Protein AF-A0A7J4QHW8-F1 (afdb_monomer_lite)

Radius of gyration: 40.67 Å; chains: 1; bounding box: 115×112×117 Å

Sequence (1194 aa):
MRRNKNREARRTSTVKAFGVIASVIFLLALSAAAVAVECGTIPSDGCTINGDLTLAAGIYHLPHGITFNAGTSSPGHVLDCNGATLVGVESGIGIKIRPSEWFTTFGLMVKNCNIMNYTTGILFSTPNGMKPVRDAIITDNFLSGNTRGIYLSGKVANNLITNNYFSNNTQGIYHQSIDQINNTIAGNVFSGSGIYYVYANDNYYCTGGVGNTYLDGATGPTCNGLYPYNNLIVNLDAKFAPGNYSLPSGIVVQEGHGVFKKKLDCNGATLIGNGTKNGITITSPERAERYGFTIRNCNLLNYSAGIRLSIVGSRTVRLATVVNNTFSNTTKGVELSGRDQSLNTVFSNTFYGGGIFYGYTNNNTYCVNGTGNTYLNGATGPTCEGLYPYDGLIVNTNAVFAPGSYAVPSGIRMVVGSGSSPRTLDCHGAHLFGSGKGNGIQLFPEWHTLPDILVRNCAVSGFASGITFLTNKPSSLTYSINDTLLSELTLFNNTYGIIIHGDRAGGNAITHSSLYDNNYSIYLKTAHDFNAEKNYWGTIHPDVIRGTIYDFANLSTLGRVDFDPFIVNATDTFVSGNGLFFAKTEGRDIEVRALIHRAGLIGDEAAVTFYHLRGGTELIDTHAVAIPPFIGEANATAIFALKDGDVVKVIVEPTDGEPDTGNNDAEKEFSDFPYFYVESSLGPRVAREEIEEYLKARLLTAYPTESILAADIIITVGRDDAANQLSLRYEGWGYEGTSLVAGGRRATAPYAGLVGSFKRFGKRNIYLYGNRVEGIIAAAKEMVLREHDFISIDNAYLIGDENIEAIAVYDYMHTPANDEHYLDNSHEFRQIVNNSLHGMHDDTSFTVATTNSESVTLRLRQLKPLHSEMFLDFTNGDDAKPVVFSGGIFSYILSWYEDDGLAKQLADSGREVWLMEMTGGPGTECDDCPNYSYDDLVDYYWPASIAGILRYSGSDQIDYVGHSNGGRAALSSLNEYSSSGKAGAGLCLDDFGEHTVPCSLPEHPVDRFVGVAVPTTLNDETPLTKSLRVDICSENIPEVRPAICESMESALLNGDYAIATLNSSGMSHVRLFNFGNRLVSHDQSFLISLVTLMNAFSEPKISLSLMDFYSRLGEDTSSTLDLSNVEVNKLYLFNAKPNDVILGVEDQGRILNGTDRIYLSSKQGFNYSGQMSYHHARIVSADDVERDIREVLQ

Structure (mmCIF, N/CA/C/O backbone):
data_AF-A0A7J4QHW8-F1
#
_entry.id   AF-A0A7J4QHW8-F1
#
loop_
_atom_site.group_PDB
_atom_site.id
_atom_site.type_symbol
_atom_site.label_atom_id
_atom_site.label_alt_id
_atom_site.label_comp_id
_atom_site.label_asym_id
_atom_site.label_entity_id
_atom_site.label_seq_id
_atom_site.pdbx_PDB_ins_code
_atom_site.Cartn_x
_atom_site.Cartn_y
_atom_site.Cartn_z
_atom_site.occupancy
_atom_site.B_iso_or_equiv
_atom_site.auth_seq_id
_atom_site.auth_comp_id
_atom_site.auth_asym_id
_atom_site.auth_atom_id
_atom_site.pdbx_PDB_model_num
ATOM 1 N N . MET A 1 1 ? 45.503 -30.754 -2.253 1.00 31.62 1 MET A N 1
ATOM 2 C CA . MET A 1 1 ? 46.758 -31.469 -2.609 1.00 31.62 1 MET A CA 1
ATOM 3 C C . MET A 1 1 ? 46.401 -32.901 -3.043 1.00 31.62 1 MET A C 1
ATOM 5 O O . MET A 1 1 ? 45.509 -33.452 -2.430 1.00 31.62 1 MET A O 1
ATOM 9 N N . ARG A 1 2 ? 47.041 -33.462 -4.090 1.00 27.77 2 ARG A N 1
ATOM 10 C CA . ARG A 1 2 ? 47.038 -34.885 -4.563 1.00 27.77 2 ARG A CA 1
ATOM 11 C C . ARG A 1 2 ? 45.801 -35.818 -4.361 1.00 27.77 2 ARG A C 1
ATOM 13 O O . ARG A 1 2 ? 45.589 -36.300 -3.262 1.00 27.77 2 ARG A O 1
ATOM 20 N N . ARG A 1 3 ? 45.290 -36.326 -5.506 1.00 27.20 3 ARG A N 1
ATOM 21 C CA . ARG A 1 3 ? 44.723 -37.686 -5.801 1.00 27.20 3 ARG A CA 1
ATOM 22 C C . ARG A 1 3 ? 43.418 -38.115 -5.085 1.00 27.20 3 ARG A C 1
ATOM 24 O O . ARG A 1 3 ? 43.309 -37.969 -3.885 1.00 27.20 3 ARG A O 1
ATOM 31 N N . ASN A 1 4 ? 42.365 -38.612 -5.755 1.00 32.28 4 ASN A N 1
ATOM 32 C CA . ASN A 1 4 ? 42.172 -39.757 -6.691 1.00 32.28 4 ASN A CA 1
ATOM 33 C C . ASN A 1 4 ? 42.344 -41.181 -6.111 1.00 32.28 4 ASN A C 1
ATOM 35 O O . ASN A 1 4 ? 43.480 -41.647 -5.996 1.00 32.28 4 ASN A O 1
ATOM 39 N N . LYS A 1 5 ? 41.210 -41.893 -5.932 1.00 31.53 5 LYS A N 1
ATOM 40 C CA . LYS A 1 5 ? 40.861 -43.284 -6.364 1.00 31.53 5 LYS A CA 1
ATOM 41 C C . LYS A 1 5 ? 39.472 -43.643 -5.776 1.00 31.53 5 LYS A C 1
ATOM 43 O O . LYS A 1 5 ? 39.242 -43.341 -4.617 1.00 31.53 5 LYS A O 1
ATOM 48 N N . ASN A 1 6 ? 38.457 -44.079 -6.533 1.00 28.67 6 ASN A N 1
ATOM 49 C CA . ASN A 1 6 ? 38.254 -45.304 -7.346 1.00 28.67 6 ASN A CA 1
ATOM 50 C C . ASN A 1 6 ? 37.991 -46.592 -6.537 1.00 28.67 6 ASN A C 1
ATOM 52 O O . ASN A 1 6 ? 38.930 -47.069 -5.901 1.00 28.67 6 ASN A O 1
ATOM 56 N N . ARG A 1 7 ? 36.805 -47.209 -6.749 1.00 28.33 7 ARG A N 1
ATOM 57 C CA . ARG A 1 7 ? 36.513 -48.637 -7.102 1.00 28.33 7 ARG A CA 1
ATOM 58 C C . ARG A 1 7 ? 35.152 -49.112 -6.536 1.00 28.33 7 ARG A C 1
ATOM 60 O O . ARG A 1 7 ? 34.889 -48.904 -5.366 1.00 28.33 7 ARG A O 1
ATOM 67 N N . GLU A 1 8 ? 34.193 -49.503 -7.393 1.00 29.78 8 GLU A N 1
ATOM 68 C CA . GLU A 1 8 ? 33.841 -50.888 -7.836 1.00 29.78 8 GLU A CA 1
ATOM 69 C C . GLU A 1 8 ? 32.966 -51.680 -6.834 1.00 29.78 8 GLU A C 1
ATOM 71 O O . GLU A 1 8 ? 33.039 -51.436 -5.641 1.00 29.78 8 GLU A O 1
ATOM 76 N N . ALA A 1 9 ? 32.186 -52.711 -7.198 1.00 31.14 9 ALA A N 1
ATOM 77 C CA . ALA A 1 9 ? 31.503 -53.121 -8.445 1.00 31.14 9 ALA A CA 1
ATOM 78 C C . ALA A 1 9 ? 30.738 -54.443 -8.178 1.00 31.14 9 ALA A C 1
ATOM 80 O O . ALA A 1 9 ? 31.072 -55.144 -7.222 1.00 31.14 9 ALA A O 1
ATOM 81 N N . ARG A 1 10 ? 29.793 -54.832 -9.059 1.00 27.92 10 ARG A N 1
ATOM 82 C CA . ARG A 1 10 ? 29.377 -56.222 -9.422 1.00 27.92 10 ARG A CA 1
ATOM 83 C C . ARG A 1 10 ? 28.198 -56.157 -10.425 1.00 27.92 10 ARG A C 1
ATOM 85 O O . ARG A 1 10 ? 27.523 -55.141 -10.457 1.00 27.92 10 ARG A O 1
ATOM 92 N N . ARG A 1 11 ? 27.912 -57.152 -11.281 1.00 25.92 11 ARG A N 1
ATOM 93 C CA . ARG A 1 11 ? 28.350 -58.566 -11.357 1.00 25.92 11 ARG A CA 1
ATOM 94 C C . ARG A 1 11 ? 28.472 -59.026 -12.838 1.00 25.92 11 ARG A C 1
ATOM 96 O O . ARG A 1 11 ? 27.560 -58.786 -13.610 1.00 25.92 11 ARG A O 1
ATOM 103 N N . THR A 1 12 ? 29.597 -59.677 -13.172 1.00 31.36 12 THR A N 1
ATOM 104 C CA . THR A 1 12 ? 29.772 -60.960 -13.925 1.00 31.36 12 THR A CA 1
ATOM 105 C C . THR A 1 12 ? 28.809 -61.365 -15.063 1.00 31.36 12 THR A C 1
ATOM 107 O O . THR A 1 12 ? 27.605 -61.369 -14.845 1.00 31.36 12 THR A O 1
ATOM 110 N N . SER A 1 13 ? 29.257 -61.913 -16.209 1.00 29.12 13 SER A N 1
ATOM 111 C CA . SER A 1 13 ? 30.624 -62.273 -16.700 1.00 29.12 13 SER A CA 1
ATOM 112 C C . SER A 1 13 ? 30.668 -62.263 -18.262 1.00 29.12 13 SER A C 1
ATOM 114 O O . SER A 1 13 ? 30.173 -61.278 -18.788 1.00 29.12 13 SER A O 1
ATOM 116 N N . THR A 1 14 ? 31.194 -63.153 -19.136 1.00 29.72 14 THR A N 1
ATOM 117 C CA . THR A 1 14 ? 31.870 -64.495 -19.189 1.00 29.72 14 THR A CA 1
ATOM 118 C C . THR A 1 14 ? 32.304 -64.680 -20.683 1.00 29.72 14 THR A C 1
ATOM 120 O O . THR A 1 14 ? 31.548 -64.216 -21.524 1.00 29.72 14 THR A O 1
ATOM 123 N N . VAL A 1 15 ? 33.375 -65.330 -21.194 1.00 30.98 15 VAL A N 1
ATOM 124 C CA . VAL A 1 15 ? 34.626 -65.990 -20.735 1.00 30.98 15 VAL A CA 1
ATOM 125 C C . VAL A 1 15 ? 35.445 -66.433 -21.994 1.00 30.98 15 VAL A C 1
ATOM 127 O O . VAL A 1 15 ? 34.877 -67.123 -22.830 1.00 30.98 15 VAL A O 1
ATOM 130 N N . LYS A 1 16 ? 36.768 -66.142 -22.067 1.00 30.31 16 LYS A N 1
ATOM 131 C CA . LYS A 1 16 ? 37.833 -66.763 -22.937 1.00 30.31 16 LYS A CA 1
ATOM 132 C C . LYS A 1 16 ? 37.710 -66.620 -24.493 1.00 30.31 16 LYS A C 1
ATOM 134 O O . LYS A 1 16 ? 36.617 -66.456 -25.003 1.00 30.31 16 LYS A O 1
ATOM 139 N N . ALA A 1 17 ? 38.782 -66.649 -25.313 1.00 29.47 17 ALA A N 1
ATOM 140 C CA . ALA A 1 17 ? 40.213 -66.953 -25.083 1.00 29.47 17 ALA A CA 1
ATOM 141 C C . ALA A 1 17 ? 41.217 -66.117 -25.945 1.00 29.47 17 ALA A C 1
ATOM 143 O O . ALA A 1 17 ? 40.829 -65.369 -26.833 1.00 29.47 17 ALA A O 1
ATOM 144 N N . PHE A 1 18 ? 42.514 -66.296 -25.647 1.00 30.86 18 PHE A N 1
ATOM 145 C CA . PHE A 1 18 ? 43.753 -65.800 -26.295 1.00 30.86 18 PHE A CA 1
ATOM 146 C C . PHE A 1 18 ? 43.919 -66.232 -27.783 1.00 30.86 18 PHE A C 1
ATOM 148 O O . PHE A 1 18 ? 43.284 -67.204 -28.176 1.00 30.86 18 PHE A O 1
ATOM 155 N N . GLY A 1 19 ? 44.808 -65.669 -28.630 1.00 29.52 19 GLY A N 1
ATOM 156 C CA . GLY A 1 19 ? 45.717 -64.501 -28.520 1.00 29.52 19 GLY A CA 1
ATOM 157 C C . GLY A 1 19 ? 47.058 -64.643 -29.309 1.00 29.52 19 GLY A C 1
ATOM 158 O O . GLY A 1 19 ? 47.362 -65.729 -29.781 1.00 29.52 19 GLY A O 1
ATOM 159 N N . VAL A 1 20 ? 47.888 -63.575 -29.331 1.00 32.59 20 VAL A N 1
ATOM 160 C CA . VAL A 1 20 ? 49.388 -63.572 -29.459 1.00 32.59 20 VAL A CA 1
ATOM 161 C C . VAL A 1 20 ? 50.098 -63.589 -30.862 1.00 32.59 20 VAL A C 1
ATOM 163 O O . VAL A 1 20 ? 50.383 -64.647 -31.403 1.00 32.59 20 VAL A O 1
ATOM 166 N N . ILE A 1 21 ? 50.583 -62.394 -31.292 1.00 34.94 21 ILE A N 1
ATOM 167 C CA . ILE A 1 21 ? 51.897 -62.054 -31.956 1.00 34.94 21 ILE A CA 1
ATOM 168 C C . ILE A 1 21 ? 52.175 -62.241 -33.494 1.00 34.94 21 ILE A C 1
ATOM 170 O O . ILE A 1 21 ? 51.781 -63.218 -34.110 1.00 34.94 21 ILE A O 1
ATOM 174 N N . ALA A 1 22 ? 52.993 -61.297 -34.031 1.00 29.05 22 ALA A N 1
ATOM 175 C CA . ALA A 1 22 ? 53.896 -61.306 -35.224 1.00 29.05 22 ALA A CA 1
ATOM 176 C C . ALA A 1 22 ? 53.437 -60.876 -36.656 1.00 29.05 22 ALA A C 1
ATOM 178 O O . ALA A 1 22 ? 53.136 -61.696 -37.511 1.00 29.05 22 ALA A O 1
ATOM 179 N N . SER A 1 23 ? 53.568 -59.567 -36.928 1.00 29.42 23 SER A N 1
ATOM 180 C CA . SER A 1 23 ? 54.483 -58.911 -37.907 1.00 29.42 23 SER A CA 1
ATOM 181 C C . SER A 1 23 ? 54.655 -59.315 -39.407 1.00 29.42 23 SER A C 1
ATOM 183 O O . SER A 1 23 ? 55.049 -60.428 -39.731 1.00 29.42 23 SER A O 1
ATOM 185 N N . VAL A 1 24 ? 54.689 -58.252 -40.245 1.00 34.03 24 VAL A N 1
ATOM 186 C CA . VAL A 1 24 ? 55.306 -58.043 -41.600 1.00 34.03 24 VAL A CA 1
ATOM 187 C C . VAL A 1 24 ? 54.550 -58.507 -42.876 1.00 34.03 24 VAL A C 1
ATOM 189 O O . VAL A 1 24 ? 53.934 -59.560 -42.908 1.00 34.03 24 VAL A O 1
ATOM 192 N N . ILE A 1 25 ? 54.700 -57.701 -43.951 1.00 34.38 25 ILE A N 1
ATOM 193 C CA . ILE A 1 25 ? 54.259 -57.861 -45.365 1.00 34.38 25 ILE A CA 1
ATOM 194 C C . ILE A 1 25 ? 52.723 -57.803 -45.552 1.00 34.38 25 ILE A C 1
ATOM 196 O O . ILE A 1 25 ? 52.028 -58.768 -45.280 1.00 34.38 25 ILE A O 1
ATOM 200 N N . PHE A 1 26 ? 52.072 -56.690 -45.925 1.00 33.91 26 PHE A N 1
ATOM 201 C CA . PHE A 1 26 ? 52.315 -55.672 -46.974 1.00 33.91 26 PHE A CA 1
ATOM 202 C C . PHE A 1 26 ? 52.026 -56.153 -48.412 1.00 33.91 26 PHE A C 1
ATOM 204 O O . PHE A 1 26 ? 52.949 -56.474 -49.156 1.00 33.91 26 PHE A O 1
ATOM 211 N N . LEU A 1 27 ? 50.752 -56.097 -48.835 1.00 34.09 27 LEU A N 1
ATOM 212 C CA . LEU A 1 27 ? 50.406 -55.790 -50.230 1.00 34.09 27 LEU A CA 1
ATOM 213 C C . LEU A 1 27 ? 49.000 -55.163 -50.378 1.00 34.09 27 LEU A C 1
ATOM 215 O O . LEU A 1 27 ? 47.992 -55.782 -50.061 1.00 34.09 27 LEU A O 1
ATOM 219 N N . LEU A 1 28 ? 48.977 -53.930 -50.892 1.00 41.50 28 LEU A N 1
ATOM 220 C CA . LEU A 1 28 ? 47.923 -53.294 -51.701 1.00 41.50 28 LEU A CA 1
ATOM 221 C C . LEU A 1 28 ? 46.437 -53.591 -51.387 1.00 41.50 28 LEU A C 1
ATOM 223 O O . LEU A 1 28 ? 45.771 -54.342 -52.094 1.00 41.50 28 LEU A O 1
ATOM 227 N N . ALA A 1 29 ? 45.871 -52.794 -50.478 1.00 36.19 29 ALA A N 1
ATOM 228 C CA . ALA A 1 29 ? 44.505 -52.288 -50.620 1.00 36.19 29 ALA A CA 1
ATOM 229 C C . ALA A 1 29 ? 44.555 -50.751 -50.594 1.00 36.19 29 ALA A C 1
ATOM 231 O O . ALA A 1 29 ? 44.598 -50.134 -49.531 1.00 36.19 29 ALA A O 1
ATOM 232 N N . LEU A 1 30 ? 44.614 -50.126 -51.775 1.00 37.56 30 LEU A N 1
ATOM 233 C CA . LEU A 1 30 ? 44.589 -48.667 -51.925 1.00 37.56 30 LEU A CA 1
ATOM 234 C C . LEU A 1 30 ? 43.166 -48.144 -51.682 1.00 37.56 30 LEU A C 1
ATOM 236 O O . LEU A 1 30 ? 42.410 -47.896 -52.619 1.00 37.56 30 LEU A O 1
ATOM 240 N N . SER A 1 31 ? 42.806 -47.938 -50.414 1.00 38.06 31 SER A N 1
ATOM 241 C CA . SER A 1 31 ? 41.743 -46.992 -50.079 1.00 38.06 31 SER A CA 1
ATOM 242 C C . SER A 1 31 ? 42.241 -45.597 -50.453 1.00 38.06 31 SER A C 1
ATOM 244 O O . SER A 1 31 ? 43.051 -45.014 -49.729 1.00 38.06 31 SER A O 1
ATOM 246 N N . ALA A 1 32 ? 41.811 -45.087 -51.606 1.00 35.94 32 ALA A N 1
ATOM 247 C CA . ALA A 1 32 ? 42.147 -43.739 -52.034 1.00 35.94 32 ALA A CA 1
ATOM 248 C C . ALA A 1 32 ? 41.610 -42.740 -51.000 1.00 35.94 32 ALA A C 1
ATOM 250 O O . ALA A 1 32 ? 40.405 -42.503 -50.916 1.00 35.94 32 ALA A O 1
ATOM 251 N N . ALA A 1 33 ? 42.508 -42.161 -50.202 1.00 38.69 33 ALA A N 1
ATOM 252 C CA . ALA A 1 33 ? 42.191 -40.963 -49.449 1.00 38.69 33 ALA A CA 1
ATOM 253 C C . ALA A 1 33 ? 41.895 -39.873 -50.482 1.00 38.69 33 ALA A C 1
ATOM 255 O O . ALA A 1 33 ? 42.798 -39.448 -51.203 1.00 38.69 33 ALA A O 1
ATOM 256 N N . ALA A 1 34 ? 40.625 -39.484 -50.599 1.00 40.69 34 ALA A N 1
ATOM 257 C CA . ALA A 1 34 ? 40.215 -38.398 -51.471 1.00 40.69 34 ALA A CA 1
ATOM 258 C C . ALA A 1 34 ? 40.850 -37.105 -50.947 1.00 40.69 34 ALA A C 1
ATOM 260 O O . ALA A 1 34 ? 40.358 -36.496 -49.996 1.00 40.69 34 ALA A O 1
ATOM 261 N N . VAL A 1 35 ? 41.989 -36.731 -51.532 1.00 50.75 35 VAL A N 1
ATOM 262 C CA . VAL A 1 35 ? 42.620 -35.436 -51.289 1.00 50.75 35 VAL A CA 1
ATOM 263 C C . VAL A 1 35 ? 41.619 -34.387 -51.752 1.00 50.75 35 VAL A C 1
ATOM 265 O O . VAL A 1 35 ? 41.200 -34.411 -52.909 1.00 50.75 35 VAL A O 1
ATOM 268 N N . ALA A 1 36 ? 41.197 -33.514 -50.839 1.00 59.75 36 ALA A N 1
ATOM 269 C CA . ALA A 1 36 ? 40.280 -32.441 -51.177 1.00 59.75 36 ALA A CA 1
ATOM 270 C C . ALA A 1 36 ? 40.911 -31.578 -52.279 1.00 59.75 36 ALA A C 1
ATOM 272 O O . ALA A 1 36 ? 42.053 -31.137 -52.149 1.00 59.75 36 ALA A O 1
ATOM 273 N N . VAL A 1 37 ? 40.186 -31.392 -53.381 1.00 79.12 37 VAL A N 1
ATOM 274 C CA . VAL A 1 37 ? 40.659 -30.598 -54.518 1.00 79.12 37 VAL A CA 1
ATOM 275 C C . VAL A 1 37 ? 40.660 -29.132 -54.098 1.00 79.12 37 VAL A C 1
ATOM 277 O O . VAL A 1 37 ? 39.632 -28.638 -53.643 1.00 79.12 37 VAL A O 1
ATOM 280 N N . GLU A 1 38 ? 41.785 -28.434 -54.235 1.00 86.50 38 GLU A N 1
ATOM 281 C CA . GLU A 1 38 ? 41.832 -26.993 -53.964 1.00 86.50 38 GLU A CA 1
ATOM 282 C C . GLU A 1 38 ? 40.999 -26.241 -55.018 1.00 86.50 38 GLU A C 1
ATOM 284 O O . GLU A 1 38 ? 41.082 -26.538 -56.213 1.00 86.50 38 GLU A O 1
ATOM 289 N N . CYS A 1 39 ? 40.179 -25.280 -54.597 1.00 88.50 39 CYS A N 1
ATOM 290 C CA . CYS A 1 39 ? 39.374 -24.483 -55.517 1.00 88.50 39 CYS A CA 1
ATOM 291 C C . CYS A 1 39 ? 40.256 -23.556 -56.367 1.00 88.50 39 CYS A C 1
ATOM 293 O O . CYS A 1 39 ? 41.054 -22.780 -55.845 1.00 88.50 39 CYS A O 1
ATOM 295 N N . GLY A 1 40 ? 40.058 -23.587 -57.686 1.00 86.88 40 GLY A N 1
ATOM 296 C CA . GLY A 1 40 ? 40.544 -22.541 -58.584 1.00 86.88 40 GLY A CA 1
ATOM 297 C C . GLY A 1 40 ? 39.576 -21.357 -58.661 1.00 86.88 40 GLY A C 1
ATOM 298 O O . GLY A 1 40 ? 38.484 -21.382 -58.095 1.00 86.88 40 GLY A O 1
ATOM 299 N N . THR A 1 41 ? 39.942 -20.340 -59.446 1.00 90.12 41 THR A N 1
ATOM 300 C CA . THR A 1 41 ? 39.049 -19.212 -59.787 1.00 90.12 41 THR A CA 1
ATOM 301 C C . THR A 1 41 ? 37.787 -19.664 -60.532 1.00 90.12 41 THR A C 1
ATOM 303 O O . THR A 1 41 ? 36.759 -18.996 -60.476 1.00 90.12 41 THR A O 1
ATOM 306 N N . ILE A 1 42 ? 37.848 -20.823 -61.194 1.00 92.00 42 ILE A N 1
ATOM 307 C CA . ILE A 1 42 ? 36.686 -21.625 -61.581 1.00 92.00 42 ILE A CA 1
ATOM 308 C C . ILE A 1 42 ? 36.543 -22.724 -60.509 1.00 92.00 42 ILE A C 1
ATOM 310 O O . ILE A 1 42 ? 37.433 -23.578 -60.418 1.00 92.00 42 ILE A O 1
ATOM 314 N N . PRO A 1 43 ? 35.479 -22.715 -59.685 1.00 92.38 43 PRO A N 1
ATOM 315 C CA . PRO A 1 43 ? 35.291 -23.712 -58.638 1.00 92.38 43 PRO A CA 1
ATOM 316 C C . PRO A 1 43 ? 34.900 -25.072 -59.233 1.00 92.38 43 PRO A C 1
ATOM 318 O O . PRO A 1 43 ? 34.325 -25.159 -60.319 1.00 92.38 43 PRO A O 1
ATOM 321 N N . SER A 1 44 ? 35.191 -26.144 -58.496 1.00 91.12 44 SER A N 1
ATOM 322 C CA . SER A 1 44 ? 34.763 -27.510 -58.820 1.00 91.12 44 SER A CA 1
ATOM 323 C C . SER A 1 44 ? 34.002 -28.118 -57.643 1.00 91.12 44 SER A C 1
ATOM 325 O O . SER A 1 44 ? 34.154 -27.683 -56.503 1.00 91.12 44 SER A O 1
ATOM 327 N N . ASP A 1 45 ? 33.124 -29.078 -57.919 1.00 90.88 45 ASP A N 1
ATOM 328 C CA . ASP A 1 45 ? 32.207 -29.598 -56.906 1.00 90.88 45 ASP A CA 1
ATOM 329 C C . ASP A 1 45 ? 32.948 -30.338 -55.779 1.00 90.88 45 ASP A C 1
ATOM 331 O O . ASP A 1 45 ? 33.796 -31.195 -56.033 1.00 90.88 45 ASP A O 1
ATOM 335 N N . GLY A 1 46 ? 32.651 -29.979 -54.528 1.00 89.19 46 GLY A N 1
ATOM 336 C CA . GLY A 1 46 ? 33.350 -30.476 -53.343 1.00 89.19 46 GLY A CA 1
ATOM 337 C C . GLY A 1 46 ? 34.745 -29.877 -53.105 1.00 89.19 46 GLY A C 1
ATOM 338 O O . GLY A 1 46 ? 35.465 -30.382 -52.238 1.00 89.19 46 GLY A O 1
ATOM 339 N N . CYS A 1 47 ? 35.158 -28.834 -53.840 1.00 92.00 47 CYS A N 1
ATOM 340 C CA . CYS A 1 47 ? 36.484 -28.236 -53.661 1.00 92.00 47 CYS A CA 1
ATOM 341 C C . CYS A 1 47 ? 36.642 -27.515 -52.305 1.00 92.00 47 CYS A C 1
ATOM 343 O O . CYS A 1 47 ? 35.675 -27.169 -51.619 1.00 92.00 47 CYS A O 1
ATOM 345 N N . THR A 1 48 ? 37.891 -27.326 -51.882 1.00 90.31 48 THR A N 1
ATOM 346 C CA . THR A 1 48 ? 38.267 -26.691 -50.613 1.00 90.31 48 THR A CA 1
ATOM 347 C C . THR A 1 48 ? 39.111 -25.440 -50.846 1.00 90.31 48 THR A C 1
ATOM 349 O O . THR A 1 48 ? 39.885 -25.382 -51.795 1.00 90.31 48 THR A O 1
ATOM 352 N N . ILE A 1 49 ? 38.950 -24.441 -49.981 1.00 88.38 49 ILE A N 1
ATOM 353 C CA . ILE A 1 49 ? 39.700 -23.184 -49.982 1.00 88.38 49 ILE A CA 1
ATOM 354 C C . ILE A 1 49 ? 40.505 -23.096 -48.684 1.00 88.38 49 ILE A C 1
ATOM 356 O O . ILE A 1 49 ? 39.924 -23.145 -47.595 1.00 88.38 49 ILE A O 1
ATOM 360 N N . ASN A 1 50 ? 41.822 -22.930 -48.804 1.00 84.69 50 ASN A N 1
ATOM 361 C CA . ASN A 1 50 ? 42.772 -22.747 -47.700 1.00 84.69 50 ASN A CA 1
ATOM 362 C C . ASN A 1 50 ? 43.505 -21.384 -47.741 1.00 84.69 50 ASN A C 1
ATOM 364 O O . ASN A 1 50 ? 44.544 -21.228 -47.101 1.00 84.69 50 ASN A O 1
ATOM 368 N N . GLY A 1 51 ? 42.999 -20.409 -48.502 1.00 84.00 51 GLY A N 1
ATOM 369 C CA . GLY A 1 51 ? 43.600 -19.081 -48.670 1.00 84.00 51 GLY A CA 1
ATOM 370 C C . GLY A 1 51 ? 42.618 -18.056 -49.244 1.00 84.00 51 GLY A C 1
ATOM 371 O O . GLY A 1 51 ? 41.419 -18.323 -49.319 1.00 84.00 51 GLY A O 1
ATOM 372 N N . ASP A 1 52 ? 43.119 -16.893 -49.658 1.00 89.12 52 ASP A N 1
ATOM 373 C CA . ASP A 1 52 ? 42.307 -15.882 -50.350 1.00 89.12 52 ASP A CA 1
ATOM 374 C C . ASP A 1 52 ? 41.956 -16.345 -51.771 1.00 89.12 52 ASP A C 1
ATOM 376 O O . ASP A 1 52 ? 42.822 -16.835 -52.501 1.00 89.12 52 ASP A O 1
ATOM 380 N N . LEU A 1 53 ? 40.700 -16.164 -52.186 1.00 92.88 53 LEU A N 1
ATOM 381 C CA . LEU A 1 53 ? 40.228 -16.557 -53.512 1.00 92.88 53 LEU A CA 1
ATOM 382 C C . LEU A 1 53 ? 39.179 -15.582 -54.057 1.00 92.88 53 LEU A C 1
ATOM 384 O O . LEU A 1 53 ? 38.137 -15.358 -53.441 1.00 92.88 53 LEU A O 1
ATOM 388 N N . THR A 1 54 ? 39.420 -15.077 -55.268 1.00 95.69 54 THR A N 1
ATOM 389 C CA . THR A 1 54 ? 38.400 -14.406 -56.084 1.00 95.69 54 THR A CA 1
ATOM 390 C C . THR A 1 54 ? 37.919 -15.361 -57.174 1.00 95.69 54 THR A C 1
ATOM 392 O O . THR A 1 54 ? 38.731 -15.858 -57.959 1.00 95.69 54 THR A O 1
ATOM 395 N N . LEU A 1 55 ? 36.613 -15.620 -57.251 1.00 94.94 55 LEU A N 1
ATOM 396 C CA . LEU A 1 55 ? 36.037 -16.432 -58.325 1.00 94.94 55 LEU A CA 1
ATOM 397 C C . LEU A 1 55 ? 35.881 -15.621 -59.622 1.00 94.94 55 LEU A C 1
ATOM 399 O O . LEU A 1 55 ? 35.769 -14.392 -59.624 1.00 94.94 55 LEU A O 1
ATOM 403 N N . ALA A 1 56 ? 35.852 -16.321 -60.752 1.00 91.81 56 ALA A N 1
ATOM 404 C CA . ALA A 1 56 ? 35.356 -15.759 -61.999 1.00 91.81 56 ALA A CA 1
ATOM 405 C C . ALA A 1 56 ? 33.823 -15.632 -61.934 1.00 91.81 56 ALA A C 1
ATOM 407 O O . ALA A 1 56 ? 33.143 -16.512 -61.410 1.00 91.81 56 ALA A O 1
ATOM 408 N N . ALA A 1 57 ? 33.270 -14.554 -62.493 1.00 92.06 57 ALA A N 1
ATOM 409 C CA . ALA A 1 57 ? 31.823 -14.409 -62.620 1.00 92.06 57 ALA A CA 1
ATOM 410 C C . ALA A 1 57 ? 31.264 -15.486 -63.571 1.00 92.06 57 ALA A C 1
ATOM 412 O O . ALA A 1 57 ? 31.765 -15.669 -64.684 1.00 92.06 57 ALA A O 1
ATOM 413 N N . GLY A 1 58 ? 30.222 -16.196 -63.141 1.00 92.06 58 GLY A N 1
ATOM 414 C CA . GLY A 1 58 ? 29.655 -17.330 -63.870 1.00 92.06 58 GLY A CA 1
ATOM 415 C C . GLY A 1 58 ? 28.568 -18.053 -63.076 1.00 92.06 58 GLY A C 1
ATOM 416 O O . GLY A 1 58 ? 28.215 -17.635 -61.975 1.00 92.06 58 GLY A O 1
ATOM 417 N N . ILE A 1 59 ? 28.038 -19.141 -63.637 1.00 95.81 59 ILE A N 1
ATOM 418 C CA . ILE A 1 59 ? 27.080 -20.035 -62.971 1.00 95.81 59 ILE A CA 1
ATOM 419 C C . ILE A 1 59 ? 27.737 -21.410 -62.837 1.00 95.81 59 ILE A C 1
ATOM 421 O O . ILE A 1 59 ? 28.192 -21.981 -63.829 1.00 95.81 59 ILE A O 1
ATOM 425 N N . TYR A 1 60 ? 27.781 -21.934 -61.614 1.00 95.69 60 TYR A N 1
ATOM 426 C CA . TYR A 1 60 ? 28.487 -23.159 -61.254 1.00 95.69 60 TYR A CA 1
ATOM 427 C C . TYR A 1 60 ? 27.537 -24.125 -60.544 1.00 95.69 60 TYR A C 1
ATOM 429 O O . TYR A 1 60 ? 27.045 -23.839 -59.454 1.00 95.69 60 TYR A O 1
ATOM 437 N N . HIS A 1 61 ? 27.287 -25.281 -61.160 1.00 93.81 61 HIS A N 1
ATOM 438 C CA . HIS A 1 61 ? 26.495 -26.356 -60.561 1.00 93.81 61 HIS A CA 1
ATOM 439 C C . HIS A 1 61 ? 27.390 -27.203 -59.650 1.00 93.81 61 HIS A C 1
ATOM 441 O O . HIS A 1 61 ? 28.236 -27.950 -60.139 1.00 93.81 61 HIS A O 1
ATOM 447 N N . LEU A 1 62 ? 27.218 -27.053 -58.337 1.00 94.12 62 LEU A N 1
ATOM 448 C CA . LEU A 1 62 ? 28.091 -27.615 -57.303 1.00 94.12 62 LEU A CA 1
ATOM 449 C C . LEU A 1 62 ? 27.231 -28.332 -56.242 1.00 94.12 62 LEU A C 1
ATOM 451 O O . LEU A 1 62 ? 27.042 -27.795 -55.156 1.00 94.12 62 LEU A O 1
ATOM 455 N N . PRO A 1 63 ? 26.641 -29.510 -56.522 1.00 88.94 63 PRO A N 1
ATOM 456 C CA . PRO A 1 63 ? 25.692 -30.166 -55.611 1.00 88.94 63 PRO A CA 1
ATOM 457 C C . PRO A 1 63 ? 26.252 -30.522 -54.215 1.00 88.94 63 PRO A C 1
ATOM 459 O O . PRO A 1 63 ? 25.476 -30.640 -53.267 1.00 88.94 63 PRO A O 1
ATOM 462 N N . HIS A 1 64 ? 27.571 -30.655 -54.056 1.00 89.31 64 HIS A N 1
ATOM 463 C CA . HIS A 1 64 ? 28.250 -30.809 -52.762 1.00 89.31 64 HIS A CA 1
ATOM 464 C C . HIS A 1 64 ? 28.850 -29.493 -52.228 1.00 89.31 64 HIS A C 1
ATOM 466 O O . HIS A 1 64 ? 29.294 -29.456 -51.077 1.00 89.31 64 HIS A O 1
ATOM 472 N N . GLY A 1 65 ? 28.839 -28.431 -53.040 1.00 93.12 65 GLY A N 1
ATOM 473 C CA . GLY A 1 65 ? 29.303 -27.083 -52.718 1.00 93.12 65 GLY A CA 1
ATOM 474 C C . GLY A 1 65 ? 30.812 -26.978 -52.514 1.00 93.12 65 GLY A C 1
ATOM 475 O O . GLY A 1 65 ? 31.587 -27.742 -53.090 1.00 93.12 65 GLY A O 1
ATOM 476 N N . ILE A 1 66 ? 31.233 -26.010 -51.697 1.00 93.06 66 ILE A N 1
ATOM 477 C CA . ILE A 1 66 ? 32.644 -25.734 -51.385 1.00 93.06 66 ILE A CA 1
ATOM 478 C C . ILE A 1 66 ? 32.893 -25.661 -49.872 1.00 93.06 66 ILE A C 1
ATOM 480 O O . ILE A 1 66 ? 32.037 -25.229 -49.097 1.00 93.06 66 ILE A O 1
ATOM 484 N N . THR A 1 67 ? 34.084 -26.067 -49.426 1.00 90.56 67 THR A N 1
ATOM 485 C CA . THR A 1 67 ? 34.516 -25.935 -48.021 1.00 90.56 67 THR A CA 1
ATOM 486 C C . THR A 1 67 ? 35.529 -24.806 -47.876 1.00 90.56 67 THR A C 1
ATOM 488 O O . THR A 1 67 ? 36.566 -24.824 -48.529 1.00 90.56 67 THR A O 1
ATOM 491 N N . PHE A 1 68 ? 35.271 -23.851 -46.984 1.00 89.06 68 PHE A N 1
ATOM 492 C CA . PHE A 1 68 ? 36.208 -22.781 -46.648 1.00 89.06 68 PHE A CA 1
ATOM 493 C C . PHE A 1 68 ? 36.836 -23.072 -45.282 1.00 89.06 68 PHE A C 1
ATOM 495 O O . PHE A 1 68 ? 36.147 -23.076 -44.255 1.00 89.06 68 PHE A O 1
ATOM 502 N N . ASN A 1 69 ? 38.136 -23.369 -45.271 1.00 81.81 69 ASN A N 1
ATOM 503 C CA . ASN A 1 69 ? 38.880 -23.647 -44.049 1.00 81.81 69 ASN A CA 1
ATOM 504 C C . ASN A 1 69 ? 39.405 -22.349 -43.425 1.00 81.81 69 ASN A C 1
ATOM 506 O O . ASN A 1 69 ? 39.921 -21.465 -44.106 1.00 81.81 69 ASN A O 1
ATOM 510 N N . ALA A 1 70 ? 39.317 -22.261 -42.100 1.00 68.19 70 ALA A N 1
ATOM 511 C CA . ALA A 1 70 ? 39.902 -21.169 -41.338 1.00 68.19 70 ALA A CA 1
ATOM 512 C C . ALA A 1 70 ? 41.439 -21.188 -41.361 1.00 68.19 70 ALA A C 1
ATOM 514 O O . ALA A 1 70 ? 42.058 -22.189 -40.989 1.00 68.19 70 ALA A O 1
ATOM 515 N N . GLY A 1 71 ? 42.036 -20.044 -41.702 1.00 63.22 71 GLY A N 1
ATOM 516 C CA . GLY A 1 71 ? 43.465 -19.795 -41.520 1.00 63.22 71 GLY A CA 1
ATOM 517 C C . GLY A 1 71 ? 43.878 -19.795 -40.043 1.00 63.22 71 GLY A C 1
ATOM 518 O O . GLY A 1 71 ? 43.056 -19.639 -39.138 1.00 63.22 71 GLY A O 1
ATOM 519 N N . THR A 1 72 ? 45.176 -19.966 -39.786 1.00 60.81 72 THR A N 1
ATOM 520 C CA . THR A 1 72 ? 45.757 -20.020 -38.428 1.00 60.81 72 THR A CA 1
ATOM 521 C C . THR A 1 72 ? 46.397 -18.700 -37.976 1.00 60.81 72 THR A C 1
ATOM 523 O O . THR A 1 72 ? 47.088 -18.665 -36.959 1.00 60.81 72 THR A O 1
ATOM 526 N N . SER A 1 73 ? 46.204 -17.622 -38.735 1.00 55.34 73 SER A N 1
ATOM 527 C CA . SER A 1 73 ? 46.804 -16.298 -38.534 1.00 55.34 73 SER A CA 1
ATOM 528 C C . SER A 1 73 ? 45.795 -15.187 -38.834 1.00 55.34 73 SER A C 1
ATOM 530 O O . SER A 1 73 ? 44.799 -15.427 -39.508 1.00 55.34 73 SER A O 1
ATOM 532 N N . SER A 1 74 ? 46.070 -13.974 -38.346 1.00 54.94 74 SER A N 1
ATOM 533 C CA . SER A 1 74 ? 45.310 -12.759 -38.667 1.00 54.94 74 SER A CA 1
ATOM 534 C C . SER A 1 74 ? 46.132 -11.852 -39.604 1.00 54.94 74 SER A C 1
ATOM 536 O O . SER A 1 74 ? 47.343 -11.748 -39.380 1.00 54.94 74 SER A O 1
ATOM 538 N N . PRO A 1 75 ? 45.531 -11.187 -40.614 1.00 58.78 75 PRO A N 1
ATOM 539 C CA . PRO A 1 75 ? 44.123 -11.282 -41.016 1.00 58.78 75 PRO A CA 1
ATOM 540 C C . PRO A 1 75 ? 43.760 -12.675 -41.556 1.00 58.78 75 PRO A C 1
ATOM 542 O O . PRO A 1 75 ? 44.631 -13.423 -42.000 1.00 58.78 75 PRO A O 1
ATOM 545 N N . GLY A 1 76 ? 42.475 -13.024 -41.460 1.00 71.00 76 GLY A N 1
ATOM 546 C CA . GLY A 1 76 ? 41.934 -14.265 -42.015 1.00 71.00 76 GLY A CA 1
ATOM 547 C C . GLY A 1 76 ? 41.623 -14.148 -43.510 1.00 71.00 76 GLY A C 1
ATOM 548 O O . GLY A 1 76 ? 41.791 -13.089 -44.111 1.00 71.00 76 GLY A O 1
ATOM 549 N N . HIS A 1 77 ? 41.190 -15.260 -44.106 1.00 84.75 77 HIS A N 1
ATOM 550 C CA . HIS A 1 77 ? 41.057 -15.381 -45.559 1.00 84.75 77 HIS A CA 1
ATOM 551 C C . HIS A 1 77 ? 39.773 -14.775 -46.133 1.00 84.75 77 HIS A C 1
ATOM 553 O O . HIS A 1 77 ? 38.708 -14.852 -45.518 1.00 84.75 77 HIS A O 1
ATOM 559 N N . VAL A 1 78 ? 39.860 -14.254 -47.357 1.00 90.25 78 VAL A N 1
ATOM 560 C CA . VAL A 1 78 ? 38.746 -13.651 -48.101 1.00 90.25 78 VAL A CA 1
ATOM 561 C C . VAL A 1 78 ? 38.331 -14.527 -49.285 1.00 90.25 78 VAL A C 1
ATOM 563 O O . VAL A 1 78 ? 39.108 -14.739 -50.214 1.00 90.25 78 VAL A O 1
ATOM 566 N N . LEU A 1 79 ? 37.072 -14.966 -49.291 1.00 93.31 79 LEU A N 1
ATOM 567 C CA . LEU A 1 79 ? 36.376 -15.468 -50.473 1.00 93.31 79 LEU A CA 1
ATOM 568 C C . LEU A 1 79 ? 35.527 -14.339 -51.071 1.00 93.31 79 LEU A C 1
ATOM 570 O O . LEU A 1 79 ? 34.542 -13.902 -50.471 1.00 93.31 79 LEU A O 1
ATOM 574 N N . ASP A 1 80 ? 35.898 -13.889 -52.267 1.00 95.81 80 ASP A N 1
ATOM 575 C CA . ASP A 1 80 ? 35.110 -12.962 -53.077 1.00 95.81 80 ASP A CA 1
ATOM 576 C C . ASP A 1 80 ? 34.555 -13.699 -54.300 1.00 95.81 80 ASP A C 1
ATOM 578 O O . ASP A 1 80 ? 35.285 -14.042 -55.230 1.00 95.81 80 ASP A O 1
ATOM 582 N N . CYS A 1 81 ? 33.254 -13.965 -54.316 1.00 95.94 81 CYS A N 1
ATOM 583 C CA . CYS A 1 81 ? 32.631 -14.646 -55.444 1.00 95.94 81 CYS A CA 1
ATOM 584 C C . CYS A 1 81 ? 32.489 -13.760 -56.691 1.00 95.94 81 CYS A C 1
ATOM 586 O O . CYS A 1 81 ? 32.172 -14.298 -57.747 1.00 95.94 81 CYS A O 1
ATOM 588 N N . ASN A 1 82 ? 32.701 -12.438 -56.610 1.00 94.69 82 ASN A N 1
ATOM 589 C CA . ASN A 1 82 ? 32.665 -11.528 -57.762 1.00 94.69 82 ASN A CA 1
ATOM 590 C C . ASN A 1 82 ? 31.377 -11.659 -58.618 1.00 94.69 82 ASN A C 1
ATOM 592 O O . ASN A 1 82 ? 31.414 -11.644 -59.848 1.00 94.69 82 ASN A O 1
ATOM 596 N N . GLY A 1 83 ? 30.226 -11.865 -57.964 1.00 92.69 83 GLY A N 1
ATOM 597 C CA . GLY A 1 83 ? 28.926 -12.080 -58.611 1.00 92.69 83 GLY A CA 1
ATOM 598 C C . GLY A 1 83 ? 28.670 -13.505 -59.124 1.00 92.69 83 GLY A C 1
ATOM 599 O O . GLY A 1 83 ? 27.649 -13.736 -59.772 1.00 92.69 83 GLY A O 1
ATOM 600 N N . ALA A 1 84 ? 29.555 -14.469 -58.857 1.00 95.88 84 ALA A N 1
ATOM 601 C CA . ALA A 1 84 ? 29.356 -15.869 -59.223 1.00 95.88 84 ALA A CA 1
ATOM 602 C C . ALA A 1 84 ? 28.144 -16.502 -58.520 1.00 95.88 84 ALA A C 1
ATOM 604 O O . ALA A 1 84 ? 27.878 -16.252 -57.341 1.00 95.88 84 ALA A O 1
ATOM 605 N N . THR A 1 85 ? 27.451 -17.376 -59.252 1.00 96.94 85 THR A N 1
ATOM 606 C CA . THR A 1 85 ? 26.270 -18.107 -58.788 1.00 96.94 85 THR A CA 1
ATOM 607 C C . THR A 1 85 ? 26.592 -19.572 -58.552 1.00 96.94 85 THR A C 1
ATOM 609 O O . THR A 1 85 ? 26.874 -20.312 -59.492 1.00 96.94 85 THR A O 1
ATOM 612 N N . LEU A 1 86 ? 26.516 -19.999 -57.294 1.00 97.00 86 LEU A N 1
ATOM 613 C CA . LEU A 1 86 ? 26.688 -21.384 -56.866 1.00 97.00 86 LEU A CA 1
ATOM 614 C C . LEU A 1 86 ? 25.301 -22.037 -56.780 1.00 97.00 86 LEU A C 1
ATOM 616 O O . LEU A 1 86 ? 24.447 -21.573 -56.021 1.00 97.00 86 LEU A O 1
ATOM 620 N N . VAL A 1 87 ? 25.076 -23.110 -57.540 1.00 95.25 87 VAL A N 1
ATOM 621 C CA . VAL A 1 87 ? 23.762 -23.756 -57.707 1.00 95.25 87 VAL A CA 1
ATOM 622 C C . VAL A 1 87 ? 23.807 -25.205 -57.222 1.00 95.25 87 VAL A C 1
ATOM 624 O O . VAL A 1 87 ? 24.522 -26.031 -57.793 1.00 95.25 87 VAL A O 1
ATOM 627 N N . GLY A 1 88 ? 23.025 -25.505 -56.187 1.00 91.38 88 GLY A N 1
ATOM 628 C CA . GLY A 1 88 ? 22.833 -26.849 -55.645 1.00 91.38 88 GLY A CA 1
ATOM 629 C C . GLY A 1 88 ? 21.708 -27.632 -56.332 1.00 91.38 88 GLY A C 1
ATOM 630 O O . GLY A 1 88 ? 21.210 -27.258 -57.396 1.00 91.38 88 GLY A O 1
ATOM 631 N N . VAL A 1 89 ? 21.306 -28.741 -55.705 1.00 86.31 89 VAL A N 1
ATOM 632 C CA . VAL A 1 89 ? 20.226 -29.642 -56.167 1.00 86.31 89 VAL A CA 1
ATOM 633 C C . VAL A 1 89 ? 19.253 -29.978 -55.026 1.00 86.31 89 VAL A C 1
ATOM 635 O O . VAL A 1 89 ? 18.943 -31.139 -54.765 1.00 86.31 89 VAL A O 1
ATOM 638 N N . GLU A 1 90 ? 18.867 -28.950 -54.263 1.00 76.94 90 GLU A N 1
ATOM 639 C CA . GLU A 1 90 ? 18.028 -28.955 -53.040 1.00 76.94 90 GLU A CA 1
ATOM 640 C C . GLU A 1 90 ? 18.596 -29.767 -51.851 1.00 76.94 90 GLU A C 1
ATOM 642 O O . GLU A 1 90 ? 18.147 -29.653 -50.707 1.00 76.94 90 GLU A O 1
ATOM 647 N N . SER A 1 91 ? 19.677 -30.503 -52.093 1.00 76.69 91 SER A N 1
ATOM 648 C CA . SER A 1 91 ? 20.524 -31.176 -51.113 1.00 76.69 91 SER A CA 1
ATOM 649 C C . SER A 1 91 ? 21.882 -30.469 -50.969 1.00 76.69 91 SER A C 1
ATOM 651 O O . SER A 1 91 ? 22.220 -29.571 -51.741 1.00 76.69 91 SER A O 1
ATOM 653 N N . GLY A 1 92 ? 22.655 -30.844 -49.947 1.00 85.94 92 GLY A N 1
ATOM 654 C CA . GLY A 1 92 ? 24.016 -30.340 -49.740 1.00 85.94 92 GLY A CA 1
ATOM 655 C C . GLY A 1 92 ? 24.110 -28.981 -49.034 1.00 85.94 92 GLY A C 1
ATOM 656 O O . GLY A 1 92 ? 23.143 -28.468 -48.462 1.00 85.94 92 GLY A O 1
ATOM 657 N N . ILE A 1 93 ? 25.326 -28.429 -49.027 1.00 94.38 93 ILE A N 1
ATOM 658 C CA . ILE A 1 93 ? 25.699 -27.166 -48.376 1.00 94.38 93 ILE A CA 1
ATOM 659 C C . ILE A 1 93 ? 26.465 -26.330 -49.402 1.00 94.38 93 ILE A C 1
ATOM 661 O O . ILE A 1 93 ? 27.452 -26.831 -49.922 1.00 94.38 93 ILE A O 1
ATOM 665 N N . GLY A 1 94 ? 26.069 -25.081 -49.655 1.00 95.19 94 GLY A N 1
ATOM 666 C CA . GLY A 1 94 ? 26.721 -24.234 -50.663 1.00 95.19 94 GLY A CA 1
ATOM 667 C C . GLY A 1 94 ? 28.152 -23.846 -50.286 1.00 95.19 94 GLY A C 1
ATOM 668 O O . GLY A 1 94 ? 29.093 -24.155 -51.011 1.00 95.19 94 GLY A O 1
ATOM 669 N N . ILE A 1 95 ? 28.323 -23.213 -49.123 1.00 94.88 95 ILE A N 1
ATOM 670 C CA . ILE A 1 95 ? 29.623 -22.850 -48.546 1.00 94.88 95 ILE A CA 1
ATOM 671 C C . ILE A 1 95 ? 29.690 -23.363 -47.106 1.00 94.88 95 ILE A C 1
ATOM 673 O O . ILE A 1 95 ? 28.915 -22.957 -46.239 1.00 94.88 95 ILE A O 1
ATOM 677 N N . LYS A 1 96 ? 30.639 -24.254 -46.817 1.00 91.75 96 LYS A N 1
ATOM 678 C CA . LYS A 1 96 ? 30.863 -24.796 -45.473 1.00 91.75 96 LYS A CA 1
ATOM 679 C C . LYS A 1 96 ? 32.072 -24.139 -44.816 1.00 91.75 96 LYS A C 1
ATOM 681 O O . LYS A 1 96 ? 33.204 -24.475 -45.143 1.00 91.75 96 LYS A O 1
ATOM 686 N N . ILE A 1 97 ? 31.833 -23.261 -43.846 1.00 88.00 97 ILE A N 1
ATOM 687 C CA . ILE A 1 97 ? 32.883 -22.654 -43.022 1.00 88.00 97 ILE A CA 1
ATOM 688 C C . ILE A 1 97 ? 33.310 -23.664 -41.952 1.00 88.00 97 ILE A C 1
ATOM 690 O O . ILE A 1 97 ? 32.490 -24.093 -41.128 1.00 88.00 97 ILE A O 1
ATOM 694 N N . ARG A 1 98 ? 34.591 -24.050 -41.960 1.00 77.06 98 ARG A N 1
ATOM 695 C CA . ARG A 1 98 ? 35.173 -25.025 -41.026 1.00 77.06 98 ARG A CA 1
ATOM 696 C C . ARG A 1 98 ? 36.269 -24.377 -40.158 1.00 77.06 98 ARG A C 1
ATOM 698 O O . ARG A 1 98 ? 37.241 -23.861 -40.709 1.00 77.06 98 ARG A O 1
ATOM 705 N N . PRO A 1 99 ? 36.157 -24.423 -38.815 1.00 71.81 99 PRO A N 1
ATOM 706 C CA . PRO A 1 99 ? 37.200 -23.938 -37.912 1.00 71.81 99 PRO A CA 1
ATOM 707 C C . PRO A 1 99 ? 38.432 -24.854 -37.932 1.00 71.81 99 PRO A C 1
ATOM 709 O O . PRO A 1 99 ? 38.345 -26.035 -38.282 1.00 71.81 99 PRO A O 1
ATOM 712 N N . SER A 1 100 ? 39.567 -24.331 -37.469 1.00 65.62 100 SER A N 1
ATOM 713 C CA . SER A 1 100 ? 40.753 -25.144 -37.190 1.00 65.62 100 SER A CA 1
ATOM 714 C C . SER A 1 100 ? 40.505 -26.110 -36.021 1.00 65.62 100 SER A C 1
ATOM 716 O O . SER A 1 100 ? 39.784 -25.799 -35.072 1.00 65.62 100 SER A O 1
ATOM 718 N N . GLU A 1 101 ? 41.135 -27.286 -36.056 1.00 60.56 101 GLU A N 1
ATOM 719 C CA . GLU A 1 101 ? 41.117 -28.250 -34.942 1.00 60.56 101 GLU A CA 1
ATOM 720 C C . GLU A 1 101 ? 41.911 -27.758 -33.719 1.00 60.56 101 GLU A C 1
ATOM 722 O O . GLU A 1 101 ? 41.612 -28.152 -32.592 1.00 60.56 101 GLU A O 1
ATOM 727 N N . TRP A 1 102 ? 42.891 -26.870 -33.925 1.00 54.53 102 TRP A N 1
ATOM 728 C CA . TRP A 1 102 ? 43.909 -26.531 -32.920 1.00 54.53 102 TRP A CA 1
ATOM 729 C C . TRP A 1 102 ? 43.883 -25.064 -32.472 1.00 54.53 102 TRP A C 1
ATOM 731 O O . TRP A 1 102 ? 44.285 -24.756 -31.349 1.00 54.53 102 TRP A O 1
ATOM 741 N N . PHE A 1 103 ? 43.365 -24.165 -33.312 1.00 56.28 103 PHE A N 1
ATOM 742 C CA . PHE A 1 103 ? 43.373 -22.716 -33.092 1.00 56.28 103 PHE A CA 1
ATOM 743 C C . PHE A 1 103 ? 41.953 -22.143 -33.038 1.00 56.28 103 PHE A C 1
ATOM 745 O O . PHE A 1 103 ? 41.008 -22.730 -33.563 1.00 56.28 103 PHE A O 1
ATOM 752 N N . THR A 1 104 ? 41.785 -20.987 -32.392 1.00 55.84 104 THR A N 1
ATOM 753 C CA . THR A 1 104 ? 40.560 -20.194 -32.549 1.00 55.84 104 THR A CA 1
ATOM 754 C C . THR A 1 104 ? 40.497 -19.623 -33.958 1.00 55.84 104 THR A C 1
ATOM 756 O O . THR A 1 104 ? 41.486 -19.105 -34.466 1.00 55.84 104 THR A O 1
ATOM 759 N N . THR A 1 105 ? 39.324 -19.733 -34.570 1.00 55.84 105 THR A N 1
ATOM 760 C CA . THR A 1 105 ? 38.993 -19.121 -35.859 1.00 55.84 105 THR A CA 1
ATOM 761 C C . THR A 1 105 ? 39.115 -17.600 -35.769 1.00 55.84 105 THR A C 1
ATOM 763 O O . THR A 1 105 ? 38.643 -17.037 -34.784 1.00 55.84 105 THR A O 1
ATOM 766 N N . PHE A 1 106 ? 39.695 -16.957 -36.785 1.00 56.38 106 PHE A N 1
ATOM 767 C CA . PHE A 1 106 ? 39.781 -15.499 -36.898 1.00 56.38 106 PHE A CA 1
ATOM 768 C C . PHE A 1 106 ? 39.531 -15.049 -38.346 1.00 56.38 106 PHE A C 1
ATOM 770 O O . PHE A 1 106 ? 40.078 -15.641 -39.277 1.00 56.38 106 PHE A O 1
ATOM 777 N N . GLY A 1 107 ? 38.775 -13.964 -38.534 1.00 64.38 107 GLY A N 1
ATOM 778 C CA . GLY A 1 107 ? 38.901 -13.067 -39.689 1.00 64.38 107 GLY A CA 1
ATOM 779 C C . GLY A 1 107 ? 38.501 -13.592 -41.072 1.00 64.38 107 GLY A C 1
ATOM 780 O O . GLY A 1 107 ? 38.921 -12.991 -42.055 1.00 64.38 107 GLY A O 1
ATOM 781 N N . LEU A 1 108 ? 37.745 -14.690 -41.188 1.00 82.75 108 LEU A N 1
ATOM 782 C CA . LEU A 1 108 ? 37.253 -15.160 -42.494 1.00 82.75 108 LEU A CA 1
ATOM 783 C C . LEU A 1 108 ? 36.222 -14.188 -43.082 1.00 82.75 108 LEU A C 1
ATOM 785 O O . LEU A 1 108 ? 35.305 -13.791 -42.372 1.00 82.75 108 LEU A O 1
ATOM 789 N N . MET A 1 109 ? 36.296 -13.878 -44.376 1.00 89.88 109 MET A N 1
ATOM 790 C CA . MET A 1 109 ? 35.300 -13.063 -45.082 1.00 89.88 109 MET A CA 1
ATOM 791 C C . MET A 1 109 ? 34.690 -13.815 -46.270 1.00 89.88 109 MET A C 1
ATOM 793 O O . MET A 1 109 ? 35.424 -14.394 -47.065 1.00 89.88 109 MET A O 1
ATOM 797 N N . VAL A 1 110 ? 33.364 -13.770 -46.426 1.00 94.12 110 VAL A N 1
ATOM 798 C CA . VAL A 1 110 ? 32.643 -14.285 -47.608 1.00 94.12 110 VAL A CA 1
ATOM 799 C C . VAL A 1 110 ? 31.767 -13.176 -48.184 1.00 94.12 110 VAL A C 1
ATOM 801 O O . VAL A 1 110 ? 30.904 -12.652 -47.470 1.00 94.12 110 VAL A O 1
ATOM 804 N N . LYS A 1 111 ? 31.982 -12.819 -49.457 1.00 96.50 111 LYS A N 1
ATOM 805 C CA . LYS A 1 111 ? 31.257 -11.723 -50.115 1.00 96.50 111 LYS A CA 1
ATOM 806 C C . LYS A 1 111 ? 30.978 -11.903 -51.603 1.00 96.50 111 LYS A C 1
ATOM 808 O O . LYS A 1 111 ? 31.650 -12.675 -52.287 1.00 96.50 111 LYS A O 1
ATOM 813 N N . ASN A 1 112 ? 30.012 -11.124 -52.098 1.00 96.88 112 ASN A N 1
ATOM 814 C CA . ASN A 1 112 ? 29.590 -11.049 -53.501 1.00 96.88 112 ASN A CA 1
ATOM 815 C C . ASN A 1 112 ? 29.095 -12.388 -54.093 1.00 96.88 112 ASN A C 1
ATOM 817 O O . ASN A 1 112 ? 29.162 -12.582 -55.310 1.00 96.88 112 ASN A O 1
ATOM 821 N N . CYS A 1 113 ? 28.650 -13.338 -53.261 1.00 97.19 113 CYS A N 1
ATOM 822 C CA . CYS A 1 113 ? 28.209 -14.669 -53.691 1.00 97.19 113 CYS A CA 1
ATOM 823 C C . CYS A 1 113 ? 26.695 -14.729 -53.914 1.00 97.19 113 CYS A C 1
ATOM 825 O O . CYS A 1 113 ? 25.923 -14.405 -53.012 1.00 97.19 113 CYS A O 1
ATOM 827 N N . ASN A 1 114 ? 26.269 -15.251 -55.065 1.00 97.31 114 ASN A N 1
ATOM 828 C CA . ASN A 1 114 ? 24.895 -15.704 -55.275 1.00 97.31 114 ASN A CA 1
ATOM 829 C C . ASN A 1 114 ? 24.834 -17.209 -54.940 1.00 97.31 114 ASN A C 1
ATOM 831 O O . ASN A 1 114 ? 25.551 -18.003 -55.546 1.00 97.31 114 ASN A O 1
ATOM 835 N N . ILE A 1 115 ? 24.024 -17.631 -53.966 1.00 97.38 115 ILE A N 1
ATOM 836 C CA . ILE A 1 115 ? 24.008 -19.015 -53.450 1.00 97.38 115 ILE A CA 1
ATOM 837 C C . ILE A 1 115 ? 22.576 -19.548 -53.452 1.00 97.38 115 ILE A C 1
ATOM 839 O O . ILE A 1 115 ? 21.716 -19.021 -52.736 1.00 97.38 115 ILE A O 1
ATOM 843 N N . MET A 1 116 ? 22.310 -20.596 -54.237 1.00 95.81 116 MET A N 1
ATOM 844 C CA . MET A 1 116 ? 20.942 -21.083 -54.425 1.00 95.81 116 MET A CA 1
ATOM 845 C C . MET A 1 116 ? 20.750 -22.596 -54.498 1.00 95.81 116 MET A C 1
ATOM 847 O O . MET A 1 116 ? 21.616 -23.335 -54.960 1.00 95.81 116 MET A O 1
ATOM 851 N N . ASN A 1 117 ? 19.554 -23.020 -54.086 1.00 94.38 117 ASN A N 1
ATOM 852 C CA . ASN A 1 117 ? 19.040 -24.390 -54.137 1.00 94.38 117 ASN A CA 1
ATOM 853 C C . ASN A 1 117 ? 19.870 -25.415 -53.334 1.00 94.38 117 ASN A C 1
ATOM 855 O O . ASN A 1 117 ? 20.129 -26.516 -53.814 1.00 94.38 117 ASN A O 1
ATOM 859 N N . TYR A 1 118 ? 20.268 -25.083 -52.101 1.00 95.69 118 TYR A N 1
ATOM 860 C CA . TYR A 1 118 ? 20.892 -26.012 -51.141 1.00 95.69 118 TYR A CA 1
ATOM 861 C C . TYR A 1 118 ? 20.010 -26.273 -49.913 1.00 95.69 118 TYR A C 1
ATOM 863 O O . TYR A 1 118 ? 19.162 -25.460 -49.542 1.00 95.69 118 TYR A O 1
ATOM 871 N N . THR A 1 119 ? 20.295 -27.342 -49.160 1.00 94.69 119 THR A N 1
ATOM 872 C CA . THR A 1 119 ? 19.723 -27.496 -47.808 1.00 94.69 119 THR A CA 1
ATOM 873 C C . THR A 1 119 ? 20.266 -26.434 -46.840 1.00 94.69 119 THR A C 1
ATOM 875 O O . THR A 1 119 ? 19.629 -26.089 -45.842 1.00 94.69 119 THR A O 1
ATOM 878 N N . THR A 1 120 ? 21.457 -25.889 -47.099 1.00 95.50 120 THR A N 1
ATOM 879 C CA . THR A 1 120 ? 22.011 -24.730 -46.384 1.00 95.50 120 THR A CA 1
ATOM 880 C C . THR A 1 120 ? 22.941 -23.938 -47.303 1.00 95.50 120 THR A C 1
ATOM 882 O O . THR A 1 120 ? 23.908 -24.500 -47.807 1.00 95.50 120 THR A O 1
ATOM 885 N N . GLY A 1 121 ? 22.687 -22.643 -47.501 1.00 96.25 121 GLY A N 1
ATOM 886 C CA . GLY A 1 121 ? 23.526 -21.775 -48.332 1.00 96.25 121 GLY A CA 1
ATOM 887 C C . GLY A 1 121 ? 24.927 -21.594 -47.743 1.00 96.25 121 GLY A C 1
ATOM 888 O O . GLY A 1 121 ? 25.908 -21.965 -48.380 1.00 96.25 121 GLY A O 1
ATOM 889 N N . ILE A 1 122 ? 25.027 -21.105 -46.502 1.00 95.81 122 ILE A N 1
ATOM 890 C CA . ILE A 1 122 ? 26.285 -21.000 -45.743 1.00 95.81 122 ILE A CA 1
ATOM 891 C C . ILE A 1 122 ? 26.139 -21.699 -44.385 1.00 95.81 122 ILE A C 1
ATOM 893 O O . ILE A 1 122 ? 25.250 -21.376 -43.595 1.00 95.81 122 ILE A O 1
ATOM 897 N N . LEU A 1 123 ? 27.026 -22.651 -44.084 1.00 92.56 123 LEU A N 1
ATOM 898 C CA . LEU A 1 123 ? 27.056 -23.373 -42.808 1.00 92.56 123 LEU A CA 1
ATOM 899 C C . LEU A 1 123 ? 28.271 -22.972 -41.966 1.00 92.56 123 LEU A C 1
ATOM 901 O O . LEU A 1 123 ? 29.406 -23.264 -42.339 1.00 92.56 123 LEU A O 1
ATOM 905 N N . PHE A 1 124 ? 28.025 -22.443 -40.768 1.00 88.88 124 PHE A N 1
ATOM 906 C CA . PHE A 1 124 ? 29.031 -22.334 -39.710 1.00 88.88 124 PHE A CA 1
ATOM 907 C C . PHE A 1 124 ? 29.092 -23.673 -38.963 1.00 88.88 124 PHE A C 1
ATOM 909 O O . PHE A 1 124 ? 28.206 -23.986 -38.168 1.00 88.88 124 PHE A O 1
ATOM 916 N N . SER A 1 125 ? 30.105 -24.495 -39.251 1.00 82.31 125 SER A N 1
ATOM 917 C CA . SER A 1 125 ? 30.158 -25.903 -38.835 1.00 82.31 125 SER A CA 1
ATOM 918 C C . SER A 1 125 ? 31.135 -26.142 -37.677 1.00 82.31 125 SER A C 1
ATOM 920 O O . SER A 1 125 ? 32.310 -26.405 -37.929 1.00 82.31 125 SER A O 1
ATOM 922 N N . THR A 1 126 ? 30.656 -26.186 -36.426 1.00 74.44 126 THR A N 1
ATOM 923 C CA . THR A 1 126 ? 31.465 -26.663 -35.279 1.00 74.44 126 THR A CA 1
ATOM 924 C C . THR A 1 126 ? 31.032 -28.054 -34.777 1.00 74.44 126 THR A C 1
ATOM 926 O O . THR A 1 126 ? 30.036 -28.191 -34.066 1.00 74.44 126 THR A O 1
ATOM 929 N N . PRO A 1 127 ? 31.759 -29.126 -35.148 1.00 69.88 127 PRO A N 1
ATOM 930 C CA . PRO A 1 127 ? 31.652 -30.437 -34.511 1.00 69.88 127 PRO A CA 1
ATOM 931 C C . PRO A 1 127 ? 31.962 -30.411 -33.006 1.00 69.88 127 PRO A C 1
ATOM 933 O O . PRO A 1 127 ? 32.748 -29.591 -32.526 1.00 69.88 127 PRO A O 1
ATOM 936 N N . ASN A 1 128 ? 31.390 -31.366 -32.267 1.00 64.38 128 ASN A N 1
ATOM 937 C CA . ASN A 1 128 ? 31.607 -31.520 -30.826 1.00 64.38 128 ASN A CA 1
ATOM 938 C C . ASN A 1 128 ? 33.105 -31.608 -30.483 1.00 64.38 128 ASN A C 1
ATOM 940 O O . ASN A 1 128 ? 33.810 -32.485 -30.977 1.00 64.38 128 ASN A O 1
ATOM 944 N N . GLY A 1 129 ? 33.570 -30.716 -29.604 1.00 61.53 129 GLY A N 1
ATOM 945 C CA . GLY A 1 129 ? 34.963 -30.648 -29.146 1.00 61.53 129 GLY A CA 1
ATOM 946 C C . GLY A 1 129 ? 35.860 -29.670 -29.915 1.00 61.53 129 GLY A C 1
ATOM 947 O O . GLY A 1 129 ? 36.926 -29.329 -29.406 1.00 61.53 129 GLY A O 1
ATOM 948 N N . MET A 1 130 ? 35.441 -29.168 -31.082 1.00 68.19 130 MET A N 1
ATOM 949 C CA . MET A 1 130 ? 36.203 -28.154 -31.824 1.00 68.19 130 MET A CA 1
ATOM 950 C C . MET A 1 130 ? 36.082 -26.752 -31.200 1.00 68.19 130 MET A C 1
ATOM 952 O O . MET A 1 130 ? 35.171 -26.462 -30.418 1.00 68.19 130 MET A O 1
ATOM 956 N N . LYS A 1 131 ? 37.021 -25.864 -31.550 1.00 72.88 131 LYS A N 1
ATOM 957 C CA . LYS A 1 131 ? 36.980 -24.440 -31.183 1.00 72.88 131 LYS A CA 1
ATOM 958 C C . LYS A 1 131 ? 35.811 -23.724 -31.890 1.00 72.88 131 LYS A C 1
ATOM 960 O O . LYS A 1 131 ? 35.400 -24.158 -32.966 1.00 72.88 131 LYS A O 1
ATOM 965 N N . PRO A 1 132 ? 35.269 -22.637 -31.306 1.00 75.69 132 PRO A N 1
ATOM 966 C CA . PRO A 1 132 ? 34.181 -21.887 -31.927 1.00 75.69 132 PRO A CA 1
ATOM 967 C C . PRO A 1 132 ? 34.604 -21.226 -33.248 1.00 75.69 132 PRO A C 1
ATOM 969 O O . PRO A 1 132 ? 35.760 -20.817 -33.408 1.00 75.69 132 PRO A O 1
ATOM 972 N N . VAL A 1 133 ? 33.649 -21.054 -34.168 1.00 80.19 133 VAL A N 1
ATOM 973 C CA . VAL A 1 133 ? 33.812 -20.100 -35.279 1.00 80.19 133 VAL A CA 1
ATOM 974 C C . VAL A 1 133 ? 33.591 -18.696 -34.727 1.00 80.19 133 VAL A C 1
ATOM 976 O O . VAL A 1 133 ? 32.558 -18.432 -34.101 1.00 80.19 133 VAL A O 1
ATOM 979 N N . ARG A 1 134 ? 34.589 -17.832 -34.918 1.00 81.62 134 ARG A N 1
ATOM 980 C CA . ARG A 1 134 ? 34.602 -16.455 -34.439 1.00 81.62 134 ARG A CA 1
ATOM 981 C C . ARG A 1 134 ? 35.183 -15.490 -35.452 1.00 81.62 134 ARG A C 1
ATOM 983 O O . ARG A 1 134 ? 35.951 -15.888 -36.328 1.00 81.62 134 ARG A O 1
ATOM 990 N N . ASP A 1 135 ? 34.799 -14.232 -35.258 1.00 82.06 135 ASP A N 1
ATOM 991 C CA . ASP A 1 135 ? 35.344 -13.049 -35.913 1.00 82.06 135 ASP A CA 1
ATOM 992 C C . ASP A 1 135 ? 35.294 -13.133 -37.458 1.00 82.06 135 ASP A C 1
ATOM 994 O O . ASP A 1 135 ? 36.137 -12.558 -38.144 1.00 82.06 135 ASP A O 1
ATOM 998 N N . ALA A 1 136 ? 34.322 -13.875 -38.011 1.00 86.56 136 ALA A N 1
ATOM 999 C CA . ALA A 1 136 ? 34.070 -13.984 -39.448 1.00 86.56 136 ALA A CA 1
ATOM 1000 C C . ALA A 1 136 ? 33.040 -12.946 -39.932 1.00 86.56 136 ALA A C 1
ATOM 1002 O O . ALA A 1 136 ? 32.147 -12.555 -39.181 1.00 86.56 136 ALA A O 1
ATOM 1003 N N . ILE A 1 137 ? 33.147 -12.533 -41.196 1.00 91.00 137 ILE A N 1
ATOM 1004 C CA . ILE A 1 137 ? 32.354 -11.482 -41.840 1.00 91.00 137 ILE A CA 1
ATOM 1005 C C . ILE A 1 137 ? 31.633 -12.060 -43.066 1.00 91.00 137 ILE A C 1
ATOM 1007 O O . ILE A 1 137 ? 32.268 -12.476 -44.034 1.00 91.00 137 ILE A O 1
ATOM 1011 N N . ILE A 1 138 ? 30.303 -12.058 -43.055 1.00 94.88 138 ILE A N 1
ATOM 1012 C CA . ILE A 1 138 ? 29.463 -12.456 -44.192 1.00 94.88 138 ILE A CA 1
ATOM 1013 C C . ILE A 1 138 ? 28.765 -11.198 -44.703 1.00 94.88 138 ILE A C 1
ATOM 1015 O O . ILE A 1 138 ? 27.911 -10.651 -44.001 1.00 94.88 138 ILE A O 1
ATOM 1019 N N . THR A 1 139 ? 29.148 -10.715 -45.886 1.00 96.31 139 THR A N 1
ATOM 1020 C CA . THR A 1 139 ? 28.683 -9.416 -46.398 1.00 96.31 139 THR A CA 1
ATOM 1021 C C . THR A 1 139 ? 28.352 -9.433 -47.883 1.00 96.31 139 THR A C 1
ATOM 1023 O O . THR A 1 139 ? 29.028 -10.097 -48.657 1.00 96.31 139 THR A O 1
ATOM 1026 N N . ASP A 1 140 ? 27.309 -8.705 -48.284 1.00 97.12 140 ASP A N 1
ATOM 1027 C CA . ASP A 1 140 ? 26.973 -8.451 -49.695 1.00 97.12 140 ASP A CA 1
ATOM 1028 C C . ASP A 1 140 ? 26.721 -9.738 -50.528 1.00 97.12 140 ASP A C 1
ATOM 1030 O O . ASP A 1 140 ? 27.085 -9.830 -51.701 1.00 97.12 140 ASP A O 1
ATOM 1034 N N . ASN A 1 141 ? 26.113 -10.768 -49.921 1.00 97.75 141 ASN A N 1
ATOM 1035 C CA . ASN A 1 141 ? 25.737 -12.026 -50.587 1.00 97.75 141 ASN A CA 1
ATOM 1036 C C . ASN A 1 141 ? 24.223 -12.120 -50.846 1.00 97.75 141 ASN A C 1
ATOM 1038 O O . ASN A 1 141 ? 23.419 -11.629 -50.053 1.00 97.75 141 ASN A O 1
ATOM 1042 N N . PHE A 1 142 ? 23.823 -12.833 -51.901 1.00 97.62 142 PHE A N 1
ATOM 1043 C CA . PHE A 1 142 ? 22.428 -13.123 -52.248 1.00 97.62 142 PHE A CA 1
ATOM 1044 C C . PHE A 1 142 ? 22.136 -14.619 -52.060 1.00 97.62 142 PHE A C 1
ATOM 1046 O O . PHE A 1 142 ? 22.650 -15.462 -52.794 1.00 97.62 142 PHE A O 1
ATOM 1053 N N . LEU A 1 143 ? 21.304 -14.973 -51.082 1.00 97.31 143 LEU A N 1
ATOM 1054 C CA . LEU A 1 143 ? 20.981 -16.359 -50.742 1.00 97.31 143 LEU A CA 1
ATOM 1055 C C . LEU A 1 143 ? 19.515 -16.639 -51.083 1.00 97.31 143 LEU A C 1
ATOM 1057 O O . LEU A 1 143 ? 18.623 -15.996 -50.525 1.00 97.31 143 LEU A O 1
ATOM 1061 N N . SER A 1 144 ? 19.239 -17.592 -51.980 1.00 95.38 144 SER A N 1
ATOM 1062 C CA . SER A 1 144 ? 17.861 -17.848 -52.434 1.00 95.38 144 SER A CA 1
ATOM 1063 C C . SER A 1 144 ? 17.496 -19.307 -52.703 1.00 95.38 144 SER A C 1
ATOM 1065 O O . SER A 1 144 ? 18.341 -20.108 -53.080 1.00 95.38 144 SER A O 1
ATOM 1067 N N . GLY A 1 145 ? 16.230 -19.678 -52.493 1.00 92.44 145 GLY A N 1
ATOM 1068 C CA . GLY A 1 145 ? 15.750 -21.044 -52.761 1.00 92.44 145 GLY A CA 1
ATOM 1069 C C . GLY A 1 145 ? 16.360 -22.134 -51.866 1.00 92.44 145 GLY A C 1
ATOM 1070 O O . GLY A 1 145 ? 16.252 -23.316 -52.176 1.00 92.44 145 GLY A O 1
ATOM 1071 N N . ASN A 1 146 ? 17.036 -21.770 -50.770 1.00 94.25 146 ASN A N 1
ATOM 1072 C CA . ASN A 1 146 ? 17.662 -22.728 -49.858 1.00 94.25 146 ASN A CA 1
ATOM 1073 C C . ASN A 1 146 ? 16.706 -23.106 -48.715 1.00 94.25 146 ASN A C 1
ATOM 1075 O O . ASN A 1 146 ? 15.932 -22.271 -48.248 1.00 94.25 146 ASN A O 1
ATOM 1079 N N . THR A 1 147 ? 16.817 -24.306 -48.135 1.00 94.12 147 THR A N 1
ATOM 1080 C CA . THR A 1 147 ? 16.077 -24.597 -46.885 1.00 94.12 147 THR A CA 1
ATOM 1081 C C . THR A 1 147 ? 16.533 -23.673 -45.748 1.00 94.12 147 THR A C 1
ATOM 1083 O O . THR A 1 147 ? 15.730 -23.245 -44.921 1.00 94.12 147 THR A O 1
ATOM 1086 N N . ARG A 1 148 ? 17.824 -23.320 -45.727 1.00 94.69 148 ARG A N 1
ATOM 1087 C CA . ARG A 1 148 ? 18.411 -22.304 -44.841 1.00 94.69 148 ARG A CA 1
ATOM 1088 C C . ARG A 1 148 ? 19.355 -21.416 -45.636 1.00 94.69 148 ARG A C 1
ATOM 1090 O O . ARG A 1 148 ? 20.223 -21.952 -46.316 1.00 94.69 148 ARG A O 1
ATOM 1097 N N . GLY A 1 149 ? 19.246 -20.095 -45.524 1.00 96.00 149 GLY A N 1
ATOM 1098 C CA . GLY A 1 149 ? 20.253 -19.176 -46.059 1.00 96.00 149 GLY A CA 1
ATOM 1099 C C . GLY A 1 149 ? 21.576 -19.348 -45.309 1.00 96.00 149 GLY A C 1
ATOM 1100 O O . GLY A 1 149 ? 22.518 -19.924 -45.847 1.00 96.00 149 GLY A O 1
ATOM 1101 N N . ILE A 1 150 ? 21.621 -18.939 -44.038 1.00 96.12 150 ILE A N 1
ATOM 1102 C CA . ILE A 1 150 ? 22.746 -19.211 -43.126 1.00 96.12 150 ILE A CA 1
ATOM 1103 C C . ILE A 1 150 ? 22.285 -20.113 -41.972 1.00 96.12 150 ILE A C 1
ATOM 1105 O O . ILE A 1 150 ? 21.230 -19.889 -41.379 1.00 96.12 150 ILE A O 1
ATOM 1109 N N . TYR A 1 151 ? 23.093 -21.112 -41.612 1.00 93.94 151 TYR A N 1
ATOM 1110 C CA . TYR A 1 151 ? 22.903 -21.925 -40.406 1.00 93.94 151 TYR A CA 1
ATOM 1111 C C . TYR A 1 151 ? 24.108 -21.780 -39.466 1.00 93.94 151 TYR A C 1
ATOM 1113 O O . TYR A 1 151 ? 25.240 -22.106 -39.832 1.00 93.94 151 TYR A O 1
ATOM 1121 N N . LEU A 1 152 ? 23.854 -21.329 -38.233 1.00 91.12 152 LEU A N 1
ATOM 1122 C CA . LEU A 1 152 ? 24.827 -21.356 -37.141 1.00 91.12 152 LEU A CA 1
ATOM 1123 C C . LEU A 1 152 ? 24.729 -22.701 -36.400 1.00 91.12 152 LEU A C 1
ATOM 1125 O O . LEU A 1 152 ? 23.716 -22.977 -35.755 1.00 91.12 152 LEU A O 1
ATOM 1129 N N . SER A 1 153 ? 25.765 -23.550 -36.470 1.00 87.25 153 SER A N 1
ATOM 1130 C CA . SER A 1 153 ? 25.756 -24.900 -35.878 1.00 87.25 153 SER A CA 1
ATOM 1131 C C . SER A 1 153 ? 26.862 -25.100 -34.833 1.00 87.25 153 SER A C 1
ATOM 1133 O O . SER A 1 153 ? 28.058 -25.067 -35.140 1.00 87.25 153 SER A O 1
ATOM 1135 N N . GLY A 1 154 ? 26.450 -25.377 -33.592 1.00 82.31 154 GLY A N 1
ATOM 1136 C CA . GLY A 1 154 ? 27.330 -25.538 -32.428 1.00 82.31 154 GLY A CA 1
ATOM 1137 C C . GLY A 1 154 ? 27.789 -24.193 -31.848 1.00 82.31 154 GLY A C 1
ATOM 1138 O O . GLY A 1 154 ? 26.983 -23.272 -31.763 1.00 82.31 154 GLY A O 1
ATOM 1139 N N . LYS A 1 155 ? 29.053 -24.067 -31.434 1.00 84.00 155 LYS A N 1
ATOM 1140 C CA . LYS A 1 155 ? 29.604 -22.864 -30.786 1.00 84.00 155 LYS A CA 1
ATOM 1141 C C . LYS A 1 155 ? 30.030 -21.812 -31.822 1.00 84.00 155 LYS A C 1
ATOM 1143 O O . LYS A 1 155 ? 31.036 -21.992 -32.506 1.00 84.00 155 LYS A O 1
ATOM 1148 N N . VAL A 1 156 ? 29.292 -20.709 -31.937 1.00 85.56 156 VAL A N 1
ATOM 1149 C CA . VAL A 1 156 ? 29.494 -19.688 -32.987 1.00 85.56 156 VAL A CA 1
ATOM 1150 C C . VAL A 1 156 ? 29.307 -18.299 -32.380 1.00 85.56 156 VAL A C 1
ATOM 1152 O O . VAL A 1 156 ? 28.207 -17.983 -31.941 1.00 85.56 156 VAL A O 1
ATOM 1155 N N . ALA A 1 157 ? 30.360 -17.482 -32.305 1.00 86.62 157 ALA A N 1
ATOM 1156 C CA . ALA A 1 157 ? 30.300 -16.212 -31.573 1.00 86.62 157 ALA A CA 1
ATOM 1157 C C . ALA A 1 157 ? 31.140 -15.088 -32.186 1.00 86.62 157 ALA A C 1
ATOM 1159 O O . ALA A 1 157 ? 32.111 -15.383 -32.864 1.00 86.62 157 ALA A O 1
ATOM 1160 N N . ASN A 1 158 ? 30.829 -13.821 -31.905 1.00 87.31 158 ASN A N 1
ATOM 1161 C CA . ASN A 1 158 ? 31.555 -12.644 -32.423 1.00 87.31 158 ASN A CA 1
ATOM 1162 C C . ASN A 1 158 ? 31.554 -12.478 -33.967 1.00 87.31 158 ASN A C 1
ATOM 1164 O O . ASN A 1 158 ? 32.411 -11.781 -34.506 1.00 87.31 158 ASN A O 1
ATOM 1168 N N . ASN A 1 159 ? 30.662 -13.133 -34.717 1.00 88.81 159 ASN A N 1
ATOM 1169 C CA . ASN A 1 159 ? 30.653 -13.028 -36.186 1.00 88.81 159 ASN A CA 1
ATOM 1170 C C . ASN A 1 159 ? 29.766 -11.862 -36.656 1.00 88.81 159 ASN A C 1
ATOM 1172 O O . ASN A 1 159 ? 28.742 -11.585 -36.036 1.00 88.81 159 ASN A O 1
ATOM 1176 N N . LEU A 1 160 ? 30.131 -11.212 -37.762 1.00 92.75 160 LEU A N 1
ATOM 1177 C CA . LEU A 1 160 ? 29.382 -10.125 -38.396 1.00 92.75 160 LEU A CA 1
ATOM 1178 C C . LEU A 1 160 ? 28.665 -10.635 -39.654 1.00 92.75 160 LEU A C 1
ATOM 1180 O O . LEU A 1 160 ? 29.288 -11.193 -40.552 1.00 92.75 160 LEU A O 1
ATOM 1184 N N . ILE A 1 161 ? 27.356 -10.419 -39.735 1.00 95.25 161 ILE A N 1
ATOM 1185 C CA . ILE A 1 161 ? 26.507 -10.763 -40.878 1.00 95.25 161 ILE A CA 1
ATOM 1186 C C . ILE A 1 161 ? 25.732 -9.496 -41.256 1.00 95.25 161 ILE A C 1
ATOM 1188 O O . ILE A 1 161 ? 24.826 -9.090 -40.526 1.00 95.25 161 ILE A O 1
ATOM 1192 N N . THR A 1 162 ? 26.108 -8.852 -42.363 1.00 95.00 162 THR A N 1
ATOM 1193 C CA . THR A 1 162 ? 25.570 -7.543 -42.785 1.00 95.00 162 THR A CA 1
ATOM 1194 C C . THR A 1 162 ? 25.340 -7.472 -44.288 1.00 95.00 162 THR A C 1
ATOM 1196 O O . THR A 1 162 ? 25.963 -8.214 -45.033 1.00 95.00 162 THR A O 1
ATOM 1199 N N . ASN A 1 163 ? 24.455 -6.594 -44.760 1.00 94.88 163 ASN A N 1
ATOM 1200 C CA . ASN A 1 163 ? 24.225 -6.316 -46.188 1.00 94.88 163 ASN A CA 1
ATOM 1201 C C . ASN A 1 163 ? 23.805 -7.524 -47.061 1.00 94.88 163 ASN A C 1
ATOM 1203 O O . ASN A 1 163 ? 23.765 -7.409 -48.285 1.00 94.88 163 ASN A O 1
ATOM 1207 N N . ASN A 1 164 ? 23.502 -8.692 -46.485 1.00 97.50 164 ASN A N 1
ATOM 1208 C CA . ASN A 1 164 ? 23.104 -9.866 -47.265 1.00 97.50 164 ASN A CA 1
ATOM 1209 C C . ASN A 1 164 ? 21.611 -9.797 -47.614 1.00 97.50 164 ASN A C 1
ATOM 1211 O O . ASN A 1 164 ? 20.797 -9.314 -46.823 1.00 97.50 164 ASN A O 1
ATOM 1215 N N . TYR A 1 165 ? 21.246 -10.335 -48.776 1.00 97.25 165 TYR A N 1
ATOM 1216 C CA . TYR A 1 165 ? 19.871 -10.416 -49.255 1.00 97.25 165 TYR A CA 1
ATOM 1217 C C . TYR A 1 165 ? 19.392 -11.872 -49.271 1.00 97.25 165 TYR A C 1
ATOM 1219 O O . TYR A 1 165 ? 20.027 -12.746 -49.861 1.00 97.25 165 TYR A O 1
ATOM 1227 N N . PHE A 1 166 ? 18.247 -12.135 -48.649 1.00 97.25 166 PHE A N 1
ATOM 1228 C CA . PHE A 1 166 ? 17.646 -13.460 -48.522 1.00 97.25 166 PHE A CA 1
ATOM 1229 C C . PHE A 1 166 ? 16.264 -13.472 -49.181 1.00 97.25 166 PHE A C 1
ATOM 1231 O O . PHE A 1 166 ? 15.414 -12.671 -48.808 1.00 97.25 166 PHE A O 1
ATOM 1238 N N . SER A 1 167 ? 15.996 -14.395 -50.108 1.00 95.00 167 SER A N 1
ATOM 1239 C CA . SER A 1 167 ? 14.667 -14.539 -50.738 1.00 95.00 167 SER A CA 1
ATOM 1240 C C . SER A 1 167 ? 14.290 -15.994 -50.998 1.00 95.00 167 SER A C 1
ATOM 1242 O O . SER A 1 167 ? 15.147 -16.814 -51.308 1.00 95.00 167 SER A O 1
ATOM 1244 N N . ASN A 1 168 ? 13.007 -16.345 -50.880 1.00 89.94 168 ASN A N 1
ATOM 1245 C CA . ASN A 1 168 ? 12.496 -17.697 -51.166 1.00 89.94 168 ASN A CA 1
ATOM 1246 C C . ASN A 1 168 ? 13.226 -18.844 -50.424 1.00 89.94 168 ASN A C 1
ATOM 1248 O O . ASN A 1 168 ? 13.210 -19.985 -50.878 1.00 89.94 168 ASN A O 1
ATOM 1252 N N . ASN A 1 169 ? 13.888 -18.559 -49.297 1.00 91.56 169 ASN A N 1
ATOM 1253 C CA . ASN A 1 169 ? 14.454 -19.588 -48.424 1.00 91.56 169 ASN A CA 1
ATOM 1254 C C . ASN A 1 169 ? 13.384 -20.040 -47.418 1.00 91.56 169 ASN A C 1
ATOM 1256 O O . ASN A 1 169 ? 12.560 -19.223 -47.022 1.00 91.56 169 ASN A O 1
ATOM 1260 N N . THR A 1 170 ? 13.413 -21.282 -46.922 1.00 91.50 170 THR A N 1
ATOM 1261 C CA . THR A 1 170 ? 12.494 -21.690 -45.830 1.00 91.50 170 THR A CA 1
ATOM 1262 C C . THR A 1 170 ? 12.851 -21.016 -44.498 1.00 91.50 170 THR A C 1
ATOM 1264 O O . THR A 1 170 ? 11.996 -20.808 -43.643 1.00 91.50 170 THR A O 1
ATOM 1267 N N . GLN A 1 171 ? 14.130 -20.681 -44.309 1.00 93.12 171 GLN A N 1
ATOM 1268 C CA . GLN A 1 171 ? 14.658 -19.913 -43.181 1.00 93.12 171 GLN A CA 1
ATOM 1269 C C . GLN A 1 171 ? 15.781 -19.015 -43.725 1.00 93.12 171 GLN A C 1
ATOM 1271 O O . GLN A 1 171 ? 16.692 -19.516 -44.383 1.00 93.12 171 GLN A O 1
ATOM 1276 N N . GLY A 1 172 ? 15.749 -17.704 -43.478 1.00 94.69 172 GLY A N 1
ATOM 1277 C CA . GLY A 1 172 ? 16.823 -16.796 -43.899 1.00 94.69 172 GLY A CA 1
ATOM 1278 C C . GLY A 1 172 ? 18.100 -17.060 -43.100 1.00 94.69 172 GLY A C 1
ATOM 1279 O O . GLY A 1 172 ? 19.119 -17.471 -43.656 1.00 94.69 172 GLY A O 1
ATOM 1280 N N . ILE A 1 173 ? 18.011 -16.929 -41.775 1.00 95.31 173 ILE A N 1
ATOM 1281 C CA . ILE A 1 173 ? 19.056 -17.359 -40.833 1.00 95.31 173 ILE A CA 1
ATOM 1282 C C . ILE A 1 173 ? 18.430 -18.271 -39.772 1.00 95.31 173 ILE A C 1
ATOM 1284 O O . ILE A 1 173 ? 17.340 -17.992 -39.274 1.00 95.31 173 ILE A O 1
ATOM 1288 N N . TYR A 1 174 ? 19.123 -19.357 -39.422 1.00 93.19 174 TYR A N 1
ATOM 1289 C CA . TYR A 1 174 ? 18.709 -20.321 -38.399 1.00 93.19 174 TYR A CA 1
ATOM 1290 C C . TYR A 1 174 ? 19.805 -20.511 -37.342 1.00 93.19 174 TYR A C 1
ATOM 1292 O O . TYR A 1 174 ? 20.955 -20.811 -37.681 1.00 93.19 174 TYR A O 1
ATOM 1300 N N . HIS A 1 175 ? 19.451 -20.378 -36.061 1.00 90.25 175 HIS A N 1
ATOM 1301 C CA . HIS A 1 175 ? 20.330 -20.688 -34.924 1.00 90.25 175 HIS A CA 1
ATOM 1302 C C . HIS A 1 175 ? 19.539 -21.322 -33.762 1.00 90.25 175 HIS A C 1
ATOM 1304 O O . HIS A 1 175 ? 18.328 -21.149 -33.653 1.00 90.25 175 HIS A O 1
ATOM 1310 N N . GLN A 1 176 ? 20.174 -22.180 -32.959 1.00 86.44 176 GLN A N 1
ATOM 1311 C CA . GLN A 1 176 ? 19.458 -23.089 -32.042 1.00 86.44 176 GLN A CA 1
ATOM 1312 C C . GLN A 1 176 ? 20.245 -23.534 -30.794 1.00 86.44 176 GLN A C 1
ATOM 1314 O O . GLN A 1 176 ? 19.910 -24.553 -30.197 1.00 86.44 176 GLN A O 1
ATOM 1319 N N . SER A 1 177 ? 21.301 -22.822 -30.393 1.00 83.56 177 SER A N 1
ATOM 1320 C CA . SER A 1 177 ? 22.084 -23.159 -29.195 1.00 83.56 177 SER A CA 1
ATOM 1321 C C . SER A 1 177 ? 22.405 -21.932 -28.342 1.00 83.56 177 SER A C 1
ATOM 1323 O O . SER A 1 177 ? 22.627 -20.837 -28.854 1.00 83.56 177 SER A O 1
ATOM 1325 N N . ILE A 1 178 ? 22.504 -22.148 -27.029 1.00 78.06 178 ILE A N 1
ATOM 1326 C CA . ILE A 1 178 ? 22.982 -21.159 -26.054 1.00 78.06 178 ILE A CA 1
ATOM 1327 C C . ILE A 1 178 ? 24.457 -20.768 -26.261 1.00 78.06 178 ILE A C 1
ATOM 1329 O O . ILE A 1 178 ? 24.879 -19.722 -25.790 1.00 78.06 178 ILE A O 1
ATOM 1333 N N . ASP A 1 179 ? 25.244 -21.566 -26.993 1.00 80.31 179 ASP A N 1
ATOM 1334 C CA . ASP A 1 179 ? 26.643 -21.256 -27.343 1.00 80.31 179 ASP A CA 1
ATOM 1335 C C . ASP A 1 179 ? 26.783 -20.288 -28.546 1.00 80.31 179 ASP A C 1
ATOM 1337 O O . ASP A 1 179 ? 27.867 -20.166 -29.132 1.00 80.31 179 ASP A O 1
ATOM 1341 N N . GLN A 1 180 ? 25.688 -19.657 -28.981 1.00 86.06 180 GLN A N 1
ATOM 1342 C CA . GLN A 1 180 ? 25.614 -18.877 -30.223 1.00 86.06 180 GLN A CA 1
ATOM 1343 C C . GLN A 1 180 ? 25.422 -17.387 -29.924 1.00 86.06 180 GLN A C 1
ATOM 1345 O O . GLN A 1 180 ? 24.362 -16.835 -30.188 1.00 86.06 180 GLN A O 1
ATOM 1350 N N . ILE A 1 181 ? 26.434 -16.768 -29.313 1.00 86.06 181 ILE A N 1
ATOM 1351 C CA . ILE A 1 181 ? 26.378 -15.453 -28.638 1.00 86.06 181 ILE A CA 1
ATOM 1352 C C . ILE A 1 181 ? 27.253 -14.388 -29.316 1.00 86.06 181 ILE A C 1
ATOM 1354 O O . ILE A 1 181 ? 28.203 -14.722 -30.014 1.00 86.06 181 ILE A O 1
ATOM 1358 N N . ASN A 1 182 ? 27.012 -13.105 -29.058 1.00 88.06 182 ASN A N 1
ATOM 1359 C CA . ASN A 1 182 ? 27.822 -11.966 -29.516 1.00 88.06 182 ASN A CA 1
ATOM 1360 C C . ASN A 1 182 ? 27.943 -11.808 -31.046 1.00 88.06 182 ASN A C 1
ATOM 1362 O O . ASN A 1 182 ? 28.831 -11.100 -31.514 1.00 88.06 182 ASN A O 1
ATOM 1366 N N . ASN A 1 183 ? 27.117 -12.476 -31.854 1.00 89.62 183 ASN A N 1
ATOM 1367 C CA . ASN A 1 183 ? 27.123 -12.300 -33.307 1.00 89.62 183 ASN A CA 1
ATOM 1368 C C . ASN A 1 183 ? 26.296 -11.062 -33.677 1.00 89.62 183 ASN A C 1
ATOM 1370 O O . ASN A 1 183 ? 25.161 -10.921 -33.222 1.00 89.62 183 ASN A O 1
ATOM 1374 N N . THR A 1 184 ? 26.840 -10.192 -34.521 1.00 93.88 184 THR A N 1
ATOM 1375 C CA . THR A 1 184 ? 26.142 -9.016 -35.046 1.00 93.88 184 THR A CA 1
ATOM 1376 C C . THR A 1 184 ? 25.458 -9.379 -36.356 1.00 93.88 184 THR A C 1
ATOM 1378 O O . THR A 1 184 ? 26.122 -9.724 -37.329 1.00 93.88 184 THR A O 1
ATOM 1381 N N . ILE A 1 185 ? 24.131 -9.305 -36.387 1.00 94.75 185 ILE A N 1
ATOM 1382 C CA . ILE A 1 185 ? 23.288 -9.655 -37.532 1.00 94.75 185 ILE A CA 1
ATOM 1383 C C . ILE A 1 185 ? 22.366 -8.462 -37.805 1.00 94.75 185 ILE A C 1
ATOM 1385 O O . ILE A 1 185 ? 21.252 -8.409 -37.290 1.00 94.75 185 ILE A O 1
ATOM 1389 N N . ALA A 1 186 ? 22.843 -7.478 -38.566 1.00 94.44 186 ALA A N 1
ATOM 1390 C CA . ALA A 1 186 ? 22.169 -6.196 -38.811 1.00 94.44 186 ALA A CA 1
ATOM 1391 C C . ALA A 1 186 ? 22.353 -5.758 -40.274 1.00 94.44 186 ALA A C 1
ATOM 1393 O O . ALA A 1 186 ? 23.263 -6.238 -40.934 1.00 94.44 186 ALA A O 1
ATOM 1394 N N . GLY A 1 187 ? 21.506 -4.873 -40.808 1.00 93.94 187 GLY A N 1
ATOM 1395 C CA . GLY A 1 187 ? 21.638 -4.372 -42.185 1.00 93.94 187 GLY A CA 1
ATOM 1396 C C . GLY A 1 187 ? 21.356 -5.396 -43.296 1.00 93.94 187 GLY A C 1
ATOM 1397 O O . GLY A 1 187 ? 21.649 -5.121 -44.455 1.00 93.94 187 GLY A O 1
ATOM 1398 N N . ASN A 1 188 ? 20.812 -6.576 -42.978 1.00 96.38 188 ASN A N 1
ATOM 1399 C CA . ASN A 1 188 ? 20.422 -7.582 -43.975 1.00 96.38 188 ASN A CA 1
ATOM 1400 C C . ASN A 1 188 ? 18.965 -7.379 -44.421 1.00 96.38 188 ASN A C 1
ATOM 1402 O O . ASN A 1 188 ? 18.147 -6.859 -43.659 1.00 96.38 188 ASN A O 1
ATOM 1406 N N . VAL A 1 189 ? 18.622 -7.852 -45.620 1.00 96.75 189 VAL A N 1
ATOM 1407 C CA . VAL A 1 189 ? 17.263 -7.795 -46.181 1.00 96.75 189 VAL A CA 1
ATOM 1408 C C . VAL A 1 189 ? 16.701 -9.206 -46.345 1.00 96.75 189 VAL A C 1
ATOM 1410 O O . VAL A 1 189 ? 17.337 -10.065 -46.951 1.00 96.75 189 VAL A O 1
ATOM 1413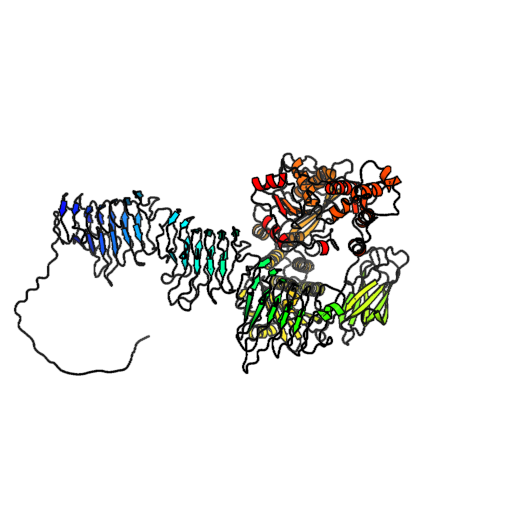 N N . PHE A 1 190 ? 15.493 -9.440 -45.838 1.00 96.81 190 PHE A N 1
ATOM 1414 C CA . PHE A 1 190 ? 14.799 -10.726 -45.893 1.00 96.81 190 PHE A CA 1
ATOM 1415 C C . PHE A 1 190 ? 13.459 -10.604 -46.619 1.00 96.81 190 PHE A C 1
ATOM 1417 O O . PHE A 1 190 ? 12.636 -9.782 -46.236 1.00 96.81 190 PHE A O 1
ATOM 1424 N N . SER A 1 191 ? 13.211 -11.461 -47.607 1.00 94.38 191 SER A N 1
ATOM 1425 C CA . SER A 1 191 ? 11.944 -11.615 -48.329 1.00 94.38 191 SER A CA 1
ATOM 1426 C C . SER A 1 191 ? 11.394 -13.030 -48.113 1.00 94.38 191 SER A C 1
ATOM 1428 O O . SER A 1 191 ? 12.118 -14.025 -48.234 1.00 94.38 191 SER A O 1
ATOM 1430 N N . GLY A 1 192 ? 10.119 -13.126 -47.728 1.00 87.19 192 GLY A N 1
ATOM 1431 C CA . GLY A 1 192 ? 9.380 -14.377 -47.514 1.00 87.19 192 GLY A CA 1
ATOM 1432 C C . GLY A 1 192 ? 9.715 -15.141 -46.223 1.00 87.19 192 GLY A C 1
ATOM 1433 O O . GLY A 1 192 ? 8.835 -15.764 -45.636 1.00 87.19 192 GLY A O 1
ATOM 1434 N N . SER A 1 193 ? 10.961 -15.111 -45.739 1.00 88.31 193 SER A N 1
ATOM 1435 C CA . SER A 1 193 ? 11.361 -15.719 -44.456 1.00 88.31 193 SER A CA 1
ATOM 1436 C C . SER A 1 193 ? 12.639 -15.101 -43.889 1.00 88.31 193 SER A C 1
ATOM 1438 O O . SER A 1 193 ? 13.618 -14.899 -44.606 1.00 88.31 193 SER A O 1
ATOM 1440 N N . GLY A 1 194 ? 12.627 -14.810 -42.584 1.00 93.88 194 GLY A N 1
ATOM 1441 C CA . GLY A 1 194 ? 13.680 -14.055 -41.899 1.00 93.88 194 GLY A CA 1
ATOM 1442 C C . GLY A 1 194 ? 14.551 -14.887 -40.954 1.00 93.88 194 GLY A C 1
ATOM 1443 O O . GLY A 1 194 ? 15.092 -15.924 -41.342 1.00 93.88 194 GLY A O 1
ATOM 1444 N N . ILE A 1 195 ? 14.723 -14.413 -39.718 1.00 93.88 195 ILE A N 1
ATOM 1445 C CA . ILE A 1 195 ? 15.640 -14.991 -38.724 1.00 93.88 195 ILE A CA 1
ATOM 1446 C C . ILE A 1 195 ? 14.843 -15.818 -37.710 1.00 93.88 195 ILE A C 1
ATOM 1448 O O . ILE A 1 195 ? 14.067 -15.256 -36.939 1.00 93.88 195 ILE A O 1
ATOM 1452 N N . TYR A 1 196 ? 15.072 -17.133 -37.667 1.00 91.81 196 TYR A N 1
ATOM 1453 C CA . TYR A 1 196 ? 14.448 -18.054 -36.709 1.00 91.81 196 TYR A CA 1
ATOM 1454 C C . TYR A 1 196 ? 15.446 -18.528 -35.648 1.00 91.81 196 TYR A C 1
ATOM 1456 O O . TYR A 1 196 ? 16.576 -18.905 -35.977 1.00 91.81 196 TYR A O 1
ATOM 1464 N N . TYR A 1 197 ? 14.998 -18.606 -34.391 1.00 90.88 197 TYR A N 1
ATOM 1465 C CA . TYR A 1 197 ? 15.791 -19.170 -33.299 1.00 90.88 197 TYR A CA 1
ATOM 1466 C C . TYR A 1 197 ? 14.983 -19.828 -32.183 1.00 90.88 197 TYR A C 1
ATOM 1468 O O . TYR A 1 197 ? 13.825 -19.500 -31.936 1.00 90.88 197 TYR A O 1
ATOM 1476 N N . VAL A 1 198 ? 15.648 -20.760 -31.494 1.00 87.94 198 VAL A N 1
ATOM 1477 C CA . VAL A 1 198 ? 15.107 -21.513 -30.345 1.00 87.94 198 VAL A CA 1
ATOM 1478 C C . VAL A 1 198 ? 15.428 -20.841 -29.004 1.00 87.94 198 VAL A C 1
ATOM 1480 O O . VAL A 1 198 ? 14.640 -20.946 -28.069 1.00 87.94 198 VAL A O 1
ATOM 1483 N N . TYR A 1 199 ? 16.556 -20.129 -28.910 1.00 86.19 199 TYR A N 1
ATOM 1484 C CA . TYR A 1 199 ? 17.025 -19.473 -27.686 1.00 86.19 199 TYR A CA 1
ATOM 1485 C C . TYR A 1 199 ? 17.198 -17.969 -27.904 1.00 86.19 199 TYR A C 1
ATOM 1487 O O . TYR A 1 199 ? 17.734 -17.553 -28.932 1.00 86.19 199 TYR A O 1
ATOM 1495 N N . ALA A 1 200 ? 16.810 -17.165 -26.913 1.00 82.88 200 ALA A N 1
ATOM 1496 C CA . ALA A 1 200 ? 17.300 -15.799 -26.784 1.00 82.88 200 ALA A CA 1
ATOM 1497 C C . ALA A 1 200 ? 18.766 -15.859 -26.324 1.00 82.88 200 ALA A C 1
ATOM 1499 O O . ALA A 1 200 ? 19.071 -16.370 -25.247 1.00 82.88 200 ALA A O 1
ATOM 1500 N N . ASN A 1 201 ? 19.668 -15.379 -27.174 1.00 78.62 201 ASN A N 1
ATOM 1501 C CA . ASN A 1 201 ? 21.117 -15.366 -26.982 1.00 78.62 201 ASN A CA 1
ATOM 1502 C C . ASN A 1 201 ? 21.668 -13.946 -27.208 1.00 78.62 201 ASN A C 1
ATOM 1504 O O . ASN A 1 201 ? 20.980 -13.117 -27.805 1.00 78.62 201 ASN A O 1
ATOM 1508 N N . ASP A 1 202 ? 22.893 -13.666 -26.745 1.00 83.19 202 ASP A N 1
ATOM 1509 C CA . ASP A 1 202 ? 23.510 -12.322 -26.728 1.00 83.19 202 ASP A CA 1
ATOM 1510 C C . ASP A 1 202 ? 23.933 -11.806 -28.125 1.00 83.19 202 ASP A C 1
ATOM 1512 O O . ASP A 1 202 ? 25.008 -11.240 -28.301 1.00 83.19 202 ASP A O 1
ATOM 1516 N N . ASN A 1 203 ? 23.137 -12.060 -29.162 1.00 87.44 203 ASN A N 1
ATOM 1517 C CA . ASN A 1 203 ? 23.379 -11.595 -30.525 1.00 87.44 203 ASN A CA 1
ATOM 1518 C C . ASN A 1 203 ? 22.807 -10.184 -30.735 1.00 87.44 203 ASN A C 1
ATOM 1520 O O . ASN A 1 203 ? 21.710 -9.861 -30.277 1.00 87.44 203 ASN A O 1
ATOM 1524 N N . TYR A 1 204 ? 23.536 -9.353 -31.478 1.00 91.25 204 TYR A N 1
ATOM 1525 C CA . TYR A 1 204 ? 23.193 -7.956 -31.731 1.00 91.25 204 TYR A CA 1
ATOM 1526 C C . TYR A 1 204 ? 22.475 -7.814 -33.074 1.00 91.25 204 TYR A C 1
ATOM 1528 O O . TYR A 1 204 ? 23.067 -8.045 -34.125 1.00 91.25 204 TYR A O 1
ATOM 1536 N N . TYR A 1 205 ? 21.211 -7.390 -33.061 1.00 92.69 205 TYR A N 1
ATOM 1537 C CA . TYR A 1 205 ? 20.389 -7.267 -34.278 1.00 92.69 205 TYR A CA 1
ATOM 1538 C C . TYR A 1 205 ? 20.241 -5.828 -34.799 1.00 92.69 205 TYR A C 1
ATOM 1540 O O . TYR A 1 205 ? 19.367 -5.523 -35.614 1.00 92.69 205 TYR A O 1
ATOM 1548 N N . CYS A 1 206 ? 21.091 -4.935 -34.296 1.00 90.69 206 CYS A N 1
ATOM 1549 C CA . CYS A 1 206 ? 21.132 -3.518 -34.619 1.00 90.69 206 CYS A CA 1
ATOM 1550 C C . CYS A 1 206 ? 22.563 -2.998 -34.446 1.00 90.69 206 CYS A C 1
ATOM 1552 O O . CYS A 1 206 ? 23.278 -3.441 -33.546 1.00 90.69 206 CYS A O 1
ATOM 1554 N N . THR A 1 207 ? 23.005 -2.060 -35.280 1.00 88.62 207 THR A N 1
ATOM 1555 C CA . THR A 1 207 ? 24.308 -1.388 -35.141 1.00 88.62 207 THR A CA 1
ATOM 1556 C C . THR A 1 207 ? 24.204 0.023 -35.708 1.00 88.62 207 THR A C 1
ATOM 1558 O O . THR A 1 207 ? 23.730 0.205 -36.824 1.00 88.62 207 THR A O 1
ATOM 1561 N N . GLY A 1 208 ? 24.583 1.042 -34.928 1.00 84.62 208 GLY A N 1
ATOM 1562 C CA . GLY A 1 208 ? 24.464 2.449 -35.345 1.00 84.62 208 GLY A CA 1
ATOM 1563 C C . GLY A 1 208 ? 23.030 2.900 -35.672 1.00 84.62 208 GLY A C 1
ATOM 1564 O O . GLY A 1 208 ? 22.851 3.790 -36.493 1.00 84.62 208 GLY A O 1
ATOM 1565 N N . GLY A 1 209 ? 22.011 2.253 -35.092 1.00 85.44 209 GLY A N 1
ATOM 1566 C CA . GLY A 1 209 ? 20.596 2.471 -35.427 1.00 85.44 209 GLY A CA 1
ATOM 1567 C C . GLY A 1 209 ? 20.097 1.714 -36.668 1.00 85.44 209 GLY A C 1
ATOM 1568 O O . GLY A 1 209 ? 18.899 1.721 -36.937 1.00 85.44 209 GLY A O 1
ATOM 1569 N N . VAL A 1 210 ? 20.974 1.019 -37.400 1.00 88.19 210 VAL A N 1
ATOM 1570 C CA . VAL A 1 210 ? 20.607 0.196 -38.562 1.00 88.19 210 VAL A CA 1
ATOM 1571 C C . VAL A 1 210 ? 20.291 -1.230 -38.107 1.00 88.19 210 VAL A C 1
ATOM 1573 O O . VAL A 1 210 ? 21.134 -1.898 -37.508 1.00 88.19 210 VAL A O 1
ATOM 1576 N N . GLY A 1 211 ? 19.072 -1.697 -38.388 1.00 92.50 211 GLY A N 1
ATOM 1577 C CA . GLY A 1 211 ? 18.607 -3.067 -38.131 1.00 92.50 211 GLY A CA 1
ATOM 1578 C C . GLY A 1 211 ? 18.486 -3.892 -39.414 1.00 92.50 211 GLY A C 1
ATOM 1579 O O . GLY A 1 211 ? 18.961 -3.479 -40.468 1.00 92.50 211 GLY A O 1
ATOM 1580 N N . ASN A 1 212 ? 17.849 -5.063 -39.345 1.00 94.44 212 ASN A N 1
ATOM 1581 C CA . ASN A 1 212 ? 17.481 -5.831 -40.543 1.00 94.44 212 ASN A CA 1
ATOM 1582 C C . ASN A 1 212 ? 16.136 -5.361 -41.120 1.00 94.44 212 ASN A C 1
ATOM 1584 O O . ASN A 1 212 ? 15.242 -4.955 -40.375 1.00 94.44 212 ASN A O 1
ATOM 1588 N N . THR A 1 213 ? 15.975 -5.481 -42.437 1.00 94.69 213 THR A N 1
ATOM 1589 C CA . THR A 1 213 ? 14.727 -5.213 -43.163 1.00 94.69 213 THR A CA 1
ATOM 1590 C C . THR A 1 213 ? 14.008 -6.525 -43.474 1.00 94.69 213 THR A C 1
ATOM 1592 O O . THR A 1 213 ? 14.631 -7.476 -43.943 1.00 94.69 213 THR A O 1
ATOM 1595 N N . TYR A 1 214 ? 12.692 -6.565 -43.264 1.00 94.00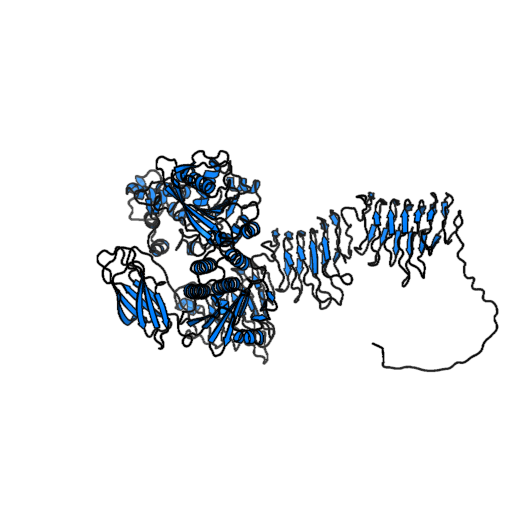 214 TYR A N 1
ATOM 1596 C CA . TYR A 1 214 ? 11.852 -7.730 -43.546 1.00 94.00 214 TYR A CA 1
ATOM 1597 C C . TYR A 1 214 ? 10.721 -7.352 -44.510 1.00 94.00 214 TYR A C 1
ATOM 1599 O O . TYR A 1 214 ? 10.062 -6.330 -44.328 1.00 94.00 214 TYR A O 1
ATOM 1607 N N . LEU A 1 215 ? 10.522 -8.177 -45.534 1.00 92.69 215 LEU A N 1
ATOM 1608 C CA . LEU A 1 215 ? 9.609 -8.003 -46.663 1.00 92.69 215 LEU A CA 1
ATOM 1609 C C . LEU A 1 215 ? 8.786 -9.285 -46.867 1.00 92.69 215 LEU A C 1
ATOM 1611 O O . LEU A 1 215 ? 9.185 -10.370 -46.438 1.00 92.69 215 LEU A O 1
ATOM 1615 N N . ASP A 1 216 ? 7.645 -9.170 -47.547 1.00 89.88 216 ASP A N 1
ATOM 1616 C CA . ASP A 1 216 ? 6.841 -10.309 -48.025 1.00 89.88 216 ASP A CA 1
ATOM 1617 C C . ASP A 1 216 ? 6.458 -11.330 -46.930 1.00 89.88 216 ASP A C 1
ATOM 1619 O O . ASP A 1 216 ? 6.423 -12.537 -47.160 1.00 89.88 216 ASP A O 1
ATOM 1623 N N . GLY A 1 217 ? 6.202 -10.850 -45.708 1.00 84.62 217 GLY A N 1
ATOM 1624 C CA . GLY A 1 217 ? 5.856 -11.689 -44.551 1.00 84.62 217 GLY A CA 1
ATOM 1625 C C . GLY A 1 217 ? 7.046 -12.289 -43.790 1.00 84.62 217 GLY A C 1
ATOM 1626 O O . GLY A 1 217 ? 6.835 -13.033 -42.832 1.00 84.62 217 GLY A O 1
ATOM 1627 N N . ALA A 1 218 ? 8.290 -11.957 -44.156 1.00 90.88 218 ALA A N 1
ATOM 1628 C CA . ALA A 1 218 ? 9.464 -12.309 -43.362 1.00 90.88 218 ALA A CA 1
ATOM 1629 C C . ALA A 1 218 ? 9.406 -11.692 -41.948 1.00 90.88 218 ALA A C 1
ATOM 1631 O O . ALA A 1 218 ? 8.825 -10.630 -41.728 1.00 90.88 218 ALA A O 1
ATOM 1632 N N . THR A 1 219 ? 10.031 -12.362 -40.978 1.00 91.88 219 THR A N 1
ATOM 1633 C CA . THR A 1 219 ? 9.975 -12.012 -39.549 1.00 91.88 219 THR A CA 1
ATOM 1634 C C . THR A 1 219 ? 11.327 -12.212 -38.864 1.00 91.88 219 THR A C 1
ATOM 1636 O O . THR A 1 219 ? 12.139 -13.042 -39.281 1.00 91.88 219 THR A O 1
ATOM 1639 N N . GLY A 1 220 ? 11.596 -11.429 -37.818 1.00 91.81 220 GLY A N 1
ATOM 1640 C CA . GLY A 1 220 ? 12.821 -11.530 -37.027 1.00 91.81 220 GLY A CA 1
ATOM 1641 C C . GLY A 1 220 ? 13.132 -10.262 -36.218 1.00 91.81 220 GLY A C 1
ATOM 1642 O O . GLY A 1 220 ? 12.365 -9.297 -36.261 1.00 91.81 220 GLY A O 1
ATOM 1643 N N . PRO A 1 221 ? 14.241 -10.256 -35.456 1.00 92.00 221 PRO A N 1
ATOM 1644 C CA . PRO A 1 221 ? 14.650 -9.140 -34.606 1.00 92.00 221 PRO A CA 1
ATOM 1645 C C . PRO A 1 221 ? 14.929 -7.833 -35.349 1.00 92.00 221 PRO A C 1
ATOM 1647 O O . PRO A 1 221 ? 15.410 -7.827 -36.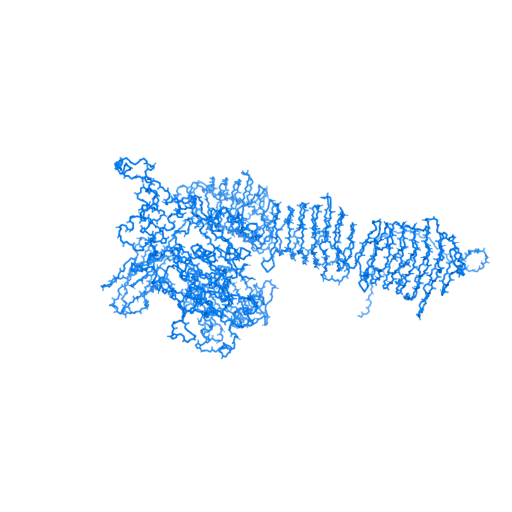486 1.00 92.00 221 PRO A O 1
ATOM 1650 N N . THR A 1 222 ? 14.711 -6.726 -34.645 1.00 88.56 222 THR A N 1
ATOM 1651 C CA . THR A 1 222 ? 14.926 -5.348 -35.111 1.00 88.56 222 THR A CA 1
ATOM 1652 C C . THR A 1 222 ? 15.703 -4.544 -34.060 1.00 88.56 222 THR A C 1
ATOM 1654 O O . THR A 1 222 ? 15.960 -5.038 -32.962 1.00 88.56 222 THR A O 1
ATOM 1657 N N . CYS A 1 223 ? 16.009 -3.273 -34.338 1.00 89.06 223 CYS A N 1
ATOM 1658 C CA . CYS A 1 223 ? 16.534 -2.346 -33.326 1.00 89.06 223 CYS A CA 1
ATOM 1659 C C . CYS A 1 223 ? 15.603 -2.138 -32.117 1.00 89.06 223 CYS A C 1
ATOM 1661 O O . CYS A 1 223 ? 16.081 -1.744 -31.057 1.00 89.06 223 CYS A O 1
ATOM 1663 N N . ASN A 1 224 ? 14.307 -2.442 -32.241 1.00 86.94 224 ASN A N 1
ATOM 1664 C CA . ASN A 1 224 ? 13.348 -2.292 -31.145 1.00 86.94 224 ASN A CA 1
ATOM 1665 C C . ASN A 1 224 ? 13.305 -3.518 -30.212 1.00 86.94 224 ASN A C 1
ATOM 1667 O O . ASN A 1 224 ? 12.773 -3.412 -29.109 1.00 86.94 224 ASN A O 1
ATOM 1671 N N . GLY A 1 225 ? 13.870 -4.659 -30.631 1.00 90.75 225 GLY A N 1
ATOM 1672 C CA . GLY A 1 225 ? 13.963 -5.883 -29.832 1.00 90.75 225 GLY A CA 1
ATOM 1673 C C . GLY A 1 225 ? 13.864 -7.180 -30.645 1.00 90.75 225 GLY A C 1
ATOM 1674 O O . GLY A 1 225 ? 13.798 -7.181 -31.879 1.00 90.75 225 GLY A O 1
ATOM 1675 N N . LEU A 1 226 ? 13.854 -8.304 -29.927 1.00 92.38 226 LEU A N 1
ATOM 1676 C CA . LEU A 1 226 ? 13.692 -9.655 -30.469 1.00 92.38 226 LEU A CA 1
ATOM 1677 C C . LEU A 1 226 ? 12.257 -9.912 -30.955 1.00 92.38 226 LEU A C 1
ATOM 1679 O O . LEU A 1 226 ? 11.296 -9.368 -30.415 1.00 92.38 226 LEU A O 1
ATOM 1683 N N . TYR A 1 227 ? 12.111 -10.809 -31.930 1.00 92.56 227 TYR A N 1
ATOM 1684 C CA . TYR A 1 227 ? 10.816 -11.333 -32.371 1.00 92.56 227 TYR A CA 1
ATOM 1685 C C . TYR A 1 227 ? 10.500 -12.630 -31.594 1.00 92.56 227 TYR A C 1
ATOM 1687 O O . TYR A 1 227 ? 11.287 -13.579 -31.674 1.00 92.56 227 TYR A O 1
ATOM 1695 N N . PRO A 1 228 ? 9.415 -12.717 -30.809 1.00 93.75 228 PRO A N 1
ATOM 1696 C CA . PRO A 1 228 ? 9.093 -13.937 -30.076 1.00 93.75 228 PRO A CA 1
ATOM 1697 C C . PRO A 1 228 ? 8.514 -15.029 -30.993 1.00 93.75 228 PRO A C 1
ATOM 1699 O O . PRO A 1 228 ? 7.705 -14.760 -31.878 1.00 93.75 228 PRO A O 1
ATOM 1702 N N . TYR A 1 229 ? 8.909 -16.282 -30.752 1.00 91.06 229 TYR A N 1
ATOM 1703 C CA . TYR A 1 229 ? 8.449 -17.468 -31.489 1.00 91.06 229 TYR A CA 1
ATOM 1704 C C . TYR A 1 229 ? 7.851 -18.519 -30.545 1.00 91.06 229 TYR A C 1
ATOM 1706 O O . TYR A 1 229 ? 8.139 -18.537 -29.350 1.00 91.06 229 TYR A O 1
ATOM 1714 N N . ASN A 1 230 ? 7.022 -19.421 -31.081 1.00 92.19 230 ASN A N 1
ATOM 1715 C CA . ASN A 1 230 ? 6.401 -20.490 -30.294 1.00 92.19 230 ASN A CA 1
ATOM 1716 C C . ASN A 1 230 ? 7.468 -21.409 -29.681 1.00 92.19 230 ASN A C 1
ATOM 1718 O O . ASN A 1 230 ? 8.253 -22.019 -30.407 1.00 92.19 230 ASN A O 1
ATOM 1722 N N . ASN A 1 231 ? 7.424 -21.582 -28.359 1.00 90.25 231 ASN A N 1
ATOM 1723 C CA . ASN A 1 231 ? 8.420 -22.297 -27.554 1.00 90.25 231 ASN A CA 1
ATOM 1724 C C . ASN A 1 231 ? 9.825 -21.649 -27.559 1.00 90.25 231 ASN A C 1
ATOM 1726 O O . ASN A 1 231 ? 10.806 -22.341 -27.292 1.00 90.25 231 ASN A O 1
ATOM 1730 N N . LEU A 1 232 ? 9.940 -20.340 -27.836 1.00 92.31 232 LEU A N 1
ATOM 1731 C CA . LEU A 1 232 ? 11.181 -19.587 -27.613 1.00 92.31 232 LEU A CA 1
ATOM 1732 C C . LEU A 1 232 ? 11.622 -19.731 -26.152 1.00 92.31 232 LEU A C 1
ATOM 1734 O O . LEU A 1 232 ? 10.826 -19.520 -25.235 1.00 92.31 232 LEU A O 1
ATOM 1738 N N . ILE A 1 233 ? 12.896 -20.058 -25.950 1.00 89.19 233 ILE A N 1
ATOM 1739 C CA . ILE A 1 233 ? 13.515 -20.189 -24.635 1.00 89.19 233 ILE A CA 1
ATOM 1740 C C . ILE A 1 233 ? 14.277 -18.901 -24.306 1.00 89.19 233 ILE A C 1
ATOM 1742 O O . ILE A 1 233 ? 15.257 -18.557 -24.964 1.00 89.19 233 ILE A O 1
ATOM 1746 N N . VAL A 1 234 ? 13.845 -18.197 -23.264 1.00 88.62 234 VAL A N 1
ATOM 1747 C CA . VAL A 1 234 ? 14.519 -17.021 -22.706 1.00 88.62 234 VAL A CA 1
ATOM 1748 C C . VAL A 1 234 ? 15.376 -17.465 -21.521 1.00 88.62 234 VAL A C 1
ATOM 1750 O O . VAL A 1 234 ? 14.852 -17.878 -20.487 1.00 88.62 234 VAL A O 1
ATOM 1753 N N . ASN A 1 235 ? 16.702 -17.398 -21.679 1.00 80.62 235 ASN A N 1
ATOM 1754 C CA . ASN A 1 235 ? 17.677 -17.832 -20.667 1.00 80.62 235 ASN A CA 1
ATOM 1755 C C . ASN A 1 235 ? 18.728 -16.764 -20.300 1.00 80.62 235 ASN A C 1
ATOM 1757 O O . ASN A 1 235 ? 19.754 -17.087 -19.689 1.00 80.62 235 ASN A O 1
ATOM 1761 N N . LEU A 1 236 ? 18.478 -15.507 -20.668 1.00 81.62 236 LEU A N 1
ATOM 1762 C CA . LEU A 1 236 ? 19.257 -14.297 -20.374 1.00 81.62 236 LEU A CA 1
ATOM 1763 C C . LEU A 1 236 ? 18.352 -13.058 -20.498 1.00 81.62 236 LEU A C 1
ATOM 1765 O O . LEU A 1 236 ? 17.164 -13.215 -20.787 1.00 81.62 236 LEU A O 1
ATOM 1769 N N . ASP A 1 237 ? 18.890 -11.863 -20.252 1.00 86.00 237 ASP A N 1
ATOM 1770 C CA . ASP A 1 237 ? 18.115 -10.618 -20.295 1.00 86.00 237 ASP A CA 1
ATOM 1771 C C . ASP A 1 237 ? 17.653 -10.304 -21.725 1.00 86.00 237 ASP A C 1
ATOM 1773 O O . ASP A 1 237 ? 18.460 -10.116 -22.634 1.00 86.00 237 ASP A O 1
ATOM 1777 N N . ALA A 1 238 ? 16.337 -10.266 -21.931 1.00 88.69 238 ALA A N 1
ATOM 1778 C CA . ALA A 1 238 ? 15.718 -10.188 -23.247 1.00 88.69 238 ALA A CA 1
ATOM 1779 C C . ALA A 1 238 ? 14.711 -9.039 -23.330 1.00 88.69 238 ALA A C 1
ATOM 1781 O O . ALA A 1 238 ? 13.852 -8.882 -22.462 1.00 88.69 238 ALA A O 1
ATOM 1782 N N . LYS A 1 239 ? 14.779 -8.283 -24.431 1.00 92.31 239 LYS A N 1
ATOM 1783 C CA . LYS A 1 239 ? 13.782 -7.281 -24.812 1.00 92.31 239 LYS A CA 1
ATOM 1784 C C . LYS A 1 239 ? 13.093 -7.700 -26.110 1.00 92.31 239 LYS A C 1
ATOM 1786 O O . LYS A 1 239 ? 13.780 -7.961 -27.100 1.00 92.31 239 LYS A O 1
ATOM 1791 N N . PHE A 1 240 ? 11.764 -7.769 -26.128 1.00 94.38 240 PHE A N 1
ATOM 1792 C CA . PHE A 1 240 ? 10.998 -7.991 -27.361 1.00 94.38 240 PHE A CA 1
ATOM 1793 C C . PHE A 1 240 ? 10.738 -6.675 -28.100 1.00 94.38 240 PHE A C 1
ATOM 1795 O O . PHE A 1 240 ? 10.746 -5.598 -27.506 1.00 94.38 240 PHE A O 1
ATOM 1802 N N . ALA A 1 241 ? 10.532 -6.761 -29.413 1.00 91.06 241 ALA A N 1
ATOM 1803 C CA . ALA A 1 241 ? 10.001 -5.650 -30.192 1.00 91.06 241 ALA A CA 1
ATOM 1804 C C . ALA A 1 241 ? 8.494 -5.470 -29.898 1.00 91.06 241 ALA A C 1
ATOM 1806 O O . ALA A 1 241 ? 7.811 -6.458 -29.622 1.00 91.06 241 ALA A O 1
ATOM 1807 N N . PRO A 1 242 ? 7.950 -4.241 -29.974 1.00 91.56 242 PRO A N 1
ATOM 1808 C CA . PRO A 1 242 ? 6.513 -4.016 -29.863 1.00 91.56 242 PRO A CA 1
ATOM 1809 C C . PRO A 1 242 ? 5.790 -4.591 -31.090 1.00 91.56 242 PRO A C 1
ATOM 1811 O O . PRO A 1 242 ? 6.256 -4.448 -32.222 1.00 91.56 242 PRO A O 1
ATOM 1814 N N . GLY A 1 243 ? 4.634 -5.220 -30.874 1.00 92.31 243 GLY A N 1
ATOM 1815 C CA . GLY A 1 243 ? 3.853 -5.859 -31.933 1.00 92.31 243 GLY A CA 1
ATOM 1816 C C . GLY A 1 243 ? 2.879 -6.911 -31.403 1.00 92.31 243 GLY A C 1
ATOM 1817 O O . GLY A 1 243 ? 2.824 -7.168 -30.202 1.00 92.31 243 GLY A O 1
ATOM 1818 N N . ASN A 1 244 ? 2.123 -7.532 -32.310 1.00 95.19 244 ASN A N 1
ATOM 1819 C CA . ASN A 1 244 ? 1.151 -8.582 -31.999 1.00 95.19 244 ASN A CA 1
ATOM 1820 C C . ASN A 1 244 ? 1.636 -9.930 -32.559 1.00 95.19 244 ASN A C 1
ATOM 1822 O O . ASN A 1 244 ? 1.879 -10.052 -33.760 1.00 95.19 244 ASN A O 1
ATOM 1826 N N . TYR A 1 245 ? 1.756 -10.944 -31.701 1.00 95.50 245 TYR A N 1
ATOM 1827 C CA . TYR A 1 245 ? 2.451 -12.200 -31.993 1.00 95.50 245 TYR A CA 1
ATOM 1828 C C . TYR A 1 245 ? 1.563 -13.415 -31.704 1.00 95.50 245 TYR A C 1
ATOM 1830 O O . TYR A 1 245 ? 1.196 -13.665 -30.557 1.00 95.50 245 TYR A O 1
ATOM 1838 N N . SER A 1 246 ? 1.235 -14.210 -32.730 1.00 95.25 246 SER A N 1
ATOM 1839 C CA . SER A 1 246 ? 0.442 -15.437 -32.553 1.00 95.25 246 SER A CA 1
ATOM 1840 C C . SER A 1 246 ? 1.308 -16.578 -32.010 1.00 95.25 246 SER A C 1
ATOM 1842 O O . SER A 1 246 ? 2.094 -17.206 -32.724 1.00 95.25 246 SER A O 1
ATOM 1844 N N . LEU A 1 247 ? 1.165 -16.838 -30.712 1.00 95.88 247 LEU A N 1
ATOM 1845 C CA . LEU A 1 247 ? 1.983 -17.762 -29.936 1.00 95.88 247 LEU A CA 1
ATOM 1846 C C . LEU A 1 247 ? 1.102 -18.773 -29.174 1.00 95.88 247 LEU A C 1
ATOM 1848 O O . LEU A 1 247 ? 1.122 -18.787 -27.942 1.00 95.88 247 LEU A O 1
ATOM 1852 N N . PRO A 1 248 ? 0.333 -19.645 -29.865 1.00 93.94 248 PRO A N 1
ATOM 1853 C CA . PRO A 1 248 ? -0.540 -20.648 -29.240 1.00 93.94 248 PRO A CA 1
ATOM 1854 C C . PRO A 1 248 ? 0.181 -21.713 -28.394 1.00 93.94 248 PRO A C 1
ATOM 1856 O O . PRO A 1 248 ? -0.487 -22.500 -27.732 1.00 93.94 248 PRO A O 1
ATOM 1859 N N . SER A 1 249 ? 1.518 -21.774 -28.401 1.00 93.06 249 SER A N 1
ATOM 1860 C CA . SER A 1 249 ? 2.315 -22.570 -27.449 1.00 93.06 249 SER A CA 1
ATOM 1861 C C . SER A 1 249 ? 3.133 -21.747 -26.452 1.00 93.06 249 SER A C 1
ATOM 1863 O O . SER A 1 249 ? 3.866 -22.341 -25.665 1.00 93.06 249 SER A O 1
ATOM 1865 N N . GLY A 1 250 ? 2.991 -20.420 -26.463 1.00 94.62 250 GLY A N 1
ATOM 1866 C CA . GLY A 1 250 ? 3.692 -19.518 -25.555 1.00 94.62 250 GLY A CA 1
ATOM 1867 C C . GLY A 1 250 ? 5.214 -19.547 -25.710 1.00 94.62 250 GLY A C 1
ATOM 1868 O O . GLY A 1 250 ? 5.751 -19.958 -26.744 1.00 94.62 250 GLY A O 1
ATOM 1869 N N . ILE A 1 251 ? 5.899 -19.110 -24.656 1.00 94.75 251 ILE A N 1
ATOM 1870 C CA . ILE A 1 251 ? 7.359 -19.106 -24.504 1.00 94.75 251 ILE A CA 1
ATOM 1871 C C . ILE A 1 251 ? 7.768 -19.712 -23.150 1.00 94.75 251 ILE A C 1
ATOM 1873 O O . ILE A 1 251 ? 6.958 -19.826 -22.223 1.00 94.75 251 ILE A O 1
ATOM 1877 N N . VAL A 1 252 ? 9.041 -20.086 -23.022 1.00 90.62 252 VAL A N 1
ATOM 1878 C CA . VAL A 1 252 ? 9.624 -20.645 -21.793 1.00 90.62 252 VAL A CA 1
ATOM 1879 C C . VAL A 1 252 ? 10.705 -19.708 -21.266 1.00 90.62 252 VAL A C 1
ATOM 1881 O O . VAL A 1 252 ? 11.584 -19.288 -22.011 1.00 90.62 252 VAL A O 1
ATOM 1884 N N . VAL A 1 253 ? 10.667 -19.410 -19.972 1.00 88.06 253 VAL A N 1
ATOM 1885 C CA . VAL A 1 253 ? 11.707 -18.666 -19.251 1.00 88.06 253 VAL A CA 1
ATOM 1886 C C . VAL A 1 253 ? 12.408 -19.652 -18.319 1.00 88.06 253 VAL A C 1
ATOM 1888 O O . VAL A 1 253 ? 11.746 -20.269 -17.486 1.00 88.06 253 VAL A O 1
ATOM 1891 N N . GLN A 1 254 ? 13.721 -19.840 -18.463 1.00 80.25 254 GLN A N 1
ATOM 1892 C CA . GLN A 1 254 ? 14.469 -20.839 -17.686 1.00 80.25 254 GLN A CA 1
ATOM 1893 C C . GLN A 1 254 ? 15.898 -20.392 -17.370 1.00 80.25 254 GLN A C 1
ATOM 1895 O O . GLN A 1 254 ? 16.471 -19.558 -18.071 1.00 80.25 254 GLN A O 1
ATOM 1900 N N . GLU A 1 255 ? 16.516 -20.973 -16.338 1.00 68.25 255 GLU A N 1
ATOM 1901 C CA . GLU A 1 255 ? 17.909 -20.656 -16.002 1.00 68.25 255 GLU A CA 1
ATOM 1902 C C . GLU A 1 255 ? 18.873 -20.968 -17.168 1.00 68.25 255 GLU A C 1
ATOM 1904 O O . GLU A 1 255 ? 18.749 -21.962 -17.884 1.00 68.25 255 GLU A O 1
ATOM 1909 N N . GLY A 1 256 ? 19.883 -20.112 -17.310 1.00 59.75 256 GLY A N 1
ATOM 1910 C CA . GLY A 1 256 ? 21.069 -20.333 -18.133 1.00 59.75 256 GLY A CA 1
ATOM 1911 C C . GLY A 1 256 ? 22.290 -20.130 -17.243 1.00 59.75 256 GLY A C 1
ATOM 1912 O O . GLY A 1 256 ? 22.328 -19.135 -16.517 1.00 59.75 256 GLY A O 1
ATOM 1913 N N . HIS A 1 257 ? 23.227 -21.079 -17.285 1.00 54.41 257 HIS A N 1
ATOM 1914 C CA . HIS A 1 257 ? 24.233 -21.341 -16.250 1.00 54.41 257 HIS A CA 1
ATOM 1915 C C . HIS A 1 257 ? 24.802 -20.108 -15.518 1.00 54.41 257 HIS A C 1
ATOM 1917 O O . HIS A 1 257 ? 25.593 -19.356 -16.083 1.00 54.41 257 HIS A O 1
ATOM 1923 N N . GLY A 1 258 ? 24.512 -20.001 -14.216 1.00 51.34 258 GLY A N 1
ATOM 1924 C CA . GLY A 1 258 ? 25.384 -19.292 -13.267 1.00 51.34 258 GLY A CA 1
ATOM 1925 C C . GLY A 1 258 ? 25.118 -17.801 -13.040 1.00 51.34 258 GLY A C 1
ATOM 1926 O O . GLY A 1 258 ? 26.003 -17.117 -12.531 1.00 51.34 258 GLY A O 1
ATOM 1927 N N . VAL A 1 259 ? 23.927 -17.291 -13.373 1.00 50.62 259 VAL A N 1
ATOM 1928 C CA . VAL A 1 259 ? 23.522 -15.902 -13.074 1.00 50.62 259 VAL A CA 1
ATOM 1929 C C . VAL A 1 259 ? 22.169 -15.886 -12.362 1.00 50.62 259 VAL A C 1
ATOM 1931 O O . VAL A 1 259 ? 21.185 -16.412 -12.884 1.00 50.62 259 VAL A O 1
ATOM 1934 N N . PHE A 1 260 ? 22.127 -15.264 -11.181 1.00 53.12 260 PHE A N 1
ATOM 1935 C CA . PHE A 1 260 ? 20.929 -15.107 -10.352 1.00 53.12 260 PHE A CA 1
ATOM 1936 C C . PHE A 1 260 ? 20.229 -13.773 -10.659 1.00 53.12 260 PHE A C 1
ATOM 1938 O O . PHE A 1 260 ? 20.878 -12.732 -10.609 1.00 53.12 260 PHE A O 1
ATOM 1945 N N . LYS A 1 261 ? 18.906 -13.815 -10.882 1.00 58.91 261 LYS A N 1
ATOM 1946 C CA . LYS A 1 261 ? 18.054 -12.734 -11.429 1.00 58.91 261 LYS A CA 1
ATOM 1947 C C . LYS A 1 261 ? 18.343 -12.411 -12.903 1.00 58.91 261 LYS A C 1
ATOM 1949 O O . LYS A 1 261 ? 19.477 -12.144 -13.282 1.00 58.91 261 LYS A O 1
ATOM 1954 N N . LYS A 1 262 ? 17.284 -12.443 -13.720 1.00 76.94 262 LYS A N 1
ATOM 1955 C CA . LYS A 1 262 ? 17.263 -12.147 -15.166 1.00 76.94 262 LYS A CA 1
ATOM 1956 C C . LYS A 1 262 ? 15.940 -11.486 -15.555 1.00 76.94 262 LYS A C 1
ATOM 1958 O O . LYS A 1 262 ? 14.946 -11.688 -14.855 1.00 76.94 262 LYS A O 1
ATOM 1963 N N . LYS A 1 263 ? 15.914 -10.719 -16.645 1.00 87.94 263 LYS A N 1
ATOM 1964 C CA . LYS A 1 263 ? 14.786 -9.855 -17.038 1.00 87.94 263 LYS A CA 1
ATOM 1965 C C . LYS A 1 263 ? 14.224 -10.205 -18.418 1.00 87.94 263 LYS A C 1
ATOM 1967 O O . LYS A 1 263 ? 14.963 -10.267 -19.393 1.00 87.94 263 LYS A O 1
ATOM 1972 N N . LEU A 1 264 ? 12.906 -10.352 -18.513 1.00 92.56 264 LEU A N 1
ATOM 1973 C CA . LEU A 1 264 ? 12.158 -10.318 -19.766 1.00 92.56 264 LEU A CA 1
ATOM 1974 C C . LEU A 1 264 ? 11.328 -9.031 -19.810 1.00 92.56 264 LEU A C 1
ATOM 1976 O O . LEU A 1 264 ? 10.446 -8.825 -18.978 1.00 92.56 264 LEU A O 1
ATOM 1980 N N . ASP A 1 265 ? 11.617 -8.182 -20.789 1.00 94.94 265 ASP A N 1
ATOM 1981 C CA . ASP A 1 265 ? 10.876 -6.960 -21.084 1.00 94.94 265 ASP A CA 1
ATOM 1982 C C . ASP A 1 265 ? 10.162 -7.116 -22.429 1.00 94.94 265 ASP A C 1
ATOM 1984 O O . ASP A 1 265 ? 10.786 -7.098 -23.492 1.00 94.94 265 ASP A O 1
ATOM 1988 N N . CYS A 1 266 ? 8.846 -7.290 -22.402 1.00 95.50 266 CYS A N 1
ATOM 1989 C CA . CYS A 1 266 ? 8.064 -7.414 -23.625 1.00 95.50 266 CYS A CA 1
ATOM 1990 C C . CYS A 1 266 ? 7.880 -6.078 -24.367 1.00 95.50 266 CYS A C 1
ATOM 1992 O O . CYS A 1 266 ? 7.449 -6.104 -25.514 1.00 95.50 266 CYS A O 1
ATOM 1994 N N . ASN A 1 267 ? 8.191 -4.922 -23.761 1.00 94.06 267 ASN A N 1
ATOM 1995 C CA . ASN A 1 267 ? 8.101 -3.599 -24.394 1.00 94.06 267 ASN A CA 1
ATOM 1996 C C . ASN A 1 267 ? 6.748 -3.338 -25.106 1.00 94.06 267 ASN A C 1
ATOM 1998 O O . ASN A 1 267 ? 6.711 -2.857 -26.239 1.00 94.06 267 ASN A O 1
ATOM 2002 N N . GLY A 1 268 ? 5.631 -3.709 -24.475 1.00 93.62 268 GLY A N 1
ATOM 2003 C CA . GLY A 1 268 ? 4.280 -3.568 -25.031 1.00 93.62 268 GLY A CA 1
ATOM 2004 C C . GLY A 1 268 ? 3.874 -4.649 -26.043 1.00 93.62 268 GLY A C 1
ATOM 2005 O O . GLY A 1 268 ? 2.808 -4.542 -26.646 1.00 93.62 268 GLY A O 1
ATOM 2006 N N . ALA A 1 269 ? 4.689 -5.688 -26.255 1.00 96.00 269 ALA A N 1
ATOM 2007 C CA . ALA A 1 269 ? 4.347 -6.808 -27.128 1.00 96.00 269 ALA A CA 1
ATOM 2008 C C . ALA A 1 269 ? 3.115 -7.580 -26.629 1.00 96.00 269 ALA A C 1
ATOM 2010 O O . ALA A 1 269 ? 3.063 -8.014 -25.474 1.00 96.00 269 ALA A O 1
ATOM 2011 N N . THR A 1 270 ? 2.171 -7.823 -27.538 1.00 97.75 270 THR A N 1
ATOM 2012 C CA . THR A 1 270 ? 1.004 -8.680 -27.318 1.00 97.75 270 THR A CA 1
ATOM 2013 C C . THR A 1 270 ? 1.303 -10.097 -27.771 1.00 97.75 270 THR A C 1
ATOM 2015 O O . THR A 1 270 ? 1.427 -10.366 -28.966 1.00 97.75 270 THR A O 1
ATOM 2018 N N . LEU A 1 271 ? 1.389 -11.024 -26.822 1.00 97.88 271 LEU A N 1
ATOM 2019 C CA . LEU A 1 271 ? 1.471 -12.455 -27.093 1.00 97.88 271 LEU A CA 1
ATOM 2020 C C . LEU A 1 271 ? 0.038 -13.008 -27.107 1.00 97.88 271 LEU A C 1
ATOM 2022 O O . LEU A 1 271 ? -0.728 -12.767 -26.173 1.00 97.88 271 LEU A O 1
ATOM 2026 N N . ILE A 1 272 ? -0.342 -13.701 -28.182 1.00 97.88 272 ILE A N 1
ATOM 2027 C CA . ILE A 1 272 ? -1.726 -14.111 -28.452 1.00 97.88 272 ILE A CA 1
ATOM 2028 C C . ILE A 1 272 ? -1.806 -15.635 -28.554 1.00 97.88 272 ILE A C 1
ATOM 2030 O O . ILE A 1 272 ? -1.285 -16.235 -29.499 1.00 97.88 272 ILE A O 1
ATOM 2034 N N . GLY A 1 273 ? -2.476 -16.261 -27.592 1.00 96.19 273 GLY A N 1
ATOM 2035 C CA . GLY A 1 273 ? -2.709 -17.699 -27.542 1.00 96.19 273 GLY A CA 1
ATOM 2036 C C . GLY A 1 273 ? -4.022 -18.156 -28.185 1.00 96.19 273 GLY A C 1
ATOM 2037 O O . GLY A 1 273 ? -4.664 -17.445 -28.958 1.00 96.19 273 GLY A O 1
ATOM 2038 N N . ASN A 1 274 ? -4.419 -19.386 -27.847 1.00 93.88 274 ASN A N 1
ATOM 2039 C CA . ASN A 1 274 ? -5.656 -20.044 -28.287 1.00 93.88 274 ASN A CA 1
ATOM 2040 C C . ASN A 1 274 ? -6.509 -20.589 -27.115 1.00 93.88 274 ASN A C 1
ATOM 2042 O O . ASN A 1 274 ? -7.335 -21.474 -27.314 1.00 93.88 274 ASN A O 1
ATOM 2046 N N . GLY A 1 275 ? -6.241 -20.143 -25.885 1.00 90.62 275 GLY A N 1
ATOM 2047 C CA . GLY A 1 275 ? -6.886 -20.593 -24.645 1.00 90.62 275 GLY A CA 1
ATOM 2048 C C . GLY A 1 275 ? -6.373 -21.918 -24.059 1.00 90.62 275 GLY A C 1
ATOM 2049 O O . GLY A 1 275 ? -6.683 -22.218 -22.912 1.00 90.62 275 GLY A O 1
ATOM 2050 N N . THR A 1 276 ? -5.576 -22.713 -24.787 1.00 90.38 276 THR A N 1
ATOM 2051 C CA . THR A 1 276 ? -5.253 -24.108 -24.384 1.00 90.38 276 THR A CA 1
ATOM 2052 C C . THR A 1 276 ? -3.921 -24.306 -23.653 1.00 90.38 276 THR A C 1
ATOM 2054 O O . THR A 1 276 ? -3.672 -25.385 -23.114 1.00 90.38 276 THR A O 1
ATOM 2057 N N . LYS A 1 277 ? -3.042 -23.299 -23.658 1.00 93.69 277 LYS A N 1
ATOM 2058 C CA . LYS A 1 277 ? -1.682 -23.352 -23.093 1.00 93.69 277 LYS A CA 1
ATOM 2059 C C . LYS A 1 277 ? -1.343 -22.061 -22.346 1.00 93.69 277 LYS A C 1
ATOM 2061 O O . LYS A 1 277 ? -2.078 -21.077 -22.437 1.00 93.69 277 LYS A O 1
ATOM 2066 N N . ASN A 1 278 ? -0.215 -22.068 -21.634 1.00 93.88 278 ASN A N 1
ATOM 2067 C CA . ASN A 1 278 ? 0.304 -20.883 -20.952 1.00 93.88 278 ASN A CA 1
ATOM 2068 C C . ASN A 1 278 ? 0.933 -19.891 -21.954 1.00 93.88 278 ASN A C 1
ATOM 2070 O O . ASN A 1 278 ? 1.479 -20.326 -22.970 1.00 93.88 278 ASN A O 1
ATOM 2074 N N . GLY A 1 279 ? 0.941 -18.594 -21.636 1.00 95.50 279 GLY A N 1
ATOM 2075 C CA . GLY A 1 279 ? 1.644 -17.569 -22.418 1.00 95.50 279 GLY A CA 1
ATOM 2076 C C . GLY A 1 279 ? 3.147 -17.556 -22.153 1.00 95.50 279 GLY A C 1
ATOM 2077 O O . GLY A 1 279 ? 3.948 -17.718 -23.071 1.00 95.50 279 GLY A O 1
ATOM 2078 N N . ILE A 1 280 ? 3.533 -17.440 -20.883 1.00 94.81 280 ILE A N 1
ATOM 2079 C CA . ILE A 1 280 ? 4.922 -17.508 -20.422 1.00 94.81 280 ILE A CA 1
ATOM 2080 C C . ILE A 1 280 ? 5.011 -18.554 -19.309 1.00 94.81 280 ILE A C 1
ATOM 2082 O O . ILE A 1 280 ? 4.320 -18.453 -18.297 1.00 94.81 280 ILE A O 1
ATOM 2086 N N . THR A 1 281 ? 5.864 -19.566 -19.472 1.00 90.81 281 THR A N 1
ATOM 2087 C CA . THR A 1 281 ? 6.100 -20.577 -18.425 1.00 90.81 281 THR A CA 1
ATOM 2088 C C . THR A 1 281 ? 7.486 -20.389 -17.822 1.00 90.81 281 THR A C 1
ATOM 2090 O O . THR A 1 281 ? 8.478 -20.568 -18.525 1.00 90.81 281 THR A O 1
ATOM 2093 N N . ILE A 1 282 ? 7.563 -20.066 -16.529 1.00 86.12 282 ILE A N 1
ATOM 2094 C CA . ILE A 1 282 ? 8.829 -20.041 -15.784 1.00 86.12 282 ILE A CA 1
ATOM 2095 C C . ILE A 1 282 ? 9.148 -21.465 -15.316 1.00 86.12 282 ILE A C 1
ATOM 2097 O O . ILE A 1 282 ? 8.302 -22.120 -14.700 1.00 86.12 282 ILE A O 1
ATOM 2101 N N . THR A 1 283 ? 10.357 -21.944 -15.605 1.00 78.25 283 THR A N 1
ATOM 2102 C CA . THR A 1 283 ? 10.863 -23.269 -15.215 1.00 78.25 283 THR A CA 1
ATOM 2103 C C . THR A 1 283 ? 12.285 -23.175 -14.651 1.00 78.25 283 THR A C 1
ATOM 2105 O O . THR A 1 283 ? 12.947 -22.140 -14.738 1.00 78.25 283 THR A O 1
ATOM 2108 N N . SER A 1 284 ? 12.772 -24.262 -14.046 1.00 65.75 284 SER A N 1
ATOM 2109 C CA . SER A 1 284 ? 14.115 -24.321 -13.463 1.00 65.75 284 SER A CA 1
ATOM 2110 C C . SER A 1 284 ? 14.774 -25.681 -13.697 1.00 65.75 284 SER A C 1
ATOM 2112 O O . SER A 1 284 ? 14.101 -26.706 -13.551 1.00 65.75 284 SER A O 1
ATOM 2114 N N . PRO A 1 285 ? 16.066 -25.724 -14.075 1.00 59.47 285 PRO A N 1
ATOM 2115 C CA . PRO A 1 285 ? 16.813 -26.968 -14.190 1.00 59.47 285 PRO A CA 1
ATOM 2116 C C . PRO A 1 285 ? 17.128 -27.563 -12.807 1.00 59.47 285 PRO A C 1
ATOM 2118 O O . PRO A 1 285 ? 17.159 -26.879 -11.788 1.00 59.47 285 PRO A O 1
ATOM 2121 N N . GLU A 1 286 ? 17.419 -28.864 -12.783 1.00 55.62 286 GLU A N 1
ATOM 2122 C CA . GLU A 1 286 ? 17.358 -29.767 -11.615 1.00 55.62 286 GLU A CA 1
ATOM 2123 C C . GLU A 1 286 ? 18.244 -29.433 -10.384 1.00 55.62 286 GLU A C 1
ATOM 2125 O O . GLU A 1 286 ? 18.303 -30.233 -9.447 1.00 55.62 286 GLU A O 1
ATOM 2130 N N . ARG A 1 287 ? 18.990 -28.318 -10.371 1.00 53.50 287 ARG A N 1
ATOM 2131 C CA . ARG A 1 287 ? 20.095 -28.071 -9.420 1.00 53.50 287 ARG A CA 1
ATOM 2132 C C . ARG A 1 287 ? 20.093 -26.726 -8.688 1.00 53.50 287 ARG A C 1
ATOM 2134 O O . ARG A 1 287 ? 20.849 -26.605 -7.730 1.00 53.50 287 ARG A O 1
ATOM 2141 N N . ALA A 1 288 ? 19.271 -25.750 -9.071 1.00 50.00 288 ALA A N 1
ATOM 2142 C CA . ALA A 1 288 ? 19.181 -24.476 -8.349 1.00 50.00 288 ALA A CA 1
ATOM 2143 C C . ALA A 1 288 ? 18.226 -24.562 -7.138 1.00 50.00 288 ALA A C 1
ATOM 2145 O O . ALA A 1 288 ? 17.267 -25.339 -7.144 1.00 50.00 288 ALA A O 1
ATOM 2146 N N . GLU A 1 289 ? 18.480 -23.764 -6.094 1.00 51.56 289 GLU A N 1
ATOM 2147 C CA . GLU A 1 289 ? 17.679 -23.743 -4.848 1.00 51.56 289 GLU A CA 1
ATOM 2148 C C . GLU A 1 289 ? 17.016 -22.389 -4.540 1.00 51.56 289 GLU A C 1
ATOM 2150 O O . GLU A 1 289 ? 16.128 -22.322 -3.692 1.00 51.56 289 GLU A O 1
ATOM 2155 N N . ARG A 1 290 ? 17.408 -21.312 -5.235 1.00 55.81 290 ARG A N 1
ATOM 2156 C CA . ARG A 1 290 ? 16.777 -19.978 -5.186 1.00 55.81 290 ARG A CA 1
ATOM 2157 C C . ARG A 1 290 ? 16.904 -19.348 -6.578 1.00 55.81 290 ARG A C 1
ATOM 2159 O O . ARG A 1 290 ? 18.028 -19.212 -7.057 1.00 55.81 290 ARG A O 1
ATOM 2166 N N . TYR A 1 291 ? 15.798 -19.025 -7.254 1.00 63.31 291 TYR A N 1
ATOM 2167 C CA . TYR A 1 291 ? 15.827 -18.578 -8.656 1.00 63.31 291 TYR A CA 1
ATOM 2168 C C . TYR A 1 291 ? 14.633 -17.684 -9.025 1.00 63.31 291 TYR A C 1
ATOM 2170 O O . TYR A 1 291 ? 13.496 -18.138 -9.136 1.00 63.31 291 TYR A O 1
ATOM 2178 N N . GLY A 1 292 ? 14.933 -16.408 -9.268 1.00 63.59 292 GLY A N 1
ATOM 2179 C CA . GLY A 1 292 ? 13.969 -15.384 -9.656 1.00 63.59 292 GLY A CA 1
ATOM 2180 C C . GLY A 1 292 ? 14.188 -14.858 -11.072 1.00 63.59 292 GLY A C 1
ATOM 2181 O O . GLY A 1 292 ? 15.328 -14.725 -11.518 1.00 63.59 292 GLY A O 1
ATOM 2182 N N . PHE A 1 293 ? 13.094 -14.514 -11.749 1.00 79.94 293 PHE A N 1
ATOM 2183 C CA . PHE A 1 293 ? 13.063 -13.792 -13.023 1.00 79.94 293 PHE A CA 1
ATOM 2184 C C . PHE A 1 293 ? 12.110 -12.603 -12.912 1.00 79.94 293 PHE A C 1
ATOM 2186 O O . PHE A 1 293 ? 11.047 -12.744 -12.313 1.00 79.94 293 PHE A O 1
ATOM 2193 N N . THR A 1 294 ? 12.457 -11.467 -13.512 1.00 90.06 294 THR A N 1
ATOM 2194 C CA . THR A 1 294 ? 11.548 -10.328 -13.685 1.00 90.06 294 THR A CA 1
ATOM 2195 C C . THR A 1 294 ? 10.869 -10.425 -15.048 1.00 90.06 294 THR A C 1
ATOM 2197 O O . THR A 1 294 ? 11.566 -10.507 -16.056 1.00 90.06 294 THR A O 1
ATOM 2200 N N . ILE A 1 295 ? 9.537 -10.389 -15.101 1.00 94.19 295 ILE A N 1
ATOM 2201 C CA . ILE A 1 295 ? 8.752 -10.301 -16.342 1.00 94.19 295 ILE A CA 1
ATOM 2202 C C . ILE A 1 295 ? 7.956 -8.998 -16.315 1.00 94.19 295 ILE A C 1
ATOM 2204 O O . ILE A 1 295 ? 7.216 -8.756 -15.354 1.00 94.19 295 ILE A O 1
ATOM 2208 N N . ARG A 1 296 ? 8.107 -8.173 -17.357 1.00 96.31 296 ARG A N 1
ATOM 2209 C CA . ARG A 1 296 ? 7.420 -6.883 -17.453 1.00 96.31 296 ARG A CA 1
ATOM 2210 C C . ARG A 1 296 ? 6.990 -6.467 -18.851 1.00 96.31 296 ARG A C 1
ATOM 2212 O O . ARG A 1 296 ? 7.564 -6.907 -19.849 1.00 96.31 296 ARG A O 1
ATOM 2219 N N . ASN A 1 297 ? 6.054 -5.521 -18.890 1.00 96.62 297 ASN A N 1
ATOM 2220 C CA . ASN A 1 297 ? 5.566 -4.829 -20.081 1.00 96.62 297 ASN A CA 1
ATOM 2221 C C . ASN A 1 297 ? 4.932 -5.773 -21.124 1.00 96.62 297 ASN A C 1
ATOM 2223 O O . ASN A 1 297 ? 4.970 -5.474 -22.320 1.00 96.62 297 ASN A O 1
ATOM 2227 N N . CYS A 1 298 ? 4.425 -6.941 -20.704 1.00 97.38 298 CYS A N 1
ATOM 2228 C CA . CYS A 1 298 ? 3.828 -7.954 -21.580 1.00 97.38 298 CYS A CA 1
ATOM 2229 C C . CYS A 1 298 ? 2.305 -7.832 -21.625 1.00 97.38 298 CYS A C 1
ATOM 2231 O O . CYS A 1 298 ? 1.659 -7.853 -20.580 1.00 97.38 298 CYS A O 1
ATOM 2233 N N . ASN A 1 299 ? 1.733 -7.825 -22.830 1.00 97.81 299 ASN A N 1
ATOM 2234 C CA . ASN A 1 299 ? 0.296 -7.984 -23.039 1.00 97.81 299 ASN A CA 1
ATOM 2235 C C . ASN A 1 299 ? 0.019 -9.461 -23.379 1.00 97.81 299 ASN A C 1
ATOM 2237 O O . ASN A 1 299 ? 0.618 -10.017 -24.299 1.00 97.81 299 ASN A O 1
ATOM 2241 N N . LEU A 1 300 ? -0.845 -10.133 -22.619 1.00 97.81 300 LEU A N 1
ATOM 2242 C CA . LEU A 1 300 ? -1.014 -11.590 -22.643 1.00 97.81 300 LEU A CA 1
ATOM 2243 C C . LEU A 1 300 ? -2.482 -11.952 -22.890 1.00 97.81 300 LEU A C 1
ATOM 2245 O O . LEU A 1 300 ? -3.309 -11.921 -21.979 1.00 97.81 300 LEU A O 1
ATOM 2249 N N . LEU A 1 301 ? -2.792 -12.295 -24.141 1.00 96.62 301 LEU A N 1
ATOM 2250 C CA . LEU A 1 301 ? -4.149 -12.490 -24.651 1.00 96.62 301 LEU A CA 1
ATOM 2251 C C . LEU A 1 301 ? -4.440 -13.974 -24.937 1.00 96.62 301 LEU A C 1
ATOM 2253 O O . LEU A 1 301 ? -3.632 -14.648 -25.572 1.00 96.62 301 LEU A O 1
ATOM 2257 N N . ASN A 1 302 ? -5.622 -14.470 -24.556 1.00 95.38 302 ASN A N 1
ATOM 2258 C CA . ASN A 1 302 ? -6.126 -15.812 -24.902 1.00 95.38 302 ASN A CA 1
ATOM 2259 C C . ASN A 1 302 ? -5.229 -16.984 -24.424 1.00 95.38 302 ASN A C 1
ATOM 2261 O O . ASN A 1 302 ? -4.829 -17.832 -25.225 1.00 95.38 302 ASN A O 1
ATOM 2265 N N . TYR A 1 303 ? -4.932 -17.087 -23.124 1.00 95.56 303 TYR A N 1
ATOM 2266 C CA . TYR A 1 303 ? -4.135 -18.188 -22.542 1.00 95.56 303 TYR A CA 1
ATOM 2267 C C . TYR A 1 303 ? -4.837 -18.883 -21.366 1.00 95.56 303 TYR A C 1
ATOM 2269 O O . TYR A 1 303 ? -5.614 -18.263 -20.645 1.00 95.56 303 TYR A O 1
ATOM 2277 N N . SER A 1 304 ? -4.521 -20.159 -21.116 1.00 93.12 304 SER A N 1
ATOM 2278 C CA . SER A 1 304 ? -5.012 -20.873 -19.922 1.00 93.12 304 SER A CA 1
ATOM 2279 C C . SER A 1 304 ? -4.390 -20.313 -18.637 1.00 93.12 304 SER A C 1
ATOM 2281 O O . SER A 1 304 ? -5.060 -20.191 -17.616 1.00 93.12 304 SER A O 1
ATOM 2283 N N . ALA A 1 305 ? -3.110 -19.940 -18.714 1.00 93.56 305 ALA A N 1
ATOM 2284 C CA . ALA A 1 305 ? -2.396 -19.138 -17.728 1.00 93.56 305 ALA A CA 1
ATOM 2285 C C . ALA A 1 305 ? -1.539 -18.104 -18.474 1.00 93.56 305 ALA A C 1
ATOM 2287 O O . ALA A 1 305 ? -0.698 -18.497 -19.281 1.00 93.56 305 ALA A O 1
ATOM 2288 N N . GLY A 1 306 ? -1.721 -16.803 -18.252 1.00 95.88 306 GLY A N 1
ATOM 2289 C CA . GLY A 1 306 ? -0.898 -15.777 -18.905 1.00 95.88 306 GLY A CA 1
ATOM 2290 C C . GLY A 1 306 ? 0.585 -15.950 -18.566 1.00 95.88 306 GLY A C 1
ATOM 2291 O O . GLY A 1 306 ? 1.409 -16.155 -19.458 1.00 95.88 306 GLY A O 1
ATOM 2292 N N . ILE A 1 307 ? 0.903 -15.978 -17.271 1.00 94.75 307 ILE A N 1
ATOM 2293 C CA . ILE A 1 307 ? 2.203 -16.387 -16.725 1.00 94.75 307 ILE A CA 1
ATOM 2294 C C . ILE A 1 307 ? 1.982 -17.556 -15.761 1.00 94.75 307 ILE A C 1
ATOM 2296 O O . ILE A 1 307 ? 1.103 -17.510 -14.903 1.00 94.75 307 ILE A O 1
ATOM 2300 N N . ARG A 1 308 ? 2.802 -18.605 -15.862 1.00 90.31 308 ARG A N 1
ATOM 2301 C CA . ARG A 1 308 ? 2.787 -19.744 -14.934 1.00 90.31 308 ARG A CA 1
ATOM 2302 C C . ARG A 1 308 ? 4.149 -19.948 -14.285 1.00 90.31 308 ARG A C 1
ATOM 2304 O O . ARG A 1 308 ? 5.139 -20.164 -14.985 1.00 90.31 308 ARG A O 1
ATOM 2311 N N . LEU A 1 309 ? 4.184 -19.976 -12.953 1.00 85.12 309 LEU A N 1
ATOM 2312 C CA . LEU A 1 309 ? 5.354 -20.399 -12.182 1.00 85.12 309 LEU A CA 1
ATOM 2313 C C . LEU A 1 309 ? 5.282 -21.922 -12.016 1.00 85.12 309 LEU A C 1
ATOM 2315 O O . LEU A 1 309 ? 4.597 -22.443 -11.136 1.00 85.12 309 LEU A O 1
ATOM 2319 N N . SER A 1 310 ? 5.934 -22.659 -12.919 1.00 69.88 310 SER A N 1
ATOM 2320 C CA . SER A 1 310 ? 5.795 -24.116 -12.979 1.00 69.88 310 SER A CA 1
ATOM 2321 C C . SER A 1 310 ? 6.675 -24.813 -11.948 1.00 69.88 310 SER A C 1
ATOM 2323 O O . SER A 1 310 ? 7.873 -24.553 -11.860 1.00 69.88 310 SER A O 1
ATOM 2325 N N . ILE A 1 311 ? 6.106 -25.789 -11.238 1.00 60.50 311 ILE A N 1
ATOM 2326 C CA . ILE A 1 311 ? 6.908 -26.834 -10.595 1.00 60.50 311 ILE A CA 1
ATOM 2327 C C . ILE A 1 311 ? 7.415 -27.773 -11.694 1.00 60.50 311 ILE A C 1
ATOM 2329 O O . ILE A 1 311 ? 6.641 -28.202 -12.552 1.00 60.50 311 ILE A O 1
ATOM 2333 N N . VAL A 1 312 ? 8.702 -28.115 -11.650 1.00 52.56 312 VAL A N 1
ATOM 2334 C CA . VAL A 1 312 ? 9.273 -29.243 -12.397 1.00 52.56 312 VAL A CA 1
ATOM 2335 C C . VAL A 1 312 ? 9.969 -30.149 -11.380 1.00 52.56 312 VAL A C 1
ATOM 2337 O O . VAL A 1 312 ? 10.981 -29.778 -10.788 1.00 52.56 312 VAL A O 1
ATOM 2340 N N . GLY A 1 313 ? 9.388 -31.322 -11.115 1.00 55.00 313 GLY A N 1
ATOM 2341 C CA . GLY A 1 313 ? 9.841 -32.215 -10.045 1.00 55.00 313 GLY A CA 1
ATOM 2342 C C . GLY A 1 313 ? 9.406 -31.737 -8.654 1.00 55.00 313 GLY A C 1
ATOM 2343 O O . GLY A 1 313 ? 8.218 -31.561 -8.410 1.00 55.00 313 GLY A O 1
ATOM 2344 N N . SER A 1 314 ? 10.362 -31.559 -7.738 1.00 47.91 314 SER A N 1
ATOM 2345 C CA . SER A 1 314 ? 10.133 -31.220 -6.320 1.00 47.91 314 SER A CA 1
ATOM 2346 C C . SER A 1 314 ? 10.814 -29.905 -5.900 1.00 47.91 314 SER A C 1
ATOM 2348 O O . SER A 1 314 ? 11.359 -29.805 -4.801 1.00 47.91 314 SER A O 1
ATOM 2350 N N . ARG A 1 315 ? 10.886 -28.923 -6.808 1.00 59.41 315 ARG A N 1
ATOM 2351 C CA . ARG A 1 315 ? 11.532 -27.614 -6.596 1.00 59.41 315 ARG A CA 1
ATOM 2352 C C . ARG A 1 315 ? 10.589 -26.493 -7.051 1.00 59.41 315 ARG A C 1
ATOM 2354 O O . ARG A 1 315 ? 9.866 -26.673 -8.030 1.00 59.41 315 ARG A O 1
ATOM 2361 N N . THR A 1 316 ? 10.606 -25.356 -6.355 1.00 65.69 316 THR A N 1
ATOM 2362 C CA . THR A 1 316 ? 9.665 -24.238 -6.560 1.00 65.69 316 THR A CA 1
ATOM 2363 C C . THR A 1 316 ? 10.351 -22.921 -6.923 1.00 65.69 316 THR A C 1
ATOM 2365 O O . THR A 1 316 ? 11.491 -22.667 -6.531 1.00 65.69 316 THR A O 1
ATOM 2368 N N . VAL A 1 317 ? 9.633 -22.080 -7.673 1.00 73.94 317 VAL A N 1
ATOM 2369 C CA . VAL A 1 317 ? 10.070 -20.739 -8.072 1.00 73.94 317 VAL A CA 1
ATOM 2370 C C . VAL A 1 317 ? 9.974 -19.808 -6.863 1.00 73.94 317 VAL A C 1
ATOM 2372 O O . VAL A 1 317 ? 8.961 -19.782 -6.161 1.00 73.94 317 VAL A O 1
ATOM 2375 N N . ARG A 1 318 ? 11.049 -19.058 -6.606 1.00 76.19 318 ARG A N 1
ATOM 2376 C CA . ARG A 1 318 ? 11.163 -18.122 -5.480 1.00 76.19 318 ARG A CA 1
ATOM 2377 C C . ARG A 1 318 ? 11.997 -16.920 -5.902 1.00 76.19 318 ARG A C 1
ATOM 2379 O O . ARG A 1 318 ? 13.056 -17.117 -6.496 1.00 76.19 318 ARG A O 1
ATOM 2386 N N . LEU A 1 319 ? 11.599 -15.712 -5.505 1.00 78.06 319 LEU A N 1
ATOM 2387 C CA . LEU A 1 319 ? 12.201 -14.423 -5.892 1.00 78.06 319 LEU A CA 1
ATOM 2388 C C . LEU A 1 319 ? 11.902 -13.975 -7.336 1.00 78.06 319 LEU A C 1
ATOM 2390 O O . LEU A 1 319 ? 12.603 -13.105 -7.854 1.00 78.06 319 LEU A O 1
ATOM 2394 N N . ALA A 1 320 ? 10.898 -14.549 -8.010 1.00 84.38 320 ALA A N 1
ATOM 2395 C CA . ALA A 1 320 ? 10.425 -14.015 -9.289 1.00 84.38 320 ALA A CA 1
ATOM 2396 C C . ALA A 1 320 ? 9.601 -12.732 -9.088 1.00 84.38 320 ALA A C 1
ATOM 2398 O O . ALA A 1 320 ? 8.938 -12.577 -8.068 1.00 84.38 320 ALA A O 1
ATOM 2399 N N . THR A 1 321 ? 9.632 -11.834 -10.071 1.00 91.06 321 THR A N 1
ATOM 2400 C CA . THR A 1 321 ? 8.918 -10.552 -10.074 1.00 91.06 321 THR A CA 1
ATOM 2401 C C . THR A 1 321 ? 8.050 -10.460 -11.326 1.00 91.06 321 THR A C 1
ATOM 2403 O O . THR A 1 321 ? 8.563 -10.573 -12.437 1.00 91.06 321 THR A O 1
ATOM 2406 N N . VAL A 1 322 ? 6.752 -10.230 -11.176 1.00 93.81 322 VAL A N 1
ATOM 2407 C CA . VAL A 1 322 ? 5.819 -10.005 -12.289 1.00 93.81 322 VAL A CA 1
ATOM 2408 C C . VAL A 1 322 ? 5.216 -8.616 -12.105 1.00 93.81 322 VAL A C 1
ATOM 2410 O O . VAL A 1 322 ? 4.535 -8.375 -11.111 1.00 93.81 322 VAL A O 1
ATOM 2413 N N . VAL A 1 323 ? 5.532 -7.694 -13.016 1.00 96.00 323 VAL A N 1
ATOM 2414 C CA . VAL A 1 323 ? 5.246 -6.258 -12.857 1.00 96.00 323 VAL A CA 1
ATOM 2415 C C . VAL A 1 323 ? 4.941 -5.575 -14.188 1.00 96.00 323 VAL A C 1
ATOM 2417 O O . VAL A 1 323 ? 5.605 -5.861 -15.177 1.00 96.00 323 VAL A O 1
ATOM 2420 N N . ASN A 1 324 ? 3.970 -4.664 -14.234 1.00 95.94 324 ASN A N 1
ATOM 2421 C CA . ASN A 1 324 ? 3.548 -3.927 -15.434 1.00 95.94 324 ASN A CA 1
ATOM 2422 C C . ASN A 1 324 ? 3.152 -4.842 -16.608 1.00 95.94 324 ASN A C 1
ATOM 2424 O O . ASN A 1 324 ? 3.578 -4.624 -17.740 1.00 95.94 324 ASN A O 1
ATOM 2428 N N . ASN A 1 325 ? 2.372 -5.898 -16.359 1.00 97.31 325 ASN A N 1
ATOM 2429 C CA . ASN A 1 325 ? 1.837 -6.775 -17.410 1.00 97.31 325 ASN A CA 1
ATOM 2430 C C . ASN A 1 325 ? 0.310 -6.678 -17.494 1.00 97.31 325 ASN A C 1
ATOM 2432 O O . ASN A 1 325 ? -0.368 -6.558 -16.473 1.00 97.31 325 ASN A O 1
ATOM 2436 N N . THR A 1 326 ? -0.229 -6.799 -18.705 1.00 97.75 326 THR A N 1
ATOM 2437 C CA . THR A 1 326 ? -1.671 -6.831 -18.968 1.00 97.75 326 THR A CA 1
ATOM 2438 C C . THR A 1 326 ? -2.107 -8.240 -19.347 1.00 97.75 326 THR A C 1
ATOM 2440 O O . THR A 1 326 ? -1.520 -8.868 -20.227 1.00 97.75 326 THR A O 1
ATOM 2443 N N . PHE A 1 327 ? -3.168 -8.736 -18.721 1.00 97.44 327 PHE A N 1
ATOM 2444 C CA . PHE A 1 327 ? -3.724 -10.067 -18.957 1.00 97.44 327 PHE A CA 1
ATOM 2445 C C . PHE A 1 327 ? -5.152 -9.936 -19.472 1.00 97.44 327 PHE A C 1
ATOM 2447 O O . PHE A 1 327 ? -5.969 -9.308 -18.808 1.00 97.44 327 PHE A O 1
ATOM 2454 N N . SER A 1 328 ? -5.480 -10.549 -20.610 1.00 94.94 328 SER A N 1
ATOM 2455 C CA . SER A 1 328 ? -6.792 -10.368 -21.249 1.00 94.94 328 SER A CA 1
ATOM 2456 C C . SER A 1 328 ? -7.361 -11.681 -21.769 1.00 94.94 328 SER A C 1
ATOM 2458 O O . SER A 1 328 ? -6.674 -12.433 -22.460 1.00 94.94 328 SER A O 1
ATOM 2460 N N . ASN A 1 329 ? -8.630 -11.963 -21.450 1.00 91.19 329 ASN A N 1
ATOM 2461 C CA . ASN A 1 329 ? -9.313 -13.206 -21.841 1.00 91.19 329 ASN A CA 1
ATOM 2462 C C . ASN A 1 329 ? -8.463 -14.461 -21.535 1.00 91.19 329 ASN A C 1
ATOM 2464 O O . ASN A 1 329 ? -8.279 -15.351 -22.368 1.00 91.19 329 ASN A O 1
ATOM 2468 N N . THR A 1 330 ? -7.866 -14.485 -20.342 1.00 90.31 330 THR A N 1
ATOM 2469 C CA . THR A 1 330 ? -7.140 -15.646 -19.818 1.00 90.31 330 THR A CA 1
ATOM 2470 C C . THR A 1 330 ? -8.006 -16.371 -18.793 1.00 90.31 330 THR A C 1
ATOM 2472 O O . THR A 1 330 ? -8.844 -15.747 -18.149 1.00 90.31 330 THR A O 1
ATOM 2475 N N . THR A 1 331 ? -7.825 -17.682 -18.613 1.00 89.62 331 THR A N 1
ATOM 2476 C CA . THR A 1 331 ? -8.501 -18.402 -17.509 1.00 89.62 331 THR A CA 1
ATOM 2477 C C . THR A 1 331 ? -7.838 -18.099 -16.163 1.00 89.62 331 THR A C 1
ATOM 2479 O O . THR A 1 331 ? -8.494 -18.087 -15.126 1.00 89.62 331 THR A O 1
ATOM 2482 N N . LYS A 1 332 ? -6.528 -17.840 -16.186 1.00 91.94 332 LYS A N 1
ATOM 2483 C CA . LYS A 1 332 ? -5.714 -17.341 -15.076 1.00 91.94 332 LYS A CA 1
ATOM 2484 C C . LYS A 1 332 ? -4.738 -16.323 -15.654 1.00 91.94 332 LYS A C 1
ATOM 2486 O O . LYS A 1 332 ? -4.076 -16.618 -16.649 1.00 91.94 332 LYS A O 1
ATOM 2491 N N . GLY A 1 333 ? -4.597 -15.163 -15.034 1.00 94.38 333 GLY A N 1
ATOM 2492 C CA . GLY A 1 333 ? -3.562 -14.201 -15.386 1.00 94.38 333 GLY A CA 1
ATOM 2493 C C . GLY A 1 333 ? -2.201 -14.725 -14.940 1.00 94.38 333 GLY A C 1
ATOM 2494 O O . GLY A 1 333 ? -1.371 -15.090 -15.773 1.00 94.38 333 GLY A O 1
ATOM 2495 N N . VAL A 1 334 ? -2.015 -14.879 -13.626 1.00 94.06 334 VAL A N 1
ATOM 2496 C CA . VAL A 1 334 ? -0.822 -15.507 -13.032 1.00 94.06 334 VAL A CA 1
ATOM 2497 C C . VAL A 1 334 ? -1.211 -16.784 -12.285 1.00 94.06 334 VAL A C 1
ATOM 2499 O O . VAL A 1 334 ? -2.106 -16.767 -11.445 1.00 94.06 334 VAL A O 1
ATOM 2502 N N . GLU A 1 335 ? -0.528 -17.899 -12.560 1.00 90.62 335 GLU A N 1
ATOM 2503 C CA . GLU A 1 335 ? -0.704 -19.172 -11.846 1.00 90.62 335 GLU A CA 1
ATOM 2504 C C . GLU A 1 335 ? 0.494 -19.495 -10.933 1.00 90.62 335 GLU A C 1
ATOM 2506 O O . GLU A 1 335 ? 1.615 -19.731 -11.397 1.00 90.62 335 GLU A O 1
ATOM 2511 N N . LEU A 1 336 ? 0.211 -19.574 -9.629 1.00 85.25 336 LEU A N 1
ATOM 2512 C CA . LEU A 1 336 ? 1.122 -19.868 -8.516 1.00 85.25 336 LEU A CA 1
ATOM 2513 C C . LEU A 1 336 ? 0.789 -21.241 -7.890 1.00 85.25 336 LEU A C 1
ATOM 2515 O O . LEU A 1 336 ? 0.599 -21.386 -6.682 1.00 85.25 336 LEU A O 1
ATOM 2519 N N . SER A 1 337 ? 0.641 -22.275 -8.723 1.00 66.62 337 SER A N 1
ATOM 2520 C CA . SER A 1 337 ? 0.163 -23.598 -8.295 1.00 66.62 337 SER A CA 1
ATOM 2521 C C . SER A 1 337 ? 1.253 -24.427 -7.582 1.00 66.62 337 SER A C 1
ATOM 2523 O O . SER A 1 337 ? 1.946 -25.215 -8.233 1.00 66.62 337 SER A O 1
ATOM 2525 N N . GLY A 1 338 ? 1.420 -24.284 -6.259 1.00 67.88 338 GLY A N 1
ATOM 2526 C CA . GLY A 1 338 ? 2.329 -25.144 -5.483 1.00 67.88 338 GLY A CA 1
ATOM 2527 C C . GLY A 1 338 ? 2.505 -24.796 -3.998 1.00 67.88 338 GLY A C 1
ATOM 2528 O O . GLY A 1 338 ? 2.471 -23.622 -3.643 1.00 67.88 338 GLY A O 1
ATOM 2529 N N . ARG A 1 339 ? 2.745 -25.814 -3.151 1.00 64.62 339 ARG A N 1
ATOM 2530 C CA . ARG A 1 339 ? 2.878 -25.698 -1.677 1.00 64.62 339 ARG A CA 1
ATOM 2531 C C . ARG A 1 339 ? 4.040 -24.795 -1.233 1.00 64.62 339 ARG A C 1
ATOM 2533 O O . ARG A 1 339 ? 3.928 -24.130 -0.216 1.00 64.62 339 ARG A O 1
ATOM 2540 N N . ASP A 1 340 ? 5.137 -24.743 -1.993 1.00 68.56 340 ASP A N 1
ATOM 2541 C CA . ASP A 1 340 ? 6.356 -24.009 -1.604 1.00 68.56 340 ASP A CA 1
ATOM 2542 C C . ASP A 1 340 ? 6.702 -22.840 -2.554 1.00 68.56 340 ASP A C 1
ATOM 2544 O O . ASP A 1 340 ? 7.858 -22.391 -2.593 1.00 68.56 340 ASP A O 1
ATOM 2548 N N . GLN A 1 341 ? 5.721 -22.379 -3.346 1.00 74.56 341 GLN A N 1
ATOM 2549 C CA . GLN A 1 341 ? 5.812 -21.247 -4.287 1.00 74.56 341 GLN A CA 1
ATOM 2550 C C . GLN A 1 341 ? 5.697 -19.913 -3.525 1.00 74.56 341 GLN A C 1
ATOM 2552 O O . GLN A 1 341 ? 4.682 -19.220 -3.614 1.00 74.56 341 GLN A O 1
ATOM 2557 N N . SER A 1 342 ? 6.722 -19.602 -2.730 1.00 76.00 342 SER A N 1
ATOM 2558 C CA . SER A 1 342 ? 6.814 -18.436 -1.841 1.00 76.00 342 SER A CA 1
ATOM 2559 C C . SER A 1 342 ? 7.953 -17.482 -2.229 1.00 76.00 342 SER A C 1
ATOM 2561 O O . SER A 1 342 ? 8.825 -17.815 -3.031 1.00 76.00 342 SER A O 1
ATOM 2563 N N . LEU A 1 343 ? 7.978 -16.298 -1.618 1.00 80.19 343 LEU A N 1
ATOM 2564 C CA . LEU A 1 343 ? 8.953 -15.223 -1.823 1.00 80.19 343 LEU A CA 1
ATOM 2565 C C . LEU A 1 343 ? 8.973 -14.660 -3.254 1.00 80.19 343 LEU A C 1
ATOM 2567 O O . LEU A 1 343 ? 10.006 -14.176 -3.704 1.00 80.19 343 LEU A O 1
ATOM 2571 N N . ASN A 1 344 ? 7.869 -14.746 -3.996 1.00 84.75 344 ASN A N 1
ATOM 2572 C CA . ASN A 1 344 ? 7.704 -14.094 -5.297 1.00 84.75 344 ASN A CA 1
ATOM 2573 C C . ASN A 1 344 ? 6.939 -12.772 -5.135 1.00 84.75 344 ASN A C 1
ATOM 2575 O O . ASN A 1 344 ? 6.136 -12.633 -4.216 1.00 84.75 344 ASN A O 1
ATOM 2579 N N . THR A 1 345 ? 7.162 -11.824 -6.041 1.00 90.56 345 THR A N 1
ATOM 2580 C CA . THR A 1 345 ? 6.534 -10.497 -6.051 1.00 90.56 345 THR A CA 1
ATOM 2581 C C . THR A 1 345 ? 5.647 -10.363 -7.289 1.00 90.56 345 THR A C 1
ATOM 2583 O O . THR A 1 345 ? 6.129 -10.557 -8.405 1.00 90.56 345 THR A O 1
ATOM 2586 N N . VAL A 1 346 ? 4.366 -10.032 -7.135 1.00 93.19 346 VAL A N 1
ATOM 2587 C CA . VAL A 1 346 ? 3.433 -9.829 -8.257 1.00 93.19 346 VAL A CA 1
ATOM 2588 C C . VAL A 1 346 ? 2.606 -8.579 -7.978 1.00 93.19 346 VAL A C 1
ATOM 2590 O O . VAL A 1 346 ? 1.672 -8.648 -7.193 1.00 93.19 346 VAL A O 1
ATOM 2593 N N . PHE A 1 347 ? 2.966 -7.446 -8.578 1.00 94.44 347 PHE A N 1
ATOM 2594 C CA . PHE A 1 347 ? 2.393 -6.122 -8.286 1.00 94.44 347 PHE A CA 1
ATOM 2595 C C . PHE A 1 347 ? 2.360 -5.250 -9.549 1.00 94.44 347 PHE A C 1
ATOM 2597 O O . PHE A 1 347 ? 3.079 -5.540 -10.502 1.00 94.44 347 PHE A O 1
ATOM 2604 N N . SER A 1 348 ? 1.554 -4.190 -9.578 1.00 94.50 348 SER A N 1
ATOM 2605 C CA . SER A 1 348 ? 1.384 -3.283 -10.723 1.00 94.50 348 SER A CA 1
ATOM 2606 C C . SER A 1 348 ? 1.032 -4.012 -12.035 1.00 94.50 348 SER A C 1
ATOM 2608 O O . SER A 1 348 ? 1.587 -3.735 -13.093 1.00 94.50 348 SER A O 1
ATOM 2610 N N . ASN A 1 349 ? 0.152 -5.019 -11.990 1.00 96.31 349 ASN A N 1
ATOM 2611 C CA . ASN A 1 349 ? -0.356 -5.708 -13.186 1.00 96.31 349 ASN A CA 1
ATOM 2612 C C . ASN A 1 349 ? -1.858 -5.459 -13.365 1.00 96.31 349 ASN A C 1
ATOM 2614 O O . ASN A 1 349 ? -2.573 -5.298 -12.378 1.00 96.31 349 ASN A O 1
ATOM 2618 N N . THR A 1 350 ? -2.342 -5.500 -14.608 1.00 95.69 350 THR A N 1
ATOM 2619 C CA . THR A 1 350 ? -3.756 -5.275 -14.951 1.00 95.69 350 THR A CA 1
ATOM 2620 C C . THR A 1 350 ? -4.393 -6.554 -15.488 1.00 95.69 350 THR A C 1
ATOM 2622 O O . THR A 1 350 ? -3.948 -7.102 -16.500 1.00 95.69 350 THR A O 1
ATOM 2625 N N . PHE A 1 351 ? -5.458 -7.025 -14.844 1.00 96.25 351 PHE A N 1
ATOM 2626 C CA . PHE A 1 351 ? -6.135 -8.278 -15.175 1.00 96.25 351 PHE A CA 1
ATOM 2627 C C . PHE A 1 351 ? -7.550 -8.038 -15.710 1.00 96.25 351 PHE A C 1
ATOM 2629 O O . PHE A 1 351 ? -8.401 -7.545 -14.984 1.00 96.25 351 PHE A O 1
ATOM 2636 N N . TYR A 1 352 ? -7.828 -8.454 -16.946 1.00 90.75 352 TYR A N 1
ATOM 2637 C CA . TYR A 1 352 ? -9.154 -8.457 -17.568 1.00 90.75 352 TYR A CA 1
ATOM 2638 C C . TYR A 1 352 ? -9.670 -9.905 -17.685 1.00 90.75 352 TYR A C 1
ATOM 2640 O O . TYR A 1 352 ? -9.278 -10.661 -18.586 1.00 90.75 352 TYR A O 1
ATOM 2648 N N . GLY A 1 353 ? -10.558 -10.298 -16.768 1.00 84.19 353 GLY A N 1
ATOM 2649 C CA . GLY A 1 353 ? -11.153 -11.640 -16.682 1.00 84.19 353 GLY A CA 1
ATOM 2650 C C . GLY A 1 353 ? -10.369 -12.625 -15.806 1.00 84.19 353 GLY A C 1
ATOM 2651 O O . GLY A 1 353 ? -10.810 -12.969 -14.718 1.00 84.19 353 GLY A O 1
ATOM 2652 N N . GLY A 1 354 ? -9.206 -13.106 -16.252 1.00 85.50 354 GLY A N 1
ATOM 2653 C CA . GLY A 1 354 ? -8.390 -14.052 -15.474 1.00 85.50 354 GLY A CA 1
ATOM 2654 C C . GLY A 1 354 ? -7.405 -13.341 -14.547 1.00 85.50 354 GLY A C 1
ATOM 2655 O O . GLY A 1 354 ? -6.476 -12.710 -15.042 1.00 85.50 354 GLY A O 1
ATOM 2656 N N . GLY A 1 355 ? -7.567 -13.471 -13.226 1.00 92.50 355 GLY A N 1
ATOM 2657 C CA . GLY A 1 355 ? -6.702 -12.838 -12.213 1.00 92.50 355 GLY A CA 1
ATOM 2658 C C . GLY A 1 355 ? -5.569 -13.726 -11.661 1.00 92.50 355 GLY A C 1
ATOM 2659 O O . GLY A 1 355 ? -5.024 -14.564 -12.385 1.00 92.50 355 GLY A O 1
ATOM 2660 N N . ILE A 1 356 ? -5.177 -13.552 -10.393 1.00 92.25 356 ILE A N 1
ATOM 2661 C CA . ILE A 1 356 ? -4.065 -14.300 -9.768 1.00 92.25 356 ILE A CA 1
ATOM 2662 C C . ILE A 1 356 ? -4.594 -15.535 -9.026 1.00 92.25 356 ILE A C 1
ATOM 2664 O O . ILE A 1 356 ? -5.343 -15.424 -8.063 1.00 92.25 356 ILE A O 1
ATOM 2668 N N . PHE A 1 357 ? -4.133 -16.724 -9.424 1.00 88.25 357 PHE A N 1
ATOM 2669 C CA . PHE A 1 357 ? -4.524 -18.003 -8.827 1.00 88.25 357 PHE A CA 1
ATOM 2670 C C . PHE A 1 357 ? -3.379 -18.641 -8.024 1.00 88.25 357 PHE A C 1
ATOM 2672 O O . PHE A 1 357 ? -2.365 -19.056 -8.592 1.00 88.25 357 PHE A O 1
ATOM 2679 N N . TYR A 1 358 ? -3.573 -18.804 -6.714 1.00 82.12 358 TYR A N 1
ATOM 2680 C CA . TYR A 1 358 ? -2.646 -19.448 -5.775 1.00 82.12 358 TYR A CA 1
ATOM 2681 C C . TYR A 1 358 ? -3.363 -20.584 -5.040 1.00 82.12 358 TYR A C 1
ATOM 2683 O O . TYR A 1 358 ? -4.298 -20.362 -4.279 1.00 82.12 358 TYR A O 1
ATOM 2691 N N . GLY A 1 359 ? -2.926 -21.828 -5.259 1.00 69.19 359 GLY A N 1
ATOM 2692 C CA . GLY A 1 359 ? -3.560 -23.022 -4.664 1.00 69.19 359 GLY A CA 1
ATOM 2693 C C . GLY A 1 359 ? -3.353 -23.187 -3.149 1.00 69.19 359 GLY A C 1
ATOM 2694 O O . GLY A 1 359 ? -3.869 -24.136 -2.569 1.00 69.19 359 GLY A O 1
ATOM 2695 N N . TYR A 1 360 ? -2.550 -22.306 -2.553 1.00 75.56 360 TYR A N 1
ATOM 2696 C CA . TYR A 1 360 ? -2.032 -22.336 -1.188 1.00 75.56 360 TYR A CA 1
ATOM 2697 C C . TYR A 1 360 ? -1.718 -20.896 -0.769 1.00 75.56 360 TYR A C 1
ATOM 2699 O O . TYR A 1 360 ? -1.217 -20.128 -1.600 1.00 75.56 360 TYR A O 1
ATOM 2707 N N . THR A 1 361 ? -1.958 -20.519 0.489 1.00 67.94 361 THR A N 1
ATOM 2708 C CA . THR A 1 361 ? -1.400 -19.268 1.018 1.00 67.94 361 THR A CA 1
ATOM 2709 C C . THR A 1 361 ? 0.105 -19.445 1.183 1.00 67.94 361 THR A C 1
ATOM 2711 O O . THR A 1 361 ? 0.580 -20.300 1.925 1.00 67.94 361 THR A O 1
ATOM 2714 N N . ASN A 1 362 ? 0.872 -18.645 0.455 1.00 73.62 362 ASN A N 1
ATOM 2715 C CA . ASN A 1 362 ? 2.328 -18.655 0.475 1.00 73.62 362 ASN A CA 1
ATOM 2716 C C . ASN A 1 362 ? 2.801 -17.219 0.697 1.00 73.62 362 ASN A C 1
ATOM 2718 O O . ASN A 1 362 ? 2.169 -16.301 0.177 1.00 73.62 362 ASN A O 1
ATOM 2722 N N . ASN A 1 363 ? 3.932 -17.028 1.387 1.00 78.94 363 ASN A N 1
ATOM 2723 C CA . ASN A 1 363 ? 4.549 -15.716 1.634 1.00 78.94 363 ASN A CA 1
ATOM 2724 C C . ASN A 1 363 ? 5.066 -15.065 0.330 1.00 78.94 363 ASN A C 1
ATOM 2726 O O . ASN A 1 363 ? 6.272 -15.003 0.104 1.00 78.94 363 ASN A O 1
ATOM 2730 N N . ASN A 1 364 ? 4.166 -14.642 -0.552 1.00 84.38 364 ASN A N 1
ATOM 2731 C CA . ASN A 1 364 ? 4.423 -13.837 -1.741 1.00 84.38 364 ASN A CA 1
ATOM 2732 C C . ASN A 1 364 ? 3.974 -12.395 -1.474 1.00 84.38 364 ASN A C 1
ATOM 2734 O O . ASN A 1 364 ? 3.053 -12.160 -0.696 1.00 84.38 364 ASN A O 1
ATOM 2738 N N . THR A 1 365 ? 4.612 -11.446 -2.143 1.00 87.94 365 THR A N 1
ATOM 2739 C CA . THR A 1 365 ? 4.355 -10.011 -2.013 1.00 87.94 365 THR A CA 1
ATOM 2740 C C . THR A 1 365 ? 3.479 -9.551 -3.176 1.00 87.94 365 THR A C 1
ATOM 2742 O O . THR A 1 365 ? 3.892 -9.672 -4.330 1.00 87.94 365 THR A O 1
ATOM 2745 N N . TYR A 1 366 ? 2.287 -9.024 -2.893 1.00 89.81 366 TYR A N 1
ATOM 2746 C CA . TYR A 1 366 ? 1.344 -8.561 -3.927 1.00 89.81 366 TYR A CA 1
ATOM 2747 C C . TYR A 1 366 ? 1.184 -7.034 -4.001 1.00 89.81 366 TYR A C 1
ATOM 2749 O O . TYR A 1 366 ? 0.540 -6.522 -4.914 1.00 89.81 366 TYR A O 1
ATOM 2757 N N . CYS A 1 367 ? 1.822 -6.330 -3.067 1.00 84.88 367 CYS A N 1
ATOM 2758 C CA . CYS A 1 367 ? 1.848 -4.883 -2.933 1.00 84.88 367 CYS A CA 1
ATOM 2759 C C . CYS A 1 367 ? 3.287 -4.440 -2.647 1.00 84.88 367 CYS A C 1
ATOM 2761 O O . CYS A 1 367 ? 3.988 -5.113 -1.887 1.00 84.88 367 CYS A O 1
ATOM 2763 N N . VAL A 1 368 ? 3.743 -3.348 -3.259 1.00 73.94 368 VAL A N 1
ATOM 2764 C CA . VAL A 1 368 ? 5.063 -2.744 -3.008 1.00 73.94 368 VAL A CA 1
ATOM 2765 C C . VAL A 1 368 ? 4.877 -1.232 -2.998 1.00 73.94 368 VAL A C 1
ATOM 2767 O O . VAL A 1 368 ? 4.409 -0.697 -3.996 1.00 73.94 368 VAL A O 1
ATOM 2770 N N . ASN A 1 369 ? 5.226 -0.560 -1.896 1.00 73.44 369 ASN A N 1
ATOM 2771 C CA . ASN A 1 369 ? 5.074 0.893 -1.718 1.00 73.44 369 ASN A CA 1
ATOM 2772 C C . ASN A 1 369 ? 3.659 1.376 -2.121 1.00 73.44 369 ASN A C 1
ATOM 2774 O O . ASN A 1 369 ? 3.508 2.094 -3.106 1.00 73.44 369 ASN A O 1
ATOM 2778 N N . GLY A 1 370 ? 2.614 0.848 -1.466 1.00 72.88 370 GLY A N 1
ATOM 2779 C CA . GLY A 1 370 ? 1.197 1.099 -1.804 1.00 72.88 370 GLY A CA 1
ATOM 2780 C C . GLY A 1 370 ? 0.717 0.527 -3.151 1.00 72.88 370 GLY A C 1
ATOM 2781 O O . GLY A 1 370 ? -0.471 0.332 -3.369 1.00 72.88 370 GLY A O 1
ATOM 2782 N N . THR A 1 371 ? 1.619 0.171 -4.070 1.00 77.44 371 THR A N 1
ATOM 2783 C CA . THR A 1 371 ? 1.250 -0.228 -5.432 1.00 77.44 371 THR A CA 1
ATOM 2784 C C . THR A 1 371 ? 0.838 -1.704 -5.496 1.00 77.44 371 THR A C 1
ATOM 2786 O O . THR A 1 371 ? 1.688 -2.603 -5.497 1.00 77.44 371 THR A O 1
ATOM 2789 N N . GLY A 1 372 ? -0.474 -1.954 -5.573 1.00 88.19 372 GLY A N 1
ATOM 2790 C CA . GLY A 1 372 ? -1.099 -3.280 -5.717 1.00 88.19 372 GLY A CA 1
ATOM 2791 C C . GLY A 1 372 ? -1.266 -3.755 -7.169 1.00 88.19 372 GLY A C 1
ATOM 2792 O O . GLY A 1 372 ? -0.545 -3.323 -8.064 1.00 88.19 372 GLY A O 1
ATOM 2793 N N . ASN A 1 373 ? -2.221 -4.657 -7.433 1.00 91.06 373 ASN A N 1
ATOM 2794 C CA . ASN A 1 373 ? -2.619 -5.068 -8.793 1.00 91.06 373 ASN A CA 1
ATOM 2795 C C . ASN A 1 373 ? -4.051 -4.611 -9.108 1.00 91.06 373 ASN A C 1
ATOM 2797 O O . ASN A 1 373 ? -4.907 -4.614 -8.227 1.00 91.06 373 ASN A O 1
ATOM 2801 N N . THR A 1 374 ? -4.332 -4.306 -10.375 1.00 91.75 374 THR A N 1
ATOM 2802 C CA . THR A 1 374 ? -5.653 -3.875 -10.856 1.00 91.75 374 THR A CA 1
ATOM 2803 C C . THR A 1 374 ? -6.440 -5.056 -11.426 1.00 91.75 374 THR A C 1
ATOM 2805 O O . THR A 1 374 ? -5.958 -5.750 -12.327 1.00 91.75 374 THR A O 1
ATOM 2808 N N . TYR A 1 375 ? -7.676 -5.258 -10.967 1.00 89.06 375 TYR A N 1
ATOM 2809 C CA . TYR A 1 375 ? -8.557 -6.339 -11.423 1.00 89.06 375 TYR A CA 1
ATOM 2810 C C . TYR A 1 375 ? -9.833 -5.781 -12.062 1.00 89.06 375 TYR A C 1
ATOM 2812 O O . TYR A 1 375 ? -10.509 -4.940 -11.483 1.00 89.06 375 TYR A O 1
ATOM 2820 N N . LEU A 1 376 ? -10.154 -6.248 -13.269 1.00 85.50 376 LEU A N 1
ATOM 2821 C CA . LEU A 1 376 ? -11.225 -5.745 -14.131 1.00 85.50 376 LEU A CA 1
ATOM 2822 C C . LEU A 1 376 ? -11.993 -6.910 -14.781 1.00 85.50 376 LEU A C 1
ATOM 2824 O O . LEU A 1 376 ? -11.477 -8.021 -14.940 1.00 85.50 376 LEU A O 1
ATOM 2828 N N . ASN A 1 377 ? -13.234 -6.652 -15.202 1.00 83.81 377 ASN A N 1
ATOM 2829 C CA . ASN A 1 377 ? -14.103 -7.613 -15.902 1.00 83.81 377 ASN A CA 1
ATOM 2830 C C . ASN A 1 377 ? -14.235 -8.977 -15.187 1.00 83.81 377 ASN A C 1
ATOM 2832 O O . ASN A 1 377 ? -14.168 -10.028 -15.826 1.00 83.81 377 ASN A O 1
ATOM 2836 N N . GLY A 1 378 ? -14.393 -8.962 -13.859 1.00 78.06 378 GLY A N 1
ATOM 2837 C CA . GLY A 1 378 ? -14.535 -10.172 -13.040 1.00 78.06 378 GLY A CA 1
ATOM 2838 C C . GLY A 1 378 ? -13.225 -10.889 -12.693 1.00 78.06 378 GLY A C 1
ATOM 2839 O O . GLY A 1 378 ? -13.276 -12.008 -12.188 1.00 78.06 378 GLY A O 1
ATOM 2840 N N . ALA A 1 379 ? -12.063 -10.275 -12.945 1.00 86.31 379 ALA A N 1
ATOM 2841 C CA . ALA A 1 379 ? -10.794 -10.777 -12.425 1.00 86.31 379 ALA A CA 1
ATOM 2842 C C . ALA A 1 379 ? -10.712 -10.655 -10.896 1.00 86.31 379 ALA A C 1
ATOM 2844 O O . ALA A 1 379 ? -11.307 -9.765 -10.294 1.00 86.31 379 ALA A O 1
ATOM 2845 N N . THR A 1 380 ? -9.951 -11.559 -10.278 1.00 87.44 380 THR A N 1
ATOM 2846 C CA . THR A 1 380 ? -9.833 -11.690 -8.820 1.00 87.44 380 THR A CA 1
ATOM 2847 C C . THR A 1 380 ? -8.406 -12.061 -8.411 1.00 87.44 380 THR A C 1
ATOM 2849 O O . THR A 1 380 ? -7.683 -12.738 -9.147 1.00 87.44 380 THR A O 1
ATOM 2852 N N . GLY A 1 381 ? -7.967 -11.608 -7.241 1.00 89.00 381 GLY A N 1
ATOM 2853 C CA . GLY A 1 381 ? -6.620 -11.856 -6.731 1.00 89.00 381 GLY A CA 1
ATOM 2854 C C . GLY A 1 381 ? -6.230 -10.848 -5.647 1.00 89.00 381 GLY A C 1
ATOM 2855 O O . GLY A 1 381 ? -7.021 -9.959 -5.343 1.00 89.00 381 GLY A O 1
ATOM 2856 N N . PRO A 1 382 ? -5.036 -10.976 -5.047 1.00 88.38 382 PRO A N 1
ATOM 2857 C CA . PRO A 1 382 ? -4.647 -10.184 -3.888 1.00 88.38 382 PRO A CA 1
ATOM 2858 C C . PRO A 1 382 ? -4.455 -8.701 -4.215 1.00 88.38 382 PRO A C 1
ATOM 2860 O O . PRO A 1 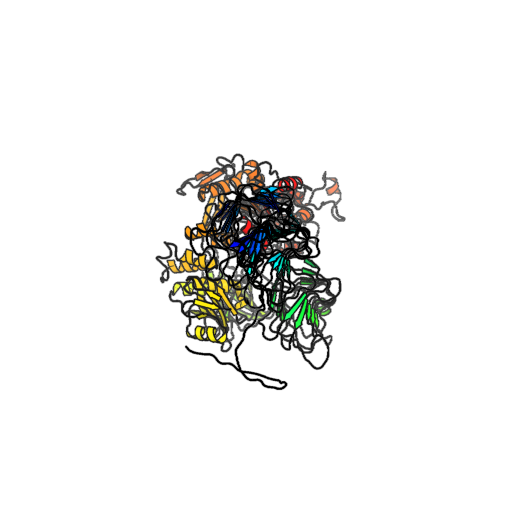382 ? -3.920 -8.358 -5.279 1.00 88.38 382 PRO A O 1
ATOM 2863 N N . THR A 1 383 ? -4.858 -7.856 -3.272 1.00 83.94 383 THR A N 1
ATOM 2864 C CA . THR A 1 383 ? -4.710 -6.395 -3.269 1.00 83.94 383 THR A CA 1
ATOM 2865 C C . THR A 1 383 ? -3.580 -5.989 -2.306 1.00 83.94 383 THR A C 1
ATOM 2867 O O . THR A 1 383 ? -2.763 -6.829 -1.914 1.00 83.94 383 THR A O 1
ATOM 2870 N N . CYS A 1 384 ? -3.496 -4.705 -1.943 1.00 79.62 384 CYS A N 1
ATOM 2871 C CA . CYS A 1 384 ? -2.685 -4.259 -0.804 1.00 79.62 384 CYS A CA 1
ATOM 2872 C C . CYS A 1 384 ? -3.368 -4.524 0.545 1.00 79.62 384 CYS A C 1
ATOM 2874 O O . CYS A 1 384 ? -2.673 -4.818 1.510 1.00 79.62 384 CYS A O 1
ATOM 2876 N N . GLU A 1 385 ? -4.705 -4.504 0.590 1.00 76.50 385 GLU A N 1
ATOM 2877 C CA . GLU A 1 385 ? -5.503 -4.800 1.790 1.00 76.50 385 GLU A CA 1
ATOM 2878 C C . GLU A 1 385 ? -5.384 -6.282 2.202 1.00 76.50 385 GLU A C 1
ATOM 2880 O O . GLU A 1 385 ? -5.374 -6.597 3.387 1.00 76.50 385 GLU A O 1
ATOM 2885 N N . GLY A 1 386 ? -5.253 -7.213 1.243 1.00 82.81 386 GLY A N 1
ATOM 2886 C CA . GLY A 1 386 ? -5.007 -8.621 1.565 1.00 82.81 386 GLY A CA 1
ATOM 2887 C C . GLY A 1 386 ? -5.163 -9.617 0.413 1.00 82.81 386 GLY A C 1
ATOM 2888 O O . GLY A 1 386 ? -5.202 -9.277 -0.771 1.00 82.81 386 GLY A O 1
ATOM 2889 N N . LEU A 1 387 ? -5.229 -10.904 0.763 1.00 86.81 387 LEU A N 1
ATOM 2890 C CA . LEU A 1 387 ? -5.496 -12.001 -0.169 1.00 86.81 387 LEU A CA 1
ATOM 2891 C C . LEU A 1 387 ? -6.990 -12.065 -0.524 1.00 86.81 387 LEU A C 1
ATOM 2893 O O . LEU A 1 387 ? -7.843 -11.929 0.342 1.00 86.81 387 LEU A O 1
ATOM 2897 N N . TYR A 1 388 ? -7.317 -12.380 -1.775 1.00 87.56 388 TYR A N 1
ATOM 2898 C CA . TYR A 1 388 ? -8.696 -12.643 -2.201 1.00 87.56 388 TYR A CA 1
ATOM 2899 C C . TYR A 1 388 ? -9.114 -14.078 -1.808 1.00 87.56 388 TYR A C 1
ATOM 2901 O O . TYR A 1 388 ? -8.549 -15.042 -2.348 1.00 87.56 388 TYR A O 1
ATOM 2909 N N . PRO A 1 389 ? -10.066 -14.294 -0.885 1.00 87.75 389 PRO A N 1
ATOM 2910 C CA . PRO A 1 389 ? -10.573 -15.632 -0.607 1.00 87.75 389 PRO A CA 1
ATOM 2911 C C . PRO A 1 389 ? -11.403 -16.156 -1.788 1.00 87.75 389 PRO A C 1
ATOM 2913 O O . PRO A 1 389 ? -12.261 -15.468 -2.332 1.00 87.75 389 PRO A O 1
ATOM 2916 N N . TYR A 1 390 ? -11.152 -17.401 -2.192 1.00 87.19 390 TYR A N 1
ATOM 2917 C CA . TYR A 1 390 ? -11.892 -18.076 -3.261 1.00 87.19 390 TYR A CA 1
ATOM 2918 C C . TYR A 1 390 ? -12.266 -19.503 -2.846 1.00 87.19 390 TYR A C 1
ATOM 2920 O O . TYR A 1 390 ? -11.710 -20.058 -1.893 1.00 87.19 390 TYR A O 1
ATOM 2928 N N . ASP A 1 391 ? -13.210 -20.107 -3.570 1.00 87.44 391 ASP A N 1
ATOM 2929 C CA . ASP A 1 391 ? -13.774 -21.401 -3.192 1.00 87.44 391 ASP A CA 1
ATOM 2930 C C . ASP A 1 391 ? -12.731 -22.533 -3.138 1.00 87.44 391 ASP A C 1
ATOM 2932 O O . ASP A 1 391 ? -12.045 -22.823 -4.121 1.00 87.44 391 ASP A O 1
ATOM 2936 N N . GLY A 1 392 ? -12.616 -23.192 -1.983 1.00 84.69 392 GLY A N 1
ATOM 2937 C CA . GLY A 1 392 ? -11.638 -24.256 -1.757 1.00 84.69 392 GLY A CA 1
ATOM 2938 C C . GLY A 1 392 ? -10.198 -23.791 -1.500 1.00 84.69 392 GLY A C 1
ATOM 2939 O O . GLY A 1 392 ? -9.298 -24.635 -1.538 1.00 84.69 392 GLY A O 1
ATOM 2940 N N . LEU A 1 393 ? -9.957 -22.498 -1.230 1.00 87.62 393 LEU A N 1
ATOM 2941 C CA . LEU A 1 393 ? -8.644 -21.979 -0.824 1.00 87.62 393 LEU A CA 1
ATOM 2942 C C . LEU A 1 393 ? -8.076 -22.755 0.382 1.00 87.62 393 LEU A C 1
ATOM 2944 O O . LEU A 1 393 ? -8.783 -23.059 1.347 1.00 87.62 393 LEU A O 1
ATOM 2948 N N . ILE A 1 394 ? -6.772 -23.044 0.337 1.00 85.44 394 ILE A N 1
ATOM 2949 C CA . ILE A 1 394 ? -6.022 -23.672 1.429 1.00 85.44 394 ILE A CA 1
ATOM 2950 C C . ILE A 1 394 ? -5.127 -22.627 2.102 1.00 85.44 394 ILE A C 1
ATOM 2952 O O . ILE A 1 394 ? -4.243 -22.064 1.458 1.00 85.44 394 ILE A O 1
ATOM 2956 N N . VAL A 1 395 ? -5.334 -22.414 3.402 1.00 85.50 395 VAL A N 1
ATOM 2957 C CA . VAL A 1 395 ? -4.519 -21.550 4.267 1.00 85.50 395 VAL A CA 1
ATOM 2958 C C . VAL A 1 395 ? -3.507 -22.417 5.019 1.00 85.50 395 VAL A C 1
ATOM 2960 O O . VAL A 1 395 ? -3.885 -23.273 5.814 1.00 85.50 395 VAL A O 1
ATOM 2963 N N . ASN A 1 396 ? -2.217 -22.226 4.746 1.00 78.31 396 ASN A N 1
ATOM 2964 C CA . ASN A 1 396 ? -1.096 -23.011 5.299 1.00 78.31 396 ASN A CA 1
ATOM 2965 C C . ASN A 1 396 ? 0.056 -22.137 5.845 1.00 78.31 396 ASN A C 1
ATOM 2967 O O . ASN A 1 396 ? 1.070 -22.643 6.341 1.00 78.31 396 ASN A O 1
ATOM 2971 N N . THR A 1 397 ? -0.118 -20.821 5.773 1.00 77.69 397 THR A N 1
ATOM 2972 C CA . THR A 1 397 ? 0.706 -19.763 6.373 1.00 77.69 397 THR A CA 1
ATOM 2973 C C . THR A 1 397 ? -0.221 -18.833 7.147 1.00 77.69 397 THR A C 1
ATOM 2975 O O . THR A 1 397 ? -1.438 -18.986 7.071 1.00 77.69 397 THR A O 1
ATOM 2978 N N . ASN A 1 398 ? 0.330 -17.841 7.842 1.00 84.19 398 ASN A N 1
ATOM 2979 C CA . ASN A 1 398 ? -0.484 -16.716 8.292 1.00 84.19 398 ASN A CA 1
ATOM 2980 C C . ASN A 1 398 ? -1.033 -15.988 7.049 1.00 84.19 398 ASN A C 1
ATOM 2982 O O . ASN A 1 398 ? -0.375 -15.980 5.996 1.00 84.19 398 ASN A O 1
ATOM 2986 N N . ALA A 1 399 ? -2.241 -15.444 7.154 1.00 84.31 399 ALA A N 1
ATOM 2987 C CA . ALA A 1 399 ? -2.956 -14.813 6.054 1.00 84.31 399 ALA A CA 1
ATOM 2988 C C . ALA A 1 399 ? -3.799 -13.639 6.562 1.00 84.31 399 ALA A C 1
ATOM 2990 O O . ALA A 1 399 ? -4.427 -13.747 7.611 1.00 84.31 399 ALA A O 1
ATOM 2991 N N . VAL A 1 400 ? -3.824 -12.564 5.775 1.00 88.38 400 VAL A N 1
ATOM 2992 C CA . VAL A 1 400 ? -4.801 -11.473 5.865 1.00 88.38 400 VAL A CA 1
ATOM 2993 C C . VAL A 1 400 ? -5.635 -11.539 4.586 1.00 88.38 400 VAL A C 1
ATOM 2995 O O . VAL A 1 400 ? -5.056 -11.677 3.501 1.00 88.38 400 VAL A O 1
ATOM 2998 N N . PHE A 1 401 ? -6.963 -11.518 4.680 1.00 88.56 401 PHE A N 1
ATOM 2999 C CA . PHE A 1 401 ? -7.843 -11.374 3.515 1.00 88.56 401 PHE A CA 1
ATOM 3000 C C . PHE A 1 401 ? -8.137 -9.901 3.226 1.00 88.56 401 PHE A C 1
ATOM 3002 O O . PHE A 1 401 ? -8.057 -9.065 4.115 1.00 88.56 401 PHE A O 1
ATOM 3009 N N . ALA A 1 402 ? -8.458 -9.585 1.973 1.00 80.94 402 ALA A N 1
ATOM 3010 C CA . ALA A 1 402 ? -9.015 -8.281 1.631 1.00 80.94 402 ALA A CA 1
ATOM 3011 C C . ALA A 1 402 ? -10.479 -8.181 2.126 1.00 80.94 402 ALA A C 1
ATOM 3013 O O . ALA A 1 402 ? -11.170 -9.206 2.149 1.00 80.94 402 ALA A O 1
ATOM 3014 N N . PRO A 1 403 ? -10.968 -6.981 2.495 1.00 78.31 403 PRO A N 1
ATOM 3015 C CA . PRO A 1 403 ? -12.361 -6.764 2.879 1.00 78.31 403 PRO A CA 1
ATOM 3016 C C . PRO A 1 403 ? -13.318 -6.999 1.700 1.00 78.31 403 PRO A C 1
ATOM 3018 O O . PRO A 1 403 ? -12.994 -6.732 0.541 1.00 78.31 403 PRO A O 1
ATOM 3021 N N . GLY A 1 404 ? -14.541 -7.449 1.995 1.00 80.56 404 GLY A N 1
ATOM 3022 C CA . GLY A 1 404 ? -15.601 -7.646 0.998 1.00 80.56 404 GLY A CA 1
ATOM 3023 C C . GLY A 1 404 ? -16.362 -8.963 1.150 1.00 80.56 404 GLY A C 1
ATOM 3024 O O . GLY A 1 404 ? -16.138 -9.718 2.092 1.00 80.56 404 GLY A O 1
ATOM 3025 N N . SER A 1 405 ? -17.272 -9.239 0.214 1.00 84.12 405 SER A N 1
ATOM 3026 C CA . SER A 1 405 ? -18.244 -10.340 0.310 1.00 84.12 405 SER A CA 1
ATOM 3027 C C . SER A 1 405 ? -17.989 -11.415 -0.755 1.00 84.12 405 SER A C 1
ATOM 3029 O O . SER A 1 405 ? -18.046 -11.145 -1.956 1.00 84.12 405 SER A O 1
ATOM 3031 N N . TYR A 1 406 ? -17.728 -12.653 -0.327 1.00 86.94 406 TYR A N 1
ATOM 3032 C CA . TYR A 1 406 ? -17.122 -13.714 -1.136 1.00 86.94 406 TYR A CA 1
ATOM 3033 C C . TYR A 1 406 ? -17.911 -15.031 -1.107 1.00 86.94 406 TYR A C 1
ATOM 3035 O O . TYR A 1 406 ? -18.045 -15.684 -0.070 1.00 86.94 406 TYR A O 1
ATOM 3043 N N . ALA A 1 407 ? -18.361 -15.481 -2.281 1.00 88.81 407 ALA A N 1
ATOM 3044 C CA . ALA A 1 407 ? -19.030 -16.770 -2.448 1.00 88.81 407 ALA A CA 1
ATOM 3045 C C . ALA A 1 407 ? -18.020 -17.935 -2.398 1.00 88.81 407 ALA A C 1
ATOM 3047 O O . ALA A 1 407 ? -17.302 -18.185 -3.370 1.00 88.81 407 ALA A O 1
ATOM 3048 N N . VAL A 1 408 ? -17.993 -18.683 -1.291 1.00 90.69 408 VAL A N 1
ATOM 3049 C CA . VAL A 1 408 ? -17.100 -19.842 -1.083 1.00 90.69 408 VAL A CA 1
ATOM 3050 C C . VAL A 1 408 ? -17.895 -21.103 -0.686 1.00 90.69 408 VAL A C 1
ATOM 3052 O O . VAL A 1 408 ? -17.772 -21.594 0.433 1.00 90.69 408 VAL A O 1
ATOM 3055 N N . PRO A 1 409 ? -18.758 -21.651 -1.570 1.00 86.06 409 PRO A N 1
ATOM 3056 C CA . PRO A 1 409 ? -19.722 -22.714 -1.238 1.00 86.06 409 PRO A CA 1
ATOM 3057 C C . PRO A 1 409 ? -19.130 -24.068 -0.792 1.00 86.06 409 PRO A C 1
ATOM 3059 O O . PRO A 1 409 ? -19.850 -24.867 -0.190 1.00 86.06 409 PRO A O 1
ATOM 3062 N N . SER A 1 410 ? -17.855 -24.340 -1.072 1.00 86.25 410 SER A N 1
ATOM 3063 C CA . SER A 1 410 ? -17.062 -25.478 -0.574 1.00 86.25 410 SER A CA 1
ATOM 3064 C C . SER A 1 410 ? -16.283 -25.151 0.711 1.00 86.25 410 SER A C 1
ATOM 3066 O O . SER A 1 410 ? -15.778 -26.068 1.373 1.00 86.25 410 SER A O 1
ATOM 3068 N N . GLY A 1 411 ? -16.189 -23.864 1.052 1.00 88.94 411 GLY A N 1
ATOM 3069 C CA . GLY A 1 411 ? -15.450 -23.310 2.180 1.00 88.94 411 GLY A CA 1
ATOM 3070 C C . GLY A 1 411 ? -13.957 -23.106 1.929 1.00 88.94 411 GLY A C 1
ATOM 3071 O O . GLY A 1 411 ? -13.407 -23.457 0.883 1.00 88.94 411 GLY A O 1
ATOM 3072 N N . ILE A 1 412 ? -13.293 -22.569 2.947 1.00 91.06 412 ILE A N 1
ATOM 3073 C CA . ILE A 1 412 ? -11.842 -22.380 3.041 1.00 91.06 412 ILE A CA 1
ATOM 3074 C C . ILE A 1 412 ? -11.288 -23.403 4.035 1.00 91.06 412 ILE A C 1
ATOM 3076 O O . ILE A 1 412 ? -11.925 -23.699 5.049 1.00 91.06 412 ILE A O 1
ATOM 3080 N N . ARG A 1 413 ? -10.098 -23.961 3.775 1.00 87.31 413 ARG A N 1
ATOM 3081 C CA . ARG A 1 413 ? -9.453 -24.926 4.679 1.00 87.31 413 ARG A CA 1
ATOM 3082 C C . ARG A 1 413 ? -8.145 -24.403 5.248 1.00 87.31 413 ARG A C 1
ATOM 3084 O O . ARG A 1 413 ? -7.166 -24.258 4.524 1.00 87.31 413 ARG A O 1
ATOM 3091 N N . MET A 1 414 ? -8.111 -24.234 6.562 1.00 84.88 414 MET A N 1
ATOM 3092 C CA . MET A 1 414 ? -6.903 -23.951 7.324 1.00 84.88 414 MET A CA 1
ATOM 3093 C C . MET A 1 414 ? -6.217 -25.274 7.683 1.00 84.88 414 MET A C 1
ATOM 3095 O O . MET A 1 414 ? -6.838 -26.171 8.256 1.00 84.88 414 MET A O 1
ATOM 3099 N N . VAL A 1 415 ? -4.956 -25.427 7.281 1.00 76.38 415 VAL A N 1
ATOM 3100 C CA . VAL A 1 415 ? -4.181 -26.671 7.378 1.00 76.38 415 VAL A CA 1
ATOM 3101 C C . VAL A 1 415 ? -2.906 -26.405 8.164 1.00 76.38 415 VAL A C 1
ATOM 3103 O O . VAL A 1 415 ? -2.068 -25.601 7.751 1.00 76.38 415 VAL A O 1
ATOM 3106 N N . VAL A 1 416 ? -2.745 -27.108 9.285 1.00 63.97 416 VAL A N 1
ATOM 3107 C CA . VAL A 1 416 ? -1.627 -26.894 10.213 1.00 63.97 416 VAL A CA 1
ATOM 3108 C C . VAL A 1 416 ? -0.842 -28.192 10.414 1.00 63.97 416 VAL A C 1
ATOM 3110 O O . VAL A 1 416 ? -1.414 -29.272 10.589 1.00 63.97 416 VAL A O 1
ATOM 3113 N N . GLY A 1 417 ? 0.486 -28.079 10.328 1.00 57.84 417 GLY A N 1
ATOM 3114 C CA . GLY A 1 417 ? 1.429 -29.196 10.394 1.00 57.84 417 GLY A CA 1
ATOM 3115 C C . GLY A 1 417 ? 2.095 -29.334 11.764 1.00 57.84 417 GLY A C 1
ATOM 3116 O O . GLY A 1 417 ? 2.076 -28.421 12.585 1.00 57.84 417 GLY A O 1
ATOM 3117 N N . SER A 1 418 ? 2.732 -30.479 12.009 1.00 47.38 418 SER A N 1
ATOM 3118 C CA . SER A 1 418 ? 3.449 -30.736 13.262 1.00 47.38 418 SER A CA 1
ATOM 3119 C C . SER A 1 418 ? 4.646 -29.792 13.438 1.00 47.38 418 SER A C 1
ATOM 3121 O O . SER A 1 418 ? 5.584 -29.848 12.640 1.00 47.38 418 SER A O 1
ATOM 3123 N N . GLY A 1 419 ? 4.648 -28.994 14.508 1.00 51.00 419 GLY A N 1
ATOM 3124 C CA . GLY A 1 419 ? 5.786 -28.149 14.890 1.00 51.00 419 GLY A CA 1
ATOM 3125 C C . GLY A 1 419 ? 5.893 -26.810 14.152 1.00 51.00 419 GLY A C 1
ATOM 3126 O O . GLY A 1 419 ? 6.988 -26.258 14.075 1.00 51.00 419 GLY A O 1
ATOM 3127 N N . SER A 1 420 ? 4.797 -26.285 13.592 1.00 52.62 420 SER A N 1
ATOM 3128 C CA . SER A 1 420 ? 4.739 -24.885 13.152 1.00 52.62 420 SER A CA 1
ATOM 3129 C C . SER A 1 420 ? 4.395 -23.938 14.305 1.00 52.62 420 SER A C 1
ATOM 3131 O O . SER A 1 420 ? 3.689 -24.327 15.230 1.00 52.62 420 SER A O 1
ATOM 3133 N N . SER A 1 421 ? 4.832 -22.683 14.194 1.00 58.88 421 SER A N 1
ATOM 3134 C CA . SER A 1 421 ? 4.347 -21.548 14.994 1.00 58.88 421 SER A CA 1
ATOM 3135 C C . SER A 1 421 ? 2.815 -21.388 14.922 1.00 58.88 421 SER A C 1
ATOM 3137 O O . SER A 1 421 ? 2.210 -21.924 13.978 1.00 58.88 421 SER A O 1
ATOM 3139 N N . PRO A 1 422 ? 2.208 -20.605 15.839 1.00 65.56 422 PRO A N 1
ATOM 3140 C CA . PRO A 1 422 ? 0.802 -20.210 15.775 1.00 65.56 422 PRO A CA 1
ATOM 3141 C C . PRO A 1 422 ? 0.367 -19.701 14.399 1.00 65.56 422 PRO A C 1
ATOM 3143 O O . PRO A 1 422 ? 1.170 -19.160 13.625 1.00 65.56 422 PRO A O 1
ATOM 3146 N N . ARG A 1 423 ? -0.913 -19.903 14.075 1.00 76.56 423 ARG A N 1
ATOM 3147 C CA . ARG A 1 423 ? -1.479 -19.591 12.758 1.00 76.56 423 ARG A CA 1
ATOM 3148 C C . ARG A 1 423 ? -2.627 -18.600 12.858 1.00 76.56 423 ARG A C 1
ATOM 3150 O O . ARG A 1 423 ? -3.712 -18.958 13.300 1.00 76.56 423 ARG A O 1
ATOM 3157 N N . THR A 1 424 ? -2.386 -17.396 12.348 1.00 83.75 424 THR A N 1
ATOM 3158 C CA . THR A 1 424 ? -3.393 -16.337 12.214 1.00 83.75 424 THR A CA 1
ATOM 3159 C C . THR A 1 424 ? -4.036 -16.365 10.832 1.00 83.75 424 THR A C 1
ATOM 3161 O O . THR A 1 424 ? -3.335 -16.261 9.819 1.00 83.75 424 THR A O 1
ATOM 3164 N N . LEU A 1 425 ? -5.362 -16.458 10.797 1.00 88.31 425 LEU A N 1
ATOM 3165 C CA . LEU A 1 425 ? -6.189 -15.990 9.693 1.00 88.31 425 LEU A CA 1
ATOM 3166 C C . LEU A 1 425 ? -6.910 -14.721 10.155 1.00 88.31 425 LEU A C 1
ATOM 3168 O O . LEU A 1 425 ? -7.833 -14.787 10.961 1.00 88.31 425 LEU A O 1
ATOM 3172 N N . ASP A 1 426 ? -6.482 -13.579 9.636 1.00 90.12 426 ASP A N 1
ATOM 3173 C CA . ASP A 1 426 ? -7.228 -12.333 9.747 1.00 90.12 426 ASP A CA 1
ATOM 3174 C C . ASP A 1 426 ? -8.081 -12.175 8.488 1.00 90.12 426 ASP A C 1
ATOM 3176 O O . ASP A 1 426 ? -7.570 -12.261 7.369 1.00 90.12 426 ASP A O 1
ATOM 3180 N N . CYS A 1 427 ? -9.385 -11.997 8.642 1.00 82.81 427 CYS A N 1
ATOM 3181 C CA . CYS A 1 427 ? -10.269 -11.755 7.512 1.00 82.81 427 CYS A CA 1
ATOM 3182 C C . CYS A 1 427 ? -10.426 -10.269 7.179 1.00 82.81 427 CYS A C 1
ATOM 3184 O O . CYS A 1 427 ? -10.971 -9.984 6.120 1.00 82.81 427 CYS A O 1
ATOM 3186 N N . HIS A 1 428 ? -9.988 -9.342 8.042 1.00 83.50 428 HIS A N 1
ATOM 3187 C CA . HIS A 1 428 ? -10.092 -7.894 7.812 1.00 83.50 428 HIS A CA 1
ATOM 3188 C C . HIS A 1 428 ? -11.502 -7.441 7.355 1.00 83.50 428 HIS A C 1
ATOM 3190 O O . HIS A 1 428 ? -11.666 -6.704 6.387 1.00 83.50 428 HIS A O 1
ATOM 3196 N N . GLY A 1 429 ? -12.551 -7.971 7.996 1.00 78.44 429 GLY A N 1
ATOM 3197 C CA . GLY A 1 429 ? -13.956 -7.700 7.672 1.00 78.44 429 GLY A CA 1
ATOM 3198 C C . GLY A 1 429 ? -14.556 -8.573 6.559 1.00 78.44 429 GLY A C 1
ATOM 3199 O O . GLY A 1 429 ? -15.739 -8.430 6.250 1.00 78.44 429 GLY A O 1
ATOM 3200 N N . ALA A 1 430 ? -13.792 -9.487 5.947 1.00 82.94 430 ALA A N 1
ATOM 3201 C CA . ALA A 1 430 ? -14.277 -10.325 4.850 1.00 82.94 430 ALA A CA 1
ATOM 3202 C C . ALA A 1 430 ? -15.476 -11.205 5.248 1.00 82.94 430 ALA A C 1
ATOM 3204 O O . ALA A 1 430 ? -15.424 -11.990 6.201 1.00 82.94 430 ALA A O 1
ATOM 3205 N N . HIS A 1 431 ? -16.538 -11.126 4.445 1.00 92.38 431 HIS A N 1
ATOM 3206 C CA . HIS A 1 431 ? -17.747 -11.931 4.550 1.00 92.38 431 HIS A CA 1
ATOM 3207 C C . HIS A 1 431 ? -17.691 -13.145 3.623 1.00 92.38 431 HIS A C 1
ATOM 3209 O O . HIS A 1 431 ? -17.830 -13.042 2.409 1.00 92.38 431 HIS A O 1
ATOM 3215 N N . LEU A 1 432 ? -17.512 -14.326 4.202 1.00 92.31 432 LEU A N 1
ATOM 3216 C CA . LEU A 1 432 ? -17.522 -15.604 3.498 1.00 92.31 432 LEU A CA 1
ATOM 3217 C C . LEU A 1 432 ? -18.952 -16.162 3.472 1.00 92.31 432 LEU A C 1
ATOM 3219 O O . LEU A 1 432 ? -19.515 -16.447 4.530 1.00 92.31 432 LEU A O 1
ATOM 3223 N N . PHE A 1 433 ? -19.546 -16.373 2.292 1.00 90.69 433 PHE A N 1
ATOM 3224 C CA . PHE A 1 433 ? -20.913 -16.901 2.193 1.00 90.69 433 PHE A CA 1
ATOM 3225 C C . PHE A 1 433 ? -21.059 -18.190 1.375 1.00 90.69 433 PHE A C 1
ATOM 3227 O O . PHE A 1 433 ? -20.368 -18.426 0.380 1.00 90.69 433 PHE A O 1
ATOM 3234 N N . GLY A 1 434 ? -21.961 -19.051 1.850 1.00 88.56 434 GLY A N 1
ATOM 3235 C CA . GLY A 1 434 ? -22.155 -20.420 1.377 1.00 88.56 434 GLY A CA 1
ATOM 3236 C C . GLY A 1 434 ? -23.414 -20.653 0.534 1.00 88.56 434 GLY A C 1
ATOM 3237 O O . GLY A 1 434 ? -24.035 -19.735 0.006 1.00 88.56 434 GLY A O 1
ATOM 3238 N N . SER A 1 435 ? -23.789 -21.930 0.395 1.00 85.75 435 SER A N 1
ATOM 3239 C CA . SER A 1 435 ? -24.936 -22.400 -0.414 1.00 85.75 435 SER A CA 1
ATOM 3240 C C . SER A 1 435 ? -26.022 -23.132 0.401 1.00 85.75 435 SER A C 1
ATOM 3242 O O . SER A 1 435 ? -26.725 -24.010 -0.105 1.00 85.75 435 SER A O 1
ATOM 3244 N N . GLY A 1 436 ? -26.116 -22.825 1.697 1.00 81.12 436 GLY A N 1
ATOM 3245 C CA . GLY A 1 436 ? -26.905 -23.553 2.701 1.00 81.12 436 GLY A CA 1
ATOM 3246 C C . GLY A 1 436 ? -26.326 -24.930 3.058 1.00 81.12 436 GLY A C 1
ATOM 3247 O O . GLY A 1 436 ? -27.030 -25.784 3.595 1.00 81.12 436 GLY A O 1
ATOM 3248 N N . LYS A 1 437 ? -25.071 -25.200 2.675 1.00 84.12 437 LYS A N 1
ATOM 3249 C CA . LYS A 1 437 ? -24.412 -26.516 2.735 1.00 84.12 437 LYS A CA 1
ATOM 3250 C C . LYS A 1 437 ? -22.916 -26.352 2.977 1.00 84.12 437 LYS A C 1
ATOM 3252 O O . LYS A 1 437 ? -22.356 -25.303 2.686 1.00 84.12 437 LYS A O 1
ATOM 3257 N N . GLY A 1 438 ? -22.274 -27.418 3.453 1.00 86.12 438 GLY A N 1
ATOM 3258 C CA . GLY A 1 438 ? -20.834 -27.428 3.713 1.00 86.12 438 GLY A CA 1
ATOM 3259 C C . GLY A 1 438 ? -20.438 -26.624 4.954 1.00 86.12 438 GLY A C 1
ATOM 3260 O O . GLY A 1 438 ? -21.291 -26.229 5.750 1.00 86.12 438 GLY A O 1
ATOM 3261 N N . ASN A 1 439 ? -19.131 -26.417 5.100 1.00 88.69 439 ASN A N 1
ATOM 3262 C CA . ASN A 1 439 ? -18.513 -25.722 6.227 1.00 88.69 439 ASN A CA 1
ATOM 3263 C C . ASN A 1 439 ? -17.783 -24.482 5.700 1.00 88.69 439 ASN A C 1
ATOM 3265 O O . ASN A 1 439 ? -16.986 -24.661 4.777 1.00 88.69 439 ASN A O 1
ATOM 3269 N N . GLY A 1 440 ? -17.992 -23.300 6.282 1.00 90.25 440 GLY A N 1
ATOM 3270 C CA . GLY A 1 440 ? -17.382 -22.046 5.819 1.00 90.25 440 GLY A CA 1
ATOM 3271 C C . GLY A 1 440 ? -15.870 -22.014 6.026 1.00 90.25 440 GLY A C 1
ATOM 3272 O O . GLY A 1 440 ? -15.111 -22.029 5.058 1.00 90.25 440 GLY A O 1
ATOM 3273 N N . ILE A 1 441 ? -15.423 -22.057 7.282 1.00 91.88 441 ILE A N 1
ATOM 3274 C CA . ILE A 1 441 ? -14.008 -22.203 7.651 1.00 91.88 441 ILE A CA 1
ATOM 3275 C C . ILE A 1 441 ? -13.787 -23.604 8.238 1.00 91.88 441 ILE A C 1
ATOM 3277 O O . ILE A 1 441 ? -14.415 -23.999 9.219 1.00 91.88 441 ILE A O 1
ATOM 3281 N N . GLN A 1 442 ? -12.893 -24.380 7.623 1.00 87.38 442 GLN A N 1
ATOM 3282 C CA . GLN A 1 442 ? -12.528 -25.737 8.039 1.00 87.38 442 GLN A CA 1
ATOM 3283 C C . GLN A 1 442 ? -11.160 -25.725 8.722 1.00 87.38 442 GLN A C 1
ATOM 3285 O O . GLN A 1 442 ? -10.142 -25.586 8.041 1.00 87.38 442 GLN A O 1
ATOM 3290 N N . LEU A 1 443 ? -11.122 -25.939 10.037 1.00 83.44 443 LEU A N 1
ATOM 3291 C CA . LEU A 1 443 ? -9.874 -26.138 10.777 1.00 83.44 443 LEU A CA 1
ATOM 3292 C C . LEU A 1 443 ? -9.472 -27.618 10.688 1.00 83.44 443 LEU A C 1
ATOM 3294 O O . LEU A 1 443 ? -10.237 -28.496 11.103 1.00 83.44 443 LEU A O 1
ATOM 3298 N N . PHE A 1 444 ? -8.304 -27.903 10.098 1.00 72.88 444 PHE A N 1
ATOM 3299 C CA . PHE A 1 444 ? -7.875 -29.264 9.761 1.00 72.88 444 PHE A CA 1
ATOM 3300 C C . PHE A 1 444 ? -6.462 -29.599 10.292 1.00 72.88 444 PHE A C 1
ATOM 3302 O O . PHE A 1 444 ? -5.468 -29.098 9.753 1.00 72.88 444 PHE A O 1
ATOM 3309 N N . PRO A 1 445 ? -6.334 -30.484 11.302 1.00 63.00 445 PRO A N 1
ATOM 3310 C CA . PRO A 1 445 ? -5.036 -30.960 11.779 1.00 63.00 445 PRO A CA 1
ATOM 3311 C C . PRO A 1 445 ? -4.435 -32.008 10.830 1.00 63.00 445 PRO A C 1
ATOM 3313 O O . PRO A 1 445 ? -5.058 -33.040 10.578 1.00 63.00 445 PRO A O 1
ATOM 3316 N N . GLU A 1 446 ? -3.199 -31.809 10.345 1.00 57.59 446 GLU A N 1
ATOM 3317 C CA . GLU A 1 446 ? -2.468 -32.908 9.680 1.00 57.59 446 GLU A CA 1
ATOM 3318 C C . GLU A 1 446 ? -1.957 -33.950 10.708 1.00 57.59 446 GLU A C 1
ATOM 3320 O O . GLU A 1 446 ? -1.895 -35.134 10.378 1.00 57.59 446 GLU A O 1
ATOM 3325 N N . TRP A 1 447 ? -1.623 -33.550 11.951 1.00 54.78 447 TRP A N 1
ATOM 3326 C CA . TRP A 1 447 ? -0.975 -34.411 12.967 1.00 54.78 447 TRP A CA 1
ATOM 3327 C C . TRP A 1 447 ? -1.424 -34.121 14.422 1.00 54.78 447 TRP A C 1
ATOM 3329 O O . TRP A 1 447 ? -2.245 -33.245 14.667 1.00 54.78 447 TRP A O 1
ATOM 3339 N N . HIS A 1 448 ? -0.924 -34.904 15.391 1.00 50.72 448 HIS A N 1
ATOM 3340 C CA . HIS A 1 448 ? -1.557 -35.159 16.705 1.00 50.72 448 HIS A CA 1
ATOM 3341 C C . HIS A 1 448 ? -1.686 -34.008 17.724 1.00 50.72 448 HIS A C 1
ATOM 3343 O O . HIS A 1 448 ? -2.356 -34.199 18.738 1.00 50.72 448 HIS A O 1
ATOM 3349 N N . THR A 1 449 ? -1.095 -32.842 17.480 1.00 51.22 449 THR A N 1
ATOM 3350 C CA . THR A 1 449 ? -1.265 -31.634 18.306 1.00 51.22 449 THR A CA 1
ATOM 3351 C C . THR A 1 449 ? -1.252 -30.417 17.393 1.00 51.22 449 THR A C 1
ATOM 3353 O O . THR A 1 449 ? -0.293 -30.245 16.635 1.00 51.22 449 THR A O 1
ATOM 3356 N N . LEU A 1 450 ? -2.288 -29.585 17.469 1.00 51.91 450 LEU A N 1
ATOM 3357 C CA . LEU A 1 450 ? -2.272 -28.258 16.858 1.00 51.91 450 LEU A CA 1
ATOM 3358 C C . LEU A 1 450 ? -1.482 -27.279 17.745 1.00 51.91 450 LEU A C 1
ATOM 3360 O O . LEU A 1 450 ? -1.553 -27.412 18.966 1.00 51.91 450 LEU A O 1
ATOM 3364 N N . PRO A 1 451 ? -0.735 -26.329 17.155 1.00 54.72 451 PRO A N 1
ATOM 3365 C CA . PRO A 1 451 ? -0.393 -25.071 17.807 1.00 54.72 451 PRO A CA 1
ATOM 3366 C C . PRO A 1 451 ? -1.599 -24.119 17.772 1.00 54.72 451 PRO A C 1
ATOM 3368 O O . PRO A 1 451 ? -2.542 -24.340 17.008 1.00 54.72 451 PRO A O 1
ATOM 3371 N N . ASP A 1 452 ? -1.510 -23.039 18.538 1.00 65.50 452 ASP A N 1
ATOM 3372 C CA . ASP A 1 452 ? -2.536 -22.006 18.677 1.00 65.50 452 ASP A CA 1
ATOM 3373 C C . ASP A 1 452 ? -3.023 -21.491 17.307 1.00 65.50 452 ASP A C 1
ATOM 3375 O O . ASP A 1 452 ? -2.237 -21.140 16.412 1.00 65.50 452 ASP A O 1
ATOM 3379 N N . ILE A 1 453 ? -4.344 -21.461 17.132 1.00 74.62 453 ILE A N 1
ATOM 3380 C CA . ILE A 1 453 ? -5.010 -20.932 15.939 1.00 74.62 453 ILE A CA 1
ATOM 3381 C C . ILE A 1 453 ? -5.745 -19.659 16.344 1.00 74.62 453 ILE A C 1
ATOM 3383 O O . ILE A 1 453 ? -6.568 -19.687 17.254 1.00 74.62 453 ILE A O 1
ATOM 3387 N N . LEU A 1 454 ? -5.483 -18.570 15.624 1.00 82.56 454 LEU A N 1
ATOM 3388 C CA . LEU A 1 454 ? -6.265 -17.341 15.689 1.00 82.56 454 LEU A CA 1
ATOM 3389 C C . LEU A 1 454 ? -7.050 -17.201 14.385 1.00 82.56 454 LEU A C 1
ATOM 3391 O O . LEU A 1 454 ? -6.458 -17.194 13.304 1.00 82.56 454 LEU A O 1
ATOM 3395 N N . VAL A 1 455 ? -8.372 -17.074 14.479 1.00 87.06 455 VAL A N 1
ATOM 3396 C CA . VAL A 1 455 ? -9.216 -16.620 13.366 1.00 87.06 455 VAL A CA 1
ATOM 3397 C C . VAL A 1 455 ? -9.954 -15.374 13.828 1.00 87.06 455 VAL A C 1
ATOM 3399 O O . VAL A 1 455 ? -10.685 -15.454 14.815 1.00 87.06 455 VAL A O 1
ATOM 3402 N N . ARG A 1 456 ? -9.773 -14.245 13.133 1.00 87.50 456 ARG A N 1
ATOM 3403 C CA . ARG A 1 456 ? -10.429 -12.987 13.508 1.00 87.50 456 ARG A CA 1
ATOM 3404 C C . ARG A 1 456 ? -10.970 -12.160 12.349 1.00 87.50 456 ARG A C 1
ATOM 3406 O O . ARG A 1 456 ? -10.598 -12.390 11.199 1.00 87.50 456 ARG A O 1
ATOM 3413 N N . ASN A 1 457 ? -11.862 -11.219 12.661 1.00 84.81 457 ASN A N 1
ATOM 3414 C CA . ASN A 1 457 ? -12.500 -10.285 11.721 1.00 84.81 457 ASN A CA 1
ATOM 3415 C C . ASN A 1 457 ? -13.243 -10.956 10.547 1.00 84.81 457 ASN A C 1
ATOM 3417 O O . ASN A 1 457 ? -13.386 -10.359 9.479 1.00 84.81 457 ASN A O 1
ATOM 3421 N N . CYS A 1 458 ? -13.684 -12.215 10.695 1.00 85.75 458 CYS A N 1
ATOM 3422 C CA . CYS A 1 458 ? -14.396 -12.952 9.642 1.00 85.75 458 CYS A CA 1
ATOM 3423 C C . CYS A 1 458 ? -15.909 -12.894 9.856 1.00 85.75 458 CYS A C 1
ATOM 3425 O O . CYS A 1 458 ? -16.422 -13.428 10.845 1.00 85.75 458 CYS A O 1
ATOM 3427 N N . ALA A 1 459 ? -16.644 -12.373 8.875 1.00 89.06 459 ALA A N 1
ATOM 3428 C CA . ALA A 1 459 ? -18.072 -12.633 8.771 1.00 89.06 459 ALA A CA 1
ATOM 3429 C C . ALA A 1 459 ? -18.303 -13.957 8.013 1.00 89.06 459 ALA A C 1
ATOM 3431 O O . ALA A 1 459 ? -17.647 -14.215 7.005 1.00 89.06 459 ALA A O 1
ATOM 3432 N N . VAL A 1 460 ? -19.224 -14.819 8.459 1.00 91.06 460 VAL A N 1
ATOM 3433 C CA . VAL A 1 460 ? -19.520 -16.102 7.788 1.00 91.06 460 VAL A CA 1
ATOM 3434 C C . VAL A 1 460 ? -21.013 -16.439 7.840 1.00 91.06 460 VAL A C 1
ATOM 3436 O O . VAL A 1 460 ? -21.589 -16.559 8.925 1.00 91.06 460 VAL A O 1
ATOM 3439 N N . SER A 1 461 ? -21.644 -16.653 6.678 1.00 90.94 461 SER A N 1
ATOM 3440 C CA . SER A 1 461 ? -23.073 -17.005 6.609 1.00 90.94 461 SER A CA 1
ATOM 3441 C C . SER A 1 461 ? -23.460 -18.002 5.520 1.00 90.94 461 SER A C 1
ATOM 3443 O O . SER A 1 461 ? -22.720 -18.261 4.572 1.00 90.94 461 SER A O 1
ATOM 3445 N N . GLY A 1 462 ? -24.654 -18.587 5.638 1.00 86.06 462 GLY A N 1
ATOM 3446 C CA . GLY A 1 462 ? -25.204 -19.466 4.609 1.00 86.06 462 GLY A CA 1
ATOM 3447 C C . GLY A 1 462 ? -24.498 -20.820 4.493 1.00 86.06 462 GLY A C 1
ATOM 3448 O O . GLY A 1 462 ? -24.522 -21.426 3.421 1.00 86.06 462 GLY A O 1
ATOM 3449 N N . PHE A 1 463 ? -23.880 -21.327 5.559 1.00 90.88 463 PHE A N 1
ATOM 3450 C CA . PHE A 1 463 ? -23.325 -22.683 5.613 1.00 90.88 463 PHE A CA 1
ATOM 3451 C C . PHE A 1 463 ? -24.186 -23.627 6.460 1.00 90.88 463 PHE A C 1
ATOM 3453 O O . PHE A 1 463 ? -25.038 -23.211 7.250 1.00 90.88 463 PHE A O 1
ATOM 3460 N N . ALA A 1 464 ? -23.940 -24.935 6.327 1.00 89.00 464 ALA A N 1
ATOM 3461 C CA . ALA A 1 464 ? -24.419 -25.868 7.345 1.00 89.00 464 ALA A CA 1
ATOM 3462 C C . ALA A 1 464 ? -23.673 -25.610 8.665 1.00 89.00 464 ALA A C 1
ATOM 3464 O O . ALA A 1 464 ? -24.297 -25.611 9.719 1.00 89.00 464 ALA A O 1
ATOM 3465 N N . SER A 1 465 ? -22.379 -25.291 8.590 1.00 88.44 465 SER A N 1
ATOM 3466 C CA . SER A 1 465 ? -21.575 -24.861 9.734 1.00 88.44 465 SER A CA 1
ATOM 3467 C C . SER A 1 465 ? -20.677 -23.679 9.358 1.00 88.44 465 SER A C 1
ATOM 3469 O O . SER A 1 465 ? -19.889 -23.806 8.421 1.00 88.44 465 SER A O 1
ATOM 3471 N N . GLY A 1 466 ? -20.764 -22.546 10.058 1.00 88.31 466 GLY A N 1
ATOM 3472 C CA . GLY A 1 466 ? -19.942 -21.359 9.781 1.00 88.31 466 GLY A CA 1
ATOM 3473 C C . GLY A 1 466 ? -18.451 -21.654 9.965 1.00 88.31 466 GLY A C 1
ATOM 3474 O O . GLY A 1 466 ? -17.684 -21.608 9.003 1.00 88.31 466 GLY A O 1
ATOM 3475 N N . ILE A 1 467 ? -18.055 -22.074 11.171 1.00 90.31 467 ILE A N 1
ATOM 3476 C CA . ILE A 1 467 ? -16.715 -22.617 11.457 1.00 90.31 467 ILE A CA 1
ATOM 3477 C C . ILE A 1 467 ? -16.830 -24.065 11.951 1.00 90.31 467 ILE A C 1
ATOM 3479 O O . ILE A 1 467 ? -17.656 -24.383 12.811 1.00 90.31 467 ILE A O 1
ATOM 3483 N N . THR A 1 468 ? -15.983 -24.949 11.414 1.00 85.62 468 THR A N 1
ATOM 3484 C CA . THR A 1 468 ? -15.984 -26.387 11.721 1.00 85.62 468 THR A CA 1
ATOM 3485 C C . THR A 1 468 ? -14.598 -26.903 12.076 1.00 85.62 468 THR A C 1
ATOM 3487 O O . THR A 1 468 ? -13.657 -26.844 11.282 1.00 85.62 468 THR A O 1
ATOM 3490 N N . PHE A 1 469 ? -14.526 -27.543 13.238 1.00 79.00 469 PHE A N 1
ATOM 3491 C CA . PHE A 1 469 ? -13.363 -28.257 13.744 1.00 79.00 469 PHE A CA 1
ATOM 3492 C C . PHE A 1 469 ? -13.416 -29.713 13.232 1.00 79.00 469 PHE A C 1
ATOM 3494 O O . PHE A 1 469 ? -14.221 -30.513 13.712 1.00 79.00 469 PHE A O 1
ATOM 3501 N N . LEU A 1 470 ? -12.626 -30.069 12.205 1.00 66.00 470 LEU A N 1
ATOM 3502 C CA . LEU A 1 470 ? -12.763 -31.352 11.487 1.00 66.00 470 LEU A CA 1
ATOM 3503 C C . LEU A 1 470 ? -11.809 -32.456 11.981 1.00 66.00 470 LEU A C 1
ATOM 3505 O O . LEU A 1 470 ? -10.669 -32.563 11.534 1.00 66.00 470 LEU A O 1
ATOM 3509 N N . THR A 1 471 ? -12.323 -33.378 12.798 1.00 55.06 471 THR A N 1
ATOM 3510 C CA . THR A 1 471 ? -11.627 -34.608 13.229 1.00 55.06 471 THR A CA 1
ATOM 3511 C C . THR A 1 471 ? -12.030 -35.815 12.366 1.00 55.06 471 THR A C 1
ATOM 3513 O O . THR A 1 471 ? -13.037 -36.492 12.582 1.00 55.06 471 THR A O 1
ATOM 3516 N N . ASN A 1 472 ? -11.265 -36.077 11.302 1.00 46.78 472 ASN A N 1
ATOM 3517 C CA . ASN A 1 472 ? -11.759 -36.884 10.182 1.00 46.78 472 ASN A CA 1
ATOM 3518 C C . ASN A 1 472 ? -11.588 -38.420 10.341 1.00 46.78 472 ASN A C 1
ATOM 3520 O O . ASN A 1 472 ? -10.775 -39.049 9.663 1.00 46.78 472 ASN A O 1
ATOM 3524 N N . LYS A 1 473 ? -12.513 -39.032 11.103 1.00 40.34 473 LYS A N 1
ATOM 3525 C CA . LYS A 1 473 ? -12.966 -40.445 10.977 1.00 40.34 473 LYS A CA 1
ATOM 3526 C C . LYS A 1 473 ? -12.031 -41.557 11.554 1.00 40.34 473 LYS A C 1
ATOM 3528 O O . LYS A 1 473 ? -11.002 -41.238 12.138 1.00 40.34 473 LYS A O 1
ATOM 3533 N N . PRO A 1 474 ? -12.453 -42.849 11.648 1.00 41.28 474 PRO A N 1
ATOM 3534 C CA . PRO A 1 474 ? -12.668 -43.395 12.992 1.00 41.28 474 PRO A CA 1
ATOM 3535 C C . PRO A 1 474 ? -11.947 -44.728 13.278 1.00 41.28 474 PRO A C 1
ATOM 3537 O O . PRO A 1 474 ? -12.499 -45.803 13.041 1.00 41.28 474 PRO A O 1
ATOM 3540 N N . SER A 1 475 ? -10.759 -44.671 13.886 1.00 40.59 475 SER A N 1
ATOM 3541 C CA . SER A 1 475 ? -10.218 -45.787 14.686 1.00 40.59 475 SER A CA 1
ATOM 3542 C C . SER A 1 475 ? -9.032 -45.358 15.558 1.00 40.59 475 SER A C 1
ATOM 3544 O O . SER A 1 475 ? -7.969 -45.032 15.033 1.00 40.59 475 SER A O 1
ATOM 3546 N N . SER A 1 476 ? -9.188 -45.442 16.884 1.00 41.00 476 SER A N 1
ATOM 3547 C CA . SER A 1 476 ? -8.105 -45.463 17.894 1.00 41.00 476 SER A CA 1
ATOM 3548 C C . SER A 1 476 ? -7.076 -44.314 17.925 1.00 41.00 476 SER A C 1
ATOM 3550 O O . SER A 1 476 ? -6.092 -44.430 18.649 1.00 41.00 476 SER A O 1
ATOM 3552 N N . LEU A 1 477 ? -7.282 -43.209 17.204 1.00 41.00 477 LEU A N 1
ATOM 3553 C CA . LEU A 1 477 ? -6.408 -42.032 17.247 1.00 41.00 477 LEU A CA 1
ATOM 3554 C C . LEU A 1 477 ? -7.183 -40.809 17.738 1.00 41.00 477 LEU A C 1
ATOM 3556 O O . LEU A 1 477 ? -8.126 -40.358 17.091 1.00 41.00 477 LEU A O 1
ATOM 3560 N N . THR A 1 478 ? -6.778 -40.285 18.893 1.00 45.25 478 THR A N 1
ATOM 3561 C CA . THR A 1 478 ? -7.328 -39.054 19.467 1.00 45.25 478 THR A CA 1
ATOM 3562 C C . THR A 1 478 ? -6.662 -37.846 18.812 1.00 45.25 478 THR A C 1
ATOM 3564 O O . THR A 1 478 ? -5.433 -37.769 18.745 1.00 45.25 478 THR A O 1
ATOM 3567 N N . TYR A 1 479 ? -7.475 -36.897 18.358 1.00 48.72 479 TYR A N 1
ATOM 3568 C CA . TYR A 1 479 ? -7.047 -35.557 17.966 1.00 48.72 479 TYR A CA 1
ATOM 3569 C C . TYR A 1 479 ? -7.515 -34.584 19.054 1.00 48.72 479 TYR A C 1
ATOM 3571 O O . TYR A 1 479 ? -8.639 -34.718 19.536 1.00 48.72 479 TYR A O 1
ATOM 3579 N N . SER A 1 480 ? -6.655 -33.646 19.450 1.00 52.16 480 SER A N 1
ATOM 3580 C CA . SER A 1 480 ? -6.991 -32.558 20.378 1.00 52.16 480 SER A CA 1
ATOM 3581 C C . SER A 1 480 ? -6.965 -31.248 19.603 1.00 52.16 480 SER A C 1
ATOM 3583 O O . SER A 1 480 ? -6.043 -31.037 18.811 1.00 52.16 480 SER A O 1
ATOM 3585 N N . ILE A 1 481 ? -7.958 -30.389 19.822 1.00 56.41 481 ILE A N 1
ATOM 3586 C CA . ILE A 1 481 ? -7.966 -29.023 19.291 1.00 56.41 481 ILE A CA 1
ATOM 3587 C C . ILE A 1 481 ? -8.218 -28.104 20.473 1.00 56.41 481 ILE A C 1
ATOM 3589 O O . ILE A 1 481 ? -9.355 -27.957 20.916 1.00 56.41 481 ILE A O 1
ATOM 3593 N N . ASN A 1 482 ? -7.133 -27.579 21.019 1.00 58.19 482 ASN A N 1
ATOM 3594 C CA . ASN A 1 482 ? -7.137 -26.720 22.188 1.00 58.19 482 ASN A CA 1
ATOM 3595 C C . ASN A 1 482 ? -6.736 -25.302 21.766 1.00 58.19 482 ASN A C 1
ATOM 3597 O O . ASN A 1 482 ? -6.282 -25.111 20.634 1.00 58.19 482 ASN A O 1
ATOM 3601 N N . ASP A 1 483 ? -6.866 -24.354 22.694 1.00 65.31 483 ASP A N 1
ATOM 3602 C CA . ASP A 1 483 ? -6.158 -23.066 22.657 1.00 65.31 483 ASP A CA 1
ATOM 3603 C C . ASP A 1 483 ? -6.364 -22.276 21.337 1.00 65.31 483 ASP A C 1
ATOM 3605 O O . ASP A 1 483 ? -5.504 -21.533 20.865 1.00 65.31 483 ASP A O 1
ATOM 3609 N N . THR A 1 484 ? -7.534 -22.461 20.709 1.00 69.44 484 THR A N 1
ATOM 3610 C CA . THR A 1 484 ? -7.980 -21.718 19.523 1.00 69.44 484 THR A CA 1
ATOM 3611 C C . THR A 1 484 ? -8.754 -20.479 19.958 1.00 69.44 484 THR A C 1
ATOM 3613 O O . THR A 1 484 ? -9.781 -20.598 20.634 1.00 69.44 484 THR A O 1
ATOM 3616 N N . LEU A 1 485 ? -8.292 -19.304 19.529 1.00 75.94 485 LEU A N 1
ATOM 3617 C CA . LEU A 1 485 ? -8.969 -18.026 19.730 1.00 75.94 485 LEU A CA 1
ATOM 3618 C C . LEU A 1 485 ? -9.751 -17.639 18.470 1.00 75.94 485 LEU A C 1
ATOM 3620 O O . LEU A 1 485 ? -9.222 -17.615 17.356 1.00 75.94 485 LEU A O 1
ATOM 3624 N N . LEU A 1 486 ? -11.027 -17.335 18.670 1.00 82.62 486 LEU A N 1
ATOM 3625 C CA . LEU A 1 486 ? -11.956 -16.852 17.662 1.00 82.62 486 LEU A CA 1
ATOM 3626 C C . LEU A 1 486 ? -12.439 -15.462 18.104 1.00 82.62 486 LEU A C 1
ATOM 3628 O O . LEU A 1 486 ? -13.185 -15.366 19.075 1.00 82.62 486 LEU A O 1
ATOM 3632 N N . SER A 1 487 ? -11.999 -14.387 17.451 1.00 77.88 487 SER A N 1
ATOM 3633 C CA . SER A 1 487 ? -12.321 -13.016 17.887 1.00 77.88 487 SER A CA 1
ATOM 3634 C C . SER A 1 487 ? -12.856 -12.135 16.759 1.00 77.88 487 SER A C 1
ATOM 3636 O O . SER A 1 487 ? -12.658 -12.435 15.586 1.00 77.88 487 SER A O 1
ATOM 3638 N N . GLU A 1 488 ? -13.598 -11.074 17.083 1.00 78.94 488 GLU A N 1
ATOM 3639 C CA . GLU A 1 488 ? -14.163 -10.138 16.090 1.00 78.94 488 GLU A CA 1
ATOM 3640 C C . GLU A 1 488 ? -14.974 -10.821 14.950 1.00 78.94 488 GLU A C 1
ATOM 3642 O O . GLU A 1 488 ? -15.044 -10.333 13.821 1.00 78.94 488 GLU A O 1
ATOM 3647 N N . LEU A 1 489 ? -15.565 -11.999 15.191 1.00 80.25 489 LEU A N 1
ATOM 3648 C CA . LEU A 1 489 ? -16.287 -12.758 14.161 1.00 80.25 489 LEU A CA 1
ATOM 3649 C C . LEU A 1 489 ? -17.731 -12.275 14.002 1.00 80.25 489 LEU A C 1
ATOM 3651 O O . LEU A 1 489 ? -18.337 -11.797 14.951 1.00 80.25 489 LEU A O 1
ATOM 3655 N N . THR A 1 490 ? -18.335 -12.478 12.829 1.00 84.88 490 THR A N 1
ATOM 3656 C CA . THR A 1 490 ? -19.776 -12.241 12.607 1.00 84.88 490 THR A CA 1
ATOM 3657 C C . THR A 1 490 ? -20.419 -13.453 11.937 1.00 84.88 490 THR A C 1
ATOM 3659 O O . THR A 1 490 ? -20.391 -13.608 10.717 1.00 84.88 490 THR A O 1
ATOM 3662 N N . LEU A 1 491 ? -20.980 -14.359 12.736 1.00 86.69 491 LEU A N 1
ATOM 3663 C CA . LEU A 1 491 ? -21.502 -15.648 12.281 1.00 86.69 491 LEU A CA 1
ATOM 3664 C C . LEU A 1 491 ? -23.029 -15.642 12.345 1.00 86.69 491 LEU A C 1
ATOM 3666 O O . LEU A 1 491 ? -23.599 -15.586 13.434 1.00 86.69 491 LEU A O 1
ATOM 3670 N N . PHE A 1 492 ? -23.682 -15.713 11.184 1.00 85.19 492 PHE A N 1
ATOM 3671 C CA . PHE A 1 492 ? -25.133 -15.541 11.061 1.00 85.19 492 PHE A CA 1
ATOM 3672 C C . PHE A 1 492 ? -25.738 -16.354 9.916 1.00 85.19 492 PHE A C 1
ATOM 3674 O O . PHE A 1 492 ? -25.029 -16.738 8.992 1.00 85.19 492 PHE A O 1
ATOM 3681 N N . ASN A 1 493 ? -27.044 -16.637 9.938 1.00 85.94 493 ASN A N 1
ATOM 3682 C CA . ASN A 1 493 ? -27.737 -17.421 8.901 1.00 85.94 493 ASN A CA 1
ATOM 3683 C C . ASN A 1 493 ? -27.061 -18.778 8.569 1.00 85.94 493 ASN A C 1
ATOM 3685 O O . ASN A 1 493 ? -27.054 -19.221 7.416 1.00 85.94 493 ASN A O 1
ATOM 3689 N N . ASN A 1 494 ? -26.479 -19.454 9.568 1.00 87.38 494 ASN A N 1
ATOM 3690 C CA . ASN A 1 494 ? -25.958 -20.822 9.452 1.00 87.38 494 ASN A CA 1
ATOM 3691 C C . ASN A 1 494 ? -26.853 -21.824 10.205 1.00 87.38 494 ASN A C 1
ATOM 3693 O O . ASN A 1 494 ? -27.556 -21.471 11.153 1.00 87.38 494 ASN A O 1
ATOM 3697 N N . THR A 1 495 ? -26.794 -23.115 9.850 1.00 86.69 495 THR A N 1
ATOM 3698 C CA . THR A 1 495 ? -27.443 -24.152 10.691 1.00 86.69 495 THR A CA 1
ATOM 3699 C C . THR A 1 495 ? -26.702 -24.330 12.023 1.00 86.69 495 THR A C 1
ATOM 3701 O O . THR A 1 495 ? -27.333 -24.505 13.061 1.00 86.69 495 THR A O 1
ATOM 3704 N N . TYR A 1 496 ? -25.375 -24.216 12.002 1.00 88.25 496 TYR A N 1
ATOM 3705 C CA . TYR A 1 496 ? -24.518 -24.091 13.176 1.00 88.25 496 TYR A CA 1
ATOM 3706 C C . TYR A 1 496 ? -23.574 -22.902 12.945 1.00 88.25 496 TYR A C 1
ATOM 3708 O O . TYR A 1 496 ? -22.887 -22.879 11.927 1.00 88.25 496 TYR A O 1
ATOM 3716 N N . GLY A 1 497 ? -23.514 -21.919 13.843 1.00 85.25 497 GLY A N 1
ATOM 3717 C CA . GLY A 1 497 ? -22.529 -20.833 13.759 1.00 85.25 497 GLY A CA 1
ATOM 3718 C C . GLY A 1 497 ? -21.117 -21.406 13.887 1.00 85.25 497 GLY A C 1
ATOM 3719 O O . GLY A 1 497 ? -20.322 -21.361 12.946 1.00 85.25 497 GLY A O 1
ATOM 3720 N N . ILE A 1 498 ? -20.851 -22.064 15.017 1.00 87.88 498 ILE A N 1
ATOM 3721 C CA . ILE A 1 498 ? -19.622 -22.829 15.269 1.00 87.88 498 ILE A CA 1
ATOM 3722 C C . ILE A 1 498 ? -19.978 -24.253 15.695 1.00 87.88 498 ILE A C 1
ATOM 3724 O O . ILE A 1 498 ? -20.857 -24.455 16.535 1.00 87.88 498 ILE A O 1
ATOM 3728 N N . ILE A 1 499 ? -19.281 -25.250 15.137 1.00 84.19 499 ILE A N 1
ATOM 3729 C CA . ILE A 1 499 ? -19.436 -26.655 15.531 1.00 84.19 499 ILE A CA 1
ATOM 3730 C C . ILE A 1 499 ? -18.099 -27.315 15.895 1.00 84.19 499 ILE A C 1
ATOM 3732 O O . ILE A 1 499 ? -17.128 -27.286 15.129 1.00 84.19 499 ILE A O 1
ATOM 3736 N N . ILE A 1 500 ? -18.071 -27.962 17.065 1.00 76.56 500 ILE A N 1
ATOM 3737 C CA . ILE A 1 500 ? -16.875 -28.620 17.610 1.00 76.56 500 ILE A CA 1
ATOM 3738 C C . ILE A 1 500 ? -17.080 -30.140 17.679 1.00 76.56 500 ILE A C 1
ATOM 3740 O O . ILE A 1 500 ? -18.128 -30.636 18.109 1.00 76.56 500 ILE A O 1
ATOM 3744 N N . HIS A 1 501 ? -16.084 -30.897 17.209 1.00 68.44 501 HIS A N 1
ATOM 3745 C CA . HIS A 1 501 ? -16.108 -32.360 17.113 1.00 68.44 501 HIS A CA 1
ATOM 3746 C C . HIS A 1 501 ? -14.831 -32.977 17.699 1.00 68.44 501 HIS A C 1
ATOM 3748 O O . HIS A 1 501 ? -13.809 -33.045 17.017 1.00 68.44 501 HIS A O 1
ATOM 3754 N N . GLY A 1 502 ? -14.887 -33.488 18.931 1.00 56.81 502 GLY A N 1
ATOM 3755 C CA . GLY A 1 502 ? -13.792 -34.278 19.500 1.00 56.81 502 GLY A CA 1
ATOM 3756 C C . GLY A 1 502 ? -13.842 -34.423 21.019 1.00 56.81 502 GLY A C 1
ATOM 3757 O O . GLY A 1 502 ? -14.347 -33.555 21.727 1.00 56.81 502 GLY A O 1
ATOM 3758 N N . ASP A 1 503 ? -13.257 -35.510 21.521 1.00 51.88 503 ASP A N 1
ATOM 3759 C CA . ASP A 1 503 ? -13.264 -35.884 22.945 1.00 51.88 503 ASP A CA 1
ATOM 3760 C C . ASP A 1 503 ? -12.357 -34.989 23.826 1.00 51.88 503 ASP A C 1
ATOM 3762 O O . ASP A 1 503 ? -12.299 -35.162 25.047 1.00 51.88 503 ASP A O 1
ATOM 3766 N N . ARG A 1 504 ? -11.596 -34.070 23.210 1.00 53.97 504 ARG A N 1
ATOM 3767 C CA . ARG A 1 504 ? -10.660 -33.133 23.855 1.00 53.97 504 ARG A CA 1
ATOM 3768 C C . ARG A 1 504 ? -10.607 -31.812 23.083 1.00 53.97 504 ARG A C 1
ATOM 3770 O O . ARG A 1 504 ? -10.055 -31.770 21.982 1.00 53.97 504 ARG A O 1
ATOM 3777 N N . ALA A 1 505 ? -11.193 -30.765 23.660 1.00 55.06 505 ALA A N 1
ATOM 3778 C CA . ALA A 1 505 ? -11.229 -29.429 23.066 1.00 55.06 505 ALA A CA 1
ATOM 3779 C C . ALA A 1 505 ? -11.358 -28.308 24.123 1.00 55.06 505 ALA A C 1
ATOM 3781 O O . ALA A 1 505 ? -12.228 -27.446 24.015 1.00 55.06 505 ALA A O 1
ATOM 3782 N N . GLY A 1 506 ? -10.533 -28.356 25.174 1.00 56.19 506 GLY A N 1
ATOM 3783 C CA . GLY A 1 506 ? -10.478 -27.308 26.205 1.00 56.19 506 GLY A CA 1
ATOM 3784 C C . GLY A 1 506 ? -9.553 -26.147 25.815 1.00 56.19 506 GLY A C 1
ATOM 3785 O O . GLY A 1 506 ? -8.712 -26.309 24.936 1.00 56.19 506 GLY A O 1
ATOM 3786 N N . GLY A 1 507 ? -9.704 -24.992 26.468 1.00 58.75 507 GLY A N 1
ATOM 3787 C CA . GLY A 1 507 ? -8.875 -23.795 26.229 1.00 58.75 507 GLY A CA 1
ATOM 3788 C C . GLY A 1 507 ? -9.287 -22.942 25.021 1.00 58.75 507 GLY A C 1
ATOM 3789 O O . GLY A 1 507 ? -8.708 -21.890 24.786 1.00 58.75 507 GLY A O 1
ATOM 3790 N N . ASN A 1 508 ? -10.304 -23.364 24.266 1.00 69.69 508 ASN A N 1
ATOM 3791 C CA . ASN A 1 508 ? -10.835 -22.595 23.141 1.00 69.69 508 ASN A CA 1
ATOM 3792 C C . ASN A 1 508 ? -11.756 -21.459 23.626 1.00 69.69 508 ASN A C 1
ATOM 3794 O O . ASN A 1 508 ? -12.528 -21.647 24.573 1.00 69.69 508 ASN A O 1
ATOM 3798 N N . ALA A 1 509 ? -11.711 -20.314 22.943 1.00 69.50 509 ALA A N 1
ATOM 3799 C CA . ALA A 1 509 ? -12.507 -19.134 23.271 1.00 69.50 509 ALA A CA 1
ATOM 3800 C C . ALA A 1 509 ? -13.118 -18.485 22.022 1.00 69.50 509 ALA A C 1
ATOM 3802 O O . ALA A 1 509 ? -12.466 -18.402 20.979 1.00 69.50 509 ALA A O 1
ATOM 3803 N N . ILE A 1 510 ? -14.349 -17.983 22.154 1.00 74.50 510 ILE A N 1
ATOM 3804 C CA . ILE A 1 510 ? -14.922 -16.969 21.262 1.00 74.50 510 ILE A CA 1
ATOM 3805 C C . ILE A 1 510 ? -15.121 -15.693 22.077 1.00 74.50 510 ILE A C 1
ATOM 3807 O O . ILE A 1 510 ? -15.792 -15.752 23.106 1.00 74.50 510 ILE A O 1
ATOM 3811 N N . THR A 1 511 ? -14.597 -14.554 21.627 1.00 66.81 511 THR A N 1
ATOM 3812 C CA . THR A 1 511 ? -14.820 -13.248 22.279 1.00 66.81 511 THR A CA 1
ATOM 3813 C C . THR A 1 511 ? -15.034 -12.135 21.255 1.00 66.81 511 THR A C 1
ATOM 3815 O O . THR A 1 511 ? -14.698 -12.292 20.080 1.00 66.81 511 THR A O 1
ATOM 3818 N N . HIS A 1 512 ? -15.622 -11.011 21.674 1.00 64.44 512 HIS A N 1
ATOM 3819 C CA . HIS A 1 512 ? -15.832 -9.809 20.846 1.00 64.44 512 HIS A CA 1
ATOM 3820 C C . HIS A 1 512 ? -16.538 -10.086 19.502 1.00 64.44 512 HIS A C 1
ATOM 3822 O O . HIS A 1 512 ? -16.346 -9.371 18.524 1.00 64.44 512 HIS A O 1
ATOM 3828 N N . SER A 1 513 ? -17.333 -11.157 19.437 1.00 71.38 513 SER A N 1
ATOM 3829 C CA . SER A 1 513 ? -17.919 -11.699 18.211 1.00 71.38 513 SER A CA 1
ATOM 3830 C C . SER A 1 513 ? -19.447 -11.627 18.230 1.00 71.38 513 SER A C 1
ATOM 3832 O O . SER A 1 513 ? -20.092 -11.787 19.265 1.00 71.38 513 SER A O 1
ATOM 3834 N N . SER A 1 514 ? -20.039 -11.436 17.055 1.00 73.88 514 SER A N 1
ATOM 3835 C CA . SER A 1 514 ? -21.480 -11.451 16.815 1.00 73.88 514 SER A CA 1
ATOM 3836 C C . SER A 1 514 ? -21.953 -12.838 16.363 1.00 73.88 514 SER A C 1
ATOM 3838 O O . SER A 1 514 ? -21.542 -13.335 15.315 1.00 73.88 514 SER A O 1
ATOM 3840 N N . LEU A 1 515 ? -22.837 -13.462 17.142 1.00 78.25 515 LEU A N 1
ATOM 3841 C CA . LEU A 1 515 ? -23.327 -14.835 16.986 1.00 78.25 515 LEU A CA 1
ATOM 3842 C C . LEU A 1 515 ? -24.872 -14.878 16.990 1.00 78.25 515 LEU A C 1
ATOM 3844 O O . LEU A 1 515 ? -25.490 -15.369 17.939 1.00 78.25 515 LEU A O 1
ATOM 3848 N N . TYR A 1 516 ? -25.505 -14.364 15.935 1.00 72.88 516 TYR A N 1
ATOM 3849 C CA . TYR A 1 516 ? -26.964 -14.181 15.819 1.00 72.88 516 TYR A CA 1
ATOM 3850 C C . TYR A 1 516 ? -27.552 -14.917 14.603 1.00 72.88 516 TYR A C 1
ATOM 3852 O O . TYR A 1 516 ? -26.808 -15.384 13.753 1.00 72.88 516 TYR A O 1
ATOM 3860 N N . ASP A 1 517 ? -28.878 -15.066 14.511 1.00 76.44 517 ASP A N 1
ATOM 3861 C CA . ASP A 1 517 ? -29.593 -15.687 13.373 1.00 76.44 517 ASP A CA 1
ATOM 3862 C C . ASP A 1 517 ? -29.064 -17.061 12.896 1.00 76.44 517 ASP A C 1
ATOM 3864 O O . ASP A 1 517 ? -29.207 -17.434 11.730 1.00 76.44 517 ASP A O 1
ATOM 3868 N N . ASN A 1 518 ? -28.454 -17.852 13.783 1.00 82.56 518 ASN A N 1
ATOM 3869 C CA . ASN A 1 518 ? -28.123 -19.257 13.525 1.00 82.56 518 ASN A CA 1
ATOM 3870 C C . ASN A 1 518 ? -29.147 -20.160 14.226 1.00 82.56 518 ASN A C 1
ATOM 3872 O O . ASN A 1 518 ? -29.588 -19.838 15.329 1.00 82.56 518 ASN A O 1
ATOM 3876 N N . ASN A 1 519 ? -29.462 -21.337 13.668 1.00 83.38 519 ASN A N 1
ATOM 3877 C CA . ASN A 1 519 ? -30.322 -22.304 14.382 1.00 83.38 519 ASN A CA 1
ATOM 3878 C C . ASN A 1 519 ? -29.678 -22.759 15.707 1.00 83.38 519 ASN A C 1
ATOM 3880 O O . ASN A 1 519 ? -30.378 -23.024 16.680 1.00 83.38 519 ASN A O 1
ATOM 3884 N N . TYR A 1 520 ? -28.343 -22.828 15.729 1.00 83.00 520 TYR A N 1
ATOM 3885 C CA . TYR A 1 520 ? -27.517 -22.891 16.930 1.00 83.00 520 TYR A CA 1
ATOM 3886 C C . TYR A 1 520 ? -26.284 -22.017 16.704 1.00 83.00 520 TYR A C 1
ATOM 3888 O O . TYR A 1 520 ? -25.543 -22.249 15.748 1.00 83.00 520 TYR A O 1
ATOM 3896 N N . SER A 1 521 ? -26.033 -21.029 17.556 1.00 81.25 521 SER A N 1
ATOM 3897 C CA . SER A 1 521 ? -24.852 -20.167 17.446 1.00 81.25 521 SER A CA 1
ATOM 3898 C C . SER A 1 521 ? -23.569 -20.906 17.841 1.00 81.25 521 SER A C 1
ATOM 3900 O O . SER A 1 521 ? -22.566 -20.807 17.133 1.00 81.25 521 SER A O 1
ATOM 3902 N N . ILE A 1 522 ? -23.622 -21.747 18.881 1.00 82.19 522 ILE A N 1
ATOM 3903 C CA . ILE A 1 522 ? -22.535 -22.668 19.253 1.00 82.19 522 ILE A CA 1
ATOM 3904 C C . ILE A 1 522 ? -23.106 -24.076 19.445 1.00 82.19 522 ILE A C 1
ATOM 3906 O O . ILE A 1 522 ? -24.110 -24.259 20.133 1.00 82.19 522 ILE A O 1
ATOM 3910 N N . TYR A 1 523 ? -22.449 -25.082 18.861 1.00 80.12 523 TYR A N 1
ATOM 3911 C CA . TYR A 1 523 ? -22.837 -26.487 18.986 1.00 80.12 523 TYR A CA 1
ATOM 3912 C C . TYR A 1 523 ? -21.645 -27.377 19.380 1.00 80.12 523 TYR A C 1
ATOM 3914 O O . TYR A 1 523 ? -20.751 -27.672 18.576 1.00 80.12 523 TYR A O 1
ATOM 3922 N N . LEU A 1 524 ? -21.651 -27.851 20.627 1.00 73.81 524 LEU A N 1
ATOM 3923 C CA . LEU A 1 524 ? -20.579 -28.637 21.235 1.00 73.81 524 LEU A CA 1
ATOM 3924 C C . LEU A 1 524 ? -20.943 -30.129 21.275 1.00 73.81 524 LEU A C 1
ATOM 3926 O O . LEU A 1 524 ? -21.903 -30.538 21.923 1.00 73.81 524 LEU A O 1
ATOM 3930 N N . LYS A 1 525 ? -20.135 -30.983 20.630 1.00 67.94 525 LYS A N 1
ATOM 3931 C CA . LYS A 1 525 ? -20.195 -32.453 20.800 1.00 67.94 525 LYS A CA 1
ATOM 3932 C C . LYS A 1 525 ? -19.106 -32.950 21.751 1.00 67.94 525 LYS A C 1
ATOM 3934 O O . LYS A 1 525 ? -18.400 -33.905 21.437 1.00 67.94 525 LYS A O 1
ATOM 3939 N N . THR A 1 526 ? -18.922 -32.254 22.869 1.00 60.91 526 THR A N 1
ATOM 3940 C CA . THR A 1 526 ? -17.850 -32.516 23.835 1.00 60.91 526 THR A CA 1
ATOM 3941 C C . THR A 1 526 ? -18.276 -32.116 25.249 1.00 60.91 526 THR A C 1
ATOM 3943 O O . THR A 1 526 ? -19.224 -31.352 25.409 1.00 60.91 526 THR A O 1
ATOM 3946 N N . ALA A 1 527 ? -17.597 -32.653 26.262 1.00 55.94 527 ALA A N 1
ATOM 3947 C CA . ALA A 1 527 ? -17.925 -32.478 27.681 1.00 55.94 527 ALA A CA 1
ATOM 3948 C C . ALA A 1 527 ? -16.838 -31.675 28.426 1.00 55.94 527 ALA A C 1
ATOM 3950 O O . ALA A 1 527 ? -16.429 -32.051 29.522 1.00 55.94 527 ALA A O 1
ATOM 3951 N N . HIS A 1 528 ? -16.335 -30.616 27.784 1.00 58.31 528 HIS A N 1
ATOM 3952 C CA . HIS A 1 528 ? -15.335 -29.686 28.321 1.00 58.31 528 HIS A CA 1
ATOM 3953 C C . HIS A 1 528 ? -15.863 -28.255 28.230 1.00 58.31 528 HIS A C 1
ATOM 3955 O O . HIS A 1 528 ? -16.613 -27.941 27.304 1.00 58.31 528 HIS A O 1
ATOM 3961 N N . ASP A 1 529 ? -15.441 -27.414 29.171 1.00 54.88 529 ASP A N 1
ATOM 3962 C CA . ASP A 1 529 ? -15.861 -26.016 29.280 1.00 54.88 529 ASP A CA 1
ATOM 3963 C C . ASP A 1 529 ? -15.337 -25.158 28.112 1.00 54.88 529 ASP A C 1
ATOM 3965 O O . ASP A 1 529 ? -14.305 -25.463 27.503 1.00 54.88 529 ASP A O 1
ATOM 3969 N N . PHE A 1 530 ? -16.051 -24.072 27.807 1.00 61.62 530 PHE A N 1
ATOM 3970 C CA . PHE A 1 530 ? -15.799 -23.214 26.647 1.00 61.62 530 PHE A CA 1
ATOM 3971 C C . PHE A 1 530 ? -16.058 -21.735 26.988 1.00 61.62 530 PHE A C 1
ATOM 3973 O O . PHE A 1 530 ? -17.104 -21.422 27.559 1.00 61.62 530 PHE A O 1
ATOM 3980 N N . ASN A 1 531 ? -15.146 -20.819 26.627 1.00 64.25 531 ASN A N 1
ATOM 3981 C CA . ASN A 1 531 ? -15.342 -19.381 26.869 1.00 64.25 531 ASN A CA 1
ATOM 3982 C C . ASN A 1 531 ? -16.122 -18.724 25.710 1.00 64.25 531 ASN A C 1
ATOM 3984 O O . ASN A 1 531 ? -15.696 -18.806 24.560 1.00 64.25 531 ASN A O 1
ATOM 3988 N N . ALA A 1 532 ? -17.245 -18.070 26.023 1.00 65.75 532 ALA A N 1
ATOM 3989 C CA . ALA A 1 532 ? -18.068 -17.302 25.086 1.00 65.75 532 ALA A CA 1
ATOM 3990 C C . ALA A 1 532 ? -18.415 -15.887 25.619 1.00 65.75 532 ALA A C 1
ATOM 3992 O O . ALA A 1 532 ? -19.488 -15.348 25.325 1.00 65.75 532 ALA A O 1
ATOM 3993 N N . GLU A 1 533 ? -17.511 -15.287 26.393 1.00 61.53 533 GLU A N 1
ATOM 3994 C CA . GLU A 1 533 ? -17.642 -13.958 27.002 1.00 61.53 533 GLU A CA 1
ATOM 3995 C C . GLU A 1 533 ? -17.519 -12.808 25.988 1.00 61.53 533 GLU A C 1
ATOM 3997 O O . GLU A 1 533 ? -16.948 -12.964 24.910 1.00 61.53 533 GLU A O 1
ATOM 4002 N N . LYS A 1 534 ? -18.063 -11.634 26.341 1.00 62.62 534 LYS A N 1
ATOM 4003 C CA . LYS A 1 534 ? -18.000 -10.394 25.538 1.00 62.62 534 LYS A CA 1
ATOM 4004 C C . LYS A 1 534 ? -18.475 -10.560 24.081 1.00 62.62 534 LYS A C 1
ATOM 4006 O O . LYS A 1 534 ? -17.902 -9.979 23.167 1.00 62.62 534 LYS A O 1
ATOM 4011 N N . ASN A 1 535 ? -19.503 -11.381 23.851 1.00 58.38 535 ASN A N 1
ATOM 4012 C CA . ASN A 1 535 ? -20.087 -11.641 22.529 1.00 58.38 535 ASN A CA 1
ATOM 4013 C C . ASN A 1 535 ? -21.495 -11.049 22.404 1.00 58.38 535 ASN A C 1
ATOM 4015 O O . ASN A 1 535 ? -22.272 -11.080 23.358 1.00 58.38 535 ASN A O 1
ATOM 4019 N N . TYR A 1 536 ? -21.851 -10.596 21.202 1.00 64.69 536 TYR A N 1
ATOM 4020 C CA . TYR A 1 536 ? -23.198 -10.135 20.869 1.00 64.69 536 TYR A CA 1
ATOM 4021 C C . TYR A 1 536 ? -24.033 -11.274 20.269 1.00 64.69 536 TYR A C 1
ATOM 4023 O O . TYR A 1 536 ? -23.615 -11.932 19.321 1.00 64.69 536 TYR A O 1
ATOM 4031 N N . TRP A 1 537 ? -25.243 -11.500 20.781 1.00 66.19 537 TRP A N 1
ATOM 4032 C CA . TRP A 1 537 ? -26.067 -12.671 20.431 1.00 66.19 537 TRP A CA 1
ATOM 4033 C C . TRP A 1 537 ? -27.347 -12.321 19.653 1.00 66.19 537 TRP A C 1
ATOM 4035 O O . TRP A 1 537 ? -28.284 -13.115 19.607 1.00 66.19 537 TRP A O 1
ATOM 4045 N N . GLY A 1 538 ? -27.435 -11.111 19.087 1.00 54.16 538 GLY A N 1
ATOM 4046 C CA . GLY A 1 538 ? -28.648 -10.616 18.413 1.00 54.16 538 GLY A CA 1
ATOM 4047 C C . GLY A 1 538 ? -29.782 -10.213 19.364 1.00 54.16 538 GLY A C 1
ATOM 4048 O O . GLY A 1 538 ? -30.853 -9.807 18.924 1.00 54.16 538 GLY A O 1
ATOM 4049 N N . THR A 1 539 ? -29.583 -10.342 20.677 1.00 50.19 539 THR A N 1
ATOM 4050 C CA . THR A 1 539 ? -30.595 -10.058 21.698 1.00 50.19 539 THR A CA 1
ATOM 4051 C C . THR A 1 539 ? -29.955 -9.838 23.067 1.00 50.19 539 THR A C 1
ATOM 4053 O O . THR A 1 539 ? -28.881 -10.368 23.345 1.00 50.19 539 THR A O 1
ATOM 4056 N N . ILE A 1 540 ? -30.654 -9.102 23.933 1.00 53.75 540 ILE A N 1
ATOM 4057 C CA . ILE A 1 540 ? -30.323 -8.927 25.356 1.00 53.75 540 ILE A CA 1
ATOM 4058 C C . ILE A 1 540 ? -31.078 -9.910 26.271 1.00 53.75 540 ILE A C 1
ATOM 4060 O O . ILE A 1 540 ? -30.913 -9.873 27.484 1.00 53.75 540 ILE A O 1
ATOM 4064 N N . HIS A 1 541 ? -31.942 -10.780 25.728 1.00 51.69 541 HIS A N 1
ATOM 4065 C CA . HIS A 1 541 ? -32.764 -11.703 26.521 1.00 51.69 541 HIS A CA 1
ATOM 4066 C C . HIS A 1 541 ? -32.040 -13.039 26.789 1.00 51.69 541 HIS A C 1
ATOM 4068 O O . HIS A 1 541 ? -31.943 -13.861 25.871 1.00 51.69 541 HIS A O 1
ATOM 4074 N N . PRO A 1 542 ? -31.591 -13.339 28.029 1.00 56.19 542 PRO A N 1
ATOM 4075 C CA . PRO A 1 542 ? -30.688 -14.469 28.278 1.00 56.19 542 PRO A CA 1
ATOM 4076 C C . PRO A 1 542 ? -31.271 -15.844 27.935 1.00 56.19 542 PRO A C 1
ATOM 4078 O O . PRO A 1 542 ? -30.529 -16.745 27.557 1.00 56.19 542 PRO A O 1
ATOM 4081 N N . ASP A 1 543 ? -32.591 -16.022 28.025 1.00 57.38 543 ASP A N 1
ATOM 4082 C CA . ASP A 1 543 ? -33.246 -17.294 27.691 1.00 57.38 543 ASP A CA 1
ATOM 4083 C C . ASP A 1 543 ? -33.307 -17.566 26.181 1.00 57.38 543 ASP A C 1
ATOM 4085 O O . ASP A 1 543 ? -33.266 -18.724 25.765 1.00 57.38 543 ASP A O 1
ATOM 4089 N N . VAL A 1 544 ? -33.315 -16.515 25.354 1.00 63.38 544 VAL A N 1
ATOM 4090 C CA . VAL A 1 544 ? -33.178 -16.645 23.895 1.00 63.38 544 VAL A CA 1
ATOM 4091 C C . VAL A 1 544 ? -31.734 -17.016 23.547 1.00 63.38 544 VAL A C 1
ATOM 4093 O O . VAL A 1 544 ? -31.519 -17.945 22.771 1.00 63.38 544 VAL A O 1
ATOM 4096 N N . ILE A 1 545 ? -30.750 -16.377 24.196 1.00 66.75 545 ILE A N 1
ATOM 4097 C CA . ILE A 1 545 ? -29.321 -16.702 24.040 1.00 66.75 545 ILE A CA 1
ATOM 4098 C C . ILE A 1 545 ? -29.069 -18.175 24.391 1.00 66.75 545 ILE A C 1
ATOM 4100 O O . ILE A 1 545 ? -28.562 -18.927 23.557 1.00 66.75 545 ILE A O 1
ATOM 4104 N N . ARG A 1 546 ? -29.513 -18.617 25.579 1.00 67.56 546 ARG A N 1
ATOM 4105 C CA . ARG A 1 546 ? -29.437 -20.019 26.040 1.00 67.56 546 ARG A CA 1
ATOM 4106 C C . ARG A 1 546 ? -30.053 -20.999 25.039 1.00 67.56 546 ARG A C 1
ATOM 4108 O O . ARG A 1 546 ? -29.519 -22.087 24.867 1.00 67.56 546 ARG A O 1
ATOM 4115 N N . GLY A 1 547 ? -31.136 -20.615 24.361 1.00 66.31 547 GLY A N 1
ATOM 4116 C CA . GLY A 1 547 ? -31.794 -21.437 23.342 1.00 66.31 547 GLY A CA 1
ATOM 4117 C C . GLY A 1 547 ? -30.956 -21.714 22.086 1.00 66.31 547 GLY A C 1
ATOM 4118 O O . GLY A 1 547 ? -31.230 -22.693 21.395 1.00 66.31 547 GLY A O 1
ATOM 4119 N N . THR A 1 548 ? -29.930 -20.903 21.798 1.00 72.94 548 THR A N 1
ATOM 4120 C CA . THR A 1 548 ? -29.053 -21.069 20.619 1.00 72.94 548 THR A CA 1
ATOM 4121 C C . THR A 1 548 ? -27.726 -21.778 20.924 1.00 72.94 548 THR A C 1
ATOM 4123 O O . THR A 1 548 ? -26.958 -22.054 20.001 1.00 72.94 548 THR A O 1
ATOM 4126 N N . ILE A 1 549 ? -27.446 -22.107 22.189 1.00 73.69 549 ILE A N 1
ATOM 4127 C CA . ILE A 1 549 ? -26.220 -22.796 22.619 1.00 73.69 549 ILE A CA 1
ATOM 4128 C C . ILE A 1 549 ? -26.560 -24.255 22.941 1.00 73.69 549 ILE A C 1
ATOM 4130 O O . ILE A 1 549 ? -27.418 -24.528 23.776 1.00 73.69 549 ILE A O 1
ATOM 4134 N N . TYR A 1 550 ? -25.884 -25.203 22.289 1.00 69.50 550 TYR A N 1
ATOM 4135 C CA . TYR A 1 550 ? -26.118 -26.639 22.479 1.00 69.50 550 TYR A CA 1
ATOM 4136 C C . TYR A 1 550 ? -24.875 -27.333 23.050 1.00 69.50 550 TYR A C 1
ATOM 4138 O O . TYR A 1 550 ? -23.827 -27.360 22.400 1.00 69.50 550 TYR A O 1
ATOM 4146 N N . ASP A 1 551 ? -25.003 -27.930 24.237 1.00 62.00 551 ASP A N 1
ATOM 4147 C CA . ASP A 1 551 ? -23.959 -28.714 24.905 1.00 62.00 551 ASP A CA 1
ATOM 4148 C C . ASP A 1 551 ? -24.211 -30.237 24.808 1.00 62.00 551 ASP A C 1
ATOM 4150 O O . ASP A 1 551 ? -25.213 -30.705 24.266 1.00 62.00 551 ASP A O 1
ATOM 4154 N N . PHE A 1 552 ? -23.297 -31.049 25.342 1.00 54.56 552 PHE A N 1
ATOM 4155 C CA . PHE A 1 552 ? -23.409 -32.510 25.286 1.00 54.56 552 PHE A CA 1
ATOM 4156 C C . PHE A 1 552 ? -24.501 -33.102 26.210 1.00 54.56 552 PHE A C 1
ATOM 4158 O O . PHE A 1 552 ? -24.894 -34.254 26.008 1.00 54.56 552 PHE A O 1
ATOM 4165 N N . ALA A 1 553 ? -25.004 -32.352 27.200 1.00 48.81 553 ALA A N 1
ATOM 4166 C CA . ALA A 1 553 ? -25.921 -32.837 28.236 1.00 48.81 553 ALA A CA 1
ATOM 4167 C C . ALA A 1 553 ? -27.312 -32.160 28.274 1.00 48.81 553 ALA A C 1
ATOM 4169 O O . ALA A 1 553 ? -28.166 -32.623 29.033 1.00 48.81 553 ALA A O 1
ATOM 4170 N N . ASN A 1 554 ? -27.568 -31.125 27.463 1.00 48.97 554 ASN A N 1
ATOM 4171 C CA . ASN A 1 554 ? -28.724 -30.216 27.562 1.00 48.97 554 ASN A CA 1
ATOM 4172 C C . ASN A 1 554 ? -28.787 -29.474 28.920 1.00 48.97 554 ASN A C 1
ATOM 4174 O O . ASN A 1 554 ? -29.843 -29.422 29.558 1.00 48.97 554 ASN A O 1
ATOM 4178 N N . LEU A 1 555 ? -27.660 -28.923 29.383 1.00 43.31 555 LEU A N 1
ATOM 4179 C CA . LEU A 1 555 ? -27.527 -28.227 30.668 1.00 43.31 555 LEU A CA 1
ATOM 4180 C C . LEU A 1 555 ? -26.994 -26.797 30.495 1.00 43.31 555 LEU A C 1
ATOM 4182 O O . LEU A 1 555 ? -25.823 -26.569 30.203 1.00 43.31 555 LEU A O 1
ATOM 4186 N N . SER A 1 556 ? -27.848 -25.808 30.769 1.00 41.12 556 SER A N 1
ATOM 4187 C CA . SER A 1 556 ? -27.576 -24.370 30.602 1.00 41.12 556 SER A CA 1
ATOM 4188 C C . SER A 1 556 ? -26.671 -23.759 31.693 1.00 41.12 556 SER A C 1
ATOM 4190 O O . SER A 1 556 ? -26.932 -22.649 32.158 1.00 41.12 556 SER A O 1
ATOM 4192 N N . THR A 1 557 ? -25.670 -24.499 32.178 1.00 40.12 557 THR A N 1
ATOM 4193 C CA . THR A 1 557 ? -24.910 -24.179 33.405 1.00 40.12 557 THR A CA 1
ATOM 4194 C C . THR A 1 557 ? -23.387 -24.305 33.260 1.00 40.12 557 THR A C 1
ATOM 4196 O O . THR A 1 557 ? -22.698 -24.370 34.274 1.00 40.12 557 THR A O 1
ATOM 4199 N N . LEU A 1 558 ? -22.858 -24.384 32.031 1.00 41.47 558 LEU A N 1
ATOM 4200 C CA . LEU A 1 558 ? -21.434 -24.648 31.736 1.00 41.47 558 LEU A CA 1
ATOM 4201 C C . LEU A 1 558 ? -20.810 -23.648 30.723 1.00 41.47 558 LEU A C 1
ATOM 4203 O O . LEU A 1 558 ? -19.871 -23.988 30.011 1.00 41.47 558 LEU A O 1
ATOM 4207 N N . GLY A 1 559 ? -21.329 -22.414 30.644 1.00 44.72 559 GLY A N 1
ATOM 4208 C CA . GLY A 1 559 ? -20.791 -21.317 29.813 1.00 44.72 559 GLY A CA 1
ATOM 4209 C C . GLY A 1 559 ? -21.128 -19.923 30.379 1.00 44.72 559 GLY A C 1
ATOM 4210 O O . GLY A 1 559 ? -22.080 -19.806 31.155 1.00 44.72 559 GLY A O 1
ATOM 4211 N N . ARG A 1 560 ? -20.350 -18.882 30.023 1.00 44.81 560 ARG A N 1
ATOM 4212 C CA . ARG A 1 560 ? -20.328 -17.523 30.640 1.00 44.81 560 ARG A CA 1
ATOM 4213 C C . ARG A 1 560 ? -20.307 -16.396 29.566 1.00 44.81 560 ARG A C 1
ATOM 4215 O O . ARG A 1 560 ? -19.782 -16.649 28.485 1.00 44.81 560 ARG A O 1
ATOM 4222 N N . VAL A 1 561 ? -20.939 -15.225 29.822 1.00 50.16 561 VAL A N 1
ATOM 4223 C CA . VAL A 1 561 ? -21.276 -14.108 28.866 1.00 50.16 561 VAL A CA 1
ATOM 4224 C C . VAL A 1 561 ? -21.427 -12.726 29.606 1.00 50.16 561 VAL A C 1
ATOM 4226 O O . VAL A 1 561 ? -21.834 -12.795 30.764 1.00 50.16 561 VAL A O 1
ATOM 4229 N N . ASP A 1 562 ? -21.120 -11.530 29.008 1.00 43.38 562 ASP A N 1
ATOM 4230 C CA . ASP A 1 562 ? -20.918 -10.193 29.711 1.00 43.38 562 ASP A CA 1
ATOM 4231 C C . ASP A 1 562 ? -20.945 -8.830 28.860 1.00 43.38 562 ASP A C 1
ATOM 4233 O O . ASP A 1 562 ? -21.048 -8.979 27.638 1.00 43.38 562 ASP A O 1
ATOM 4237 N N . PHE A 1 563 ? -20.839 -7.566 29.435 1.00 45.00 563 PHE A N 1
ATOM 4238 C CA . PHE A 1 563 ? -21.339 -6.220 28.866 1.00 45.00 563 PHE A CA 1
ATOM 4239 C C . PHE A 1 563 ? -20.561 -4.785 28.850 1.00 45.00 563 PHE A C 1
ATOM 4241 O O . PHE A 1 563 ? -19.733 -4.641 27.955 1.00 45.00 563 PHE A O 1
ATOM 4248 N N . ASP A 1 564 ? -20.863 -3.695 29.654 1.00 32.81 564 ASP A N 1
ATOM 4249 C CA . ASP A 1 564 ? -21.228 -2.226 29.284 1.00 32.81 564 ASP A CA 1
ATOM 4250 C C . ASP A 1 564 ? -20.308 -0.907 28.959 1.00 32.81 564 ASP A C 1
ATOM 4252 O O . ASP A 1 564 ? -19.997 -0.758 27.777 1.00 32.81 564 ASP A O 1
ATOM 4256 N N . PRO A 1 565 ? -20.035 0.177 29.806 1.00 38.00 565 PRO A N 1
ATOM 4257 C CA . PRO A 1 565 ? -20.345 1.675 29.564 1.00 38.00 565 PRO A CA 1
ATOM 4258 C C . PRO A 1 565 ? -19.252 2.877 29.594 1.00 38.00 565 PRO A C 1
ATOM 4260 O O . PRO A 1 565 ? -18.066 2.582 29.683 1.00 38.00 565 PRO A O 1
ATOM 4263 N N . PHE A 1 566 ? -19.599 4.229 29.500 1.00 30.84 566 PHE A N 1
ATOM 4264 C CA . PHE A 1 566 ? -18.695 5.454 29.197 1.00 30.84 566 PHE A CA 1
ATOM 4265 C C . PHE A 1 566 ? -19.104 6.999 29.534 1.00 30.84 566 PHE A C 1
ATOM 4267 O O . PHE A 1 566 ? -20.281 7.247 29.773 1.00 30.84 566 PHE A O 1
ATOM 4274 N N . ILE A 1 567 ? -18.165 8.024 29.398 1.00 31.42 567 ILE A N 1
ATOM 4275 C CA . ILE A 1 567 ? -18.137 9.585 29.203 1.00 31.42 567 ILE A CA 1
ATOM 4276 C C . ILE A 1 567 ? -18.265 10.764 30.309 1.00 31.42 567 ILE A C 1
ATOM 4278 O O . ILE A 1 567 ? -18.309 10.429 31.486 1.00 31.42 567 ILE A O 1
ATOM 4282 N N . VAL A 1 568 ? -18.259 12.106 29.890 1.00 30.34 568 VAL A N 1
ATOM 4283 C CA . VAL A 1 568 ? -18.901 13.529 30.338 1.00 30.34 568 VAL A CA 1
ATOM 4284 C C . VAL A 1 568 ? -17.651 14.513 30.856 1.00 30.34 568 VAL A C 1
ATOM 4286 O O . VAL A 1 568 ? -16.663 14.023 31.394 1.00 30.34 568 VAL A O 1
ATOM 4289 N N . ASN A 1 569 ? -17.659 15.869 30.548 1.00 29.47 569 ASN A N 1
ATOM 4290 C CA . ASN A 1 569 ? -16.785 17.107 30.715 1.00 29.47 569 ASN A CA 1
ATOM 4291 C C . ASN A 1 569 ? -17.379 18.280 31.645 1.00 29.47 569 ASN A C 1
ATOM 4293 O O . ASN A 1 569 ? -18.351 17.984 32.325 1.00 29.47 569 ASN A O 1
ATOM 4297 N N . ALA A 1 570 ? -16.868 19.561 31.721 1.00 38.91 570 ALA A N 1
ATOM 4298 C CA . ALA A 1 570 ? -16.942 20.479 32.934 1.00 38.91 570 ALA A CA 1
ATOM 4299 C C . ALA A 1 570 ? -16.848 22.088 32.895 1.00 38.91 570 ALA A C 1
ATOM 4301 O O . ALA A 1 570 ? -16.446 22.672 31.890 1.00 38.91 570 ALA A O 1
ATOM 4302 N N . THR A 1 571 ? -17.126 22.820 34.028 1.00 48.16 571 THR A N 1
ATOM 4303 C CA . THR A 1 571 ? -16.700 24.214 34.530 1.00 48.16 571 THR A CA 1
ATOM 4304 C C . THR A 1 571 ? -16.674 24.372 36.101 1.00 48.16 571 THR A C 1
ATOM 4306 O O . THR A 1 571 ? -17.455 25.112 36.700 1.00 48.16 571 THR A O 1
ATOM 4309 N N . ASP A 1 572 ? -15.930 23.521 36.814 1.00 52.91 572 ASP A N 1
ATOM 4310 C CA . ASP A 1 572 ? -16.612 22.619 37.774 1.00 52.91 572 ASP A CA 1
ATOM 4311 C C . ASP A 1 572 ? -15.598 21.790 38.590 1.00 52.91 572 ASP A C 1
ATOM 4313 O O . ASP A 1 572 ? -14.422 21.757 38.205 1.00 52.91 572 ASP A O 1
ATOM 4317 N N . THR A 1 573 ? -16.020 21.149 39.690 1.00 62.09 573 THR A N 1
ATOM 4318 C CA . THR A 1 573 ? -15.218 20.216 40.513 1.00 62.09 573 THR A CA 1
ATOM 4319 C C . THR A 1 573 ? -15.418 18.741 40.117 1.00 62.09 573 THR A C 1
ATOM 4321 O O . THR A 1 573 ? -15.570 17.853 40.961 1.00 62.09 573 THR A O 1
ATOM 4324 N N . PHE A 1 574 ? -15.417 18.479 38.816 1.00 63.03 574 PHE A N 1
ATOM 4325 C CA . PHE A 1 574 ? -15.693 17.169 38.246 1.00 63.03 574 PHE A CA 1
ATOM 4326 C C . PHE A 1 574 ? -14.619 16.110 38.541 1.00 63.03 574 PHE A C 1
ATOM 4328 O O . PHE A 1 574 ? -13.420 16.375 38.701 1.00 63.03 574 PHE A O 1
ATOM 4335 N N . VAL A 1 575 ? -15.064 14.857 38.504 1.00 57.47 575 VAL A N 1
ATOM 4336 C CA . VAL A 1 575 ? -14.222 13.660 38.447 1.00 57.47 575 VAL A CA 1
ATOM 4337 C C . VAL A 1 575 ? -14.717 12.794 37.290 1.00 57.47 575 VAL A C 1
ATOM 4339 O O . VAL A 1 575 ? -15.909 12.731 37.019 1.00 57.47 575 VAL A O 1
ATOM 4342 N N . SER A 1 576 ? -13.813 12.126 36.572 1.00 53.16 576 SER A N 1
ATOM 4343 C CA . SER A 1 576 ? -14.181 11.260 35.440 1.00 53.16 576 SER A CA 1
ATOM 4344 C C . SER A 1 576 ? -13.741 9.817 35.674 1.00 53.16 576 SER A C 1
ATOM 4346 O O . SER A 1 576 ? -12.759 9.566 36.372 1.00 53.16 576 SER A O 1
ATOM 4348 N N . GLY A 1 577 ? -14.407 8.848 35.034 1.00 53.22 577 GLY A N 1
ATOM 4349 C CA . GLY A 1 577 ? -13.989 7.436 35.076 1.00 53.22 577 GLY A CA 1
ATOM 4350 C C . GLY A 1 577 ? -12.567 7.205 34.533 1.00 53.22 577 GLY A C 1
ATOM 4351 O O . GLY A 1 577 ? -11.889 6.254 34.925 1.00 53.22 577 GLY A O 1
ATOM 4352 N N . ASN A 1 578 ? -12.060 8.115 33.694 1.00 49.38 578 ASN A N 1
ATOM 4353 C CA . ASN A 1 578 ? -10.666 8.116 33.240 1.00 49.38 578 ASN A CA 1
ATOM 4354 C C . ASN A 1 578 ? -9.707 8.706 34.290 1.00 49.38 578 ASN A C 1
ATOM 4356 O O . ASN A 1 578 ? -8.594 8.206 34.424 1.00 49.38 578 ASN A O 1
ATOM 4360 N N . GLY A 1 579 ? -10.160 9.677 35.091 1.00 53.31 579 GLY A N 1
ATOM 4361 C CA . GLY A 1 579 ? -9.453 10.212 36.262 1.00 53.31 579 GLY A CA 1
ATOM 4362 C C . GLY A 1 579 ? -9.426 9.282 37.485 1.00 53.31 579 GLY A C 1
ATOM 4363 O O . GLY A 1 579 ? -8.776 9.608 38.479 1.00 53.31 579 GLY A O 1
ATOM 4364 N N . LEU A 1 580 ? -10.093 8.122 37.435 1.00 66.12 580 LEU A N 1
ATOM 4365 C CA . LEU A 1 580 ? -9.979 7.067 38.446 1.00 66.12 580 LEU A CA 1
ATOM 4366 C C . LEU A 1 580 ? -8.862 6.074 38.072 1.00 66.12 580 LEU A C 1
ATOM 4368 O O . LEU A 1 580 ? -8.929 5.390 37.046 1.00 66.12 580 LEU A O 1
ATOM 4372 N N . PHE A 1 581 ? -7.844 5.969 38.925 1.00 71.00 581 PHE A N 1
ATOM 4373 C CA . PHE A 1 581 ? -6.674 5.102 38.747 1.00 71.00 581 PHE A CA 1
ATOM 4374 C C . PHE A 1 581 ? -6.619 4.019 39.827 1.00 71.00 581 PHE A C 1
ATOM 4376 O O . PHE A 1 581 ? -6.895 4.293 40.996 1.00 71.00 581 PHE A O 1
ATOM 4383 N N . PHE A 1 582 ? -6.193 2.813 39.448 1.00 77.94 582 PHE A N 1
ATOM 4384 C CA . PHE A 1 582 ? -5.993 1.687 40.359 1.00 77.94 582 PHE A CA 1
ATOM 4385 C C . PHE A 1 582 ? -4.506 1.341 40.477 1.00 77.94 582 PHE A C 1
ATOM 4387 O O . PHE A 1 582 ? -3.841 1.101 39.470 1.00 77.94 582 PHE A O 1
ATOM 4394 N N . ALA A 1 583 ? -3.993 1.265 41.704 1.00 71.62 583 ALA A N 1
ATOM 4395 C CA . ALA A 1 583 ? -2.629 0.840 42.010 1.00 71.62 583 ALA A CA 1
ATOM 4396 C C . ALA A 1 583 ? -2.627 -0.203 43.139 1.00 71.62 583 ALA A C 1
ATOM 4398 O O . ALA A 1 583 ? -3.494 -0.204 44.010 1.00 71.62 583 ALA A O 1
ATOM 4399 N N . LYS A 1 584 ? -1.659 -1.126 43.140 1.00 65.06 584 LYS A N 1
ATOM 4400 C CA . LYS A 1 584 ? -1.558 -2.179 44.167 1.00 65.06 584 LYS A CA 1
ATOM 4401 C C . LYS A 1 584 ? -0.648 -1.732 45.309 1.00 65.06 584 LYS A C 1
ATOM 4403 O O . LYS A 1 584 ? 0.508 -1.385 45.063 1.00 65.06 584 LYS A O 1
ATOM 4408 N N . THR A 1 585 ? -1.148 -1.780 46.543 1.00 67.88 585 THR A N 1
ATOM 4409 C CA . THR A 1 585 ? -0.327 -1.570 47.750 1.00 67.88 585 THR A CA 1
ATOM 4410 C C . THR A 1 585 ? 0.542 -2.806 48.050 1.00 67.88 585 THR A C 1
ATOM 4412 O O . THR A 1 585 ? 0.467 -3.814 47.348 1.00 67.88 585 THR A O 1
ATOM 4415 N N . GLU A 1 586 ? 1.351 -2.786 49.120 1.00 58.00 586 GLU A N 1
ATOM 4416 C CA . GLU A 1 586 ? 2.064 -3.993 49.594 1.00 58.00 586 GLU A CA 1
ATOM 4417 C C . GLU A 1 586 ? 1.126 -5.093 50.157 1.00 58.00 586 GLU A C 1
ATOM 4419 O O . GLU A 1 586 ? 1.584 -6.190 50.489 1.00 58.00 586 GLU A O 1
ATOM 4424 N N . GLY A 1 587 ? -0.178 -4.812 50.288 1.00 59.94 587 GLY A N 1
ATOM 4425 C CA . GLY A 1 587 ? -1.209 -5.766 50.699 1.00 59.94 587 GLY A CA 1
ATOM 4426 C C . GLY A 1 587 ? -1.859 -6.517 49.529 1.00 59.94 587 GLY A C 1
ATOM 4427 O O . GLY A 1 587 ? -1.270 -6.723 48.470 1.00 59.94 587 GLY A O 1
ATOM 4428 N N . ARG A 1 588 ? -3.118 -6.935 49.719 1.00 59.00 588 ARG A N 1
ATOM 4429 C CA . ARG A 1 588 ? -4.017 -7.281 48.593 1.00 59.00 588 ARG A CA 1
ATOM 4430 C C . ARG A 1 588 ? -4.931 -6.118 48.212 1.00 59.00 588 ARG A C 1
ATOM 4432 O O . ARG A 1 588 ? -5.791 -6.276 47.354 1.00 59.00 588 ARG A O 1
ATOM 4439 N N . ASP A 1 589 ? -4.763 -4.996 48.892 1.00 78.75 589 ASP A N 1
ATOM 4440 C CA . ASP A 1 589 ? -5.686 -3.880 48.876 1.00 78.75 589 ASP A CA 1
ATOM 4441 C C . ASP A 1 589 ? -5.249 -2.890 47.792 1.00 78.75 589 ASP A C 1
ATOM 4443 O O . ASP A 1 589 ? -4.056 -2.604 47.622 1.00 78.75 589 ASP A O 1
ATOM 4447 N N . ILE A 1 590 ? -6.223 -2.420 47.023 1.00 83.06 590 ILE A N 1
ATOM 4448 C CA . ILE A 1 590 ? -6.039 -1.541 45.876 1.00 83.06 590 ILE A CA 1
ATOM 4449 C C . ILE A 1 590 ? -6.154 -0.102 46.362 1.00 83.06 590 ILE A C 1
ATOM 4451 O O . ILE A 1 590 ? -7.164 0.279 46.956 1.00 83.06 590 ILE A O 1
ATOM 4455 N N . GLU A 1 591 ? -5.123 0.693 46.103 1.00 84.56 591 GLU A N 1
ATOM 4456 C CA . GLU A 1 591 ? -5.211 2.143 46.172 1.00 84.56 591 GLU A CA 1
ATOM 4457 C C . GLU A 1 591 ? -6.015 2.630 44.963 1.00 84.56 591 GLU A C 1
ATOM 4459 O O . GLU A 1 591 ? -5.662 2.365 43.811 1.00 84.56 591 GLU A O 1
ATOM 4464 N N . VAL A 1 592 ? -7.108 3.334 45.239 1.00 85.06 592 VAL A N 1
ATOM 4465 C CA . VAL A 1 592 ? -7.903 4.045 44.244 1.00 85.06 592 VAL A CA 1
ATOM 4466 C C . VAL A 1 592 ? -7.560 5.517 44.366 1.00 85.06 592 VAL A C 1
ATOM 4468 O O . VAL A 1 592 ? -7.836 6.139 45.393 1.00 85.06 592 VAL A O 1
ATOM 4471 N N . ARG A 1 593 ? -6.970 6.076 43.314 1.00 83.38 593 ARG A N 1
ATOM 4472 C CA . ARG A 1 593 ? -6.670 7.503 43.220 1.00 83.38 593 ARG A CA 1
ATOM 4473 C C . ARG A 1 593 ? -7.689 8.160 42.303 1.00 83.38 593 ARG A C 1
ATOM 4475 O O . ARG A 1 593 ? -7.790 7.780 41.140 1.00 83.38 593 ARG A O 1
ATOM 4482 N N . ALA A 1 594 ? -8.415 9.140 42.822 1.00 78.75 594 ALA A N 1
ATOM 4483 C CA . ALA A 1 594 ? -9.290 9.997 42.038 1.00 78.75 594 ALA A CA 1
ATOM 4484 C C . ALA A 1 594 ? -8.580 11.323 41.765 1.00 78.75 594 ALA A C 1
ATOM 4486 O O . ALA A 1 594 ? -8.235 12.048 42.702 1.00 78.75 594 ALA A O 1
ATOM 4487 N N . LEU A 1 595 ? -8.357 11.617 40.487 1.00 76.19 595 LEU A N 1
ATOM 4488 C CA . LEU A 1 595 ? -7.936 12.929 40.020 1.00 76.19 595 LEU A CA 1
ATOM 4489 C C . LEU A 1 595 ? -9.182 13.811 39.929 1.00 76.19 595 LEU A C 1
ATOM 4491 O O . LEU A 1 595 ? -10.061 13.579 39.101 1.00 76.19 595 LEU A O 1
ATOM 4495 N N . ILE A 1 596 ? -9.270 14.772 40.840 1.00 78.06 596 ILE A N 1
ATOM 4496 C CA . ILE A 1 596 ? -10.345 15.755 40.896 1.00 78.06 596 ILE A CA 1
ATOM 4497 C C . ILE A 1 596 ? -9.856 16.993 40.167 1.00 78.06 596 ILE A C 1
ATOM 4499 O O . ILE A 1 596 ? -8.826 17.572 40.529 1.00 78.06 596 ILE A O 1
ATOM 4503 N N . HIS A 1 597 ? -10.591 17.396 39.144 1.00 65.75 597 HIS A N 1
ATOM 4504 C CA . HIS A 1 597 ? -10.284 18.578 38.360 1.00 65.75 597 HIS A CA 1
ATOM 4505 C C . HIS A 1 597 ? -11.135 19.739 38.896 1.00 65.75 597 HIS A C 1
ATOM 4507 O O . HIS A 1 597 ? -12.290 19.543 39.258 1.00 65.75 597 HIS A O 1
ATOM 4513 N N . ARG A 1 598 ? -10.579 20.953 38.982 1.00 67.25 598 ARG A N 1
ATOM 4514 C CA . ARG A 1 598 ? -11.299 22.162 39.414 1.00 67.25 598 ARG A CA 1
ATOM 4515 C C . ARG A 1 598 ? -10.934 23.350 38.531 1.00 67.25 598 ARG A C 1
ATOM 4517 O O . ARG A 1 598 ? -9.870 23.959 38.682 1.00 67.25 598 ARG A O 1
ATOM 4524 N N . ALA A 1 599 ? -11.834 23.682 37.609 1.00 47.78 599 ALA A N 1
ATOM 4525 C CA . ALA A 1 599 ? -11.650 24.743 36.621 1.00 47.78 599 ALA A CA 1
ATOM 4526 C C . ALA A 1 599 ? -12.316 26.057 37.071 1.00 47.78 599 ALA A C 1
ATOM 4528 O O . ALA A 1 599 ? -13.487 26.297 36.792 1.00 47.78 599 ALA A O 1
ATOM 4529 N N . GLY A 1 600 ? -11.574 26.932 37.761 1.00 50.34 600 GLY A N 1
ATOM 4530 C CA . GLY A 1 600 ? -12.118 28.213 38.222 1.00 50.34 600 GLY A CA 1
ATOM 4531 C C . GLY A 1 600 ? -11.230 28.971 39.210 1.00 50.34 600 GLY A C 1
ATOM 4532 O O . GLY A 1 600 ? -10.004 28.933 39.130 1.00 50.34 600 GLY A O 1
ATOM 4533 N N . LEU A 1 601 ? -11.872 29.691 40.133 1.00 46.62 601 LEU A N 1
ATOM 4534 C CA . LEU A 1 601 ? -11.228 30.342 41.281 1.00 46.62 601 LEU A CA 1
ATOM 4535 C C . LEU A 1 601 ? -10.931 29.325 42.399 1.00 46.62 601 LEU A C 1
ATOM 4537 O O . LEU A 1 601 ? -11.452 28.213 42.394 1.00 46.62 601 LEU A O 1
ATOM 4541 N N . ILE A 1 602 ? -10.124 29.725 43.390 1.00 48.56 602 ILE A N 1
ATOM 4542 C CA . ILE A 1 602 ? -9.882 28.920 44.597 1.00 48.56 602 ILE A CA 1
ATOM 4543 C C . ILE A 1 602 ? -11.186 28.869 45.411 1.00 48.56 602 ILE A C 1
ATOM 4545 O O . ILE A 1 602 ? -11.507 29.827 46.114 1.00 48.56 602 ILE A O 1
ATOM 4549 N N . GLY A 1 603 ? -11.935 27.773 45.281 1.00 55.91 603 GLY A N 1
ATOM 4550 C CA . GLY A 1 603 ? -13.091 27.453 46.124 1.00 55.91 603 GLY A CA 1
ATOM 4551 C C . GLY A 1 603 ? -12.691 26.827 47.465 1.00 55.91 603 GLY A C 1
ATOM 4552 O O . GLY A 1 603 ? -11.521 26.512 47.684 1.00 55.91 603 GLY A O 1
ATOM 4553 N N . ASP A 1 604 ? -13.669 26.627 48.348 1.00 58.97 604 ASP A N 1
ATOM 4554 C CA . ASP A 1 604 ? -13.468 26.018 49.670 1.00 58.97 604 ASP A CA 1
ATOM 4555 C C . ASP A 1 604 ? -13.072 24.522 49.608 1.00 58.97 604 ASP A C 1
ATOM 4557 O O . ASP A 1 604 ? -13.050 23.896 48.542 1.00 58.97 604 ASP A O 1
ATOM 4561 N N . GLU A 1 605 ? -12.713 23.971 50.774 1.00 68.00 605 GLU A N 1
ATOM 4562 C CA . GLU A 1 605 ? -12.315 22.571 50.995 1.00 68.00 605 GLU A CA 1
ATOM 4563 C C . GLU A 1 605 ? -13.381 21.596 50.464 1.00 68.00 605 GLU A C 1
ATOM 4565 O O . GLU A 1 605 ? -14.548 21.676 50.844 1.00 68.00 605 GLU A O 1
ATOM 4570 N N . ALA A 1 606 ? -12.981 20.683 49.574 1.00 68.75 606 ALA A N 1
ATOM 4571 C CA . ALA A 1 606 ? -13.891 19.764 48.890 1.00 68.75 606 ALA A CA 1
ATOM 4572 C C . ALA A 1 606 ? -13.860 18.380 49.551 1.00 68.75 606 ALA A C 1
ATOM 4574 O O . ALA A 1 606 ? -12.793 17.775 49.684 1.00 68.75 606 ALA A O 1
ATOM 4575 N N . ALA A 1 607 ? -15.019 17.857 49.951 1.00 81.00 607 ALA A N 1
ATOM 4576 C CA . ALA A 1 607 ? -15.136 16.499 50.475 1.00 81.00 607 ALA A CA 1
ATOM 4577 C C . ALA A 1 607 ? -15.349 15.500 49.330 1.00 81.00 607 ALA A C 1
ATOM 4579 O O . ALA A 1 607 ? -16.206 15.700 48.475 1.00 81.00 607 ALA A O 1
ATOM 4580 N N . VAL A 1 608 ? -14.580 14.412 49.315 1.00 85.56 608 VAL A N 1
ATOM 4581 C CA . VAL A 1 608 ? -14.641 13.369 48.284 1.00 85.56 608 VAL A CA 1
ATOM 4582 C C . VAL A 1 608 ? -14.889 12.021 48.940 1.00 85.56 608 VAL A C 1
ATOM 4584 O O . VAL A 1 608 ? -14.066 11.540 49.720 1.00 85.56 608 VAL A O 1
ATOM 4587 N N . THR A 1 609 ? -16.021 11.402 48.618 1.00 89.50 609 THR A N 1
ATOM 4588 C CA . THR A 1 609 ? -16.429 10.102 49.157 1.00 89.50 609 THR A CA 1
ATOM 4589 C C . THR A 1 609 ? -16.322 9.022 48.090 1.00 89.50 609 THR A C 1
ATOM 4591 O O . THR A 1 609 ? -16.992 9.062 47.061 1.00 89.50 609 THR A O 1
ATOM 4594 N N . PHE A 1 610 ? -15.489 8.026 48.361 1.00 90.38 610 PHE A N 1
ATOM 4595 C CA . PHE A 1 610 ? -15.351 6.803 47.588 1.00 90.38 610 PHE A CA 1
ATOM 4596 C C . PHE A 1 610 ? -16.304 5.737 48.142 1.00 90.38 610 PHE A C 1
ATOM 4598 O O . PHE A 1 610 ? -16.420 5.574 49.358 1.00 90.38 610 PHE A O 1
ATOM 4605 N N . TYR A 1 611 ? -16.923 4.966 47.255 1.00 85.69 611 TYR A N 1
ATOM 4606 C CA . TYR A 1 611 ? -17.867 3.889 47.533 1.00 85.69 611 TYR A CA 1
ATOM 4607 C C . TYR A 1 611 ? -17.378 2.618 46.836 1.00 85.69 611 TYR A C 1
ATOM 4609 O O . TYR A 1 611 ? -17.281 2.571 45.608 1.00 85.69 611 TYR A O 1
ATOM 4617 N N . HIS A 1 612 ? -17.095 1.570 47.608 1.00 90.44 612 HIS A N 1
ATOM 4618 C CA . HIS A 1 612 ? -16.798 0.239 47.075 1.00 90.44 612 HIS A CA 1
ATOM 4619 C C . HIS A 1 612 ? -18.115 -0.501 46.847 1.00 90.44 612 HIS A C 1
ATOM 4621 O O . HIS A 1 612 ? -18.779 -0.896 47.805 1.00 90.44 612 HIS A O 1
ATOM 4627 N N . LEU A 1 613 ? -18.497 -0.686 45.586 1.00 78.88 613 LEU A N 1
ATOM 4628 C CA . LEU A 1 613 ? -19.700 -1.402 45.169 1.00 78.88 613 LEU A CA 1
ATOM 4629 C C . LEU A 1 613 ? -19.325 -2.782 44.614 1.00 78.88 613 LEU A C 1
ATOM 4631 O O . LEU A 1 613 ? -18.366 -2.925 43.862 1.00 78.88 613 LEU A O 1
ATOM 4635 N N . ARG A 1 614 ? -20.104 -3.812 44.931 1.00 80.12 614 ARG A N 1
ATOM 4636 C CA . ARG A 1 614 ? -19.979 -5.152 44.344 1.00 80.12 614 ARG A CA 1
ATOM 4637 C C . ARG A 1 614 ? -21.120 -5.403 43.368 1.00 80.12 614 ARG A C 1
ATOM 4639 O O . ARG A 1 614 ? -22.279 -5.143 43.697 1.00 80.12 614 ARG A O 1
ATOM 4646 N N . GLY A 1 615 ? -20.796 -5.863 42.155 1.00 59.94 615 GLY A N 1
ATOM 4647 C CA . GLY A 1 615 ? -21.782 -6.022 41.077 1.00 59.94 615 GLY A CA 1
ATOM 4648 C C . GLY A 1 615 ? -22.574 -4.735 40.817 1.00 59.94 615 GLY A C 1
ATOM 4649 O O . GLY A 1 615 ? -23.804 -4.769 40.764 1.00 59.94 615 GLY A O 1
ATOM 4650 N N . GLY A 1 616 ? -21.879 -3.590 40.814 1.00 58.44 616 GLY A N 1
ATOM 4651 C CA . GLY A 1 616 ? -22.437 -2.244 40.624 1.00 58.44 616 GLY A CA 1
ATOM 4652 C C . GLY A 1 616 ? -23.462 -1.756 41.663 1.00 58.44 616 GLY A C 1
ATOM 4653 O O . GLY A 1 616 ? -23.942 -0.636 41.539 1.00 58.44 616 GLY A O 1
ATOM 4654 N N . THR A 1 617 ? -23.846 -2.562 42.665 1.00 62.84 617 THR A N 1
ATOM 4655 C CA . THR A 1 617 ? -25.068 -2.299 43.459 1.00 62.84 617 THR A CA 1
ATOM 4656 C C . THR A 1 617 ? -24.986 -2.634 44.952 1.00 62.84 617 THR A C 1
ATOM 4658 O O . THR A 1 617 ? -25.654 -1.978 45.750 1.00 62.84 617 THR A O 1
ATOM 4661 N N . GLU A 1 618 ? -24.187 -3.618 45.375 1.00 78.31 618 GLU A N 1
ATOM 4662 C CA . GLU A 1 618 ? -24.008 -3.945 46.798 1.00 78.31 618 GLU A CA 1
ATOM 4663 C C . GLU A 1 618 ? -22.913 -3.054 47.406 1.00 78.31 618 GLU A C 1
ATOM 4665 O O . GLU A 1 618 ? -21.733 -3.254 47.131 1.00 78.31 618 GLU A O 1
ATOM 4670 N N . LEU A 1 619 ? -23.279 -2.078 48.245 1.00 84.88 619 LEU A N 1
ATOM 4671 C CA . LEU A 1 619 ? -22.302 -1.241 48.952 1.00 84.88 619 LEU A CA 1
ATOM 4672 C C . LEU A 1 619 ? -21.542 -2.054 50.014 1.00 84.88 619 LEU A C 1
ATOM 4674 O O . LEU A 1 619 ? -22.141 -2.560 50.964 1.00 84.88 619 LEU A O 1
ATOM 4678 N N . ILE A 1 620 ? -20.221 -2.142 49.855 1.00 89.06 620 ILE A N 1
ATOM 4679 C CA . ILE A 1 620 ? -19.301 -2.890 50.720 1.00 89.06 620 ILE A CA 1
ATOM 4680 C C . ILE A 1 620 ? -18.679 -1.994 51.792 1.00 89.06 620 ILE A C 1
ATOM 4682 O O . ILE A 1 620 ? -18.686 -2.368 52.964 1.00 89.06 620 ILE A O 1
ATOM 4686 N N . ASP A 1 621 ? -18.143 -0.836 51.398 1.00 88.19 621 ASP A N 1
ATOM 4687 C CA . ASP A 1 621 ? -17.514 0.136 52.301 1.00 88.19 621 ASP A CA 1
ATOM 4688 C C . ASP A 1 621 ? -17.486 1.546 51.676 1.00 88.19 621 ASP A C 1
ATOM 4690 O O . ASP A 1 621 ? -17.681 1.705 50.466 1.00 88.19 621 ASP A O 1
ATOM 4694 N N . THR A 1 622 ? -17.229 2.570 52.493 1.00 88.19 622 THR A N 1
ATOM 4695 C CA . THR A 1 622 ? -17.138 3.981 52.082 1.00 88.19 622 THR A CA 1
ATOM 4696 C C . THR A 1 622 ? -15.955 4.687 52.732 1.00 88.19 622 THR A C 1
ATOM 4698 O O . THR A 1 622 ? -15.777 4.595 53.946 1.00 88.19 622 THR A O 1
ATOM 4701 N N . HIS A 1 623 ? -15.200 5.470 51.961 1.00 90.12 623 HIS A N 1
ATOM 4702 C CA . HIS A 1 623 ? -14.059 6.240 52.459 1.00 90.12 623 HIS A CA 1
ATOM 4703 C C . HIS A 1 623 ? -14.170 7.712 52.057 1.00 90.12 623 HIS A C 1
ATOM 4705 O O . HIS A 1 623 ? -14.262 8.009 50.871 1.00 90.12 623 HIS A O 1
ATOM 4711 N N . ALA A 1 624 ? -14.151 8.629 53.026 1.00 87.44 624 ALA A N 1
ATOM 4712 C CA . ALA A 1 624 ? -14.250 10.069 52.783 1.00 87.44 624 ALA A CA 1
ATOM 4713 C C . ALA A 1 624 ? -12.907 10.772 53.031 1.00 87.44 624 ALA A C 1
ATOM 4715 O O . ALA A 1 624 ? -12.281 10.579 54.076 1.00 87.44 624 ALA A O 1
ATOM 4716 N N . VAL A 1 625 ? -12.492 11.605 52.078 1.00 88.56 625 VAL A N 1
ATOM 4717 C CA . VAL A 1 625 ? -11.234 12.363 52.066 1.00 88.56 625 VAL A CA 1
ATOM 4718 C C . VAL A 1 625 ? -11.558 13.835 51.831 1.00 88.56 625 VAL A C 1
ATOM 4720 O O . VAL A 1 625 ? -12.266 14.160 50.885 1.00 88.56 625 VAL A O 1
ATOM 4723 N N . ALA A 1 626 ? -11.034 14.734 52.662 1.00 83.38 626 ALA A N 1
ATOM 4724 C CA . ALA A 1 626 ? -11.127 16.173 52.423 1.00 83.38 626 ALA A CA 1
ATOM 4725 C C . ALA A 1 626 ? -9.901 16.656 51.631 1.00 83.38 626 ALA A C 1
ATOM 4727 O O . ALA A 1 626 ? -8.763 16.359 52.007 1.00 83.38 626 ALA A O 1
ATOM 4728 N N . ILE A 1 627 ? -10.131 17.387 50.538 1.00 80.50 627 ILE A N 1
ATOM 4729 C CA . ILE A 1 627 ? -9.089 17.998 49.709 1.00 80.50 627 ILE A CA 1
ATOM 4730 C C . ILE A 1 627 ? -9.014 19.498 50.033 1.00 80.50 627 ILE A C 1
ATOM 4732 O O . ILE A 1 627 ? -10.021 20.200 49.885 1.00 80.50 627 ILE A O 1
ATOM 4736 N N . PRO A 1 628 ? -7.842 20.029 50.431 1.00 75.75 628 PRO A N 1
ATOM 4737 C CA . PRO A 1 628 ? -7.686 21.457 50.681 1.00 75.75 628 PRO A CA 1
ATOM 4738 C C . PRO A 1 628 ? -7.860 22.288 49.390 1.00 75.75 628 PRO A C 1
ATOM 4740 O O . PRO A 1 628 ? -7.570 21.788 48.302 1.00 75.75 628 PRO A O 1
ATOM 4743 N N . PRO A 1 629 ? -8.269 23.568 49.496 1.00 72.06 629 PRO A N 1
ATOM 4744 C CA . PRO A 1 629 ? -8.488 24.474 48.365 1.00 72.06 629 PRO A CA 1
ATOM 4745 C C . PRO A 1 629 ? -7.401 24.460 47.274 1.00 72.06 629 PRO A C 1
ATOM 4747 O O . PRO A 1 629 ? -6.226 24.713 47.551 1.00 72.06 629 PRO A O 1
ATOM 4750 N N . PHE A 1 630 ? -7.809 24.229 46.021 1.00 66.00 630 PHE A N 1
ATOM 4751 C CA . PHE A 1 630 ? -6.931 24.165 44.845 1.00 66.00 630 PHE A CA 1
ATOM 4752 C C . PHE A 1 630 ? -7.597 24.737 43.574 1.00 66.00 630 PHE A C 1
ATOM 4754 O O . PHE A 1 630 ? -8.803 24.982 43.544 1.00 66.00 630 PHE A O 1
ATOM 4761 N N . ILE A 1 631 ? -6.785 24.941 42.531 1.00 55.03 631 ILE A N 1
ATOM 4762 C CA . ILE A 1 631 ? -7.183 25.176 41.130 1.00 55.03 631 ILE A CA 1
ATOM 4763 C C . ILE A 1 631 ? -6.377 24.191 40.275 1.00 55.03 631 ILE A C 1
ATOM 4765 O O . ILE A 1 631 ? -5.215 23.929 40.591 1.00 55.03 631 ILE A O 1
ATOM 4769 N N . GLY A 1 632 ? -6.959 23.688 39.187 1.00 59.84 632 GLY A N 1
ATOM 4770 C CA . GLY A 1 632 ? -6.306 22.726 38.304 1.00 59.84 632 GLY A CA 1
ATOM 4771 C C . GLY A 1 632 ? -6.684 21.314 38.712 1.00 59.84 632 GLY A C 1
ATOM 4772 O O . GLY A 1 632 ? -7.825 20.920 38.500 1.00 59.84 632 GLY A O 1
ATOM 4773 N N . GLU A 1 633 ? -5.757 20.565 39.304 1.00 70.06 633 GLU A N 1
ATOM 4774 C CA . GLU A 1 633 ? -5.962 19.151 39.635 1.00 70.06 633 GLU A CA 1
ATOM 4775 C C . GLU A 1 633 ? -5.457 18.812 41.041 1.00 70.06 633 GLU A C 1
ATOM 4777 O O . GLU A 1 633 ? -4.414 19.305 41.478 1.00 70.06 633 GLU A O 1
ATOM 4782 N N . ALA A 1 634 ? -6.174 17.930 41.736 1.00 75.88 634 ALA A N 1
ATOM 4783 C CA . ALA A 1 634 ? -5.765 17.365 43.015 1.00 75.88 634 ALA A CA 1
ATOM 4784 C C . ALA A 1 634 ? -6.105 15.873 43.085 1.00 75.88 634 ALA A C 1
ATOM 4786 O O . ALA A 1 634 ? -7.088 15.416 42.512 1.00 75.88 634 ALA A O 1
ATOM 4787 N N . ASN A 1 635 ? -5.298 15.105 43.817 1.00 81.81 635 ASN A N 1
ATOM 4788 C CA . ASN A 1 635 ? -5.542 13.680 44.023 1.00 81.81 635 ASN A CA 1
ATOM 4789 C C . ASN A 1 635 ? -6.183 13.442 45.394 1.00 81.81 635 ASN A C 1
ATOM 4791 O O . ASN A 1 635 ? -5.579 13.779 46.413 1.00 81.81 635 ASN A O 1
ATOM 4795 N N . ALA A 1 636 ? -7.344 12.789 45.421 1.00 84.56 636 ALA A N 1
ATOM 4796 C CA . ALA A 1 636 ? -7.808 12.061 46.599 1.00 84.56 636 ALA A CA 1
ATOM 4797 C C . ALA A 1 636 ? -7.451 10.575 46.463 1.00 84.56 636 ALA A C 1
ATOM 4799 O O . ALA A 1 636 ? -7.428 10.035 45.355 1.00 84.56 636 ALA A O 1
ATOM 4800 N N . THR A 1 637 ? -7.182 9.904 47.583 1.00 86.50 637 THR A N 1
ATOM 4801 C CA . THR A 1 637 ? -6.805 8.485 47.610 1.00 86.50 637 THR A CA 1
ATOM 4802 C C . THR A 1 637 ? -7.573 7.719 48.681 1.00 86.50 637 THR A C 1
ATOM 4804 O O . THR A 1 637 ? -7.687 8.158 49.824 1.00 86.50 637 THR A O 1
ATOM 4807 N N . ALA A 1 638 ? -8.079 6.546 48.313 1.00 87.81 638 ALA A N 1
ATOM 4808 C CA . ALA A 1 638 ? -8.698 5.578 49.213 1.00 87.81 638 ALA A CA 1
ATOM 4809 C C . ALA A 1 638 ? -8.072 4.193 48.996 1.00 87.81 638 ALA A C 1
ATOM 4811 O O . ALA A 1 638 ? -7.468 3.941 47.957 1.00 87.81 638 ALA A O 1
ATOM 4812 N N . ILE A 1 639 ? -8.206 3.282 49.963 1.00 86.75 639 ILE A N 1
ATOM 4813 C CA . ILE A 1 639 ? -7.665 1.916 49.869 1.00 86.75 639 ILE A CA 1
ATOM 4814 C C . ILE A 1 639 ? -8.793 0.916 50.129 1.00 86.75 639 ILE A C 1
ATOM 4816 O O . ILE A 1 639 ? -9.425 0.968 51.183 1.00 86.75 639 ILE A O 1
ATOM 4820 N N . PHE A 1 640 ? -9.026 -0.004 49.189 1.00 87.12 640 PHE A N 1
ATOM 4821 C CA . PHE A 1 640 ? -10.122 -0.977 49.241 1.00 87.12 640 PHE A CA 1
ATOM 4822 C C . PHE A 1 640 ? -9.680 -2.399 48.878 1.00 87.12 640 PHE A C 1
ATOM 4824 O O . PHE A 1 640 ? -8.848 -2.615 47.999 1.00 87.12 640 PHE A O 1
ATOM 4831 N N . ALA A 1 641 ? -10.318 -3.398 49.490 1.00 86.56 641 ALA A N 1
ATOM 4832 C CA . ALA A 1 641 ? -10.142 -4.811 49.149 1.00 86.56 641 ALA A CA 1
ATOM 4833 C C . ALA A 1 641 ? -11.015 -5.210 47.937 1.00 86.56 641 ALA A C 1
ATOM 4835 O O . ALA A 1 641 ? -11.957 -6.003 48.069 1.00 86.56 641 ALA A O 1
ATOM 4836 N N . LEU A 1 642 ? -10.728 -4.609 46.776 1.00 83.00 642 LEU A N 1
ATOM 4837 C CA . LEU A 1 642 ? -11.445 -4.832 45.513 1.00 83.00 642 LEU A CA 1
ATOM 4838 C C . LEU A 1 642 ? -11.252 -6.255 44.961 1.00 83.00 642 LEU A C 1
ATOM 4840 O O . LEU A 1 642 ? -10.372 -7.013 45.383 1.00 83.00 642 LEU A O 1
ATOM 4844 N N . LYS A 1 643 ? -12.095 -6.606 43.991 1.00 81.81 643 LYS A N 1
ATOM 4845 C CA . LYS A 1 643 ? -12.057 -7.834 43.190 1.00 81.81 643 LYS A CA 1
ATOM 4846 C C . LYS A 1 643 ? -12.448 -7.494 41.757 1.00 81.81 643 LYS A C 1
ATOM 4848 O O . LYS A 1 643 ? -13.139 -6.504 41.548 1.00 81.81 643 LYS A O 1
ATOM 4853 N N . ASP A 1 644 ? -12.074 -8.356 40.820 1.00 77.69 644 ASP A N 1
ATOM 4854 C CA . ASP A 1 644 ? -12.578 -8.353 39.442 1.00 77.69 644 ASP A CA 1
ATOM 4855 C C . ASP A 1 644 ? -14.120 -8.214 39.422 1.00 77.69 644 ASP A C 1
ATOM 4857 O O . ASP A 1 644 ? -14.818 -9.020 40.051 1.00 77.69 644 ASP A O 1
ATOM 4861 N N . GLY A 1 645 ? -14.641 -7.162 38.783 1.00 66.62 645 GLY A N 1
ATOM 4862 C CA . GLY A 1 645 ? -16.077 -6.837 38.734 1.00 66.62 645 GLY A CA 1
ATOM 4863 C C . GLY A 1 645 ? -16.662 -6.131 39.975 1.00 66.62 645 GLY A C 1
ATOM 4864 O O . GLY A 1 645 ? -17.880 -5.944 40.071 1.00 66.62 645 GLY A O 1
ATOM 4865 N N . ASP A 1 646 ? -15.837 -5.729 40.948 1.00 81.25 646 ASP A N 1
ATOM 4866 C CA . ASP A 1 646 ? -16.225 -4.694 41.914 1.00 81.25 646 ASP A CA 1
ATOM 4867 C C . ASP A 1 646 ? -16.067 -3.308 41.250 1.00 81.25 646 ASP A C 1
ATOM 4869 O O . ASP A 1 646 ? -15.076 -3.028 40.579 1.00 81.25 646 ASP A O 1
ATOM 4873 N N . VAL A 1 647 ? -17.034 -2.416 41.458 1.00 79.56 647 VAL A N 1
ATOM 4874 C CA . VAL A 1 647 ? -17.038 -1.043 40.930 1.00 79.56 647 VAL A CA 1
ATOM 4875 C C . VAL A 1 647 ? -16.647 -0.082 42.044 1.00 79.56 647 VAL A C 1
ATOM 4877 O O . VAL A 1 647 ? -17.151 -0.186 43.163 1.00 79.56 647 VAL A O 1
ATOM 4880 N N . VAL A 1 648 ? -15.783 0.888 41.750 1.00 80.88 648 VAL A N 1
ATOM 4881 C CA . VAL A 1 648 ? -15.545 2.014 42.660 1.00 80.88 648 VAL A CA 1
ATOM 4882 C C . VAL A 1 648 ? -16.211 3.250 42.092 1.00 80.88 648 VAL A C 1
ATOM 4884 O O . VAL A 1 648 ? -15.844 3.715 41.014 1.00 80.88 648 VAL A O 1
ATOM 4887 N N . LYS A 1 649 ? -17.185 3.771 42.838 1.00 82.56 649 LYS A N 1
ATOM 4888 C CA . LYS A 1 649 ? -17.820 5.061 42.578 1.00 82.56 649 LYS A CA 1
ATOM 4889 C C . LYS A 1 649 ? -17.193 6.110 43.490 1.00 82.56 649 LYS A C 1
ATOM 4891 O O . LYS A 1 649 ? -16.955 5.839 44.663 1.00 82.56 649 LYS A O 1
ATOM 4896 N N . VAL A 1 650 ? -16.915 7.294 42.977 1.00 80.88 650 VAL A N 1
ATOM 4897 C CA . VAL A 1 650 ? -16.357 8.430 43.718 1.00 80.88 650 VAL A CA 1
ATOM 4898 C C . VAL A 1 650 ? -17.293 9.605 43.519 1.00 80.88 650 VAL A C 1
ATOM 4900 O O . VAL A 1 650 ? -17.733 9.817 42.399 1.00 80.88 650 VAL A O 1
ATOM 4903 N N . ILE A 1 651 ? -17.613 10.332 44.589 1.00 80.25 651 ILE A N 1
ATOM 4904 C CA . ILE A 1 651 ? -18.505 11.497 44.576 1.00 80.25 651 ILE A CA 1
ATOM 4905 C C . ILE A 1 651 ? -17.806 12.661 45.280 1.00 80.25 651 ILE A C 1
ATOM 4907 O O . ILE A 1 651 ? -17.360 12.513 46.419 1.00 80.25 651 ILE A O 1
ATOM 4911 N N . VAL A 1 652 ? -17.738 13.814 44.622 1.00 79.12 652 VAL A N 1
ATOM 4912 C CA . VAL A 1 652 ? -17.292 15.096 45.178 1.00 79.12 652 VAL A CA 1
ATOM 4913 C C . VAL A 1 652 ? -18.511 15.858 45.703 1.00 79.12 652 VAL A C 1
ATOM 4915 O O . VAL A 1 652 ? -19.468 16.077 44.964 1.00 79.12 652 VAL A O 1
ATOM 4918 N N . GLU A 1 653 ? -18.513 16.276 46.968 1.00 75.56 653 GLU A N 1
ATOM 4919 C CA . GLU A 1 653 ? -19.600 17.103 47.506 1.00 75.56 653 GLU A CA 1
ATOM 4920 C C . GLU A 1 653 ? -19.588 18.500 46.851 1.00 75.56 653 GLU A C 1
ATOM 4922 O O . GLU A 1 653 ? -18.550 19.170 46.900 1.00 75.56 653 GLU A O 1
ATOM 4927 N N . PRO A 1 654 ? -20.711 18.963 46.262 1.00 58.88 654 PRO A N 1
ATOM 4928 C CA . PRO A 1 654 ? -20.746 20.256 45.591 1.00 58.88 654 PRO A CA 1
ATOM 4929 C C . PRO A 1 654 ? -20.475 21.439 46.519 1.00 58.88 654 PRO A C 1
ATOM 4931 O O . PRO A 1 654 ? -21.053 21.540 47.604 1.00 58.88 654 PRO A O 1
ATOM 4934 N N . THR A 1 655 ? -19.648 22.383 46.066 1.00 59.72 655 THR A N 1
ATOM 4935 C CA . THR A 1 655 ? -19.428 23.658 46.772 1.00 59.72 655 THR A CA 1
ATOM 4936 C C . THR A 1 655 ? -20.391 24.749 46.293 1.00 59.72 655 THR A C 1
ATOM 4938 O O . THR A 1 655 ? -20.692 24.832 45.103 1.00 59.72 655 THR A O 1
ATOM 4941 N N . ASP A 1 656 ? -20.848 25.619 47.203 1.00 55.50 656 ASP A N 1
ATOM 4942 C CA . ASP A 1 656 ? -21.785 26.717 46.904 1.00 55.50 656 ASP A CA 1
ATOM 4943 C C . ASP A 1 656 ? -21.297 27.592 45.725 1.00 55.50 656 ASP A C 1
ATOM 4945 O O . ASP A 1 656 ? -20.346 28.365 45.854 1.00 55.50 656 ASP A O 1
ATOM 4949 N N . GLY A 1 657 ? -21.986 27.500 44.581 1.00 52.34 657 GLY A N 1
ATOM 4950 C CA . GLY A 1 657 ? -21.672 28.244 43.350 1.00 52.34 657 GLY A CA 1
ATOM 4951 C C . GLY A 1 657 ? -21.261 27.387 42.144 1.00 52.34 657 GLY A C 1
ATOM 4952 O O . GLY A 1 657 ? -21.035 27.938 41.069 1.00 52.34 657 GLY A O 1
ATOM 4953 N N . GLU A 1 658 ? -21.183 26.068 42.305 1.00 53.78 658 GLU A N 1
ATOM 4954 C CA . GLU A 1 658 ? -20.898 25.099 41.240 1.00 53.78 658 GLU A CA 1
ATOM 4955 C C . GLU A 1 658 ? -22.039 25.007 40.186 1.00 53.78 658 GLU A C 1
ATOM 4957 O O . GLU A 1 658 ? -23.213 24.985 40.576 1.00 53.78 658 GLU A O 1
ATOM 4962 N N . PRO A 1 659 ? -21.745 25.023 38.862 1.00 48.31 659 PRO A N 1
ATOM 4963 C CA . PRO A 1 659 ? -22.767 25.194 37.818 1.00 48.31 659 PRO A CA 1
ATOM 4964 C C . PRO A 1 659 ? -23.322 23.896 37.203 1.00 48.31 659 PRO A C 1
ATOM 4966 O O . PRO A 1 659 ? -24.434 23.922 36.673 1.00 48.31 659 PRO A O 1
ATOM 4969 N N . ASP A 1 660 ? -22.579 22.792 37.259 1.00 48.47 660 ASP A N 1
ATOM 4970 C CA . ASP A 1 660 ? -23.043 21.436 36.945 1.00 48.47 660 ASP A CA 1
ATOM 4971 C C . ASP A 1 660 ? -22.718 20.551 38.155 1.00 48.47 660 ASP A C 1
ATOM 4973 O O . ASP A 1 660 ? -21.785 20.838 38.891 1.00 48.47 660 ASP A O 1
ATOM 4977 N N . THR A 1 661 ? -23.552 19.548 38.413 1.00 57.00 661 THR A N 1
ATOM 4978 C CA . THR A 1 661 ? -23.382 18.593 39.524 1.00 57.00 661 THR A CA 1
ATOM 4979 C C . THR A 1 661 ? -23.573 17.140 39.079 1.00 57.00 661 THR A C 1
ATOM 4981 O O . THR A 1 661 ? -23.558 16.235 39.911 1.00 57.00 661 THR A O 1
ATOM 4984 N N . GLY A 1 662 ? -23.779 16.898 37.775 1.00 51.66 662 GLY A N 1
ATOM 4985 C CA . GLY A 1 662 ? -24.023 15.573 37.183 1.00 51.66 662 GLY A CA 1
ATOM 4986 C C . GLY A 1 662 ? -22.759 14.796 36.794 1.00 51.66 662 GLY A C 1
ATOM 4987 O O . GLY A 1 662 ? -22.846 13.796 36.086 1.00 51.66 662 GLY A O 1
ATOM 4988 N N . ASN A 1 663 ? -21.600 15.302 37.200 1.00 47.94 663 ASN A N 1
ATOM 4989 C CA . ASN A 1 663 ? -20.239 14.848 36.895 1.00 47.94 663 ASN A CA 1
ATOM 4990 C C . ASN A 1 663 ? -19.281 15.047 38.098 1.00 47.94 663 ASN A C 1
ATOM 4992 O O . ASN A 1 663 ? -18.091 14.730 38.026 1.00 47.94 663 ASN A O 1
ATOM 4996 N N . ASN A 1 664 ? -19.816 15.508 39.233 1.00 64.62 664 ASN A N 1
ATOM 4997 C CA . ASN A 1 664 ? -19.213 15.359 40.555 1.00 64.62 664 ASN A CA 1
ATOM 4998 C C . ASN A 1 664 ? -19.045 13.883 40.942 1.00 64.62 664 ASN A C 1
ATOM 5000 O O . ASN A 1 664 ? -18.310 13.593 41.886 1.00 64.62 664 ASN A O 1
ATOM 5004 N N . ASP A 1 665 ? -19.729 12.953 40.265 1.00 70.19 665 ASP A N 1
ATOM 5005 C CA . ASP A 1 665 ? -19.542 11.523 40.444 1.00 70.19 665 ASP A CA 1
ATOM 5006 C C . ASP A 1 665 ? -19.000 10.789 39.212 1.00 70.19 665 ASP A C 1
ATOM 5008 O O . ASP A 1 665 ? -19.446 10.966 38.083 1.00 70.19 665 ASP A O 1
ATOM 5012 N N . ALA A 1 666 ? -18.044 9.900 39.474 1.00 65.81 666 ALA A N 1
ATOM 5013 C CA . ALA A 1 666 ? -17.455 8.988 38.506 1.00 65.81 666 ALA A CA 1
ATOM 5014 C C . ALA A 1 666 ? -17.514 7.563 39.037 1.00 65.81 666 ALA A C 1
ATOM 5016 O O . ALA A 1 666 ? -17.374 7.332 40.237 1.00 65.81 666 ALA A O 1
ATOM 5017 N N . GLU A 1 667 ? -17.622 6.589 38.144 1.00 73.38 667 GLU A N 1
ATOM 5018 C CA . GLU A 1 667 ? -17.445 5.183 38.486 1.00 73.38 667 GLU A CA 1
ATOM 5019 C C . GLU A 1 667 ? -16.528 4.472 37.499 1.00 73.38 667 GLU A C 1
ATOM 5021 O O . GLU A 1 667 ? -16.433 4.835 36.326 1.00 73.38 667 GLU A O 1
ATOM 5026 N N . LYS A 1 668 ? -15.805 3.476 38.011 1.00 73.38 668 LYS A N 1
ATOM 5027 C CA . LYS A 1 668 ? -14.931 2.610 37.225 1.00 73.38 668 LYS A CA 1
ATOM 5028 C C . LYS A 1 668 ? -15.007 1.194 37.768 1.00 73.38 668 LYS A C 1
ATOM 5030 O O . LYS A 1 668 ? -14.843 0.973 38.971 1.00 73.38 668 LYS A O 1
ATOM 5035 N N . GLU A 1 669 ? -15.250 0.240 36.882 1.00 77.94 669 GLU A N 1
ATOM 5036 C CA . GLU A 1 669 ? -15.121 -1.175 37.206 1.00 77.94 669 GLU A CA 1
ATOM 5037 C C . GLU A 1 669 ? -13.641 -1.535 37.373 1.00 77.94 669 GLU A C 1
ATOM 5039 O O . GLU A 1 669 ? -12.799 -1.159 36.555 1.00 77.94 669 GLU A O 1
ATOM 5044 N N . PHE A 1 670 ? -13.315 -2.257 38.442 1.00 76.12 670 PHE A N 1
ATOM 5045 C CA . PHE A 1 670 ? -12.002 -2.857 38.611 1.00 76.12 670 PHE A CA 1
ATOM 5046 C C . PHE A 1 670 ? -11.958 -4.189 37.854 1.00 76.12 670 PHE A C 1
ATOM 5048 O O . PHE A 1 670 ? -12.484 -5.198 38.324 1.00 76.12 670 PHE A O 1
ATOM 5055 N N . SER A 1 671 ? -11.309 -4.200 36.691 1.00 74.00 671 SER A N 1
ATOM 5056 C CA . SER A 1 671 ? -10.834 -5.434 36.053 1.00 74.00 671 SER A CA 1
ATOM 5057 C C . SER A 1 671 ? -9.472 -5.811 36.646 1.00 74.00 671 SER A C 1
ATOM 5059 O O . SER A 1 671 ? -8.612 -4.941 36.773 1.00 74.00 671 SER A O 1
ATOM 5061 N N . ASP A 1 672 ? -9.228 -7.081 36.986 1.00 74.62 672 ASP A N 1
ATOM 5062 C CA . ASP A 1 672 ? -7.944 -7.540 37.568 1.00 74.62 672 ASP A CA 1
ATOM 5063 C C . ASP A 1 672 ? -6.847 -7.679 36.486 1.00 74.62 672 ASP A C 1
ATOM 5065 O O . ASP A 1 672 ? -6.339 -8.766 36.195 1.00 74.62 672 ASP A O 1
ATOM 5069 N N . PHE A 1 673 ? -6.509 -6.559 35.836 1.00 79.88 673 PHE A N 1
ATOM 5070 C CA . PHE A 1 673 ? -5.438 -6.476 34.845 1.00 79.88 673 PHE A CA 1
ATOM 5071 C C . PHE A 1 673 ? -4.051 -6.683 35.483 1.00 79.88 673 PHE A C 1
ATOM 5073 O O . PHE A 1 673 ? -3.814 -6.265 36.621 1.00 79.88 673 PHE A O 1
ATOM 5080 N N . PRO A 1 674 ? -3.096 -7.293 34.752 1.00 81.56 674 PRO A N 1
ATOM 5081 C CA . PRO A 1 674 ? -1.740 -7.515 35.246 1.00 81.56 674 PRO A CA 1
ATOM 5082 C C . PRO A 1 674 ? -1.030 -6.195 35.563 1.00 81.56 674 PRO A C 1
ATOM 5084 O O . PRO A 1 674 ? -1.144 -5.211 34.833 1.00 81.56 674 PRO A O 1
ATOM 5087 N N . TYR A 1 675 ? -0.235 -6.183 36.630 1.00 81.81 675 TYR A N 1
ATOM 5088 C CA . TYR A 1 675 ? 0.494 -4.982 37.039 1.00 81.81 675 TYR A CA 1
ATOM 5089 C C . TYR A 1 675 ? 1.846 -4.896 36.330 1.00 81.81 675 TYR A C 1
ATOM 5091 O O . TYR A 1 675 ? 2.557 -5.898 36.265 1.00 81.81 675 TYR A O 1
ATOM 5099 N N . PHE A 1 676 ? 2.253 -3.721 35.848 1.00 90.75 676 PHE A N 1
ATOM 5100 C CA . PHE A 1 676 ? 3.564 -3.513 35.232 1.00 90.75 676 PHE A CA 1
ATOM 5101 C C . PHE A 1 676 ? 4.466 -2.565 36.022 1.00 90.75 676 PHE A C 1
ATOM 5103 O O . PHE A 1 676 ? 4.042 -1.527 36.522 1.00 90.75 676 PHE A O 1
ATOM 5110 N N . TYR A 1 677 ? 5.741 -2.939 36.105 1.00 90.88 677 TYR A N 1
ATOM 5111 C CA . TYR A 1 677 ? 6.828 -2.104 36.608 1.00 90.88 677 TYR A CA 1
ATOM 5112 C C . TYR A 1 677 ? 7.759 -1.754 35.446 1.00 90.88 677 TYR A C 1
ATOM 5114 O O . TYR A 1 677 ? 8.166 -2.645 34.695 1.00 90.88 677 TYR A O 1
ATOM 5122 N N . VAL A 1 678 ? 8.111 -0.476 35.301 1.00 90.88 678 VAL A N 1
ATOM 5123 C CA . VAL A 1 678 ? 9.096 -0.030 34.308 1.00 90.88 678 VAL A CA 1
ATOM 5124 C C . VAL A 1 678 ? 10.477 -0.026 34.960 1.00 90.88 678 VAL A C 1
ATOM 5126 O O . VAL A 1 678 ? 10.752 0.747 35.871 1.00 90.88 678 VAL A O 1
ATOM 5129 N N . GLU A 1 679 ? 11.361 -0.893 34.480 1.00 88.12 679 GLU A N 1
ATOM 5130 C CA . GLU A 1 679 ? 12.785 -0.871 34.808 1.00 88.12 679 GLU A CA 1
ATOM 5131 C C . GLU A 1 679 ? 13.538 -0.185 33.662 1.00 88.12 679 GLU A C 1
ATOM 5133 O O . GLU A 1 679 ? 13.144 -0.289 32.502 1.00 88.12 679 GLU A O 1
ATOM 5138 N N . SER A 1 680 ? 14.648 0.506 33.929 1.00 81.06 680 SER A N 1
ATOM 5139 C CA . SER A 1 680 ? 15.439 1.081 32.840 1.00 81.06 680 SER A CA 1
ATOM 5140 C C . SER A 1 680 ? 16.930 1.143 33.128 1.00 81.06 680 SER A C 1
ATOM 5142 O O . SER A 1 680 ? 17.369 1.466 34.229 1.00 81.06 680 SER A O 1
ATOM 5144 N N . SER A 1 681 ? 17.699 0.874 32.075 1.00 74.44 681 SER A N 1
ATOM 5145 C CA . SER A 1 681 ? 19.159 1.001 32.009 1.00 74.44 681 SER A CA 1
ATOM 5146 C C . SER A 1 681 ? 19.600 2.156 31.096 1.00 74.44 681 SER A C 1
ATOM 5148 O O . SER A 1 681 ? 20.769 2.245 30.714 1.00 74.44 681 SER A O 1
ATOM 5150 N N . LEU A 1 682 ? 18.666 3.031 30.707 1.00 80.88 682 LEU A N 1
ATOM 5151 C CA . LEU A 1 682 ? 18.910 4.120 29.767 1.00 80.88 682 LEU A CA 1
ATOM 5152 C C . LEU A 1 682 ? 19.776 5.229 30.393 1.00 80.88 682 LEU A C 1
ATOM 5154 O O . LEU A 1 682 ? 19.529 5.668 31.513 1.00 80.88 682 LEU A O 1
ATOM 5158 N N . GLY A 1 683 ? 20.806 5.669 29.661 1.00 73.12 683 GLY A N 1
ATOM 5159 C CA . GLY A 1 683 ? 21.834 6.589 30.166 1.00 73.12 683 GLY A CA 1
ATOM 5160 C C . GLY A 1 683 ? 21.325 7.996 30.520 1.00 73.12 683 GLY A C 1
ATOM 5161 O O . GLY A 1 683 ? 21.583 8.454 31.634 1.00 73.12 683 GLY A O 1
ATOM 5162 N N . PRO A 1 684 ? 20.611 8.696 29.616 1.00 84.56 684 PRO A N 1
ATOM 5163 C CA . PRO A 1 684 ? 19.965 9.965 29.940 1.00 84.56 684 PRO A CA 1
ATOM 5164 C C . PRO A 1 684 ? 18.757 9.745 30.860 1.00 84.56 684 PRO A C 1
ATOM 5166 O O . PRO A 1 684 ? 17.781 9.088 30.491 1.00 84.56 684 PRO A O 1
ATOM 5169 N N . ARG A 1 685 ? 18.803 10.341 32.056 1.00 86.44 685 ARG A N 1
ATOM 5170 C CA . ARG A 1 685 ? 17.748 10.252 33.076 1.00 86.44 685 ARG A CA 1
ATOM 5171 C C . ARG A 1 685 ? 16.428 10.842 32.579 1.00 86.44 685 ARG A C 1
ATOM 5173 O O . ARG A 1 685 ? 15.379 10.288 32.882 1.00 86.44 685 ARG A O 1
ATOM 5180 N N . VAL A 1 686 ? 16.481 11.939 31.822 1.00 85.50 686 VAL A N 1
ATOM 5181 C CA . VAL A 1 686 ? 15.272 12.619 31.327 1.00 85.50 686 VAL A CA 1
ATOM 5182 C C . VAL A 1 686 ? 14.553 11.805 30.248 1.00 85.50 686 VAL A C 1
ATOM 5184 O O . VAL A 1 686 ? 13.343 11.650 30.323 1.00 85.50 686 VAL A O 1
ATOM 5187 N N . ALA A 1 687 ? 15.292 11.176 29.325 1.00 87.19 687 ALA A N 1
ATOM 5188 C CA . ALA A 1 687 ? 14.704 10.299 28.309 1.00 87.19 687 ALA A CA 1
ATOM 5189 C C . ALA A 1 687 ? 14.049 9.052 28.924 1.00 87.19 687 ALA A C 1
ATOM 5191 O O . ALA A 1 687 ? 13.021 8.582 28.448 1.00 87.19 687 ALA A O 1
ATOM 5192 N N . ARG A 1 688 ? 14.639 8.523 30.004 1.00 86.00 688 ARG A N 1
ATOM 5193 C CA . ARG A 1 688 ? 14.049 7.443 30.802 1.00 86.00 688 ARG A CA 1
ATOM 5194 C C . ARG A 1 688 ? 12.708 7.857 31.412 1.00 86.00 688 ARG A C 1
ATOM 5196 O O . ARG A 1 688 ? 11.772 7.072 31.356 1.00 86.00 688 ARG A O 1
ATOM 5203 N N . GLU A 1 689 ? 12.652 9.042 32.016 1.00 87.62 689 GLU A N 1
ATOM 5204 C CA . GLU A 1 689 ? 11.456 9.557 32.698 1.00 87.62 689 GLU A CA 1
ATOM 5205 C C . GLU A 1 689 ? 10.304 9.758 31.714 1.00 87.62 689 GLU A C 1
ATOM 5207 O O . GLU A 1 689 ? 9.222 9.243 31.957 1.00 87.62 689 GLU A O 1
ATOM 5212 N N . GLU A 1 690 ? 10.562 10.355 30.551 1.00 90.81 690 GLU A N 1
ATOM 5213 C CA . GLU A 1 690 ? 9.560 10.514 29.487 1.00 90.81 690 GLU A CA 1
ATOM 5214 C C . GLU A 1 690 ? 9.027 9.177 28.945 1.00 90.81 690 GLU A C 1
ATOM 5216 O O . GLU A 1 690 ? 7.820 8.995 28.820 1.00 90.81 690 GLU A O 1
ATOM 5221 N N . ILE A 1 691 ? 9.897 8.195 28.671 1.00 92.19 691 ILE A N 1
ATOM 5222 C CA . ILE A 1 691 ? 9.453 6.873 28.186 1.00 92.19 691 ILE A CA 1
ATOM 5223 C C . ILE A 1 691 ? 8.666 6.118 29.276 1.00 92.19 691 ILE A C 1
ATOM 5225 O O . ILE A 1 691 ? 7.719 5.393 28.970 1.00 92.19 691 ILE A O 1
ATOM 5229 N N . GLU A 1 692 ? 9.031 6.287 30.549 1.00 89.69 692 GLU A N 1
ATOM 5230 C CA . GLU A 1 692 ? 8.297 5.729 31.688 1.00 89.69 692 GLU A CA 1
ATOM 5231 C C . GLU A 1 692 ? 6.916 6.387 31.852 1.00 89.69 692 GLU A C 1
ATOM 5233 O O . GLU A 1 692 ? 5.920 5.677 31.978 1.00 89.69 692 GLU A O 1
ATOM 5238 N N . GLU A 1 693 ? 6.841 7.719 31.803 1.00 86.69 693 GLU A N 1
ATOM 5239 C CA . GLU A 1 693 ? 5.598 8.496 31.886 1.00 86.69 693 GLU A CA 1
ATOM 5240 C C . GLU A 1 693 ? 4.663 8.183 30.696 1.00 86.69 693 GLU A C 1
ATOM 5242 O O . GLU A 1 693 ? 3.484 7.894 30.910 1.00 86.69 693 GLU A O 1
ATOM 5247 N N . TYR A 1 694 ? 5.192 8.092 29.469 1.00 89.19 694 TYR A N 1
ATOM 5248 C CA . TYR A 1 694 ? 4.457 7.679 28.264 1.00 89.19 694 TYR A CA 1
ATOM 5249 C C . TYR A 1 694 ? 3.827 6.286 28.404 1.00 89.19 694 TYR A C 1
ATOM 5251 O O . TYR A 1 694 ? 2.628 6.124 28.177 1.00 89.19 694 TYR A O 1
ATOM 5259 N N . LEU A 1 695 ? 4.598 5.277 28.833 1.00 90.06 695 LEU A N 1
ATOM 5260 C CA . LEU A 1 695 ? 4.074 3.920 29.039 1.00 90.06 695 LEU A CA 1
ATOM 5261 C C . LEU A 1 695 ? 3.030 3.879 30.167 1.00 90.06 695 LEU A C 1
ATOM 5263 O O . LEU A 1 695 ? 2.006 3.214 30.018 1.00 90.06 695 LEU A O 1
ATOM 5267 N N . LYS A 1 696 ? 3.244 4.627 31.263 1.00 83.94 696 LYS A N 1
ATOM 5268 C CA . LYS A 1 696 ? 2.271 4.785 32.364 1.00 83.94 696 LYS A CA 1
ATOM 5269 C C . LYS A 1 696 ? 0.970 5.478 31.930 1.00 83.94 696 LYS A C 1
ATOM 5271 O O . LYS A 1 696 ? -0.054 5.243 32.565 1.00 83.94 696 LYS A O 1
ATOM 5276 N N . ALA A 1 697 ? 0.996 6.291 30.872 1.00 73.56 697 ALA A N 1
ATOM 5277 C CA . ALA A 1 697 ? -0.162 7.021 30.353 1.00 73.56 697 ALA A CA 1
ATOM 5278 C C . ALA A 1 697 ? -0.878 6.348 29.163 1.00 73.56 697 ALA A C 1
ATOM 5280 O O . ALA A 1 697 ? -2.004 6.734 28.849 1.00 73.56 697 ALA A O 1
ATOM 5281 N N . ARG A 1 698 ? -0.239 5.395 28.465 1.00 79.31 698 ARG A N 1
ATOM 5282 C CA . ARG A 1 698 ? -0.729 4.862 27.176 1.00 79.31 698 ARG A CA 1
ATOM 5283 C C . ARG A 1 698 ? -1.052 3.367 27.131 1.00 79.31 698 ARG A C 1
ATOM 5285 O O . ARG A 1 698 ? -1.723 2.961 26.189 1.00 79.31 698 ARG A O 1
ATOM 5292 N N . LEU A 1 699 ? -0.607 2.560 28.096 1.00 80.25 699 LEU A N 1
ATOM 5293 C CA . LEU A 1 699 ? -0.999 1.146 28.179 1.00 80.25 699 LEU A CA 1
ATOM 5294 C C . LEU A 1 699 ? -2.392 1.021 28.821 1.00 80.25 699 LEU A C 1
ATOM 5296 O O . LEU A 1 699 ? -2.640 1.585 29.887 1.00 80.25 699 LEU A O 1
ATOM 5300 N N . LEU A 1 700 ? -3.306 0.307 28.161 1.00 72.81 700 LEU A N 1
ATOM 5301 C CA . LEU A 1 700 ? -4.733 0.230 28.502 1.00 72.81 700 LEU A CA 1
ATOM 5302 C C . LEU A 1 700 ? -5.145 -1.105 29.147 1.00 72.81 700 LEU A C 1
ATOM 5304 O O . LEU A 1 700 ? -6.230 -1.199 29.718 1.00 72.81 700 LEU A O 1
ATOM 5308 N N . THR A 1 701 ? -4.301 -2.138 29.066 1.00 76.88 701 THR A N 1
ATOM 5309 C CA . THR A 1 701 ? -4.589 -3.516 29.517 1.00 76.88 701 THR A CA 1
ATOM 5310 C C . THR A 1 701 ? -3.685 -3.995 30.661 1.00 76.88 701 THR A C 1
ATOM 5312 O O . THR A 1 701 ? -3.702 -5.174 31.024 1.00 76.88 701 THR A O 1
ATOM 5315 N N . ALA A 1 702 ? -2.910 -3.086 31.256 1.00 80.62 702 ALA A N 1
ATOM 5316 C CA . ALA A 1 702 ? -2.093 -3.325 32.442 1.00 80.62 702 ALA A CA 1
ATOM 5317 C C . ALA A 1 702 ? -2.009 -2.067 33.320 1.00 80.62 702 ALA A C 1
ATOM 5319 O O . ALA A 1 702 ? -1.981 -0.950 32.810 1.00 80.62 702 ALA A O 1
ATOM 5320 N N . TYR A 1 703 ? -1.928 -2.238 34.643 1.00 80.38 703 TYR A N 1
ATOM 5321 C CA . TYR A 1 703 ? -1.841 -1.113 35.586 1.00 80.38 703 TYR A CA 1
ATOM 5322 C C . TYR A 1 703 ? -0.407 -0.862 36.063 1.00 80.38 703 TYR A C 1
ATOM 5324 O O . TYR A 1 703 ? 0.295 -1.819 36.397 1.00 80.38 703 TYR A O 1
ATOM 5332 N N . PRO A 1 704 ? 0.049 0.396 36.174 1.00 82.88 704 PRO A N 1
ATOM 5333 C CA . PRO A 1 704 ? 1.378 0.683 36.692 1.00 82.88 704 PRO A CA 1
ATOM 5334 C C . PRO A 1 704 ? 1.484 0.356 38.190 1.00 82.88 704 PRO A C 1
ATOM 5336 O O . PRO A 1 704 ? 0.545 0.534 38.967 1.00 82.88 704 PRO A O 1
ATOM 5339 N N . THR A 1 705 ? 2.662 -0.088 38.623 1.00 82.50 705 THR A N 1
ATOM 5340 C CA . THR A 1 705 ? 3.020 -0.192 40.043 1.00 82.50 705 THR A CA 1
ATOM 5341 C C . THR A 1 705 ? 4.454 0.266 40.270 1.00 82.50 705 THR A C 1
ATOM 5343 O O . THR A 1 705 ? 5.340 -0.002 39.464 1.00 82.50 705 THR A O 1
ATOM 5346 N N . GLU A 1 706 ? 4.697 0.911 41.409 1.00 82.12 706 GLU A N 1
ATOM 5347 C CA . GLU A 1 706 ? 6.035 1.316 41.858 1.00 82.12 706 GLU A CA 1
ATOM 5348 C C . GLU A 1 706 ? 6.818 0.151 42.505 1.00 82.12 706 GLU A C 1
ATOM 5350 O O . GLU A 1 706 ? 7.989 0.295 42.857 1.00 82.12 706 GLU A O 1
ATOM 5355 N N . SER A 1 707 ? 6.197 -1.030 42.661 1.00 81.62 707 SER A N 1
ATOM 5356 C CA . SER A 1 707 ? 6.814 -2.205 43.285 1.00 81.62 707 SER A CA 1
ATOM 5357 C C . SER A 1 707 ? 7.062 -3.337 42.286 1.00 81.62 707 SER A C 1
ATOM 5359 O O . SER A 1 707 ? 6.161 -4.097 41.923 1.00 81.62 707 SER A O 1
ATOM 5361 N N . ILE A 1 708 ? 8.336 -3.553 41.945 1.00 84.19 708 ILE A N 1
ATOM 5362 C CA . ILE A 1 708 ? 8.802 -4.710 41.157 1.00 84.19 708 ILE A CA 1
ATOM 5363 C C . ILE A 1 708 ? 8.439 -6.069 41.794 1.00 84.19 708 ILE A C 1
ATOM 5365 O O . ILE A 1 708 ? 8.438 -7.099 41.115 1.00 84.19 708 ILE A O 1
ATOM 5369 N N . LEU A 1 709 ? 8.100 -6.109 43.091 1.00 82.75 709 LEU A N 1
ATOM 5370 C CA . LEU A 1 709 ? 7.570 -7.309 43.744 1.00 82.75 709 LEU A CA 1
ATOM 5371 C C . LEU A 1 709 ? 6.091 -7.536 43.409 1.00 82.75 709 LEU A C 1
ATOM 5373 O O . LEU A 1 709 ? 5.739 -8.675 43.097 1.00 82.75 709 LEU A O 1
ATOM 5377 N N . ALA A 1 710 ? 5.272 -6.480 43.404 1.00 79.25 710 ALA A N 1
ATOM 5378 C CA . ALA A 1 710 ? 3.840 -6.535 43.097 1.00 79.25 710 ALA A CA 1
ATOM 5379 C C . ALA A 1 710 ? 3.532 -6.729 41.600 1.00 79.25 710 ALA A C 1
ATOM 5381 O O . ALA A 1 710 ? 2.480 -7.263 41.271 1.00 79.25 710 ALA A O 1
ATOM 5382 N N . ALA A 1 711 ? 4.442 -6.326 40.708 1.00 88.12 711 ALA A N 1
ATOM 5383 C CA . ALA A 1 711 ? 4.232 -6.382 39.262 1.00 88.12 711 ALA A CA 1
ATOM 5384 C C . ALA A 1 711 ? 4.167 -7.811 38.687 1.00 88.12 711 ALA A C 1
ATOM 5386 O O . ALA A 1 711 ? 5.019 -8.645 38.988 1.00 88.12 711 ALA A O 1
ATOM 5387 N N . ASP A 1 712 ? 3.235 -8.082 37.783 1.00 88.25 712 ASP A N 1
ATOM 5388 C CA . ASP A 1 712 ? 3.181 -9.301 36.966 1.00 88.25 712 ASP A CA 1
ATOM 5389 C C . ASP A 1 712 ? 4.043 -9.182 35.697 1.00 88.25 712 ASP A C 1
ATOM 5391 O O . ASP A 1 712 ? 4.536 -10.185 35.173 1.00 88.25 712 ASP A O 1
ATOM 5395 N N . ILE A 1 713 ? 4.245 -7.945 35.235 1.00 93.19 713 ILE A N 1
ATOM 5396 C CA . ILE A 1 713 ? 4.995 -7.534 34.049 1.00 93.19 713 ILE A CA 1
ATOM 5397 C C . ILE A 1 713 ? 6.185 -6.667 34.481 1.00 93.19 713 ILE A C 1
ATOM 5399 O O . ILE A 1 713 ? 6.046 -5.757 35.294 1.00 93.19 713 ILE A O 1
ATOM 5403 N N . ILE A 1 714 ? 7.357 -6.899 33.899 1.00 92.44 714 ILE A N 1
ATOM 5404 C CA . ILE A 1 714 ? 8.511 -5.997 33.991 1.00 92.44 714 ILE A CA 1
ATOM 5405 C C . ILE A 1 714 ? 8.810 -5.502 32.577 1.00 92.44 714 ILE A C 1
ATOM 5407 O O . ILE A 1 714 ? 9.051 -6.321 31.691 1.00 92.44 714 ILE A O 1
ATOM 5411 N N . ILE A 1 715 ? 8.769 -4.188 32.356 1.00 93.69 715 ILE A N 1
ATOM 5412 C CA . ILE A 1 715 ? 9.143 -3.557 31.085 1.00 93.69 715 ILE A CA 1
ATOM 5413 C C . ILE A 1 715 ? 10.537 -2.952 31.260 1.00 93.69 715 ILE A C 1
ATOM 5415 O O . ILE A 1 715 ? 10.680 -1.904 31.882 1.00 93.69 715 ILE A O 1
ATOM 5419 N N . THR A 1 716 ? 11.568 -3.614 30.740 1.00 91.88 716 THR A N 1
ATOM 5420 C CA . THR A 1 716 ? 12.957 -3.146 30.796 1.00 91.88 716 THR A CA 1
ATOM 5421 C C . THR A 1 716 ? 13.270 -2.276 29.573 1.00 91.88 716 THR A C 1
ATOM 5423 O O . THR A 1 716 ? 13.358 -2.758 28.441 1.00 91.88 716 THR A O 1
ATOM 5426 N N . VAL A 1 717 ? 13.476 -0.982 29.805 1.00 91.94 717 VAL A N 1
ATOM 5427 C CA . VAL A 1 717 ? 13.801 0.027 28.788 1.00 91.94 717 VAL A CA 1
ATOM 5428 C C . VAL A 1 717 ? 15.321 0.179 28.666 1.00 91.94 717 VAL A C 1
ATOM 5430 O O . VAL A 1 717 ? 16.006 0.510 29.638 1.00 91.94 717 VAL A O 1
ATOM 5433 N N . GLY A 1 718 ? 15.869 -0.035 27.469 1.00 85.94 718 GLY A N 1
ATOM 5434 C CA . GLY A 1 718 ? 17.316 -0.041 27.233 1.00 85.94 718 GLY A CA 1
ATOM 5435 C C . GLY A 1 718 ? 17.964 -1.423 27.393 1.00 85.94 718 GLY A C 1
ATOM 5436 O O . GLY A 1 718 ? 17.298 -2.455 27.428 1.00 85.94 718 GLY A O 1
ATOM 5437 N N . ARG A 1 719 ? 19.300 -1.462 27.415 1.00 82.19 719 ARG A N 1
ATOM 5438 C CA . ARG A 1 719 ? 20.089 -2.695 27.275 1.00 82.19 719 ARG A CA 1
ATOM 5439 C C . ARG A 1 719 ? 20.387 -3.383 28.614 1.00 82.19 719 ARG A C 1
ATOM 5441 O O . ARG A 1 719 ? 21.222 -2.916 29.381 1.00 82.19 719 ARG A O 1
ATOM 5448 N N . ASP A 1 720 ? 19.845 -4.587 28.793 1.00 84.75 720 ASP A N 1
ATOM 5449 C CA . ASP A 1 720 ? 20.317 -5.566 29.784 1.00 84.75 720 ASP A CA 1
ATOM 5450 C C . ASP A 1 720 ? 21.114 -6.690 29.091 1.00 84.75 720 ASP A C 1
ATOM 5452 O O . ASP A 1 720 ? 20.555 -7.511 28.364 1.00 84.75 720 ASP A O 1
ATOM 5456 N N . ASP A 1 721 ? 22.429 -6.757 29.331 1.00 84.62 721 ASP A N 1
ATOM 5457 C CA . ASP A 1 721 ? 23.309 -7.805 28.788 1.00 84.62 721 ASP A CA 1
ATOM 5458 C C . ASP A 1 721 ? 23.025 -9.215 29.343 1.00 84.62 721 ASP A C 1
ATOM 5460 O O . ASP A 1 721 ? 23.401 -10.208 28.708 1.00 84.62 721 ASP A O 1
ATOM 5464 N N . ALA A 1 722 ? 22.391 -9.331 30.514 1.00 83.88 722 ALA A N 1
ATOM 5465 C CA . ALA A 1 722 ? 22.029 -10.604 31.125 1.00 83.88 722 ALA A CA 1
ATOM 5466 C C . ALA A 1 722 ? 20.721 -11.154 30.541 1.00 83.88 722 ALA A C 1
ATOM 5468 O O . ALA A 1 722 ? 20.697 -12.323 30.151 1.00 83.88 722 ALA A O 1
ATOM 5469 N N . ALA A 1 723 ? 19.666 -10.340 30.412 1.00 83.00 723 ALA A N 1
ATOM 5470 C CA . ALA A 1 723 ? 18.465 -10.720 29.665 1.00 83.00 723 ALA A CA 1
ATOM 5471 C C . ALA A 1 723 ? 18.767 -10.985 28.188 1.00 83.00 723 ALA A C 1
ATOM 5473 O O . ALA A 1 723 ? 18.358 -12.023 27.674 1.00 83.00 723 ALA A O 1
ATOM 5474 N N . ASN A 1 724 ? 19.560 -10.135 27.532 1.00 89.25 724 ASN A N 1
ATOM 5475 C CA . ASN A 1 724 ? 19.922 -10.296 26.124 1.00 89.25 724 ASN A CA 1
ATOM 5476 C C . ASN A 1 724 ? 20.599 -11.652 25.825 1.00 89.25 724 ASN A C 1
ATOM 5478 O O . ASN A 1 724 ? 20.302 -12.316 24.833 1.00 89.25 724 ASN A O 1
ATOM 5482 N N . GLN A 1 725 ? 21.485 -12.124 26.711 1.00 87.56 725 GLN A N 1
ATOM 5483 C CA . GLN A 1 725 ? 22.107 -13.452 26.587 1.00 87.56 725 GLN A CA 1
ATOM 5484 C C . GLN A 1 725 ? 21.128 -14.626 26.751 1.00 87.56 725 GLN A C 1
ATOM 5486 O O . GLN A 1 725 ? 21.471 -15.762 26.400 1.00 87.56 725 GLN A O 1
ATOM 5491 N N . LEU A 1 726 ? 19.945 -14.377 27.316 1.00 85.00 726 LEU A N 1
ATOM 5492 C CA . LEU A 1 726 ? 18.874 -15.352 27.492 1.00 85.00 726 LEU A CA 1
ATOM 5493 C C . LEU A 1 726 ? 17.893 -15.276 26.319 1.00 85.00 726 LEU A C 1
ATOM 5495 O O . LEU A 1 726 ? 17.638 -16.313 25.712 1.00 85.00 726 LEU A O 1
ATOM 5499 N N . SER A 1 727 ? 17.441 -14.079 25.932 1.00 88.62 727 SER A N 1
ATOM 5500 C CA . SER A 1 727 ? 16.545 -13.881 24.786 1.00 88.62 727 SER A CA 1
ATOM 5501 C C . SER A 1 727 ? 17.173 -14.393 23.486 1.00 88.62 727 SER A C 1
ATOM 5503 O O . SER A 1 727 ? 16.552 -15.170 22.770 1.00 88.62 727 SER A O 1
ATOM 5505 N N . LEU A 1 728 ? 18.457 -14.111 23.230 1.00 88.62 728 LEU A N 1
ATOM 5506 C CA . LEU A 1 728 ? 19.168 -14.633 22.053 1.00 88.62 728 LEU A CA 1
ATOM 5507 C C . LEU A 1 728 ? 19.347 -16.157 22.074 1.00 88.62 728 LEU A C 1
ATOM 5509 O O . LEU A 1 728 ? 19.493 -16.778 21.022 1.00 88.62 728 LEU A O 1
ATOM 5513 N N . ARG A 1 729 ? 19.388 -16.765 23.265 1.00 85.81 729 ARG A N 1
ATOM 5514 C CA . ARG A 1 729 ? 19.653 -18.201 23.444 1.00 85.81 729 ARG A CA 1
ATOM 5515 C C . ARG A 1 729 ? 18.391 -19.051 23.365 1.00 85.81 729 ARG A C 1
ATOM 5517 O O . ARG A 1 729 ? 18.470 -20.172 22.867 1.00 85.81 729 ARG A O 1
ATOM 5524 N N . TYR A 1 730 ? 17.291 -18.557 23.922 1.00 81.88 730 TYR A N 1
ATOM 5525 C CA . TYR A 1 730 ? 16.051 -19.311 24.082 1.00 81.88 730 TYR A CA 1
ATOM 5526 C C . TYR A 1 730 ? 14.967 -18.836 23.107 1.00 81.88 730 TYR A C 1
ATOM 5528 O O . TYR A 1 730 ? 14.350 -19.676 22.458 1.00 81.88 730 TYR A O 1
ATOM 5536 N N . GLU A 1 731 ? 14.846 -17.522 22.896 1.00 85.12 731 GLU A N 1
ATOM 5537 C CA . GLU A 1 731 ? 13.790 -16.910 22.071 1.00 85.12 731 GLU A CA 1
ATOM 5538 C C . GLU A 1 731 ? 14.272 -16.491 20.663 1.00 85.12 731 GLU A C 1
ATOM 5540 O O . GLU A 1 731 ? 13.478 -16.242 19.757 1.00 85.12 731 GLU A O 1
ATOM 5545 N N . GLY A 1 732 ? 15.591 -16.426 20.450 1.00 87.94 732 GLY A N 1
ATOM 5546 C CA . GLY A 1 732 ? 16.217 -16.120 19.160 1.00 87.94 732 GLY A CA 1
ATOM 5547 C C . GLY A 1 732 ? 16.223 -14.638 18.762 1.00 87.94 732 GLY A C 1
ATOM 5548 O O . GLY A 1 732 ? 16.381 -14.339 17.575 1.00 87.94 732 GLY A O 1
ATOM 5549 N N . TRP A 1 733 ? 16.063 -13.715 19.717 1.00 93.56 733 TRP A N 1
ATOM 5550 C CA . TRP A 1 733 ? 16.048 -12.266 19.470 1.00 93.56 733 TRP A CA 1
ATOM 5551 C C . TRP A 1 733 ? 16.860 -11.451 20.489 1.00 93.56 733 TRP A C 1
ATOM 5553 O O . TRP A 1 733 ? 17.094 -11.896 21.611 1.00 93.56 733 TRP A O 1
ATOM 5563 N N . GLY A 1 734 ? 17.309 -10.255 20.094 1.00 92.31 734 GLY A N 1
ATOM 5564 C CA . GLY A 1 734 ? 18.108 -9.341 20.923 1.00 92.31 734 GLY A CA 1
ATOM 5565 C C . GLY A 1 734 ? 19.278 -8.695 20.169 1.00 92.31 734 GLY A C 1
ATOM 5566 O O . GLY A 1 734 ? 19.237 -8.536 18.953 1.00 92.31 734 GLY A O 1
ATOM 5567 N N . TYR A 1 735 ? 20.337 -8.337 20.892 1.00 91.50 735 TYR A N 1
ATOM 5568 C CA . TYR A 1 735 ? 21.579 -7.732 20.403 1.00 91.50 735 TYR A CA 1
ATOM 5569 C C . TYR A 1 735 ? 22.659 -8.757 20.036 1.00 91.50 735 TYR A C 1
ATOM 5571 O O . TYR A 1 735 ? 23.451 -9.174 20.891 1.00 91.50 735 TYR A O 1
ATOM 5579 N N . GLU A 1 736 ? 22.798 -9.086 18.751 1.00 89.88 736 GLU A N 1
ATOM 5580 C CA . GLU A 1 736 ? 23.965 -9.831 18.268 1.00 89.88 736 GLU A CA 1
ATOM 5581 C C . GLU A 1 736 ? 25.111 -8.865 17.911 1.00 89.88 736 GLU A C 1
ATOM 5583 O O . GLU A 1 736 ? 25.309 -8.471 16.759 1.00 89.88 736 GLU A O 1
ATOM 5588 N N . GLY A 1 737 ? 25.872 -8.467 18.936 1.00 85.94 737 GLY A N 1
ATOM 5589 C CA . GLY A 1 737 ? 27.007 -7.547 18.822 1.00 85.94 737 GLY A CA 1
ATOM 5590 C C . GLY A 1 737 ? 26.570 -6.081 18.845 1.00 85.94 737 GLY A C 1
ATOM 5591 O O . GLY A 1 737 ? 26.296 -5.536 19.914 1.00 85.94 737 GLY A O 1
ATOM 5592 N N . THR A 1 738 ? 26.523 -5.455 17.668 1.00 83.00 738 THR A N 1
ATOM 5593 C CA . THR A 1 738 ? 26.059 -4.070 17.439 1.00 83.00 738 THR A CA 1
ATOM 5594 C C . THR A 1 738 ? 24.894 -4.049 16.442 1.00 83.00 738 THR A C 1
ATOM 5596 O O . THR A 1 738 ? 24.830 -3.211 15.545 1.00 83.00 738 THR A O 1
ATOM 5599 N N . SER A 1 739 ? 24.031 -5.059 16.506 1.00 91.06 739 SER A N 1
ATOM 5600 C CA . SER A 1 739 ? 22.843 -5.172 15.661 1.00 91.06 739 SER A CA 1
ATOM 5601 C C . SER A 1 739 ? 21.713 -5.791 16.458 1.00 91.06 739 SER A C 1
ATOM 5603 O O . SER A 1 739 ? 21.946 -6.753 17.194 1.00 91.06 739 SER A O 1
ATOM 5605 N N . LEU A 1 740 ? 20.497 -5.311 16.235 1.00 94.31 740 LEU A N 1
ATOM 5606 C CA . LEU A 1 740 ? 19.296 -5.992 16.693 1.00 94.31 740 LEU A CA 1
ATOM 5607 C C . LEU A 1 740 ? 18.944 -7.112 15.712 1.00 94.31 740 LEU A C 1
ATOM 5609 O O . LEU A 1 740 ? 19.089 -6.963 14.496 1.00 94.31 740 LEU A O 1
ATOM 5613 N N . VAL A 1 741 ? 18.511 -8.252 16.240 1.00 93.00 741 VAL A N 1
ATOM 5614 C CA . VAL A 1 741 ? 18.081 -9.422 15.472 1.00 93.00 741 VAL A CA 1
ATOM 5615 C C . VAL A 1 741 ? 16.792 -9.993 16.055 1.00 93.00 741 VAL A C 1
ATOM 5617 O O . VAL A 1 741 ? 16.632 -10.057 17.270 1.00 93.00 741 VAL A O 1
ATOM 5620 N N . ALA A 1 742 ? 15.887 -10.433 15.181 1.00 92.00 742 ALA A N 1
ATOM 5621 C CA . ALA A 1 742 ? 14.723 -11.257 15.515 1.00 92.00 742 ALA A CA 1
ATOM 5622 C C . ALA A 1 742 ? 14.202 -11.942 14.246 1.00 92.00 742 ALA A C 1
ATOM 5624 O O . ALA A 1 742 ? 14.343 -11.406 13.144 1.00 92.00 742 ALA A O 1
ATOM 5625 N N . GLY A 1 743 ? 13.620 -13.140 14.365 1.00 80.12 743 GLY A N 1
ATOM 5626 C CA . GLY A 1 743 ? 12.998 -13.845 13.231 1.00 80.12 743 GLY A CA 1
ATOM 5627 C C . GLY A 1 743 ? 13.927 -14.116 12.032 1.00 80.12 743 GLY A C 1
ATOM 5628 O O . GLY A 1 743 ? 13.457 -14.289 10.910 1.00 80.12 743 GLY A O 1
ATOM 5629 N N . GLY A 1 744 ? 15.251 -14.102 12.235 1.00 82.12 744 GLY A N 1
ATOM 5630 C CA . GLY A 1 744 ? 16.254 -14.193 11.164 1.00 82.12 744 GLY A CA 1
ATOM 5631 C C . GLY A 1 744 ? 16.497 -12.898 10.370 1.00 82.12 744 GLY A C 1
ATOM 5632 O O . GLY A 1 744 ? 17.298 -12.913 9.434 1.00 82.12 744 GLY A O 1
ATOM 5633 N N . ARG A 1 745 ? 15.848 -11.783 10.733 1.00 88.00 745 ARG A N 1
ATOM 5634 C CA . ARG A 1 745 ? 16.166 -10.424 10.258 1.00 88.00 745 ARG A CA 1
ATOM 5635 C C . ARG A 1 745 ? 17.255 -9.800 11.146 1.00 88.00 745 ARG A C 1
ATOM 5637 O O . ARG A 1 745 ? 17.441 -10.211 12.291 1.00 88.00 745 ARG A O 1
ATOM 5644 N N . ARG A 1 746 ? 17.958 -8.798 10.611 1.00 92.88 746 ARG A N 1
ATOM 5645 C CA . ARG A 1 746 ? 18.930 -7.949 11.319 1.00 92.88 746 ARG A CA 1
ATOM 5646 C C . ARG A 1 746 ? 18.625 -6.486 11.014 1.00 92.88 746 ARG A C 1
ATOM 5648 O O . ARG A 1 746 ? 18.280 -6.190 9.873 1.00 92.88 746 ARG A O 1
ATOM 5655 N N . ALA A 1 747 ? 18.807 -5.619 12.001 1.00 93.88 747 ALA A N 1
ATOM 5656 C CA . ALA A 1 747 ? 18.770 -4.169 11.870 1.00 93.88 747 ALA A CA 1
ATOM 5657 C C . ALA A 1 747 ? 20.048 -3.551 12.479 1.00 93.88 747 ALA A C 1
ATOM 5659 O O . ALA A 1 747 ? 20.588 -4.048 13.475 1.00 93.88 747 ALA A O 1
ATOM 5660 N N . THR A 1 748 ? 20.581 -2.522 11.829 1.00 93.81 748 THR A N 1
ATOM 5661 C CA . THR A 1 748 ? 21.910 -1.932 12.053 1.00 93.81 748 THR A CA 1
ATOM 5662 C C . THR A 1 748 ? 21.922 -0.404 12.128 1.00 93.81 748 THR A C 1
ATOM 5664 O O . THR A 1 748 ? 22.930 0.160 12.555 1.00 93.81 748 THR A O 1
ATOM 5667 N N . ALA A 1 749 ? 20.828 0.269 11.768 1.00 94.06 749 ALA A N 1
ATOM 5668 C CA . ALA A 1 749 ? 20.700 1.720 11.867 1.00 94.06 749 ALA A CA 1
ATOM 5669 C C . ALA A 1 749 ? 20.661 2.202 13.336 1.00 94.06 749 ALA A C 1
ATOM 5671 O O . ALA A 1 749 ? 20.254 1.431 14.209 1.00 94.06 749 ALA A O 1
ATOM 5672 N N . PRO A 1 750 ? 21.030 3.464 13.647 1.00 92.19 750 PRO A N 1
ATOM 5673 C CA . PRO A 1 750 ? 20.948 4.011 15.012 1.00 92.19 750 PRO A CA 1
ATOM 5674 C C . PRO A 1 750 ? 19.532 3.947 15.606 1.00 92.19 750 PRO A C 1
ATOM 5676 O O . PRO A 1 750 ? 19.359 3.601 16.773 1.00 92.19 750 PRO A O 1
ATOM 5679 N N . TYR A 1 751 ? 18.532 4.185 14.758 1.00 94.19 751 TYR A N 1
ATOM 5680 C CA . TYR A 1 751 ? 17.099 4.136 15.051 1.00 94.19 751 TYR A CA 1
ATOM 5681 C C . TYR A 1 751 ? 16.463 2.749 14.973 1.00 94.19 751 TYR A C 1
ATOM 5683 O O . TYR A 1 751 ? 15.267 2.611 15.214 1.00 94.19 751 TYR A O 1
ATOM 5691 N N . ALA A 1 752 ? 17.229 1.705 14.651 1.00 95.62 752 ALA A N 1
ATOM 5692 C CA . ALA A 1 752 ? 16.690 0.356 14.710 1.00 95.62 752 ALA A CA 1
ATOM 5693 C C . ALA A 1 752 ? 16.251 0.027 16.143 1.00 95.62 752 ALA A C 1
ATOM 5695 O O . ALA A 1 752 ? 17.012 0.222 17.099 1.00 95.62 752 ALA A O 1
ATOM 5696 N N . GLY A 1 753 ? 15.039 -0.507 16.258 1.00 95.75 753 GLY A N 1
ATOM 5697 C CA . GLY A 1 753 ? 14.373 -0.844 17.511 1.00 95.75 753 GLY A CA 1
ATOM 5698 C C . GLY A 1 753 ? 13.889 -2.293 17.538 1.00 95.75 753 GLY A C 1
ATOM 5699 O O . GLY A 1 753 ? 13.793 -2.971 16.513 1.00 95.75 753 GLY A O 1
ATOM 5700 N N . LEU A 1 754 ? 13.597 -2.793 18.729 1.00 95.62 754 LEU A N 1
ATOM 5701 C CA . LEU A 1 754 ? 13.089 -4.132 18.975 1.00 95.62 754 LEU A CA 1
ATOM 5702 C C . LEU A 1 754 ? 12.219 -4.103 20.232 1.00 95.62 754 LEU A C 1
ATOM 5704 O O . LEU A 1 754 ? 12.707 -3.775 21.314 1.00 95.62 754 LEU A O 1
ATOM 5708 N N . VAL A 1 755 ? 10.968 -4.531 20.086 1.00 96.38 755 VAL A N 1
ATOM 5709 C CA . VAL A 1 755 ? 10.122 -4.929 21.215 1.00 96.38 755 VAL A CA 1
ATOM 5710 C C . VAL A 1 755 ? 10.196 -6.446 21.323 1.00 96.38 755 VAL A C 1
ATOM 5712 O O . VAL A 1 755 ? 9.959 -7.142 20.335 1.00 96.38 755 VAL A O 1
ATOM 5715 N N . GLY A 1 756 ? 10.553 -6.974 22.493 1.00 94.25 756 GLY A N 1
ATOM 5716 C CA . GLY A 1 756 ? 10.643 -8.418 22.728 1.00 94.25 756 GLY A CA 1
ATOM 5717 C C . GLY A 1 756 ? 10.075 -8.815 24.085 1.00 94.25 756 GLY A C 1
ATOM 5718 O O . GLY A 1 756 ? 10.411 -8.208 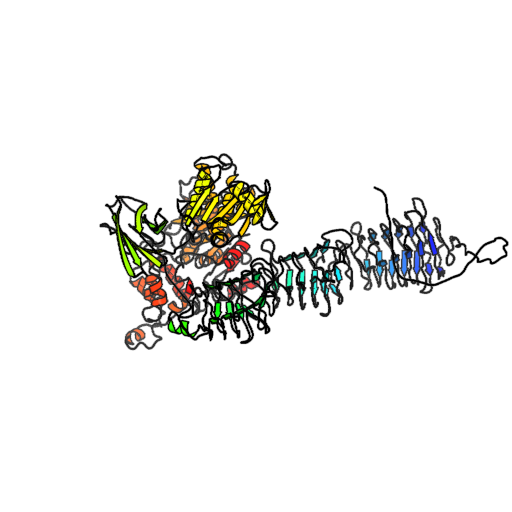25.093 1.00 94.25 756 GLY A O 1
ATOM 5719 N N . SER A 1 757 ? 9.230 -9.841 24.125 1.00 93.50 757 SER A N 1
ATOM 5720 C CA . SER A 1 757 ? 8.535 -10.324 25.321 1.00 93.50 757 SER A CA 1
ATOM 5721 C C . SER A 1 757 ? 8.808 -11.804 25.566 1.00 93.50 757 SER A C 1
ATOM 5723 O O . SER A 1 757 ? 8.719 -12.604 24.634 1.00 93.50 757 SER A O 1
ATOM 5725 N N . PHE A 1 758 ? 9.099 -12.184 26.815 1.00 90.56 758 PHE A N 1
ATOM 5726 C CA . PHE A 1 758 ? 9.134 -13.588 27.242 1.00 90.56 758 PHE A CA 1
ATOM 5727 C C . PHE A 1 758 ? 8.802 -13.790 28.731 1.00 90.56 758 PHE A C 1
ATOM 5729 O O . PHE A 1 758 ? 8.978 -12.894 29.567 1.00 90.56 758 PHE A O 1
ATOM 5736 N N . LYS A 1 759 ? 8.300 -14.977 29.096 1.00 88.69 759 LYS A N 1
ATOM 5737 C CA . LYS A 1 759 ? 7.872 -15.285 30.470 1.00 88.69 759 LYS A CA 1
ATOM 5738 C C . LYS A 1 759 ? 8.986 -15.961 31.276 1.00 88.69 759 LYS A C 1
ATOM 5740 O O . LYS A 1 759 ? 9.503 -17.014 30.913 1.00 88.69 759 LYS A O 1
ATOM 5745 N N . ARG A 1 760 ? 9.345 -15.385 32.429 1.00 81.69 760 ARG A N 1
ATOM 5746 C CA . ARG A 1 760 ? 10.465 -15.841 33.271 1.00 81.69 760 ARG A CA 1
ATOM 5747 C C . ARG A 1 760 ? 10.133 -15.725 34.758 1.00 81.69 760 ARG A C 1
ATOM 5749 O O . ARG A 1 760 ? 9.643 -14.704 35.220 1.00 81.69 760 ARG A O 1
ATOM 5756 N N . PHE A 1 761 ? 10.422 -16.785 35.518 1.00 79.25 761 PHE A N 1
ATOM 5757 C CA . PHE A 1 761 ? 10.164 -16.870 36.969 1.00 79.25 761 PHE A CA 1
ATOM 5758 C C . PHE A 1 761 ? 8.710 -16.548 37.388 1.00 79.25 761 PHE A C 1
ATOM 5760 O O . PHE A 1 761 ? 8.466 -16.100 38.502 1.00 79.25 761 PHE A O 1
ATOM 5767 N N . GLY A 1 762 ? 7.744 -16.791 36.496 1.00 80.56 762 GLY A N 1
ATOM 5768 C CA . GLY A 1 762 ? 6.322 -16.483 36.691 1.00 80.56 762 GLY A CA 1
ATOM 5769 C C . GLY A 1 762 ? 5.891 -15.134 36.109 1.00 80.56 762 GLY A C 1
ATOM 5770 O O . GLY A 1 762 ? 4.761 -15.038 35.634 1.00 80.56 762 GLY A O 1
ATOM 5771 N N . LYS A 1 763 ? 6.794 -14.148 36.052 1.00 88.62 763 LYS A N 1
ATOM 5772 C CA . LYS A 1 763 ? 6.531 -12.799 35.528 1.00 88.62 763 LYS A CA 1
ATOM 5773 C C . LYS A 1 763 ? 6.718 -12.720 34.010 1.00 88.62 763 LYS A C 1
ATOM 5775 O O . LYS A 1 763 ? 7.519 -13.456 33.428 1.00 88.62 763 LYS A O 1
ATOM 5780 N N . ARG A 1 764 ? 5.970 -11.828 33.372 1.00 92.12 764 ARG A N 1
ATOM 5781 C CA . ARG A 1 764 ? 6.123 -11.384 31.979 1.00 92.12 764 ARG A CA 1
ATOM 5782 C C . ARG A 1 764 ? 7.276 -10.372 31.933 1.00 92.12 764 ARG A C 1
ATOM 5784 O O . ARG A 1 764 ? 7.346 -9.506 32.794 1.00 92.12 764 ARG A O 1
ATOM 5791 N N . ASN A 1 765 ? 8.203 -10.491 30.985 1.00 91.69 765 ASN A N 1
ATOM 5792 C CA . ASN A 1 765 ? 9.346 -9.576 30.861 1.00 91.69 765 ASN A CA 1
ATOM 5793 C C . ASN A 1 765 ? 9.355 -9.049 29.425 1.00 91.69 765 ASN A C 1
ATOM 5795 O O . ASN A 1 765 ? 9.515 -9.837 28.492 1.00 91.69 765 ASN A O 1
ATOM 5799 N N . ILE A 1 766 ? 9.141 -7.747 29.263 1.00 93.94 766 ILE A N 1
ATOM 5800 C CA . ILE A 1 766 ? 9.130 -7.036 27.984 1.00 93.94 766 ILE A CA 1
ATOM 5801 C C . ILE A 1 766 ? 10.386 -6.168 27.925 1.00 93.94 766 ILE A C 1
ATOM 5803 O O . ILE A 1 766 ? 10.768 -5.553 28.915 1.00 93.94 766 ILE A O 1
ATOM 5807 N N . TYR A 1 767 ? 11.034 -6.118 26.771 1.00 93.25 767 TYR A N 1
ATOM 5808 C CA . TYR A 1 767 ? 12.295 -5.428 26.552 1.00 93.25 767 TYR A CA 1
ATOM 5809 C C . TYR A 1 767 ? 12.154 -4.457 25.386 1.00 93.25 767 TYR A C 1
ATOM 5811 O O . TYR A 1 767 ? 11.841 -4.876 24.270 1.00 93.25 767 TYR A O 1
ATOM 5819 N N . LEU A 1 768 ? 12.404 -3.174 25.656 1.00 94.94 768 LEU A N 1
ATOM 5820 C CA . LEU A 1 768 ? 12.452 -2.114 24.650 1.00 94.94 768 LEU A CA 1
ATOM 5821 C C . LEU A 1 768 ? 13.920 -1.819 24.339 1.00 94.94 768 LEU A C 1
ATOM 5823 O O . LEU A 1 768 ? 14.585 -1.039 25.027 1.00 94.94 768 LEU A O 1
ATOM 5827 N N . TYR A 1 769 ? 14.451 -2.507 23.330 1.00 93.25 769 TYR A N 1
ATOM 5828 C CA . TYR A 1 769 ? 15.824 -2.334 22.867 1.00 93.25 769 TYR A CA 1
ATOM 5829 C C . TYR A 1 769 ? 15.850 -1.423 21.637 1.00 93.25 769 TYR A C 1
ATOM 5831 O O . TYR A 1 769 ? 15.080 -1.610 20.706 1.00 93.25 769 TYR A O 1
ATOM 5839 N N . GLY A 1 770 ? 16.798 -0.493 21.584 1.00 93.12 770 GLY A N 1
ATOM 5840 C CA . GLY A 1 770 ? 17.073 0.323 20.403 1.00 93.12 770 GLY A CA 1
ATOM 5841 C C . GLY A 1 770 ? 18.548 0.669 20.338 1.00 93.12 770 GLY A C 1
ATOM 5842 O O . GLY A 1 770 ? 19.141 0.955 21.381 1.00 93.12 770 GLY A O 1
ATOM 5843 N N . ASN A 1 771 ? 19.143 0.601 19.139 1.00 91.50 771 ASN A N 1
ATOM 5844 C CA . ASN A 1 771 ? 20.591 0.774 18.934 1.00 91.50 771 ASN A CA 1
ATOM 5845 C C . ASN A 1 771 ? 21.113 2.108 19.516 1.00 91.50 771 ASN A C 1
ATOM 5847 O O . ASN A 1 771 ? 22.279 2.193 19.911 1.00 91.50 771 ASN A O 1
ATOM 5851 N N . ARG A 1 772 ? 20.236 3.115 19.602 1.00 91.56 772 ARG A N 1
ATOM 5852 C CA . ARG A 1 772 ? 20.333 4.339 20.406 1.00 91.56 772 ARG A CA 1
ATOM 5853 C C . ARG A 1 772 ? 18.941 4.734 20.952 1.00 91.56 772 ARG A C 1
ATOM 5855 O O . ARG A 1 772 ? 17.983 3.978 20.788 1.00 91.56 772 ARG A O 1
ATOM 5862 N N . VAL A 1 773 ? 18.826 5.900 21.604 1.00 93.31 773 VAL A N 1
ATOM 5863 C CA . VAL A 1 773 ? 17.588 6.400 22.250 1.00 93.31 773 VAL A CA 1
ATOM 5864 C C . VAL A 1 773 ? 16.409 6.448 21.277 1.00 93.31 773 VAL A C 1
ATOM 5866 O O . VAL A 1 773 ? 15.340 5.942 21.600 1.00 93.31 773 VAL A O 1
ATOM 5869 N N . GLU A 1 774 ? 16.623 6.961 20.069 1.00 92.75 774 GLU A N 1
ATOM 5870 C CA . GLU A 1 774 ? 15.633 7.033 18.989 1.00 92.75 774 GLU A CA 1
ATOM 5871 C C . GLU A 1 774 ? 14.983 5.669 18.670 1.00 92.75 774 GLU A C 1
ATOM 5873 O O . GLU A 1 774 ? 13.768 5.572 18.512 1.00 92.75 774 GLU A O 1
ATOM 5878 N N . GLY A 1 775 ? 15.761 4.579 18.671 1.00 94.44 775 GLY A N 1
ATOM 5879 C CA . GLY A 1 775 ? 15.247 3.225 18.447 1.00 94.44 775 GLY A CA 1
ATOM 5880 C C . GLY A 1 775 ? 14.494 2.650 19.650 1.00 94.44 775 GLY A C 1
ATOM 5881 O O . GLY A 1 775 ? 13.676 1.748 19.488 1.00 94.44 775 GLY A O 1
ATOM 5882 N N . ILE A 1 776 ? 14.750 3.166 20.859 1.00 94.69 776 ILE A N 1
ATOM 5883 C CA . ILE A 1 776 ? 14.000 2.815 22.075 1.00 94.69 776 ILE A CA 1
ATOM 5884 C C . ILE A 1 776 ? 12.664 3.568 22.090 1.00 94.69 776 ILE A C 1
ATOM 5886 O O . ILE A 1 776 ? 11.653 2.981 22.457 1.00 94.69 776 ILE A O 1
ATOM 5890 N N . ILE A 1 777 ? 12.636 4.823 21.631 1.00 94.88 777 ILE A N 1
ATOM 5891 C CA . ILE A 1 777 ? 11.405 5.600 21.423 1.00 94.88 777 ILE A CA 1
ATOM 5892 C C . ILE A 1 777 ? 10.523 4.923 20.365 1.00 94.88 777 ILE A C 1
ATOM 5894 O O . ILE A 1 777 ? 9.350 4.665 20.624 1.00 94.88 777 ILE A O 1
ATOM 5898 N N . ALA A 1 778 ? 11.095 4.525 19.223 1.00 94.12 778 ALA A N 1
ATOM 5899 C CA . ALA A 1 778 ? 10.373 3.748 18.214 1.00 94.12 778 ALA A CA 1
ATOM 5900 C C . ALA A 1 778 ? 9.839 2.412 18.779 1.00 94.12 778 ALA A C 1
ATOM 5902 O O . ALA A 1 778 ? 8.702 2.030 18.501 1.00 94.12 778 ALA A O 1
ATOM 5903 N N . ALA A 1 779 ? 10.615 1.725 19.629 1.00 95.06 779 ALA A N 1
ATOM 5904 C CA . ALA A 1 779 ? 10.158 0.525 20.333 1.00 95.06 779 ALA A CA 1
ATOM 5905 C C . ALA A 1 779 ? 9.040 0.815 21.358 1.00 95.06 779 ALA A C 1
ATOM 5907 O O . ALA A 1 779 ? 8.135 0.001 21.499 1.00 95.06 779 ALA A O 1
ATOM 5908 N N . ALA A 1 780 ? 9.050 1.962 22.043 1.00 94.75 780 ALA A N 1
ATOM 5909 C CA . ALA A 1 780 ? 7.971 2.365 22.948 1.00 94.75 780 ALA A CA 1
ATOM 5910 C C . ALA A 1 780 ? 6.664 2.656 22.192 1.00 94.75 780 ALA A C 1
ATOM 5912 O O . ALA A 1 780 ? 5.605 2.195 22.617 1.00 94.75 780 ALA A O 1
ATOM 5913 N N . LYS A 1 781 ? 6.739 3.329 21.035 1.00 91.88 781 LYS A N 1
ATOM 5914 C CA . LYS A 1 781 ? 5.583 3.560 20.154 1.00 91.88 781 LYS A CA 1
ATOM 5915 C C . LYS A 1 781 ? 4.983 2.247 19.632 1.00 91.88 781 LYS A C 1
ATOM 5917 O O . LYS A 1 781 ? 3.790 2.015 19.804 1.00 91.88 781 LYS A O 1
ATOM 5922 N N . GLU A 1 782 ? 5.796 1.347 19.069 1.00 92.12 782 GLU A N 1
ATOM 5923 C CA . GLU A 1 782 ? 5.315 0.035 18.585 1.00 92.12 782 GLU A CA 1
ATOM 5924 C C . GLU A 1 782 ? 4.871 -0.905 19.730 1.00 92.12 782 GLU A C 1
ATOM 5926 O O . GLU A 1 782 ? 4.044 -1.786 19.506 1.00 92.12 782 GLU A O 1
ATOM 5931 N N . MET A 1 783 ? 5.358 -0.711 20.965 1.00 91.44 783 MET A N 1
ATOM 5932 C CA . MET A 1 783 ? 4.852 -1.404 22.162 1.00 91.44 783 MET A CA 1
ATOM 5933 C C . MET A 1 783 ? 3.434 -0.950 22.533 1.00 91.44 783 MET A C 1
ATOM 5935 O O . MET A 1 783 ? 2.610 -1.795 22.867 1.00 91.44 783 MET A O 1
ATOM 5939 N N . VAL A 1 784 ? 3.132 0.352 22.460 1.00 87.94 784 VAL A N 1
ATOM 5940 C CA . VAL A 1 784 ? 1.775 0.880 22.696 1.00 87.94 784 VAL A CA 1
ATOM 5941 C C . VAL A 1 784 ? 0.831 0.473 21.561 1.00 87.94 784 VAL A C 1
ATOM 5943 O O . VAL A 1 784 ? -0.221 -0.103 21.820 1.00 87.94 784 VAL A O 1
ATOM 5946 N N . LEU A 1 785 ? 1.244 0.667 20.303 1.00 82.44 785 LEU A N 1
ATOM 5947 C CA . LEU A 1 785 ? 0.469 0.298 19.108 1.00 82.44 785 LEU A CA 1
ATOM 5948 C C . LEU A 1 785 ? 0.098 -1.199 19.059 1.00 82.44 785 LEU A C 1
ATOM 5950 O O . LEU A 1 785 ? -0.877 -1.581 18.415 1.00 82.44 785 LEU A O 1
ATOM 5954 N N . ARG A 1 786 ? 0.880 -2.057 19.726 1.00 82.06 786 ARG A N 1
ATOM 5955 C CA . ARG A 1 786 ? 0.697 -3.516 19.750 1.00 82.06 786 ARG A CA 1
ATOM 5956 C C . ARG A 1 786 ? 0.683 -4.090 21.165 1.00 82.06 786 ARG A C 1
ATOM 5958 O O . ARG A 1 786 ? 1.176 -5.193 21.378 1.00 82.06 786 ARG A O 1
ATOM 5965 N N . GLU A 1 787 ? 0.130 -3.377 22.141 1.00 82.94 787 GLU A N 1
ATOM 5966 C CA . GLU A 1 787 ? 0.181 -3.768 23.560 1.00 82.94 787 GLU A CA 1
ATOM 5967 C C . GLU A 1 787 ? -0.154 -5.259 23.802 1.00 82.94 787 GLU A C 1
ATOM 5969 O O . GLU A 1 787 ? 0.587 -5.993 24.472 1.00 82.94 787 GLU A O 1
ATOM 5974 N N . HIS A 1 788 ? -1.233 -5.737 23.174 1.00 80.00 788 HIS A N 1
ATOM 5975 C CA . HIS A 1 788 ? -1.700 -7.118 23.275 1.00 80.00 788 HIS A CA 1
ATOM 5976 C C . HIS A 1 788 ? -0.679 -8.159 22.764 1.00 80.00 788 HIS A C 1
ATOM 5978 O O . HIS A 1 788 ? -0.576 -9.244 23.347 1.00 80.00 788 HIS A O 1
ATOM 5984 N N . ASP A 1 789 ? 0.107 -7.828 21.730 1.00 86.62 789 ASP A N 1
ATOM 5985 C CA . ASP A 1 789 ? 1.132 -8.695 21.122 1.00 86.62 789 ASP A CA 1
ATOM 5986 C C . ASP A 1 789 ? 2.334 -8.946 22.049 1.00 86.62 789 ASP A C 1
ATOM 5988 O O . ASP A 1 789 ? 3.153 -9.819 21.748 1.00 86.62 789 ASP A O 1
ATOM 5992 N N . PHE A 1 790 ? 2.464 -8.204 23.156 1.00 89.88 790 PHE A N 1
ATOM 5993 C CA . PHE A 1 790 ? 3.608 -8.303 24.068 1.00 89.88 790 PHE A CA 1
ATOM 5994 C C . PHE A 1 790 ? 3.228 -8.582 25.520 1.00 89.88 790 PHE A C 1
ATOM 5996 O O . PHE A 1 790 ? 3.964 -9.304 26.194 1.00 89.88 790 PHE A O 1
ATOM 6003 N N . ILE A 1 791 ? 2.101 -8.063 26.017 1.00 86.81 791 ILE A N 1
ATOM 6004 C CA . ILE A 1 791 ? 1.655 -8.302 27.400 1.00 86.81 791 ILE A CA 1
ATOM 6005 C C . ILE A 1 791 ? 1.225 -9.758 27.609 1.00 86.81 791 ILE A C 1
ATOM 6007 O O . ILE A 1 791 ? 1.652 -10.415 28.567 1.00 86.81 791 ILE A O 1
ATOM 6011 N N . SER A 1 792 ? 0.415 -10.293 26.696 1.00 79.62 792 SER A N 1
ATOM 6012 C CA . SER A 1 792 ? -0.169 -11.630 26.838 1.00 79.62 792 SER A CA 1
ATOM 6013 C C . SER A 1 792 ? 0.835 -12.749 26.514 1.00 79.62 792 SER A C 1
ATOM 6015 O O . SER A 1 792 ? 1.017 -13.679 27.309 1.00 79.62 792 SER A O 1
ATOM 6017 N N . ILE A 1 793 ? 1.549 -12.625 25.393 1.00 82.00 793 ILE A N 1
ATOM 6018 C CA . ILE A 1 793 ? 2.324 -13.692 24.739 1.00 82.00 793 ILE A CA 1
ATOM 6019 C C . ILE A 1 793 ? 3.841 -13.445 24.724 1.00 82.00 793 ILE A C 1
ATOM 6021 O O . ILE A 1 793 ? 4.330 -12.356 25.018 1.00 82.00 793 ILE A O 1
ATOM 6025 N N . ASP A 1 794 ? 4.590 -14.495 24.389 1.00 88.38 794 ASP A N 1
ATOM 6026 C CA . ASP A 1 794 ? 6.033 -14.458 24.143 1.00 88.38 794 ASP A CA 1
ATOM 6027 C C . ASP A 1 794 ? 6.245 -14.180 22.640 1.00 88.38 794 ASP A C 1
ATOM 6029 O O . ASP A 1 794 ? 5.788 -14.950 21.794 1.00 88.38 794 ASP A O 1
ATOM 6033 N N . ASN A 1 795 ? 6.861 -13.046 22.294 1.00 92.31 795 ASN A N 1
ATOM 6034 C CA . ASN A 1 795 ? 6.857 -12.485 20.933 1.00 92.31 795 ASN A CA 1
ATOM 6035 C C . ASN A 1 795 ? 8.043 -11.525 20.716 1.00 92.31 795 ASN A C 1
ATOM 6037 O O . ASN A 1 795 ? 8.633 -11.053 21.686 1.00 92.31 795 ASN A O 1
ATOM 6041 N N . ALA A 1 796 ? 8.390 -11.197 19.467 1.00 93.62 796 ALA A N 1
ATOM 6042 C CA . ALA A 1 796 ? 9.344 -10.128 19.170 1.00 93.62 796 ALA A CA 1
ATOM 6043 C C . ALA A 1 796 ? 9.130 -9.472 17.801 1.00 93.62 796 ALA A C 1
ATOM 6045 O O . ALA A 1 796 ? 9.050 -10.146 16.771 1.00 93.62 796 ALA A O 1
ATOM 6046 N N . TYR A 1 797 ? 9.148 -8.141 17.790 1.00 94.81 797 TYR A N 1
ATOM 6047 C CA . TYR A 1 797 ? 8.996 -7.306 16.605 1.00 94.81 797 TYR A CA 1
ATOM 6048 C C . TYR A 1 797 ? 10.233 -6.425 16.403 1.00 94.81 797 TYR A C 1
ATOM 6050 O O . TYR A 1 797 ? 10.636 -5.689 17.302 1.00 94.81 797 TYR A O 1
ATOM 6058 N N . LEU A 1 798 ? 10.838 -6.507 15.213 1.00 95.62 798 LEU A N 1
ATOM 6059 C CA . LEU A 1 798 ? 12.057 -5.782 14.840 1.00 95.62 798 LEU A CA 1
ATOM 6060 C C . LEU A 1 798 ? 11.730 -4.611 13.908 1.00 95.62 798 LEU A C 1
ATOM 6062 O O . LEU A 1 798 ? 11.395 -4.818 12.735 1.00 95.62 798 LEU A O 1
ATOM 6066 N N . ILE A 1 799 ? 11.927 -3.401 14.424 1.00 96.00 799 ILE A N 1
ATOM 6067 C CA . ILE A 1 799 ? 11.883 -2.135 13.693 1.00 96.00 799 ILE A CA 1
ATOM 6068 C C . ILE A 1 799 ? 13.185 -2.047 12.888 1.00 96.00 799 ILE A C 1
ATOM 6070 O O . ILE A 1 799 ? 14.274 -1.861 13.435 1.00 96.00 799 ILE A O 1
ATOM 6074 N N . GLY A 1 800 ? 13.076 -2.305 11.585 1.00 88.00 800 GLY A N 1
ATOM 6075 C CA . GLY A 1 800 ? 14.221 -2.426 10.683 1.00 88.00 800 GLY A CA 1
ATOM 6076 C C . GLY A 1 800 ? 14.726 -1.096 10.125 1.00 88.00 800 GLY A C 1
ATOM 6077 O O . GLY A 1 800 ? 14.038 -0.083 10.192 1.00 88.00 800 GLY A O 1
ATOM 6078 N N . ASP A 1 801 ? 15.887 -1.154 9.470 1.00 88.62 801 ASP A N 1
ATOM 6079 C CA . ASP A 1 801 ? 16.623 -0.023 8.865 1.00 88.62 801 ASP A CA 1
ATOM 6080 C C . ASP A 1 801 ? 15.872 0.721 7.728 1.00 88.62 801 ASP A C 1
ATOM 6082 O O . ASP A 1 801 ? 16.433 1.612 7.102 1.00 88.62 801 ASP A O 1
ATOM 6086 N N . GLU A 1 802 ? 14.621 0.348 7.443 1.00 86.50 802 GLU A N 1
ATOM 6087 C CA . GLU A 1 802 ? 13.744 0.908 6.398 1.00 86.50 802 GLU A CA 1
ATOM 6088 C C . GLU A 1 802 ? 12.399 1.425 6.979 1.00 86.50 802 GLU A C 1
ATOM 6090 O O . GLU A 1 802 ? 11.484 1.747 6.225 1.00 86.50 802 GLU A O 1
ATOM 6095 N N . ASN A 1 803 ? 12.227 1.468 8.311 1.00 88.19 803 ASN A N 1
ATOM 6096 C CA . ASN A 1 803 ? 11.002 1.966 8.956 1.00 88.19 803 ASN A CA 1
ATOM 6097 C C . ASN A 1 803 ? 10.990 3.510 8.995 1.00 88.19 803 ASN A C 1
ATOM 6099 O O . ASN A 1 803 ? 11.863 4.121 9.608 1.00 88.19 803 ASN A O 1
ATOM 6103 N N . ILE A 1 804 ? 9.984 4.126 8.363 1.00 85.25 804 ILE A N 1
ATOM 6104 C CA . ILE A 1 804 ? 9.898 5.586 8.189 1.00 85.25 804 ILE A CA 1
ATOM 6105 C C . ILE A 1 804 ? 9.683 6.322 9.519 1.00 85.25 804 ILE A C 1
ATOM 6107 O O . ILE A 1 804 ? 10.318 7.346 9.730 1.00 85.25 804 ILE A O 1
ATOM 6111 N N . GLU A 1 805 ? 8.876 5.803 10.448 1.00 85.75 805 GLU A N 1
ATOM 6112 C CA . GLU A 1 805 ? 8.673 6.445 11.759 1.00 85.75 805 GLU A CA 1
ATOM 6113 C C . GLU A 1 805 ? 9.950 6.474 12.607 1.00 85.75 805 GLU A C 1
ATOM 6115 O O . GLU A 1 805 ? 10.225 7.450 13.300 1.00 85.75 805 GLU A O 1
ATOM 6120 N N . ALA A 1 806 ? 10.760 5.418 12.537 1.00 90.56 806 ALA A N 1
ATOM 6121 C CA . ALA A 1 806 ? 12.052 5.364 13.209 1.00 90.56 806 ALA A CA 1
ATOM 6122 C C . ALA A 1 806 ? 13.067 6.335 12.573 1.00 90.56 806 ALA A C 1
ATOM 6124 O O . ALA A 1 806 ? 13.869 6.941 13.283 1.00 90.56 806 ALA A O 1
ATOM 6125 N N . ILE A 1 807 ? 13.003 6.525 11.248 1.00 92.19 807 ILE A N 1
ATOM 6126 C CA . ILE A 1 807 ? 13.784 7.546 10.531 1.00 92.19 807 ILE A CA 1
ATOM 6127 C C . ILE A 1 807 ? 13.306 8.959 10.909 1.00 92.19 807 ILE A C 1
ATOM 6129 O O . ILE A 1 807 ? 14.144 9.827 11.123 1.00 92.19 807 ILE A O 1
ATOM 6133 N N . ALA A 1 808 ? 11.998 9.178 11.058 1.00 90.25 808 ALA A N 1
ATOM 6134 C CA . ALA A 1 808 ? 11.407 10.452 11.474 1.00 90.25 808 ALA A CA 1
ATOM 6135 C C . ALA A 1 808 ? 11.878 10.866 12.880 1.00 90.25 808 ALA A C 1
ATOM 6137 O O . ALA A 1 808 ? 12.412 11.959 13.063 1.00 90.25 808 ALA A O 1
ATOM 6138 N N . VAL A 1 809 ? 11.803 9.945 13.852 1.00 93.06 809 VAL A N 1
ATOM 6139 C CA . VAL A 1 809 ? 12.341 10.154 15.210 1.00 93.06 809 VAL A CA 1
ATOM 6140 C C . VAL A 1 809 ? 13.853 10.406 15.180 1.00 93.06 809 VAL A C 1
ATOM 6142 O O . VAL A 1 809 ? 14.340 11.287 15.886 1.00 93.06 809 VAL A O 1
ATOM 6145 N N . TYR A 1 810 ? 14.618 9.675 14.360 1.00 94.62 810 TYR A N 1
ATOM 6146 C CA . TYR A 1 810 ? 16.056 9.926 14.210 1.00 94.62 810 TYR A CA 1
ATOM 6147 C C . TYR A 1 810 ? 16.353 11.335 13.706 1.00 94.62 810 TYR A C 1
ATOM 6149 O O . TYR A 1 810 ? 17.201 12.014 14.281 1.00 94.62 810 TYR A O 1
ATOM 6157 N N . ASP A 1 811 ? 15.679 11.738 12.631 1.00 94.69 811 ASP A N 1
ATOM 6158 C CA . ASP A 1 811 ? 15.888 13.016 11.969 1.00 94.69 811 ASP A CA 1
ATOM 6159 C C . ASP A 1 811 ? 15.520 14.179 12.893 1.00 94.69 811 ASP A C 1
ATOM 6161 O O . ASP A 1 811 ? 16.374 15.024 13.155 1.00 94.69 811 ASP A O 1
ATOM 6165 N N . TYR A 1 812 ? 14.326 14.153 13.500 1.00 94.00 812 TYR A N 1
ATOM 6166 C CA . TYR A 1 812 ? 13.905 15.162 14.471 1.00 94.00 812 TYR A CA 1
ATOM 6167 C C . TYR A 1 812 ? 14.920 15.308 15.618 1.00 94.00 812 TYR A C 1
ATOM 6169 O O . TYR A 1 812 ? 15.353 16.423 15.925 1.00 94.00 812 TYR A O 1
ATOM 6177 N N . MET A 1 813 ? 15.371 14.197 16.215 1.00 94.50 813 MET A N 1
ATOM 6178 C CA . MET A 1 813 ? 16.343 14.220 17.319 1.00 94.50 813 MET A CA 1
ATOM 6179 C C . MET A 1 813 ? 17.750 14.701 16.922 1.00 94.50 813 MET A C 1
ATOM 6181 O O . MET A 1 813 ? 18.491 15.120 17.808 1.00 94.50 813 MET A O 1
ATOM 6185 N N . HIS A 1 814 ? 18.117 14.659 15.635 1.00 94.75 814 HIS A N 1
ATOM 6186 C CA . HIS A 1 814 ? 19.423 15.099 15.116 1.00 94.75 814 HIS A CA 1
ATOM 6187 C C . HIS A 1 814 ? 19.316 16.316 14.171 1.00 94.75 814 HIS A C 1
ATOM 6189 O O . HIS A 1 814 ? 20.245 16.596 13.406 1.00 94.75 814 HIS A O 1
ATOM 6195 N N . THR A 1 815 ? 18.215 17.077 14.220 1.00 91.69 815 THR A N 1
ATOM 6196 C CA . THR A 1 815 ? 18.175 18.415 13.604 1.00 91.69 815 THR A CA 1
ATOM 6197 C C . THR A 1 815 ? 19.254 19.311 14.236 1.00 91.69 815 THR A C 1
ATOM 6199 O O . THR A 1 815 ? 19.594 19.118 15.406 1.00 91.69 815 THR A O 1
ATOM 6202 N N . PRO A 1 816 ? 19.783 20.333 13.533 1.00 88.44 816 PRO A N 1
ATOM 6203 C CA . PRO A 1 816 ? 20.881 21.156 14.055 1.00 88.44 816 PRO A CA 1
ATOM 6204 C C . PRO A 1 816 ? 20.607 21.868 15.391 1.00 88.44 816 PRO A C 1
ATOM 6206 O O . PRO A 1 816 ? 21.557 22.238 16.068 1.00 88.44 816 PRO A O 1
ATOM 6209 N N . ALA A 1 817 ? 19.337 22.068 15.767 1.00 87.44 817 ALA A N 1
ATOM 6210 C CA . ALA A 1 817 ? 18.950 22.625 17.066 1.00 87.44 817 ALA A CA 1
ATOM 6211 C C . ALA A 1 817 ? 18.840 21.557 18.174 1.00 87.44 817 ALA A C 1
ATOM 6213 O O . ALA A 1 817 ? 19.093 21.855 19.338 1.00 87.44 817 ALA A O 1
ATOM 6214 N N . ASN A 1 818 ? 18.490 20.315 17.823 1.00 93.06 818 ASN A N 1
ATOM 6215 C CA . ASN A 1 818 ? 18.281 19.229 18.782 1.00 93.06 818 ASN A CA 1
ATOM 6216 C C . ASN A 1 818 ? 19.562 18.421 19.052 1.00 93.06 818 ASN A C 1
ATOM 6218 O O . ASN A 1 818 ? 19.755 17.950 20.173 1.00 93.06 818 ASN A O 1
ATOM 6222 N N . ASP A 1 819 ? 20.469 18.314 18.071 1.00 92.06 819 ASP A N 1
ATOM 6223 C CA . ASP A 1 819 ? 21.763 17.621 18.210 1.00 92.06 819 ASP A CA 1
ATOM 6224 C C . ASP A 1 819 ? 22.663 18.287 19.276 1.00 92.06 819 ASP A C 1
ATOM 6226 O O . ASP A 1 819 ? 23.360 17.591 20.014 1.00 92.06 819 ASP A O 1
ATOM 6230 N N . GLU A 1 820 ? 22.563 19.615 19.469 1.00 91.38 820 GLU A N 1
ATOM 6231 C CA . GLU A 1 820 ? 23.243 20.344 20.562 1.00 91.38 820 GLU A CA 1
ATOM 6232 C C . GLU A 1 820 ? 22.769 19.935 21.974 1.00 91.38 820 GLU A C 1
ATOM 6234 O O . GLU A 1 820 ? 23.444 20.232 22.964 1.00 91.38 820 GLU A O 1
ATOM 6239 N N . HIS A 1 821 ? 21.636 19.235 22.083 1.00 91.56 821 HIS A N 1
ATOM 6240 C CA . HIS A 1 821 ? 21.059 18.737 23.335 1.00 91.56 821 HIS A CA 1
ATOM 6241 C C . HIS A 1 821 ? 20.971 17.200 23.388 1.00 91.56 821 HIS A C 1
ATOM 6243 O O . HIS A 1 821 ? 20.492 16.633 24.373 1.00 91.56 821 HIS A O 1
ATOM 6249 N N . TYR A 1 822 ? 21.429 16.493 22.352 1.00 92.50 822 TYR A N 1
ATOM 6250 C CA . TYR A 1 822 ? 21.233 15.052 22.224 1.00 92.50 822 TYR A CA 1
ATOM 6251 C C . TYR A 1 822 ? 21.983 14.260 23.317 1.00 92.50 822 TYR A C 1
ATOM 6253 O O . TYR A 1 822 ? 23.205 14.323 23.444 1.00 92.50 822 TYR A O 1
ATOM 6261 N N . LEU A 1 823 ? 21.228 13.461 24.086 1.00 90.12 823 LEU A N 1
ATOM 6262 C CA . LEU A 1 823 ? 21.645 12.685 25.274 1.00 90.12 823 LEU A CA 1
ATOM 6263 C C . LEU A 1 823 ? 21.927 13.488 26.556 1.00 90.12 823 LEU A C 1
ATOM 6265 O O . LEU A 1 823 ? 22.284 12.877 27.571 1.00 90.12 823 LEU A O 1
ATOM 6269 N N . ASP A 1 824 ? 21.733 14.807 26.561 1.00 88.62 824 ASP A N 1
ATOM 6270 C CA . ASP A 1 824 ? 21.944 15.612 27.764 1.00 88.62 824 ASP A CA 1
ATOM 6271 C C . ASP A 1 824 ? 20.816 15.440 28.798 1.00 88.62 824 ASP A C 1
ATOM 6273 O O . ASP A 1 824 ? 19.705 14.998 28.514 1.00 88.62 824 ASP A O 1
ATOM 6277 N N . ASN A 1 825 ? 21.099 15.777 30.058 1.00 87.50 825 ASN A N 1
ATOM 6278 C CA . ASN A 1 825 ? 20.116 15.703 31.150 1.00 87.50 825 ASN A CA 1
ATOM 6279 C C . ASN A 1 825 ? 19.418 17.055 31.375 1.00 87.50 825 ASN A C 1
ATOM 6281 O O . ASN A 1 825 ? 19.270 17.498 32.517 1.00 87.50 825 ASN A O 1
ATOM 6285 N N . SER A 1 826 ? 19.049 17.716 30.278 1.00 87.25 826 SER A N 1
ATOM 6286 C CA . SER A 1 826 ? 18.510 19.077 30.246 1.00 87.25 826 SER A CA 1
ATOM 6287 C C . SER A 1 826 ? 16.977 19.104 30.105 1.00 87.25 826 SER A C 1
ATOM 6289 O O . SER A 1 826 ? 16.333 18.057 30.005 1.00 87.25 826 SER A O 1
ATOM 6291 N N . HIS A 1 827 ? 16.377 20.299 30.132 1.00 83.56 827 HIS A N 1
ATOM 6292 C CA . HIS A 1 827 ? 14.938 20.470 29.878 1.00 83.56 827 HIS A CA 1
ATOM 6293 C C . HIS A 1 827 ? 14.621 20.285 28.388 1.00 83.56 827 HIS A C 1
ATOM 6295 O O . HIS A 1 827 ? 13.624 19.677 28.015 1.00 83.56 827 HIS A O 1
ATOM 6301 N N . GLU A 1 828 ? 15.514 20.776 27.541 1.00 90.19 828 GLU A N 1
ATOM 6302 C CA . GLU A 1 828 ? 15.434 20.752 26.088 1.00 90.19 828 GLU A CA 1
ATOM 6303 C C . GLU A 1 828 ? 15.436 19.302 25.582 1.00 90.19 828 GLU A C 1
ATOM 6305 O O . GLU A 1 828 ? 14.532 18.913 24.847 1.00 90.19 828 GLU A O 1
ATOM 6310 N N . PHE A 1 829 ? 16.345 18.444 26.071 1.00 92.25 829 PHE A N 1
ATOM 6311 C CA . PHE A 1 829 ? 16.321 17.020 25.709 1.00 92.25 829 PHE A CA 1
ATOM 6312 C C . PHE A 1 829 ? 15.105 16.271 26.275 1.00 92.25 829 PHE A C 1
ATOM 6314 O O . PHE A 1 829 ? 14.614 15.339 25.638 1.00 92.25 829 PHE A O 1
ATOM 6321 N N . ARG A 1 830 ? 14.568 16.692 27.432 1.00 87.44 830 ARG A N 1
ATOM 6322 C CA . ARG A 1 830 ? 13.294 16.166 27.955 1.00 87.44 830 ARG A CA 1
ATOM 6323 C C . ARG A 1 830 ? 12.147 16.471 26.978 1.00 87.44 830 ARG A C 1
ATOM 6325 O O . ARG A 1 830 ? 11.424 15.560 26.589 1.00 87.44 830 ARG A O 1
ATOM 6332 N N . GLN A 1 831 ? 12.051 17.713 26.504 1.00 86.31 831 GLN A N 1
ATOM 6333 C CA . GLN A 1 831 ? 11.045 18.144 25.528 1.00 86.31 831 GLN A CA 1
ATOM 6334 C C . GLN A 1 831 ? 11.207 17.457 24.157 1.00 86.31 831 GLN A C 1
ATOM 6336 O O . GLN A 1 831 ? 10.215 17.022 23.578 1.00 86.31 831 GLN A O 1
ATOM 6341 N N . ILE A 1 832 ? 12.439 17.275 23.667 1.00 92.50 832 ILE A N 1
ATOM 6342 C CA . ILE A 1 832 ? 12.718 16.538 22.420 1.00 92.50 832 ILE A CA 1
ATOM 6343 C C . ILE A 1 832 ? 12.228 15.082 22.518 1.00 92.50 832 ILE A C 1
ATOM 6345 O O . ILE A 1 832 ? 11.630 14.567 21.572 1.00 92.50 832 ILE A O 1
ATOM 6349 N N . VAL A 1 833 ? 12.428 14.407 23.657 1.00 92.06 833 VAL A N 1
ATOM 6350 C CA . VAL A 1 833 ? 11.945 13.027 23.848 1.00 92.06 833 VAL A CA 1
ATOM 6351 C C . VAL A 1 833 ? 10.419 12.970 23.992 1.00 92.06 833 VAL A C 1
ATOM 6353 O O . VAL A 1 833 ? 9.809 12.122 23.342 1.00 92.06 833 VAL A O 1
ATOM 6356 N N . ASN A 1 834 ? 9.798 13.889 24.744 1.00 88.06 834 ASN A N 1
ATOM 6357 C CA . ASN A 1 834 ? 8.335 14.034 24.803 1.00 88.06 834 ASN A CA 1
ATOM 6358 C C . ASN A 1 834 ? 7.733 14.166 23.394 1.00 88.06 834 ASN A C 1
ATOM 6360 O O . ASN A 1 834 ? 6.860 13.391 23.008 1.00 88.06 834 ASN A O 1
ATOM 6364 N N . ASN A 1 835 ? 8.245 15.099 22.589 1.00 88.31 835 ASN A N 1
ATOM 6365 C CA . ASN A 1 835 ? 7.754 15.334 21.232 1.00 88.31 835 ASN A CA 1
ATOM 6366 C C . ASN A 1 835 ? 7.968 14.096 20.340 1.00 88.31 835 ASN A C 1
ATOM 6368 O O . ASN A 1 835 ? 7.060 13.668 19.635 1.00 88.31 835 ASN A O 1
ATOM 6372 N N . SER A 1 836 ? 9.112 13.416 20.458 1.00 92.31 836 SER A N 1
ATOM 6373 C CA . SER A 1 836 ? 9.373 12.160 19.732 1.00 92.31 836 SER A CA 1
ATOM 6374 C C . SER A 1 836 ? 8.402 11.012 20.083 1.00 92.31 836 SER A C 1
ATOM 6376 O O . SER A 1 836 ? 8.237 10.080 19.293 1.00 92.31 836 SER A O 1
ATOM 6378 N N . LEU A 1 837 ? 7.769 11.055 21.263 1.00 87.88 837 LEU A N 1
ATOM 6379 C CA . LEU A 1 837 ? 6.784 10.075 21.744 1.00 87.88 837 LEU A CA 1
ATOM 6380 C C . LEU A 1 837 ? 5.326 10.491 21.460 1.00 87.88 837 LEU A C 1
ATOM 6382 O O . LEU A 1 837 ? 4.488 9.624 21.203 1.00 87.88 837 LEU A O 1
ATOM 6386 N N . HIS A 1 838 ? 5.015 11.791 21.512 1.00 80.75 838 HIS A N 1
ATOM 6387 C CA . HIS A 1 838 ? 3.648 12.330 21.460 1.00 80.75 838 HIS A CA 1
ATOM 6388 C C . HIS A 1 838 ? 3.280 13.020 20.131 1.00 80.75 838 HIS A C 1
ATOM 6390 O O . HIS A 1 838 ? 2.131 12.901 19.696 1.00 80.75 838 HIS A O 1
ATOM 6396 N N . GLY A 1 839 ? 4.222 13.719 19.491 1.00 83.31 839 GLY A N 1
ATOM 6397 C CA . GLY A 1 839 ? 4.032 14.444 18.230 1.00 83.31 839 GLY A CA 1
ATOM 6398 C C . GLY A 1 839 ? 5.231 15.338 17.871 1.00 83.31 839 GLY A C 1
ATOM 6399 O O . GLY A 1 839 ? 5.752 16.065 18.717 1.00 83.31 839 GLY A O 1
ATOM 6400 N N . MET A 1 840 ? 5.674 15.289 16.614 1.00 89.44 840 MET A N 1
ATOM 6401 C CA . MET A 1 840 ? 6.881 15.950 16.088 1.00 89.44 840 MET A CA 1
ATOM 6402 C C . MET A 1 840 ? 6.528 17.171 15.220 1.00 89.44 840 MET A C 1
ATOM 6404 O O . MET A 1 840 ? 7.070 17.372 14.128 1.00 89.44 840 MET A O 1
ATOM 6408 N N . HIS A 1 841 ? 5.598 17.986 15.716 1.00 89.25 841 HIS A N 1
ATOM 6409 C CA . HIS A 1 841 ? 5.117 19.213 15.086 1.00 89.25 841 HIS A CA 1
ATOM 6410 C C . HIS A 1 841 ? 4.831 20.305 16.135 1.00 89.25 841 HIS A C 1
ATOM 6412 O O . HIS A 1 841 ? 4.525 19.994 17.286 1.00 89.25 841 HIS A O 1
ATOM 6418 N N . ASP A 1 842 ? 4.889 21.573 15.728 1.00 86.12 842 ASP A N 1
ATOM 6419 C CA . ASP A 1 842 ? 4.367 22.710 16.499 1.00 86.12 842 ASP A CA 1
ATOM 6420 C C . ASP A 1 842 ? 2.888 22.951 16.149 1.00 86.12 842 ASP A C 1
ATOM 6422 O O . ASP A 1 842 ? 2.545 22.992 14.968 1.00 86.12 842 ASP A O 1
ATOM 6426 N N . ASP A 1 843 ? 2.027 23.185 17.148 1.00 84.19 843 ASP A N 1
ATOM 6427 C CA . ASP A 1 843 ? 0.661 23.712 16.964 1.00 84.19 843 ASP A CA 1
ATOM 6428 C C . ASP A 1 843 ? 0.658 25.230 17.207 1.00 84.19 843 ASP A C 1
ATOM 6430 O O . ASP A 1 843 ? 0.801 25.698 18.340 1.00 84.19 843 ASP A O 1
ATOM 6434 N N . THR A 1 844 ? 0.496 26.008 16.134 1.00 84.38 844 THR A N 1
ATOM 6435 C CA . THR A 1 844 ? 0.392 27.473 16.191 1.00 84.38 844 THR A CA 1
ATOM 6436 C C . THR A 1 844 ? -0.998 27.931 15.760 1.00 84.38 844 THR A C 1
ATOM 6438 O O . THR A 1 844 ? -1.446 27.657 14.647 1.00 84.38 844 THR A O 1
ATOM 6441 N N . SER A 1 845 ? -1.689 28.674 16.628 1.00 82.69 845 SER A N 1
ATOM 6442 C CA . SER A 1 845 ? -3.016 29.233 16.335 1.00 82.69 845 SER A CA 1
ATOM 6443 C C . SER A 1 845 ? -2.921 30.625 15.698 1.00 82.69 845 SER A C 1
ATOM 6445 O O . SER A 1 845 ? -2.293 31.525 16.251 1.00 82.69 845 SER A O 1
ATOM 6447 N N . PHE A 1 846 ? -3.612 30.811 14.574 1.00 86.69 846 PHE A N 1
ATOM 6448 C CA . PHE A 1 846 ? -3.740 32.063 13.824 1.00 86.69 846 PHE A CA 1
ATOM 6449 C C . PHE A 1 846 ? -5.216 32.487 13.730 1.00 86.69 846 PHE A C 1
ATOM 6451 O O . PHE A 1 846 ? -6.129 31.713 14.029 1.00 86.69 846 PHE A O 1
ATOM 6458 N N . THR A 1 847 ? -5.470 33.712 13.268 1.00 87.31 847 THR A N 1
ATOM 6459 C CA . THR A 1 847 ? -6.823 34.191 12.948 1.00 87.31 847 THR A CA 1
ATOM 6460 C C . THR A 1 847 ? -6.870 34.946 11.623 1.00 87.31 847 THR A C 1
ATOM 6462 O O . THR A 1 847 ? -5.855 35.433 11.118 1.00 87.31 847 THR A O 1
ATOM 6465 N N . VAL A 1 848 ? -8.070 35.051 11.058 1.00 90.69 848 VAL A N 1
ATOM 6466 C CA . VAL A 1 848 ? -8.399 35.933 9.932 1.00 90.69 848 VAL A CA 1
ATOM 6467 C C . VAL A 1 848 ? -9.823 36.452 10.122 1.00 90.69 848 VAL A C 1
ATOM 6469 O O . VAL A 1 848 ? -10.685 35.705 10.579 1.00 90.69 848 VAL A O 1
ATOM 6472 N N . ALA A 1 849 ? -10.086 37.720 9.806 1.00 91.19 849 ALA A N 1
ATOM 6473 C CA . ALA A 1 849 ? -11.443 38.269 9.838 1.00 91.19 849 ALA A CA 1
ATOM 6474 C C . ALA A 1 849 ? -12.059 38.364 8.434 1.00 91.19 849 ALA A C 1
ATOM 6476 O O . ALA A 1 849 ? -11.359 38.641 7.457 1.00 91.19 849 ALA A O 1
ATOM 6477 N N . THR A 1 850 ? -13.370 38.150 8.324 1.00 91.88 850 THR A N 1
ATOM 6478 C CA . THR A 1 850 ? -14.123 38.340 7.076 1.00 91.88 850 THR A CA 1
ATOM 6479 C C . THR A 1 850 ? -14.229 39.819 6.694 1.00 91.88 850 THR A C 1
ATOM 6481 O O . THR A 1 850 ? -14.098 40.712 7.532 1.00 91.88 850 THR A O 1
ATOM 6484 N N . THR A 1 851 ? -14.503 40.098 5.416 1.00 88.88 851 THR A N 1
ATOM 6485 C CA . THR A 1 851 ? -14.729 41.464 4.902 1.00 88.88 851 THR A CA 1
ATOM 6486 C C . THR A 1 851 ? -16.207 41.819 4.676 1.00 88.88 851 THR A C 1
ATOM 6488 O O . THR A 1 851 ? -16.504 42.885 4.132 1.00 88.88 851 THR A O 1
ATOM 6491 N N . ASN A 1 852 ? -17.145 40.972 5.127 1.00 84.56 852 ASN A N 1
ATOM 6492 C CA . ASN A 1 852 ? -18.567 41.327 5.218 1.00 84.56 852 ASN A CA 1
ATOM 6493 C C . ASN A 1 852 ? -18.826 42.312 6.378 1.00 84.56 852 ASN A C 1
ATOM 6495 O O . ASN A 1 852 ? -17.950 42.589 7.198 1.00 84.56 852 ASN A O 1
ATOM 6499 N N . SER A 1 853 ? -20.045 42.852 6.465 1.00 75.19 853 SER A N 1
ATOM 6500 C CA . SER A 1 853 ? -20.421 43.848 7.486 1.00 75.19 853 SER A CA 1
ATOM 6501 C C . SER A 1 853 ? -20.379 43.344 8.934 1.00 75.19 853 SER A C 1
ATOM 6503 O O . SER A 1 853 ? -20.492 44.154 9.852 1.00 75.19 853 SER A O 1
ATOM 6505 N N . GLU A 1 854 ? -20.232 42.036 9.136 1.00 78.00 854 GLU A N 1
ATOM 6506 C CA . GLU A 1 854 ? -20.177 41.387 10.448 1.00 78.00 854 GLU A CA 1
ATOM 6507 C C . GLU A 1 854 ? -18.734 41.197 10.950 1.00 78.00 854 GLU A C 1
ATOM 6509 O O . GLU A 1 854 ? -18.526 41.100 12.157 1.00 78.00 854 GLU A O 1
ATOM 6514 N N . SER A 1 855 ? -17.731 41.228 10.056 1.00 84.56 855 SER A N 1
ATOM 6515 C CA . SER A 1 855 ? -16.294 41.189 10.394 1.00 84.56 855 SER A CA 1
ATOM 6516 C C . SER A 1 855 ? -15.902 40.018 11.317 1.00 84.56 855 SER A C 1
ATOM 6518 O O . SER A 1 855 ? -15.119 40.168 12.263 1.00 84.56 855 SER A O 1
ATOM 6520 N N . VAL A 1 856 ? -16.461 38.841 11.039 1.00 88.69 856 VAL A N 1
ATOM 6521 C CA . VAL A 1 856 ? -16.329 37.610 11.824 1.00 88.69 856 VAL A CA 1
ATOM 6522 C C . VAL A 1 856 ? -14.875 37.151 11.863 1.00 88.69 856 VAL A C 1
ATOM 6524 O O . VAL A 1 856 ? -14.252 36.969 10.821 1.00 88.69 856 VAL A O 1
ATOM 6527 N N . THR A 1 857 ? -14.327 36.951 13.063 1.00 88.38 857 THR A N 1
ATOM 6528 C CA . THR A 1 857 ? -12.959 36.442 13.250 1.00 88.38 857 THR A CA 1
ATOM 6529 C C . THR A 1 857 ? -12.971 34.919 13.321 1.00 88.38 857 THR A C 1
ATOM 6531 O O . THR A 1 857 ? -13.489 34.347 14.278 1.00 88.38 857 THR A O 1
ATOM 6534 N N . LEU A 1 858 ? -12.371 34.278 12.322 1.00 88.56 858 LEU A N 1
ATOM 6535 C CA . LEU A 1 858 ? -12.252 32.829 12.191 1.00 88.56 858 LEU A CA 1
ATOM 6536 C C . LEU A 1 858 ? -10.898 32.352 12.720 1.00 88.56 858 LEU A C 1
ATOM 6538 O O . LEU A 1 858 ? -9.881 33.042 12.575 1.00 88.56 858 LEU A O 1
ATOM 6542 N N . ARG A 1 859 ? -10.881 31.161 13.327 1.00 88.62 859 ARG A N 1
ATOM 6543 C CA . ARG A 1 859 ? -9.657 30.522 13.829 1.00 88.62 859 ARG A CA 1
ATOM 6544 C C . ARG A 1 859 ? -9.020 29.606 12.784 1.00 88.62 859 ARG A C 1
ATOM 6546 O O . ARG A 1 859 ? -9.696 28.871 12.068 1.00 88.62 859 ARG A O 1
ATOM 6553 N N . LEU A 1 860 ? -7.694 29.610 12.762 1.00 90.69 860 LEU A N 1
ATOM 6554 C CA . LEU A 1 860 ? -6.855 28.705 11.984 1.00 90.69 860 LEU A CA 1
ATOM 6555 C C . LEU A 1 860 ? -5.822 28.075 12.930 1.00 90.69 860 LEU A C 1
ATOM 6557 O O . LEU A 1 860 ? -5.383 28.724 13.881 1.00 90.69 860 LEU A O 1
ATOM 6561 N N . ARG A 1 861 ? -5.396 26.839 12.674 1.00 87.88 861 ARG A N 1
ATOM 6562 C CA . ARG A 1 861 ? -4.223 26.230 13.323 1.00 87.88 861 ARG A CA 1
ATOM 6563 C C . ARG A 1 861 ? -3.273 25.679 12.281 1.00 87.88 861 ARG A C 1
ATOM 6565 O O . ARG A 1 861 ? -3.729 25.030 11.349 1.00 87.88 861 ARG A O 1
ATOM 6572 N N . GLN A 1 862 ? -1.983 25.917 12.462 1.00 94.31 862 GLN A N 1
ATOM 6573 C CA . GLN A 1 862 ? -0.902 25.298 11.705 1.00 94.31 862 GLN A CA 1
ATOM 6574 C C . GLN A 1 862 ? -0.284 24.203 12.572 1.00 94.31 862 GLN A C 1
ATOM 6576 O O . GLN A 1 862 ? 0.135 24.479 13.692 1.00 94.31 862 GLN A O 1
ATOM 6581 N N . LEU A 1 863 ? -0.216 22.987 12.041 1.00 93.38 863 LEU A N 1
ATOM 6582 C CA . LEU A 1 863 ? 0.563 21.874 12.567 1.00 93.38 863 LEU A CA 1
ATOM 6583 C C . LEU A 1 863 ? 1.829 21.793 11.708 1.00 93.38 863 LEU A C 1
ATOM 6585 O O . LEU A 1 863 ? 1.815 21.242 10.601 1.00 93.38 863 LEU A O 1
ATOM 6589 N N . LYS A 1 864 ? 2.906 22.438 12.164 1.00 91.19 864 LYS A N 1
ATOM 6590 C CA . LYS A 1 864 ? 4.144 22.566 11.388 1.00 91.19 864 LYS A CA 1
ATOM 6591 C C . LYS A 1 864 ? 5.137 21.463 11.773 1.00 91.19 864 LYS A C 1
ATOM 6593 O O . LYS A 1 864 ? 5.532 21.422 12.935 1.00 91.19 864 LYS A O 1
ATOM 6598 N N . PRO A 1 865 ? 5.579 20.595 10.845 1.00 91.44 865 PRO A N 1
ATOM 6599 C CA . PRO A 1 865 ? 6.509 19.515 11.160 1.00 91.44 865 PRO A CA 1
ATOM 6600 C C . PRO A 1 865 ? 7.872 20.065 11.603 1.00 91.44 865 PRO A C 1
ATOM 6602 O O . PRO A 1 865 ? 8.408 20.984 10.988 1.00 91.44 865 PRO A O 1
ATOM 6605 N N . LEU A 1 866 ? 8.455 19.461 12.641 1.00 91.06 866 LEU A N 1
ATOM 6606 C CA . LEU A 1 866 ? 9.734 19.873 13.243 1.00 91.06 866 LEU A CA 1
ATOM 6607 C C . LEU A 1 866 ? 10.967 19.151 12.659 1.00 91.06 866 LEU A C 1
ATOM 6609 O O . LEU A 1 866 ? 12.047 19.169 13.250 1.00 91.06 866 LEU A O 1
ATOM 6613 N N . HIS A 1 867 ? 10.800 18.476 11.525 1.00 91.94 867 HIS A N 1
ATOM 6614 C CA . HIS A 1 867 ? 11.825 17.648 10.889 1.00 91.94 867 HIS A CA 1
ATOM 6615 C C . HIS A 1 867 ? 12.847 18.501 10.115 1.00 91.94 867 HIS A C 1
ATOM 6617 O O . HIS A 1 867 ? 12.616 19.679 9.842 1.00 91.94 867 HIS A O 1
ATOM 6623 N N . SER A 1 868 ? 13.985 17.915 9.745 1.00 90.25 868 SER A N 1
ATOM 6624 C CA . SER A 1 868 ? 14.983 18.571 8.900 1.00 90.25 868 SER A CA 1
ATOM 6625 C C . SER A 1 868 ? 14.492 18.707 7.457 1.00 90.25 868 SER A C 1
ATOM 6627 O O . SER A 1 868 ? 13.786 17.834 6.948 1.00 90.25 868 SER A O 1
ATOM 6629 N N . GLU A 1 869 ? 14.940 19.758 6.760 1.00 86.81 869 GLU A N 1
ATOM 6630 C CA . GLU A 1 869 ? 14.653 19.972 5.333 1.00 86.81 869 GLU A CA 1
ATOM 6631 C C . GLU A 1 869 ? 14.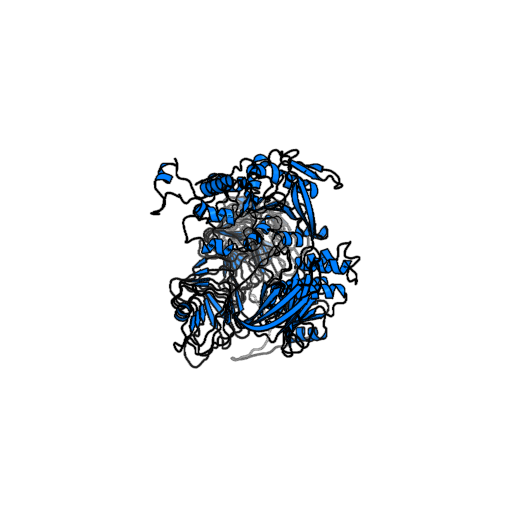903 18.705 4.496 1.00 86.81 869 GLU A C 1
ATOM 6633 O O . GLU A 1 869 ? 14.090 18.345 3.659 1.00 86.81 869 GLU A O 1
ATOM 6638 N N . MET A 1 870 ? 15.973 17.953 4.789 1.00 85.19 870 MET A N 1
ATOM 6639 C CA . MET A 1 870 ? 16.329 16.734 4.051 1.00 85.19 870 MET A CA 1
ATOM 6640 C C . MET A 1 870 ? 15.318 15.593 4.242 1.00 85.19 870 MET A C 1
ATOM 6642 O O . MET A 1 870 ? 15.149 14.770 3.341 1.00 85.19 870 MET A O 1
ATOM 6646 N N . PHE A 1 871 ? 14.659 15.517 5.400 1.00 88.19 871 PHE A N 1
ATOM 6647 C CA . PHE A 1 871 ? 13.574 14.565 5.627 1.00 88.19 871 PHE A CA 1
ATOM 6648 C C . PHE A 1 871 ? 12.280 15.037 4.961 1.00 88.19 871 PHE A C 1
ATOM 6650 O O . PHE A 1 871 ? 11.610 14.226 4.330 1.00 88.19 871 PHE A O 1
ATOM 6657 N N . LEU A 1 872 ? 11.973 16.337 5.029 1.00 87.12 872 LEU A N 1
ATOM 6658 C CA . LEU A 1 872 ? 10.809 16.942 4.370 1.00 87.12 872 LEU A CA 1
ATOM 6659 C C . LEU A 1 872 ? 10.887 16.806 2.835 1.00 87.12 872 LEU A C 1
ATOM 6661 O O . LEU A 1 872 ? 9.906 16.403 2.208 1.00 87.12 872 LEU A O 1
ATOM 6665 N N . ASP A 1 873 ? 12.060 17.048 2.245 1.00 83.44 873 ASP A N 1
ATOM 6666 C CA . ASP A 1 873 ? 12.375 16.790 0.832 1.00 83.44 873 ASP A CA 1
ATOM 6667 C C . ASP A 1 873 ? 12.158 15.306 0.482 1.00 83.44 873 ASP A C 1
ATOM 6669 O O . ASP A 1 873 ? 11.616 14.969 -0.571 1.00 83.44 873 ASP A O 1
ATOM 6673 N N . PHE A 1 874 ? 12.577 14.394 1.369 1.00 82.38 874 PHE A N 1
ATOM 6674 C CA . PHE A 1 874 ? 12.502 12.949 1.148 1.00 82.38 874 PHE A CA 1
ATOM 6675 C C . PHE A 1 874 ? 11.081 12.377 1.264 1.00 82.38 874 PHE A C 1
ATOM 6677 O O . PHE A 1 874 ? 10.741 11.468 0.503 1.00 82.38 874 PHE A O 1
ATOM 6684 N N . THR A 1 875 ? 10.260 12.860 2.203 1.00 79.25 875 THR A N 1
ATOM 6685 C CA . THR A 1 875 ? 8.892 12.353 2.408 1.00 79.25 875 THR A CA 1
ATOM 6686 C C . THR A 1 875 ? 7.849 13.031 1.531 1.00 79.25 875 THR A C 1
ATOM 6688 O O . THR A 1 875 ? 6.858 12.385 1.192 1.00 79.25 875 THR A O 1
ATOM 6691 N N . ASN A 1 876 ? 8.061 14.295 1.147 1.00 78.19 876 ASN A N 1
ATOM 6692 C CA . ASN A 1 876 ? 7.053 15.097 0.450 1.00 78.19 876 ASN A CA 1
ATOM 6693 C C . ASN A 1 876 ? 7.444 15.485 -0.990 1.00 78.19 876 ASN A C 1
ATOM 6695 O O . ASN A 1 876 ? 6.559 15.635 -1.832 1.00 78.19 876 ASN A O 1
ATOM 6699 N N . GLY A 1 877 ? 8.742 15.637 -1.277 1.00 67.75 877 GLY A N 1
ATOM 6700 C CA . GLY A 1 877 ? 9.267 16.092 -2.570 1.00 67.75 877 GLY A CA 1
ATOM 6701 C C . GLY A 1 877 ? 9.096 17.593 -2.854 1.00 67.75 877 GLY A C 1
ATOM 6702 O O . GLY A 1 877 ? 8.268 18.274 -2.251 1.00 67.75 877 GLY A O 1
ATOM 6703 N N . ASP A 1 878 ? 9.867 18.089 -3.829 1.00 64.12 878 ASP A N 1
ATOM 6704 C CA . ASP A 1 878 ? 9.999 19.505 -4.225 1.00 64.12 878 ASP A CA 1
ATOM 6705 C C . ASP A 1 878 ? 8.659 20.240 -4.482 1.00 64.12 878 ASP A C 1
ATOM 6707 O O . ASP A 1 878 ? 8.581 21.461 -4.353 1.00 64.12 878 ASP A O 1
ATOM 6711 N N . ASP A 1 879 ? 7.606 19.508 -4.866 1.00 68.81 879 ASP A N 1
ATOM 6712 C CA . ASP A 1 879 ? 6.293 20.035 -5.271 1.00 68.81 879 ASP A CA 1
ATOM 6713 C C . ASP A 1 879 ? 5.212 19.963 -4.170 1.00 68.81 879 ASP A C 1
ATOM 6715 O O . ASP A 1 879 ? 4.038 20.242 -4.436 1.00 68.81 879 ASP A O 1
ATOM 6719 N N . ALA A 1 880 ? 5.563 19.629 -2.925 1.00 81.19 880 ALA A N 1
ATOM 6720 C CA . ALA A 1 880 ? 4.605 19.538 -1.820 1.00 81.19 880 ALA A CA 1
ATOM 6721 C C . ALA A 1 880 ? 3.824 20.849 -1.562 1.00 81.19 880 ALA A C 1
ATOM 6723 O O . ALA A 1 880 ? 4.282 21.954 -1.875 1.00 81.19 880 ALA A O 1
ATOM 6724 N N . LYS A 1 881 ? 2.617 20.724 -0.993 1.00 90.81 881 LYS A N 1
ATOM 6725 C CA . LYS A 1 881 ? 1.737 21.843 -0.608 1.00 90.81 881 LYS A CA 1
ATOM 6726 C C . LYS A 1 881 ? 1.196 21.644 0.818 1.00 90.81 881 LYS A C 1
ATOM 6728 O O . LYS A 1 881 ? 1.061 20.488 1.240 1.00 90.81 881 LYS A O 1
ATOM 6733 N N . PRO A 1 882 ? 0.874 22.714 1.570 1.00 94.88 882 PRO A N 1
ATOM 6734 C CA . PRO A 1 882 ? 0.211 22.579 2.865 1.00 94.88 882 PRO A CA 1
ATOM 6735 C C . PRO A 1 882 ? -1.169 21.926 2.703 1.00 94.88 882 PRO A C 1
ATOM 6737 O O . PRO A 1 882 ? -1.885 22.230 1.747 1.00 94.88 882 PRO A O 1
ATOM 6740 N N . VAL A 1 883 ? -1.544 21.034 3.624 1.00 96.44 883 VAL A N 1
ATOM 6741 C CA . VAL A 1 883 ? -2.833 20.318 3.586 1.00 96.44 883 VAL A CA 1
ATOM 6742 C C . VAL A 1 883 ? -3.835 20.992 4.517 1.00 96.44 883 VAL A C 1
ATOM 6744 O O . VAL A 1 883 ? -3.619 21.019 5.724 1.00 96.44 883 VAL A O 1
ATOM 6747 N N . VAL A 1 884 ? -4.943 21.509 3.989 1.00 97.81 884 VAL A N 1
ATOM 6748 C CA . VAL A 1 884 ? -5.977 22.202 4.773 1.00 97.81 884 VAL A CA 1
ATOM 6749 C C . VAL A 1 884 ? -7.154 21.284 5.073 1.00 97.81 884 VAL A C 1
ATOM 6751 O O . VAL A 1 884 ? -7.851 20.857 4.159 1.00 97.81 884 VAL A O 1
ATOM 6754 N N . PHE A 1 885 ? -7.427 21.044 6.351 1.00 94.69 885 PHE A N 1
ATOM 6755 C CA . PHE A 1 885 ? -8.557 20.257 6.836 1.00 94.69 885 PHE A CA 1
ATOM 6756 C C . PHE A 1 885 ? -9.716 21.138 7.309 1.00 94.69 885 PHE A C 1
ATOM 6758 O O . PHE A 1 885 ? -9.522 22.091 8.068 1.00 94.69 885 PHE A O 1
ATOM 6765 N N . SER A 1 886 ? -10.941 20.780 6.915 1.00 92.81 886 SER A N 1
ATOM 6766 C CA . SER A 1 886 ? -12.176 21.444 7.350 1.00 92.81 886 SER A CA 1
ATOM 6767 C C . SER A 1 886 ? -13.270 20.451 7.756 1.00 92.81 886 SER A C 1
ATOM 6769 O O . SER A 1 886 ? -13.395 19.361 7.187 1.00 92.81 886 SER A O 1
ATOM 6771 N N . GLY A 1 887 ? -14.043 20.821 8.779 1.00 83.25 887 GLY A N 1
ATOM 6772 C CA . GLY A 1 887 ? -15.110 20.009 9.369 1.00 83.25 887 GLY A CA 1
ATOM 6773 C C . GLY A 1 887 ? -16.484 20.173 8.703 1.00 83.25 887 GLY A C 1
ATOM 6774 O O . GLY A 1 887 ? -16.687 21.021 7.836 1.00 83.25 887 GLY A O 1
ATOM 6775 N N . GLY A 1 888 ? -17.442 19.351 9.136 1.00 79.12 888 GLY A N 1
ATOM 6776 C CA . GLY A 1 888 ? -18.843 19.407 8.710 1.00 79.12 888 GLY A CA 1
ATOM 6777 C C . GLY A 1 888 ? -19.727 20.253 9.632 1.00 79.12 888 GLY A C 1
ATOM 6778 O O . GLY A 1 888 ? -19.245 20.879 10.573 1.00 79.12 888 GLY A O 1
ATOM 6779 N N . ILE A 1 889 ? -21.048 20.219 9.411 1.00 77.12 889 ILE A N 1
ATOM 6780 C CA . ILE A 1 889 ? -22.003 20.767 10.390 1.00 77.12 889 ILE A CA 1
ATOM 6781 C C . ILE A 1 889 ? -21.796 20.108 11.765 1.00 77.12 889 ILE A C 1
ATOM 6783 O O . ILE A 1 889 ? -21.553 18.903 11.852 1.00 77.12 889 ILE A O 1
ATOM 6787 N N . PHE A 1 890 ? -21.868 20.913 12.829 1.00 73.06 890 PHE A N 1
ATOM 6788 C CA . PHE A 1 890 ? -21.558 20.531 14.217 1.00 73.06 890 PHE A CA 1
ATOM 6789 C C . PHE A 1 890 ? -20.122 20.002 14.469 1.00 73.06 890 PHE A C 1
ATOM 6791 O O . PHE A 1 890 ? -19.835 19.542 15.572 1.00 73.06 890 PHE A O 1
ATOM 6798 N N . SER A 1 891 ? -19.203 20.090 13.498 1.00 73.94 891 SER A N 1
ATOM 6799 C CA . SER A 1 891 ? -17.756 19.912 13.716 1.00 73.94 891 SER A CA 1
ATOM 6800 C C . SER A 1 891 ? -17.095 21.212 14.202 1.00 73.94 891 SER A C 1
ATOM 6802 O O . SER A 1 891 ? -17.681 22.287 14.085 1.00 73.94 891 SER A O 1
ATOM 6804 N N . TYR A 1 892 ? -15.865 21.112 14.713 1.00 74.19 892 TYR A N 1
ATOM 6805 C CA . TYR A 1 892 ? -15.044 22.223 15.213 1.00 74.19 892 TYR A CA 1
ATOM 6806 C C . TYR A 1 892 ? -13.583 22.073 14.752 1.00 74.19 892 TYR A C 1
ATOM 6808 O O . TYR A 1 892 ? -13.220 21.104 14.087 1.00 74.19 892 TYR A O 1
ATOM 6816 N N . ILE A 1 893 ? -12.718 23.036 15.087 1.00 80.25 893 ILE A N 1
ATOM 6817 C CA . ILE A 1 893 ? -11.362 23.119 14.514 1.00 80.25 893 ILE A CA 1
ATOM 6818 C C . ILE A 1 893 ? -10.461 21.890 14.772 1.00 80.25 893 ILE A C 1
ATOM 6820 O O . ILE A 1 893 ? -9.584 21.626 13.960 1.00 80.25 893 ILE A O 1
ATOM 6824 N N . LEU A 1 894 ? -10.671 21.104 15.839 1.00 78.75 894 LEU A N 1
ATOM 6825 C CA . LEU A 1 894 ? -9.839 19.921 16.144 1.00 78.75 894 LEU A CA 1
ATOM 6826 C C . LEU A 1 894 ? -10.441 18.584 15.680 1.00 78.75 894 LEU A C 1
ATOM 6828 O O . LEU A 1 894 ? -9.856 17.536 15.950 1.00 78.75 894 LEU A O 1
ATOM 6832 N N . SER A 1 895 ? -11.563 18.592 14.947 1.00 75.31 895 SER A N 1
ATOM 6833 C CA . SER A 1 895 ? -12.278 17.370 14.537 1.00 75.31 895 SER A CA 1
ATOM 6834 C C . SER A 1 895 ? -11.448 16.369 13.715 1.00 75.31 895 SER A C 1
ATOM 6836 O O . SER A 1 895 ? -11.865 15.222 13.612 1.00 75.31 895 SER A O 1
ATOM 6838 N N . TRP A 1 896 ? -10.308 16.777 13.147 1.00 77.81 896 TRP A N 1
ATOM 6839 C CA . TRP A 1 896 ? -9.367 15.932 12.389 1.00 77.81 896 TRP A CA 1
ATOM 6840 C C . TRP A 1 896 ? -8.041 15.631 13.132 1.00 77.81 896 TRP A C 1
ATOM 6842 O O . TRP A 1 896 ? -7.154 14.995 12.562 1.00 77.81 896 TRP A O 1
ATOM 6852 N N . TYR A 1 897 ? -7.877 16.132 14.363 1.00 78.12 897 TYR A N 1
ATOM 6853 C CA . TYR A 1 897 ? -6.617 16.146 15.127 1.00 78.12 897 TYR A CA 1
ATOM 6854 C C . TYR A 1 897 ? -6.688 15.376 16.457 1.00 78.12 897 TYR A C 1
ATOM 6856 O O . TYR A 1 897 ? -5.711 14.741 16.855 1.00 78.12 897 TYR A O 1
ATOM 6864 N N . GLU A 1 898 ? -7.829 15.434 17.152 1.00 68.94 898 GLU A N 1
ATOM 6865 C CA . GLU A 1 898 ? -8.070 14.634 18.362 1.00 68.94 898 GLU A CA 1
ATOM 6866 C C . GLU A 1 898 ? -8.042 13.122 18.073 1.00 68.94 898 GLU A C 1
ATOM 6868 O O . GLU A 1 898 ? -8.118 12.693 16.922 1.00 68.94 898 GLU A O 1
ATOM 6873 N N . ASP A 1 899 ? -7.906 12.319 19.134 1.00 64.06 899 ASP A N 1
ATOM 6874 C CA . ASP A 1 899 ? -7.902 10.848 19.093 1.00 64.06 899 ASP A CA 1
ATOM 6875 C C . ASP A 1 899 ? -6.861 10.235 18.113 1.00 64.06 899 ASP A C 1
ATOM 6877 O O . ASP A 1 899 ? -7.030 9.129 17.610 1.00 64.06 899 ASP A O 1
ATOM 6881 N N . ASP A 1 900 ? -5.747 10.955 17.899 1.00 68.06 900 ASP A N 1
ATOM 6882 C CA . ASP A 1 900 ? -4.658 10.671 16.940 1.00 68.06 900 ASP A CA 1
ATOM 6883 C C . ASP A 1 900 ? -5.097 10.675 15.462 1.00 68.06 900 ASP A C 1
ATOM 6885 O O . ASP A 1 900 ? -4.577 9.920 14.649 1.00 68.06 900 ASP A O 1
ATOM 6889 N N . GLY A 1 901 ? -6.054 11.536 15.094 1.00 74.88 901 GLY A N 1
ATOM 6890 C CA . GLY A 1 901 ? -6.610 11.618 13.739 1.00 74.88 901 GLY A CA 1
ATOM 6891 C C . GLY A 1 901 ? -5.634 12.034 12.623 1.00 74.88 901 GLY A C 1
ATOM 6892 O O . GLY A 1 901 ? -4.551 12.585 12.853 1.00 74.88 901 GLY A O 1
ATOM 6893 N N . LEU A 1 902 ? -6.064 11.801 11.374 1.00 80.12 902 LEU A N 1
ATOM 6894 C CA . LEU A 1 902 ? -5.305 11.996 10.129 1.00 80.12 902 LEU A CA 1
ATOM 6895 C C . LEU A 1 902 ? -4.457 13.280 10.063 1.00 80.12 902 LEU A C 1
ATOM 6897 O O . LEU A 1 902 ? -3.312 13.222 9.610 1.00 80.12 902 LEU A O 1
ATOM 6901 N N . ALA A 1 903 ? -4.979 14.432 10.498 1.00 84.94 903 ALA A N 1
ATOM 6902 C CA . ALA A 1 903 ? -4.251 15.699 10.404 1.00 84.94 903 ALA A CA 1
ATOM 6903 C C . ALA A 1 903 ? -3.012 15.722 11.316 1.00 84.94 903 ALA A C 1
ATOM 6905 O O . ALA A 1 903 ? -1.953 16.197 10.901 1.00 84.94 903 ALA A O 1
ATOM 6906 N N . LYS A 1 904 ? -3.116 15.142 12.521 1.00 83.94 904 LYS A N 1
ATOM 6907 C CA . LYS A 1 904 ? -1.986 14.975 13.442 1.00 83.94 904 LYS A CA 1
ATOM 6908 C C . LYS A 1 904 ? -0.958 14.004 12.866 1.00 83.94 904 LYS A C 1
ATOM 6910 O O . LYS A 1 904 ? 0.216 14.345 12.748 1.00 83.94 904 LYS A O 1
ATOM 6915 N N . GLN A 1 905 ? -1.406 12.820 12.448 1.00 83.31 905 GLN A N 1
ATOM 6916 C CA . GLN A 1 905 ? -0.524 11.801 11.876 1.00 83.31 905 GLN A CA 1
ATOM 6917 C C . GLN A 1 905 ? 0.199 12.291 10.602 1.00 83.31 905 GLN A C 1
ATOM 6919 O O . GLN A 1 905 ? 1.312 11.856 10.319 1.00 83.31 905 GLN A O 1
ATOM 6924 N N . LEU A 1 906 ? -0.425 13.158 9.790 1.00 86.62 906 LEU A N 1
ATOM 6925 C CA . LEU A 1 906 ? 0.221 13.776 8.625 1.00 86.62 906 LEU A CA 1
ATOM 6926 C C . LEU A 1 906 ? 1.327 14.755 9.040 1.00 86.62 906 LEU A C 1
ATOM 6928 O O . LEU A 1 906 ? 2.427 14.672 8.487 1.00 86.62 906 LEU A O 1
ATOM 6932 N N . ALA A 1 907 ? 1.072 15.610 10.035 1.00 89.69 907 ALA A N 1
ATOM 6933 C CA . ALA A 1 907 ? 2.080 16.509 10.596 1.00 89.69 907 ALA A CA 1
ATOM 6934 C C . ALA A 1 907 ? 3.266 15.734 11.199 1.00 89.69 907 ALA A C 1
ATOM 6936 O O . ALA A 1 907 ? 4.422 16.017 10.884 1.00 89.69 907 ALA A O 1
ATOM 6937 N N . ASP A 1 908 ? 2.985 14.670 11.955 1.00 86.75 908 ASP A N 1
ATOM 6938 C CA . ASP A 1 908 ? 3.998 13.766 12.515 1.00 86.75 908 ASP A CA 1
ATOM 6939 C C . ASP A 1 908 ? 4.782 12.977 11.452 1.00 86.75 908 ASP A C 1
ATOM 6941 O O . ASP A 1 908 ? 5.899 12.539 11.721 1.00 86.75 908 ASP A O 1
ATOM 6945 N N . SER A 1 909 ? 4.234 12.818 10.241 1.00 81.44 909 SER A N 1
ATOM 6946 C CA . SER A 1 909 ? 4.926 12.213 9.090 1.00 81.44 909 SER A CA 1
ATOM 6947 C C . SER A 1 909 ? 5.717 13.208 8.226 1.00 81.44 909 SER A C 1
ATOM 6949 O O . SER A 1 909 ? 6.372 12.798 7.268 1.00 81.44 909 SER A O 1
ATOM 6951 N N . GLY A 1 910 ? 5.674 14.505 8.556 1.00 86.75 910 GLY A N 1
ATOM 6952 C CA . GLY A 1 910 ? 6.439 15.549 7.873 1.00 86.75 910 GLY A CA 1
ATOM 6953 C C . GLY A 1 910 ? 5.653 16.444 6.907 1.00 86.75 910 GLY A C 1
ATOM 6954 O O . GLY A 1 910 ? 6.286 17.219 6.198 1.00 86.75 910 GLY A O 1
ATOM 6955 N N . ARG A 1 911 ? 4.314 16.399 6.845 1.00 88.12 911 ARG A N 1
ATOM 6956 C CA . ARG A 1 911 ? 3.535 17.371 6.044 1.00 88.12 911 ARG A CA 1
ATOM 6957 C C . ARG A 1 911 ? 3.228 18.629 6.847 1.00 88.12 911 ARG A C 1
ATOM 6959 O O . ARG A 1 911 ? 2.847 18.534 8.005 1.00 88.12 911 ARG A O 1
ATOM 6966 N N . GLU A 1 912 ? 3.301 19.807 6.227 1.00 92.88 912 GLU A N 1
ATOM 6967 C CA . GLU A 1 912 ? 2.643 20.987 6.798 1.00 92.88 912 GLU A CA 1
ATOM 6968 C C . GLU A 1 912 ? 1.125 20.820 6.678 1.00 92.88 912 GLU A C 1
ATOM 6970 O O . GLU A 1 912 ? 0.595 20.605 5.582 1.00 92.88 912 GLU A O 1
ATOM 6975 N N . VAL A 1 913 ? 0.428 20.905 7.809 1.00 95.50 913 VAL A N 1
ATOM 6976 C CA . VAL A 1 913 ? -1.020 20.713 7.889 1.00 95.50 913 VAL A CA 1
ATOM 6977 C C . VAL A 1 913 ? -1.662 21.935 8.536 1.00 95.50 913 VAL A C 1
ATOM 6979 O O . VAL A 1 913 ? -1.119 22.516 9.470 1.00 95.50 913 VAL A O 1
ATOM 6982 N N . TRP A 1 914 ? -2.835 22.326 8.051 1.00 97.56 914 TRP A N 1
ATOM 6983 C CA . TRP A 1 914 ? -3.647 23.400 8.605 1.00 97.56 914 TRP A CA 1
ATOM 6984 C C . TRP A 1 914 ? -5.040 22.890 8.958 1.00 97.56 914 TRP A C 1
ATOM 6986 O O . TRP A 1 914 ? -5.647 22.142 8.197 1.00 97.56 914 TRP A O 1
ATOM 6996 N N . LEU A 1 915 ? -5.579 23.341 10.085 1.00 92.62 915 LEU A N 1
ATOM 6997 C CA . LEU A 1 915 ? -6.966 23.130 10.490 1.00 92.62 915 LEU A CA 1
ATOM 6998 C C . LEU A 1 915 ? -7.709 24.463 10.354 1.00 92.62 915 LEU A C 1
ATOM 7000 O O . LEU A 1 915 ? -7.258 25.466 10.916 1.00 92.62 915 LEU A O 1
ATOM 7004 N N . MET A 1 916 ? -8.835 24.495 9.634 1.00 91.94 916 MET A N 1
ATOM 7005 C CA . MET A 1 916 ? -9.646 25.710 9.478 1.00 91.94 916 MET A CA 1
ATOM 7006 C C . MET A 1 916 ? -11.029 25.604 10.124 1.00 91.94 916 MET A C 1
ATOM 7008 O O . MET A 1 916 ? -11.767 24.634 9.940 1.00 91.94 916 MET A O 1
ATOM 7012 N N . GLU A 1 917 ? -11.403 26.657 10.846 1.00 82.38 917 GLU A N 1
ATOM 7013 C CA . GLU A 1 917 ? -12.733 26.834 11.412 1.00 82.38 917 GLU A CA 1
ATOM 7014 C C . GLU A 1 917 ? -13.702 27.403 10.372 1.00 82.38 917 GLU A C 1
ATOM 7016 O O . GLU A 1 917 ? -13.585 28.557 9.967 1.00 82.38 917 GLU A O 1
ATOM 7021 N N . MET A 1 918 ? -14.677 26.594 9.953 1.00 83.06 918 MET A N 1
ATOM 7022 C CA . MET A 1 918 ? -15.754 27.032 9.052 1.00 83.06 918 MET A CA 1
ATOM 7023 C C . MET A 1 918 ? -17.132 27.041 9.730 1.00 83.06 918 MET A C 1
ATOM 7025 O O . MET A 1 918 ? -18.002 27.815 9.350 1.00 83.06 918 MET A O 1
ATOM 7029 N N . THR A 1 919 ? -17.299 26.208 10.758 1.00 81.25 919 THR A N 1
ATOM 7030 C CA . THR A 1 919 ? -18.410 26.159 11.723 1.00 81.25 919 THR A CA 1
ATOM 7031 C C . THR A 1 919 ? -17.828 25.717 13.075 1.00 81.25 919 THR A C 1
ATOM 7033 O O . THR A 1 919 ? -16.681 25.263 13.124 1.00 81.25 919 THR A O 1
ATOM 7036 N N . GLY A 1 920 ? -18.584 25.818 14.171 1.00 72.19 920 GLY A N 1
ATOM 7037 C CA . GLY A 1 920 ? -18.139 25.307 15.482 1.00 72.19 920 GLY A CA 1
ATOM 7038 C C . GLY A 1 920 ? -17.214 26.241 16.275 1.00 72.19 920 GLY A C 1
ATOM 7039 O O . GLY A 1 920 ? -16.544 25.792 17.207 1.00 72.19 920 GLY A O 1
ATOM 7040 N N . GLY A 1 921 ? -17.136 27.522 15.904 1.00 77.81 921 GLY A N 1
ATOM 7041 C CA . GLY A 1 921 ? -16.264 28.507 16.541 1.00 77.81 921 GLY A CA 1
ATOM 7042 C C . GLY A 1 921 ? -16.920 29.264 17.701 1.00 77.81 921 GLY A C 1
ATOM 7043 O O . GLY A 1 921 ? -18.117 29.539 17.666 1.00 77.81 921 GLY A O 1
ATOM 7044 N N . PRO A 1 922 ? -16.157 29.695 18.723 1.00 74.00 922 PRO A N 1
ATOM 7045 C CA . PRO A 1 922 ? -16.695 30.465 19.849 1.00 74.00 922 PRO A CA 1
ATOM 7046 C C . PRO A 1 922 ? -17.157 31.878 19.450 1.00 74.00 922 PRO A C 1
ATOM 7048 O O . PRO A 1 922 ? -17.921 32.493 20.187 1.00 74.00 922 PRO A O 1
ATOM 7051 N N . GLY A 1 923 ? -16.692 32.389 18.302 1.00 76.44 923 GLY A N 1
ATOM 7052 C CA . GLY A 1 923 ? -17.148 33.643 17.692 1.00 76.44 923 GLY A CA 1
ATOM 7053 C C . GLY A 1 923 ? -18.215 33.469 16.604 1.00 76.44 923 GLY A C 1
ATOM 7054 O O . GLY A 1 923 ? -18.633 34.467 16.022 1.00 76.44 923 GLY A O 1
ATOM 7055 N N . THR A 1 924 ? -18.639 32.232 16.317 1.00 82.56 924 THR A N 1
ATOM 7056 C CA . THR A 1 924 ? -19.673 31.923 15.315 1.00 82.56 924 THR A CA 1
ATOM 7057 C C . THR A 1 924 ? -20.873 31.178 15.888 1.00 82.56 924 THR A C 1
ATOM 7059 O O . THR A 1 924 ? -21.966 31.423 15.413 1.00 82.56 924 THR A O 1
ATOM 7062 N N . GLU A 1 925 ? -20.723 30.350 16.927 1.00 83.12 925 GLU A N 1
ATOM 7063 C CA . GLU A 1 925 ? -21.790 29.475 17.447 1.00 83.12 925 GLU A CA 1
ATOM 7064 C C . GLU A 1 925 ? -22.233 29.837 18.881 1.00 83.12 925 GLU A C 1
ATOM 7066 O O . GLU A 1 925 ? -22.259 29.005 19.793 1.00 83.12 925 GLU A O 1
ATOM 7071 N N . CYS A 1 926 ? -22.581 31.103 19.108 1.00 78.44 926 CYS A N 1
ATOM 7072 C CA . CYS A 1 926 ? -23.063 31.624 20.393 1.00 78.44 926 CYS A CA 1
ATOM 7073 C C . CYS A 1 926 ? -24.451 32.280 20.268 1.00 78.44 926 CYS A C 1
ATOM 7075 O O . CYS A 1 926 ? -24.910 32.565 19.170 1.00 78.44 926 CYS A O 1
ATOM 7077 N N . ASP A 1 927 ? -25.160 32.510 21.381 1.00 75.38 927 ASP A N 1
ATOM 7078 C CA . ASP A 1 927 ? -26.554 32.999 21.313 1.00 75.38 927 ASP A CA 1
ATOM 7079 C C . ASP A 1 927 ? -26.659 34.413 20.697 1.00 75.38 927 ASP A C 1
ATOM 7081 O O . ASP A 1 927 ? -27.603 34.701 19.962 1.00 75.38 927 ASP A O 1
ATOM 7085 N N . ASP A 1 928 ? -25.641 35.250 20.914 1.00 80.25 928 ASP A N 1
ATOM 7086 C CA . ASP A 1 928 ? -25.509 36.600 20.346 1.00 80.25 928 ASP A CA 1
ATOM 7087 C C . ASP A 1 928 ? -24.574 36.656 19.110 1.00 80.25 928 ASP A C 1
ATOM 7089 O O . ASP A 1 928 ? -24.149 37.737 18.701 1.00 80.25 928 ASP A O 1
ATOM 7093 N N . CYS A 1 929 ? -24.214 35.506 18.523 1.00 85.69 929 CYS A N 1
ATOM 7094 C CA . CYS A 1 929 ? -23.318 35.434 17.361 1.00 85.69 929 CYS A CA 1
ATOM 7095 C C . CYS A 1 929 ? -24.045 35.745 16.031 1.00 85.69 929 CYS A C 1
ATOM 7097 O O . CYS A 1 929 ? -25.281 35.726 15.979 1.00 85.69 929 CYS A O 1
ATOM 7099 N N . PRO A 1 930 ? -23.303 36.015 14.936 1.00 88.19 930 PRO A N 1
ATOM 7100 C CA . PRO A 1 930 ? -23.880 36.236 13.608 1.00 88.19 930 PRO A CA 1
ATOM 7101 C C . PRO A 1 930 ? -24.678 35.023 13.114 1.00 88.19 930 PRO A C 1
ATOM 7103 O O . PRO A 1 930 ? -24.170 33.908 13.117 1.00 88.19 930 PRO A O 1
ATOM 7106 N N . ASN A 1 931 ? -25.917 35.219 12.655 1.00 90.88 931 ASN A N 1
ATOM 7107 C CA . ASN A 1 931 ? -26.775 34.142 12.130 1.00 90.88 931 ASN A CA 1
ATOM 7108 C C . ASN A 1 931 ? -26.453 33.852 10.646 1.00 90.88 931 ASN A C 1
ATOM 7110 O O . ASN A 1 931 ? -27.297 34.028 9.759 1.00 90.88 931 ASN A O 1
ATOM 7114 N N . TYR A 1 932 ? -25.195 33.482 10.398 1.00 92.12 932 TYR A N 1
ATOM 7115 C CA . TYR A 1 932 ? -24.552 33.417 9.084 1.00 92.12 932 TYR A CA 1
ATOM 7116 C C . TYR A 1 932 ? -25.212 32.399 8.140 1.00 92.12 932 TYR A C 1
ATOM 7118 O O . TYR A 1 932 ? -25.621 31.313 8.555 1.00 92.12 932 TYR A O 1
ATOM 7126 N N . SER A 1 933 ? -25.336 32.732 6.857 1.00 92.88 933 SER A N 1
ATOM 7127 C CA . SER A 1 933 ? -25.959 31.860 5.853 1.00 92.88 933 SER A CA 1
ATOM 7128 C C . SER A 1 933 ? -24.977 30.841 5.251 1.00 92.88 933 SER A C 1
ATOM 7130 O O . SER A 1 933 ? -23.773 30.883 5.505 1.00 92.88 933 SER A O 1
ATOM 7132 N N . TYR A 1 934 ? -25.479 29.922 4.415 1.00 92.62 934 TYR A N 1
ATOM 7133 C CA . TYR A 1 934 ? -24.607 29.106 3.559 1.00 92.62 934 TYR A CA 1
ATOM 7134 C C . TYR A 1 934 ? -23.795 29.982 2.591 1.00 92.62 934 TYR A C 1
ATOM 7136 O O . TYR A 1 934 ? -22.605 29.740 2.397 1.00 92.62 934 TYR A O 1
ATOM 7144 N N . ASP A 1 935 ? -24.403 31.043 2.058 1.00 94.06 935 ASP A N 1
ATOM 7145 C CA . ASP A 1 935 ? -23.748 31.964 1.129 1.00 94.06 935 ASP A CA 1
ATOM 7146 C C . ASP A 1 935 ? -22.624 32.752 1.828 1.00 94.06 935 ASP A C 1
ATOM 7148 O O . ASP A 1 935 ? -21.577 32.971 1.229 1.00 94.06 935 ASP A O 1
ATOM 7152 N N . ASP A 1 936 ? -22.749 33.074 3.123 1.00 95.00 936 ASP A N 1
ATOM 7153 C CA . ASP A 1 936 ? -21.655 33.676 3.906 1.00 95.00 936 ASP A CA 1
ATOM 7154 C C . ASP A 1 936 ? -20.445 32.737 4.058 1.00 95.00 936 ASP A C 1
ATOM 7156 O O . ASP A 1 936 ? -19.298 33.200 4.092 1.00 95.00 936 ASP A O 1
ATOM 7160 N N . LEU A 1 937 ? -20.667 31.414 4.094 1.00 94.88 937 LEU A N 1
ATOM 7161 C CA . LEU A 1 937 ? -19.566 30.447 4.078 1.00 94.88 937 LEU A CA 1
ATOM 7162 C C . LEU A 1 937 ? -18.822 30.460 2.739 1.00 94.88 937 LEU A C 1
ATOM 7164 O O . LEU A 1 937 ? -17.589 30.400 2.720 1.00 94.88 937 LEU A O 1
ATOM 7168 N N . VAL A 1 938 ? -19.579 30.554 1.643 1.00 95.38 938 VAL A N 1
ATOM 7169 C CA . VAL A 1 938 ? -19.082 30.544 0.260 1.00 95.38 938 VAL A CA 1
ATOM 7170 C C . VAL A 1 938 ? -18.364 31.848 -0.094 1.00 95.38 938 VAL A C 1
ATOM 7172 O O . VAL A 1 938 ? -17.255 31.833 -0.628 1.00 95.38 938 VAL A O 1
ATOM 7175 N N . ASP A 1 939 ? -18.958 32.990 0.247 1.00 95.44 939 ASP A N 1
ATOM 7176 C CA . ASP A 1 939 ? -18.443 34.304 -0.125 1.00 95.44 939 ASP A CA 1
ATOM 7177 C C . ASP A 1 939 ? -17.401 34.852 0.845 1.00 95.44 939 ASP A C 1
ATOM 7179 O O . ASP A 1 939 ? -16.505 35.583 0.409 1.00 95.44 939 ASP A O 1
ATOM 7183 N N . TYR A 1 940 ? -17.489 34.539 2.138 1.00 95.25 940 TYR A N 1
ATOM 7184 C CA . TYR A 1 940 ? -16.665 35.204 3.144 1.00 95.25 940 TYR A CA 1
ATOM 7185 C C . TYR A 1 940 ? -15.811 34.238 3.958 1.00 95.25 940 TYR A C 1
ATOM 7187 O O . TYR A 1 940 ? -14.601 34.449 4.028 1.00 95.25 940 TYR A O 1
ATOM 7195 N N . TYR A 1 941 ? -16.373 33.178 4.549 1.00 95.38 941 TYR A N 1
ATOM 7196 C CA . TYR A 1 941 ? -15.613 32.397 5.534 1.00 95.38 941 TYR A CA 1
ATOM 7197 C C . TYR A 1 941 ? -14.524 31.544 4.882 1.00 95.38 941 TYR A C 1
ATOM 7199 O O . TYR A 1 941 ? -13.369 31.589 5.317 1.00 95.38 941 TYR A O 1
ATOM 7207 N N . TRP A 1 942 ? -14.858 30.795 3.826 1.00 96.88 942 TRP A N 1
ATOM 7208 C CA . TRP A 1 942 ? -13.877 29.970 3.124 1.00 96.88 942 TRP A CA 1
ATOM 7209 C C . TRP A 1 942 ? -12.842 30.829 2.372 1.00 96.88 942 TRP A C 1
ATOM 7211 O O . TRP A 1 942 ? -11.648 30.613 2.597 1.00 96.88 942 TRP A O 1
ATOM 7221 N N . PRO A 1 943 ? -13.216 31.866 1.584 1.00 97.12 943 PRO A N 1
ATOM 7222 C CA . PRO A 1 943 ? -12.231 32.727 0.925 1.00 97.12 943 PRO A CA 1
ATOM 7223 C C . PRO A 1 943 ? -11.294 33.453 1.897 1.00 97.12 943 PRO A C 1
ATOM 7225 O O . PRO A 1 943 ? -10.098 33.529 1.619 1.00 97.12 943 PRO A O 1
ATOM 7228 N N . ALA A 1 944 ? -11.790 33.942 3.043 1.00 95.94 944 ALA A N 1
ATOM 7229 C CA . ALA A 1 944 ? -10.944 34.547 4.075 1.00 95.94 944 ALA A CA 1
ATOM 7230 C C . ALA A 1 944 ? -9.986 33.518 4.696 1.00 95.94 944 ALA A C 1
ATOM 7232 O O . ALA A 1 944 ? -8.787 33.778 4.787 1.00 95.94 944 ALA A O 1
ATOM 7233 N N . SER A 1 945 ? -10.495 32.336 5.063 1.00 96.12 945 SER A N 1
ATOM 7234 C CA . SER A 1 945 ? -9.695 31.238 5.625 1.00 96.12 945 SER A CA 1
ATOM 7235 C C . SER A 1 945 ? -8.538 30.841 4.711 1.00 96.12 945 SER A C 1
ATOM 7237 O O . SER A 1 945 ? -7.388 30.831 5.149 1.00 96.12 945 SER A O 1
ATOM 7239 N N . ILE A 1 946 ? -8.813 30.577 3.429 1.00 97.94 946 ILE A N 1
ATOM 7240 C CA . ILE A 1 946 ? -7.778 30.144 2.483 1.00 97.94 946 ILE A CA 1
ATOM 7241 C C . ILE A 1 946 ? -6.811 31.286 2.142 1.00 97.94 946 ILE A C 1
ATOM 7243 O O . ILE A 1 946 ? -5.602 31.064 2.134 1.00 97.94 946 ILE A O 1
ATOM 7247 N N . ALA A 1 947 ? -7.290 32.524 1.965 1.00 96.19 947 ALA A N 1
ATOM 7248 C CA . ALA A 1 947 ? -6.411 33.687 1.791 1.00 96.19 947 ALA A CA 1
ATOM 7249 C C . ALA A 1 947 ? -5.482 33.922 3.002 1.00 96.19 947 ALA A C 1
ATOM 7251 O O . ALA A 1 947 ? -4.358 34.399 2.831 1.00 96.19 947 ALA A O 1
ATOM 7252 N N . GLY A 1 948 ? -5.930 33.569 4.212 1.00 94.75 948 GLY A N 1
ATOM 7253 C CA . GLY A 1 948 ? -5.109 33.559 5.422 1.00 94.75 948 GLY A CA 1
ATOM 7254 C C . GLY A 1 948 ? -4.058 32.459 5.425 1.00 94.75 948 GLY A C 1
ATOM 7255 O O . GLY A 1 948 ? -2.883 32.754 5.614 1.00 94.75 948 GLY A O 1
ATOM 7256 N N . ILE A 1 949 ? -4.447 31.212 5.151 1.00 96.31 949 ILE A N 1
ATOM 7257 C CA . ILE A 1 949 ? -3.518 30.071 5.114 1.00 96.31 949 ILE A CA 1
ATOM 7258 C C . ILE A 1 949 ? -2.418 30.279 4.067 1.00 96.31 949 ILE A C 1
ATOM 7260 O O . ILE A 1 949 ? -1.241 30.113 4.382 1.00 96.31 949 ILE A O 1
ATOM 7264 N N . LEU A 1 950 ? -2.770 30.699 2.847 1.00 95.75 950 LEU A N 1
ATOM 7265 C CA . LEU A 1 950 ? -1.797 30.988 1.785 1.00 95.75 950 LEU A CA 1
ATOM 7266 C C . LEU A 1 950 ? -0.822 32.097 2.218 1.00 95.75 950 LEU A C 1
ATOM 7268 O O . LEU A 1 950 ? 0.392 31.959 2.075 1.00 95.75 950 LEU A O 1
ATOM 7272 N N . ARG A 1 951 ? -1.329 33.165 2.852 1.00 92.62 951 ARG A N 1
ATOM 7273 C CA . ARG A 1 951 ? -0.494 34.256 3.376 1.00 92.62 951 ARG A CA 1
ATOM 7274 C C . ARG A 1 951 ? 0.429 33.826 4.524 1.00 92.62 951 ARG A C 1
ATOM 7276 O O . ARG A 1 951 ? 1.569 34.278 4.553 1.00 92.62 951 ARG A O 1
ATOM 7283 N N . TYR A 1 952 ? -0.045 33.016 5.470 1.00 92.19 952 TYR A N 1
ATOM 7284 C CA . TYR A 1 952 ? 0.731 32.628 6.655 1.00 92.19 952 TYR A CA 1
ATOM 7285 C C . TYR A 1 952 ? 1.712 31.471 6.390 1.00 92.19 952 TYR A C 1
ATOM 7287 O O . TYR A 1 952 ? 2.779 31.438 6.996 1.00 92.19 952 TYR A O 1
ATOM 7295 N N . SER A 1 953 ? 1.390 30.557 5.469 1.00 91.06 953 SER A N 1
ATOM 7296 C CA . SER A 1 953 ? 2.319 29.517 4.987 1.00 91.06 953 SER A CA 1
ATOM 7297 C C . SER A 1 953 ? 3.323 30.042 3.952 1.00 91.06 953 SER A C 1
ATOM 7299 O O . SER A 1 953 ? 4.384 29.452 3.766 1.00 91.06 953 SER A O 1
ATOM 7301 N N . GLY A 1 954 ? 2.997 31.138 3.255 1.00 90.81 954 GLY A N 1
ATOM 7302 C CA . GLY A 1 954 ? 3.781 31.646 2.126 1.00 90.81 954 GLY A CA 1
ATOM 7303 C C . GLY A 1 954 ? 3.655 30.804 0.849 1.00 90.81 954 GLY A C 1
ATOM 7304 O O . GLY A 1 954 ? 4.454 30.984 -0.067 1.00 90.81 954 GLY A O 1
ATOM 7305 N N . SER A 1 955 ? 2.685 29.886 0.787 1.00 91.00 955 SER A N 1
ATOM 7306 C CA . SER A 1 955 ? 2.421 29.040 -0.384 1.00 91.00 955 SER A CA 1
ATOM 7307 C C . SER A 1 955 ? 1.419 29.687 -1.343 1.00 91.00 955 SER A C 1
ATOM 7309 O O . SER A 1 955 ? 0.423 30.259 -0.907 1.00 91.00 955 SER A O 1
ATOM 7311 N N . ASP A 1 956 ? 1.635 29.528 -2.653 1.00 91.12 956 ASP A N 1
ATOM 7312 C CA . ASP A 1 956 ? 0.702 29.996 -3.694 1.00 91.12 956 ASP A CA 1
ATOM 7313 C C . ASP A 1 956 ? -0.553 29.104 -3.831 1.00 91.12 956 ASP A C 1
ATOM 7315 O O . ASP A 1 956 ? -1.583 29.559 -4.326 1.00 91.12 956 ASP A O 1
ATOM 7319 N N . GLN A 1 957 ? -0.478 27.837 -3.396 1.00 94.62 957 GLN A N 1
ATOM 7320 C CA . GLN A 1 957 ? -1.565 26.850 -3.459 1.00 94.62 957 GLN A CA 1
ATOM 7321 C C . GLN A 1 957 ? -1.548 25.897 -2.250 1.00 94.62 957 GLN A C 1
ATOM 7323 O O . GLN A 1 957 ? -0.517 25.732 -1.594 1.00 94.62 957 GLN A O 1
ATOM 7328 N N . ILE A 1 958 ? -2.672 25.219 -2.007 1.00 96.38 958 ILE A N 1
ATOM 7329 C CA . ILE A 1 958 ? -2.855 24.183 -0.971 1.00 96.38 958 ILE A CA 1
ATOM 7330 C C . ILE A 1 958 ? -3.417 22.875 -1.550 1.00 96.38 958 ILE A C 1
ATOM 7332 O O . ILE A 1 958 ? -4.098 22.892 -2.573 1.00 96.38 958 ILE A O 1
ATOM 7336 N N . ASP A 1 959 ? -3.218 21.758 -0.848 1.00 95.69 959 ASP A N 1
ATOM 7337 C CA . ASP A 1 959 ? -4.121 20.603 -0.950 1.00 95.69 959 ASP A CA 1
ATOM 7338 C C . ASP A 1 959 ? -5.280 20.809 0.054 1.00 95.69 959 ASP A C 1
ATOM 7340 O O . ASP A 1 959 ? -5.049 21.262 1.176 1.00 95.69 959 ASP A O 1
ATOM 7344 N N . TYR A 1 960 ? -6.526 20.485 -0.301 1.00 96.69 960 TYR A N 1
ATOM 7345 C CA . TYR A 1 960 ? -7.706 20.721 0.552 1.00 96.69 960 TYR A CA 1
ATOM 7346 C C . TYR A 1 960 ? -8.459 19.429 0.895 1.00 96.69 960 TYR A C 1
ATOM 7348 O O . TYR A 1 960 ? -8.720 18.623 0.007 1.00 96.69 960 TYR A O 1
ATOM 7356 N N . VAL A 1 961 ? -8.871 19.259 2.156 1.00 93.19 961 VAL A N 1
ATOM 7357 C CA . VAL A 1 961 ? -9.645 18.119 2.677 1.00 93.19 961 VAL A CA 1
ATOM 7358 C C . VAL A 1 961 ? -10.872 18.619 3.454 1.00 93.19 961 VAL A C 1
ATOM 7360 O O . VAL A 1 961 ? -10.765 19.110 4.577 1.00 93.19 961 VAL A O 1
ATOM 7363 N N . GLY A 1 962 ? -12.066 18.481 2.873 1.00 90.19 962 GLY A N 1
ATOM 7364 C CA . GLY A 1 962 ? -13.324 18.950 3.463 1.00 90.19 962 GLY A CA 1
ATOM 7365 C C . GLY A 1 962 ? -14.314 17.824 3.763 1.00 90.19 962 GLY A C 1
ATOM 7366 O O . GLY A 1 962 ? -14.769 17.136 2.848 1.00 90.19 962 GLY A O 1
ATOM 7367 N N . HIS A 1 963 ? -14.716 17.675 5.029 1.00 83.56 963 HIS A N 1
ATOM 7368 C CA . HIS A 1 963 ? -15.803 16.772 5.426 1.00 83.56 963 HIS A CA 1
ATOM 7369 C C . HIS A 1 963 ? -17.169 17.469 5.360 1.00 83.56 963 HIS A C 1
ATOM 7371 O O . HIS A 1 963 ? -17.349 18.544 5.927 1.00 83.56 963 HIS A O 1
ATOM 7377 N N . SER A 1 964 ? -18.161 16.833 4.731 1.00 81.00 964 SER A N 1
ATOM 7378 C CA . SER A 1 964 ? -19.562 17.265 4.713 1.00 81.00 964 SER A CA 1
ATOM 7379 C C . SER A 1 964 ? -19.706 18.737 4.274 1.00 81.00 964 SER A C 1
ATOM 7381 O O . SER A 1 964 ? -19.335 19.070 3.146 1.00 81.00 964 SER A O 1
ATOM 7383 N N . ASN A 1 965 ? -20.203 19.627 5.143 1.00 85.19 965 ASN A N 1
ATOM 7384 C CA . ASN A 1 965 ? -20.283 21.072 4.896 1.00 85.19 965 ASN A CA 1
ATOM 7385 C C . ASN A 1 965 ? -18.939 21.678 4.459 1.00 85.19 965 ASN A C 1
ATOM 7387 O O . ASN A 1 965 ? -18.928 22.467 3.517 1.00 85.19 965 ASN A O 1
ATOM 7391 N N . GLY A 1 966 ? -17.830 21.247 5.079 1.00 89.75 966 GLY A N 1
ATOM 7392 C CA . GLY A 1 966 ? -16.449 21.576 4.718 1.00 89.75 966 GLY A CA 1
ATOM 7393 C C . GLY A 1 966 ? -16.192 21.420 3.227 1.00 89.75 966 GLY A C 1
ATOM 7394 O O . GLY A 1 966 ? -15.773 22.359 2.561 1.00 89.75 966 GLY A O 1
ATOM 7395 N N . GLY A 1 967 ? -16.535 20.256 2.671 1.00 89.06 967 GLY A N 1
ATOM 7396 C CA . GLY A 1 967 ? -16.401 20.026 1.236 1.00 89.06 967 GLY A CA 1
ATOM 7397 C C . GLY A 1 967 ? -17.434 20.786 0.397 1.00 89.06 967 GLY A C 1
ATOM 7398 O O . GLY A 1 967 ? -17.094 21.285 -0.673 1.00 89.06 967 GLY A O 1
ATOM 7399 N N . ARG A 1 968 ? -18.687 20.921 0.862 1.00 88.94 968 ARG A N 1
ATOM 7400 C CA . ARG A 1 968 ? -19.754 21.529 0.045 1.00 88.94 968 ARG A CA 1
ATOM 7401 C C . ARG A 1 968 ? -19.542 23.028 -0.145 1.00 88.94 968 ARG A C 1
ATOM 7403 O O . ARG A 1 968 ? -19.622 23.504 -1.272 1.00 88.94 968 ARG A O 1
ATOM 7410 N N . ALA A 1 969 ? -19.314 23.779 0.933 1.00 92.94 969 ALA A N 1
ATOM 7411 C CA . ALA A 1 969 ? -19.093 25.221 0.828 1.00 92.94 969 ALA A CA 1
ATOM 7412 C C . ALA A 1 969 ? -17.807 25.515 0.042 1.00 92.94 969 ALA A C 1
ATOM 7414 O O . ALA A 1 969 ? -17.827 26.363 -0.839 1.00 92.94 969 ALA A O 1
ATOM 7415 N N . ALA A 1 970 ? -16.738 24.743 0.266 1.00 94.88 970 ALA A N 1
ATOM 7416 C CA . ALA A 1 970 ? -15.480 24.888 -0.462 1.00 94.88 970 ALA A CA 1
ATOM 7417 C C . ALA A 1 970 ? -15.610 24.671 -1.981 1.00 94.88 970 ALA A C 1
ATOM 7419 O O . ALA A 1 970 ? -15.017 25.423 -2.751 1.00 94.88 970 ALA A O 1
ATOM 7420 N N . LEU A 1 971 ? -16.397 23.684 -2.433 1.00 91.31 971 LEU A N 1
ATOM 7421 C CA . LEU A 1 971 ? -16.651 23.481 -3.866 1.00 91.31 971 LEU A CA 1
ATOM 7422 C C . LEU A 1 971 ? -17.438 24.639 -4.489 1.00 91.31 971 LEU A C 1
ATOM 7424 O O . LEU A 1 971 ? -17.070 25.093 -5.571 1.00 91.31 971 LEU A O 1
ATOM 7428 N N . SER A 1 972 ? -18.455 25.161 -3.797 1.00 92.44 972 SER A N 1
ATOM 7429 C CA . SER A 1 972 ? -19.164 26.373 -4.230 1.00 92.44 972 SER A CA 1
ATOM 7430 C C . SER A 1 972 ? -18.215 27.579 -4.306 1.00 92.44 972 SER A C 1
ATOM 7432 O O . SER A 1 972 ? -18.190 28.277 -5.315 1.00 92.44 972 SER A O 1
ATOM 7434 N N . SER A 1 973 ? -17.351 27.779 -3.302 1.00 95.31 973 SER A N 1
ATOM 7435 C CA . SER A 1 973 ? -16.348 28.856 -3.301 1.00 95.31 973 SER A CA 1
ATOM 7436 C C . SER A 1 973 ? -15.348 28.733 -4.450 1.00 95.31 973 SER A C 1
ATOM 7438 O O . SER A 1 973 ? -14.955 29.737 -5.042 1.00 95.31 973 SER A O 1
ATOM 7440 N N . LEU A 1 974 ? -14.929 27.511 -4.787 1.00 93.75 974 LEU A N 1
ATOM 7441 C CA . LEU A 1 974 ? -14.063 27.257 -5.938 1.00 93.75 974 LEU A CA 1
ATOM 7442 C C . LEU A 1 974 ? -14.788 27.516 -7.263 1.00 93.75 974 LEU A C 1
ATOM 7444 O O . LEU A 1 974 ? -14.164 28.032 -8.187 1.00 93.75 974 LEU A O 1
ATOM 7448 N N . ASN A 1 975 ? -16.084 27.221 -7.364 1.00 91.56 975 ASN A N 1
ATOM 7449 C CA . ASN A 1 975 ? -16.853 27.531 -8.565 1.00 91.56 975 ASN A CA 1
ATOM 7450 C C . ASN A 1 975 ? -16.974 29.043 -8.815 1.00 91.56 975 ASN A C 1
ATOM 7452 O O . ASN A 1 975 ? -16.820 29.481 -9.953 1.00 91.56 975 ASN A O 1
ATOM 7456 N N . GLU A 1 976 ? -17.185 29.840 -7.766 1.00 93.81 976 GLU A N 1
ATOM 7457 C CA . GLU A 1 976 ? -17.273 31.299 -7.897 1.00 93.81 976 GLU A CA 1
ATOM 7458 C C . GLU A 1 976 ? -15.899 31.968 -8.075 1.00 93.81 976 GLU A C 1
ATOM 7460 O O . GLU A 1 976 ? -15.766 32.896 -8.874 1.00 93.81 976 GLU A O 1
ATOM 7465 N N . TYR A 1 977 ? -14.863 31.508 -7.358 1.00 94.31 977 TYR A N 1
ATOM 7466 C CA . TYR A 1 977 ? -13.611 32.265 -7.207 1.00 94.31 977 TYR A CA 1
ATOM 7467 C C . TYR A 1 977 ? -12.346 31.615 -7.784 1.00 94.31 977 TYR A C 1
ATOM 7469 O O . TYR A 1 977 ? -11.343 32.315 -7.924 1.00 94.31 977 TYR A O 1
ATOM 7477 N N . SER A 1 978 ? -12.337 30.332 -8.170 1.00 89.81 978 SER A N 1
ATOM 7478 C CA . SER A 1 978 ? -11.103 29.689 -8.670 1.00 89.81 978 SER A CA 1
ATOM 7479 C C . SER A 1 978 ? -10.572 30.355 -9.946 1.00 89.81 978 SER A C 1
ATOM 7481 O O . SER A 1 978 ? -9.369 30.556 -10.078 1.00 89.81 978 SER A O 1
ATOM 7483 N N . SER A 1 979 ? -11.447 30.780 -10.861 1.00 88.31 979 SER A N 1
ATOM 7484 C CA . SER A 1 979 ? -11.060 31.401 -12.140 1.00 88.31 979 SER A CA 1
ATOM 7485 C C . SER A 1 979 ? -10.862 32.926 -12.105 1.00 88.31 979 SER A C 1
ATOM 7487 O O . SER A 1 979 ? -10.677 33.529 -13.161 1.00 88.31 979 SER A O 1
ATOM 7489 N N . SER A 1 980 ? -10.962 33.573 -10.937 1.00 91.44 980 SER A N 1
ATOM 7490 C CA . SER A 1 980 ? -10.825 35.040 -10.801 1.00 91.44 980 SER A CA 1
ATOM 7491 C C . SER A 1 980 ? -10.084 35.516 -9.548 1.00 91.44 980 SER A C 1
ATOM 7493 O O . SER A 1 980 ? -9.807 36.710 -9.414 1.00 91.44 980 SER A O 1
ATOM 7495 N N . GLY A 1 981 ? -9.854 34.619 -8.587 1.00 93.19 981 GLY A N 1
ATOM 7496 C CA . GLY A 1 981 ? -9.499 34.975 -7.220 1.00 93.19 981 GLY A CA 1
ATOM 7497 C C . GLY A 1 981 ? -10.566 35.830 -6.525 1.00 93.19 981 GLY A C 1
ATOM 7498 O O . GLY A 1 981 ? -11.665 36.065 -7.040 1.00 93.19 981 GLY A O 1
ATOM 7499 N N . LYS A 1 982 ? -10.215 36.333 -5.337 1.00 95.44 982 LYS A N 1
ATOM 7500 C CA . LYS A 1 982 ? -10.996 37.314 -4.570 1.00 95.44 982 LYS A CA 1
ATOM 7501 C C . LYS A 1 982 ? -10.057 38.296 -3.866 1.00 95.44 982 LYS A C 1
ATOM 7503 O O . LYS A 1 982 ? -9.458 37.990 -2.833 1.00 95.44 982 LYS A O 1
ATOM 7508 N N . ALA A 1 983 ? -9.911 39.490 -4.439 1.00 93.44 983 ALA A N 1
ATOM 7509 C CA . ALA A 1 983 ? -9.099 40.561 -3.864 1.00 93.44 983 ALA A CA 1
ATOM 7510 C C . ALA A 1 983 ? -9.722 41.076 -2.553 1.00 93.44 983 ALA A C 1
ATOM 7512 O O . ALA A 1 983 ? -10.887 41.470 -2.540 1.00 93.44 983 ALA A O 1
ATOM 7513 N N . GLY A 1 984 ? -8.954 41.088 -1.459 1.00 91.75 984 GLY A N 1
ATOM 7514 C CA . GLY A 1 984 ? -9.466 41.450 -0.131 1.00 91.75 984 GLY A CA 1
ATOM 7515 C C . GLY A 1 984 ? -10.487 40.448 0.426 1.00 91.75 984 GLY A C 1
ATOM 7516 O O . GLY A 1 984 ? -11.485 40.852 1.023 1.00 91.75 984 GLY A O 1
ATOM 7517 N N . ALA A 1 985 ? -10.258 39.149 0.208 1.00 94.44 985 ALA A N 1
ATOM 7518 C CA . ALA A 1 985 ? -11.099 38.069 0.727 1.00 94.44 985 ALA A CA 1
ATOM 7519 C C . ALA A 1 985 ? -11.193 38.071 2.267 1.00 94.44 985 ALA A C 1
ATOM 7521 O O . ALA A 1 985 ? -12.241 37.736 2.811 1.00 94.44 985 ALA A O 1
ATOM 7522 N N . GLY A 1 986 ? -10.124 38.481 2.959 1.00 94.44 986 GLY A N 1
ATOM 7523 C CA . GLY A 1 986 ? -10.080 38.574 4.418 1.00 94.44 986 GLY A CA 1
ATOM 7524 C C . GLY A 1 986 ? -9.168 39.691 4.931 1.00 94.44 986 GLY A C 1
ATOM 7525 O O . GLY A 1 986 ? -8.482 40.372 4.164 1.00 94.44 986 GLY A O 1
ATOM 7526 N N . LEU A 1 987 ? -9.147 39.859 6.251 1.00 93.25 987 LEU A N 1
ATOM 7527 C CA . LEU A 1 987 ? -8.213 40.703 6.995 1.00 93.25 987 LEU A CA 1
ATOM 7528 C C . LEU A 1 987 ? -7.312 39.803 7.847 1.00 93.25 987 LEU A C 1
ATOM 7530 O O . LEU A 1 987 ? -7.756 39.218 8.836 1.00 93.25 987 LEU A O 1
ATOM 7534 N N . CYS A 1 988 ? -6.052 39.696 7.445 1.00 90.31 988 CYS A N 1
ATOM 7535 C CA . CYS A 1 988 ? -5.022 38.890 8.093 1.00 90.31 988 CYS A CA 1
ATOM 7536 C C . CYS A 1 988 ? -4.073 39.787 8.892 1.00 90.31 988 CYS A C 1
ATOM 7538 O O . CYS A 1 988 ? -4.067 41.000 8.699 1.00 90.31 988 CYS A O 1
ATOM 7540 N N . LEU A 1 989 ? -3.231 39.219 9.751 1.00 85.19 989 LEU A N 1
ATOM 7541 C CA . LEU A 1 989 ? -2.142 39.970 10.378 1.00 85.19 989 LEU A CA 1
ATOM 7542 C C . LEU A 1 989 ? -1.037 40.312 9.364 1.00 85.19 989 LEU A C 1
ATOM 7544 O O . LEU A 1 989 ? -0.848 39.613 8.360 1.00 85.19 989 LEU A O 1
ATOM 7548 N N . ASP A 1 990 ? -0.322 41.406 9.619 1.00 81.31 990 ASP A N 1
ATOM 7549 C CA . ASP A 1 990 ? 0.902 41.793 8.921 1.00 81.31 990 ASP A CA 1
ATOM 7550 C C . ASP A 1 990 ? 2.088 40.885 9.305 1.00 81.31 990 ASP A C 1
ATOM 7552 O O . ASP A 1 990 ? 1.976 40.030 10.182 1.00 81.31 990 ASP A O 1
ATOM 7556 N N . ASP A 1 991 ? 3.226 41.034 8.621 1.00 75.38 991 ASP A N 1
ATOM 7557 C CA . ASP A 1 991 ? 4.391 40.143 8.785 1.00 75.38 991 ASP A CA 1
ATOM 7558 C C . ASP A 1 991 ? 5.065 40.271 10.177 1.00 75.38 991 ASP A C 1
ATOM 7560 O O . ASP A 1 991 ? 6.012 39.548 10.482 1.00 75.38 991 ASP A O 1
ATOM 7564 N N . PHE A 1 992 ? 4.580 41.193 11.020 1.00 71.94 992 PHE A N 1
ATOM 7565 C CA . PHE A 1 992 ? 5.036 41.444 12.390 1.00 71.94 992 PHE A CA 1
ATOM 7566 C C . PHE A 1 992 ? 4.005 41.030 13.456 1.00 71.94 992 PHE A C 1
ATOM 7568 O O . PHE A 1 992 ? 4.337 41.001 14.640 1.00 71.94 992 PHE A O 1
ATOM 7575 N N . GLY A 1 993 ? 2.768 40.706 13.060 1.00 69.50 993 GLY A N 1
ATOM 7576 C CA . GLY A 1 993 ? 1.670 40.393 13.977 1.00 69.50 993 GLY A CA 1
ATOM 7577 C C . GLY A 1 993 ? 1.053 41.610 14.681 1.00 69.50 993 GLY A C 1
ATOM 7578 O O . GLY A 1 993 ? 0.262 41.431 15.606 1.00 69.50 993 GLY A O 1
ATOM 7579 N N . GLU A 1 994 ? 1.397 42.838 14.279 1.00 72.38 994 GLU A N 1
ATOM 7580 C CA . GLU A 1 994 ? 0.996 44.068 14.978 1.00 72.38 994 GLU A CA 1
ATOM 7581 C C . GLU A 1 994 ? -0.275 44.704 14.397 1.00 72.38 994 GLU A C 1
ATOM 7583 O O . GLU A 1 994 ? -1.022 45.371 15.125 1.00 72.38 994 GLU A O 1
ATOM 7588 N N . HIS A 1 995 ? -0.536 44.541 13.096 1.00 78.81 995 HIS A N 1
ATOM 7589 C CA . HIS A 1 995 ? -1.623 45.227 12.382 1.00 78.81 995 HIS A CA 1
ATOM 7590 C C . HIS A 1 995 ? -2.413 44.286 11.465 1.00 78.81 995 HIS A C 1
ATOM 7592 O O . HIS A 1 995 ? -1.869 43.322 10.938 1.00 78.81 995 HIS A O 1
ATOM 7598 N N . THR A 1 996 ? -3.694 44.584 11.223 1.00 84.81 996 THR A N 1
ATOM 7599 C CA . THR A 1 996 ? -4.499 43.865 10.224 1.00 84.81 996 THR A CA 1
ATOM 7600 C C . THR A 1 996 ? -4.368 44.486 8.831 1.00 84.81 996 THR A C 1
ATOM 7602 O O . THR A 1 996 ? -4.458 45.702 8.652 1.00 84.81 996 THR A O 1
ATOM 7605 N N . VAL A 1 997 ? -4.175 43.634 7.825 1.00 89.69 997 VAL A N 1
ATOM 7606 C CA . VAL A 1 997 ? -3.986 43.979 6.411 1.00 89.69 997 VAL A CA 1
ATOM 7607 C C . VAL A 1 997 ? -4.881 43.109 5.514 1.00 89.69 997 VAL A C 1
ATOM 7609 O O . VAL A 1 997 ? -5.122 41.944 5.838 1.00 89.69 997 VAL A O 1
ATOM 7612 N N . PRO A 1 998 ? -5.383 43.624 4.373 1.00 91.62 998 PRO A N 1
ATOM 7613 C CA . PRO A 1 998 ? -6.171 42.817 3.447 1.00 91.62 998 PRO A CA 1
ATOM 7614 C C . PRO A 1 998 ? -5.352 41.673 2.837 1.00 91.62 998 PRO A C 1
ATOM 7616 O O . PRO A 1 998 ? -4.348 41.907 2.164 1.00 91.62 998 PRO A O 1
ATOM 7619 N N . CYS A 1 999 ? -5.821 40.444 3.023 1.00 93.00 999 CYS A N 1
ATOM 7620 C CA . CYS A 1 999 ? -5.331 39.251 2.340 1.00 93.00 999 CYS A CA 1
ATOM 7621 C C . CYS A 1 999 ? -6.304 38.857 1.220 1.00 93.00 999 CYS A C 1
ATOM 7623 O O . CYS A 1 999 ? -7.507 39.117 1.290 1.00 93.00 999 CYS A O 1
ATOM 7625 N N . SER A 1 1000 ? -5.769 38.297 0.135 1.00 94.62 1000 SER A N 1
ATOM 7626 C CA . SER A 1 1000 ? -6.515 38.025 -1.099 1.00 94.62 1000 SER A CA 1
ATOM 7627 C C . SER A 1 1000 ? -6.401 36.559 -1.479 1.00 94.62 1000 SER A C 1
ATOM 7629 O O . SER A 1 1000 ? -5.329 35.976 -1.347 1.00 94.62 1000 SER A O 1
ATOM 7631 N N . LEU A 1 1001 ? -7.493 35.993 -1.981 1.00 96.06 1001 LEU A N 1
ATOM 7632 C CA . LEU A 1 1001 ? -7.503 34.663 -2.573 1.00 96.06 1001 LEU A CA 1
ATOM 7633 C C . LEU A 1 1001 ? -6.979 34.781 -4.021 1.00 96.06 1001 LEU A C 1
ATOM 7635 O O . LEU A 1 1001 ? -7.528 35.602 -4.765 1.00 96.06 1001 LEU A O 1
ATOM 7639 N N . PRO A 1 1002 ? -5.937 34.037 -4.433 1.00 94.94 1002 PRO A N 1
ATOM 7640 C CA . PRO A 1 1002 ? -5.465 34.032 -5.816 1.00 94.94 1002 PRO A CA 1
ATOM 7641 C C . PRO A 1 1002 ? -6.409 33.239 -6.735 1.00 94.94 1002 PRO A C 1
ATOM 7643 O O . PRO A 1 1002 ? -7.342 32.578 -6.278 1.00 94.94 1002 PRO A O 1
ATOM 7646 N N . GLU A 1 1003 ? -6.155 33.304 -8.042 1.00 94.25 1003 GLU A N 1
ATOM 7647 C CA . GLU A 1 1003 ? -6.705 32.348 -9.009 1.00 94.25 1003 GLU A CA 1
ATOM 7648 C C . GLU A 1 1003 ? -6.108 30.947 -8.744 1.00 94.25 1003 GLU A C 1
ATOM 7650 O O . GLU A 1 1003 ? -4.943 30.831 -8.368 1.00 94.25 1003 GLU A O 1
ATOM 7655 N N . HIS A 1 1004 ? -6.899 29.888 -8.937 1.00 92.06 1004 HIS A N 1
ATOM 7656 C CA . HIS A 1 1004 ? -6.535 28.477 -8.726 1.00 92.06 1004 HIS A CA 1
ATOM 7657 C C . HIS A 1 1004 ? -5.875 28.167 -7.352 1.00 92.06 1004 HIS A C 1
ATOM 7659 O O . HIS A 1 1004 ? -4.823 27.525 -7.306 1.00 92.06 1004 HIS A O 1
ATOM 7665 N N . PRO A 1 1005 ? -6.477 28.575 -6.211 1.00 94.31 1005 PRO A N 1
ATOM 7666 C CA . PRO A 1 1005 ? -5.844 28.524 -4.881 1.00 94.31 1005 PRO A CA 1
ATOM 7667 C C . PRO A 1 1005 ? -5.686 27.109 -4.295 1.00 94.31 1005 PRO A C 1
ATOM 7669 O O . PRO A 1 1005 ? -4.942 26.916 -3.335 1.00 94.31 1005 PRO A O 1
ATOM 7672 N N . VAL A 1 1006 ? -6.399 26.122 -4.839 1.00 94.75 1006 VAL A N 1
ATOM 7673 C CA . VAL A 1 1006 ? -6.340 24.711 -4.437 1.00 94.75 1006 VAL A CA 1
ATOM 7674 C C . VAL A 1 1006 ? -5.755 23.914 -5.597 1.00 94.75 1006 VAL A C 1
ATOM 7676 O O . VAL A 1 1006 ? -6.223 24.059 -6.726 1.00 94.75 1006 VAL A O 1
ATOM 7679 N N . ASP A 1 1007 ? -4.762 23.068 -5.320 1.00 92.31 1007 ASP A N 1
ATOM 7680 C CA . ASP A 1 1007 ? -4.290 22.073 -6.280 1.00 92.31 1007 ASP A CA 1
ATOM 7681 C C . ASP A 1 1007 ? -5.162 20.812 -6.196 1.00 92.31 1007 ASP A C 1
ATOM 7683 O O . ASP A 1 1007 ? -6.109 20.680 -6.971 1.00 92.31 1007 ASP A O 1
ATOM 7687 N N . ARG A 1 1008 ? -4.932 19.912 -5.230 1.00 90.19 1008 ARG A N 1
ATOM 7688 C CA . ARG A 1 1008 ? -5.819 18.758 -5.002 1.00 90.19 1008 ARG A CA 1
ATOM 7689 C C . ARG A 1 1008 ? -7.003 19.130 -4.113 1.00 90.19 1008 ARG A C 1
ATOM 7691 O O . ARG A 1 1008 ? -6.821 19.718 -3.049 1.00 90.19 1008 ARG A O 1
ATOM 7698 N N . PHE A 1 1009 ? -8.202 18.681 -4.479 1.00 91.81 1009 PHE A N 1
ATOM 7699 C CA . PHE A 1 1009 ? -9.383 18.751 -3.614 1.00 91.81 1009 PHE A CA 1
ATOM 7700 C C . PHE A 1 1009 ? -9.844 17.354 -3.200 1.00 91.81 1009 PHE A C 1
ATOM 7702 O O . PHE A 1 1009 ? -10.106 16.511 -4.054 1.00 91.81 1009 PHE A O 1
ATOM 7709 N N . VAL A 1 1010 ? -10.028 17.135 -1.901 1.00 87.69 1010 VAL A N 1
ATOM 7710 C CA . VAL A 1 1010 ? -10.577 15.922 -1.290 1.00 87.69 1010 VAL A CA 1
ATOM 7711 C C . VAL A 1 1010 ? -11.879 16.276 -0.569 1.00 87.69 1010 VAL A C 1
ATOM 7713 O O . VAL A 1 1010 ? -11.878 16.998 0.426 1.00 87.69 1010 VAL A O 1
ATOM 7716 N N . GLY A 1 1011 ? -13.004 15.752 -1.051 1.00 82.81 1011 GLY A N 1
ATOM 7717 C CA . GLY A 1 1011 ? -14.307 15.871 -0.396 1.00 82.81 1011 GLY A CA 1
ATOM 7718 C C . GLY A 1 1011 ? -14.757 14.544 0.207 1.00 82.81 1011 GLY A C 1
ATOM 7719 O O . GLY A 1 1011 ? -14.903 13.559 -0.515 1.00 82.81 1011 GLY A O 1
ATOM 7720 N N . VAL A 1 1012 ? -15.034 14.522 1.511 1.00 76.94 1012 VAL A N 1
ATOM 7721 C CA . VAL A 1 1012 ? -15.542 13.342 2.232 1.00 76.94 1012 VAL A CA 1
ATOM 7722 C C . VAL A 1 1012 ? -16.990 13.590 2.649 1.00 76.94 1012 VAL A C 1
ATOM 7724 O O . VAL A 1 1012 ? -17.275 14.613 3.267 1.00 76.94 1012 VAL A O 1
ATOM 7727 N N . ALA A 1 1013 ? -17.911 12.676 2.331 1.00 73.38 1013 ALA A N 1
ATOM 7728 C CA . ALA A 1 1013 ? -19.334 12.769 2.705 1.00 73.38 1013 ALA A CA 1
ATOM 7729 C C . ALA A 1 1013 ? -20.038 14.086 2.296 1.00 73.38 1013 ALA A C 1
ATOM 7731 O O . ALA A 1 1013 ? -20.949 14.551 2.983 1.00 73.38 1013 ALA A O 1
ATOM 7732 N N . VAL A 1 1014 ? -19.587 14.732 1.216 1.00 78.75 1014 VAL A N 1
ATOM 7733 C CA . VAL A 1 1014 ? -20.053 16.068 0.811 1.00 78.75 1014 VAL A CA 1
ATOM 7734 C C . VAL A 1 1014 ? -21.521 16.011 0.368 1.00 78.75 1014 VAL A C 1
ATOM 7736 O O . VAL A 1 1014 ? -21.808 15.359 -0.628 1.00 78.75 1014 VAL A O 1
ATOM 7739 N N . PRO A 1 1015 ? -22.475 16.669 1.047 1.00 73.06 1015 PRO A N 1
ATOM 7740 C CA . PRO A 1 1015 ? -23.882 16.570 0.672 1.00 73.06 1015 PRO A CA 1
ATOM 7741 C C . PRO A 1 1015 ? -24.169 17.407 -0.579 1.00 73.06 1015 PRO A C 1
ATOM 7743 O O . PRO A 1 1015 ? -24.056 18.633 -0.525 1.00 73.06 1015 PRO A O 1
ATOM 7746 N N . THR A 1 1016 ? -24.612 16.788 -1.679 1.00 66.62 1016 THR A N 1
ATOM 7747 C CA . THR A 1 1016 ? -25.247 17.534 -2.791 1.00 66.62 1016 THR A CA 1
ATOM 7748 C C . THR A 1 1016 ? -26.761 17.489 -2.714 1.00 66.62 1016 THR A C 1
ATOM 7750 O O . THR A 1 1016 ? -27.361 18.557 -2.657 1.00 66.62 1016 THR A O 1
ATOM 7753 N N . THR A 1 1017 ? -27.347 16.304 -2.533 1.00 63.75 1017 THR A N 1
ATOM 7754 C CA . THR A 1 1017 ? -28.694 16.126 -1.967 1.00 63.75 1017 THR A CA 1
ATOM 7755 C C . THR A 1 1017 ? -28.615 15.395 -0.634 1.00 63.75 1017 THR A C 1
ATOM 7757 O O . THR A 1 1017 ? -27.679 14.633 -0.380 1.00 63.75 1017 THR A O 1
ATOM 7760 N N . LEU A 1 1018 ? -29.642 15.562 0.197 1.00 58.06 1018 LEU A N 1
ATOM 7761 C CA . LEU A 1 1018 ? -29.964 14.592 1.240 1.00 58.06 1018 LEU A CA 1
ATOM 7762 C C . LEU A 1 1018 ? -31.139 13.748 0.703 1.00 58.06 1018 LEU A C 1
ATOM 7764 O O . LEU A 1 1018 ? -32.153 14.303 0.289 1.00 58.06 1018 LEU A O 1
ATOM 7768 N N . ASN A 1 1019 ? -30.999 12.417 0.635 1.00 51.31 1019 ASN A N 1
ATOM 7769 C CA . ASN A 1 1019 ? -32.017 11.513 0.063 1.00 51.31 1019 ASN A CA 1
ATOM 7770 C C . ASN A 1 1019 ? -32.770 10.710 1.140 1.00 51.31 1019 ASN A C 1
ATOM 7772 O O . ASN A 1 1019 ? -32.309 10.621 2.276 1.00 51.31 1019 ASN A O 1
ATOM 7776 N N . ASP A 1 1020 ? -33.911 10.109 0.797 1.00 49.00 1020 ASP A N 1
ATOM 7777 C CA . ASP A 1 1020 ? -34.815 9.432 1.751 1.00 49.00 1020 ASP A CA 1
ATOM 7778 C C . ASP A 1 1020 ? -34.175 8.256 2.520 1.00 49.00 1020 ASP A C 1
ATOM 7780 O O . ASP A 1 1020 ? -34.732 7.784 3.513 1.00 49.00 1020 ASP A O 1
ATOM 7784 N N . GLU A 1 1021 ? -33.003 7.781 2.085 1.00 48.94 1021 GLU A N 1
ATOM 7785 C CA . GLU A 1 1021 ? -32.250 6.716 2.747 1.00 48.94 1021 GLU A CA 1
ATOM 7786 C C . GLU A 1 1021 ? -31.305 7.229 3.855 1.00 48.94 1021 GLU A C 1
ATOM 7788 O O . GLU A 1 1021 ? -30.739 6.419 4.595 1.00 48.94 1021 GLU A O 1
ATOM 7793 N N . THR A 1 1022 ? -31.149 8.552 4.027 1.00 49.38 1022 THR A N 1
ATOM 7794 C CA . THR A 1 1022 ? -30.440 9.123 5.188 1.00 49.38 1022 THR A CA 1
ATOM 7795 C C . THR A 1 1022 ? -31.399 9.411 6.356 1.00 49.38 1022 THR A C 1
ATOM 7797 O O . THR A 1 1022 ? -32.512 9.902 6.134 1.00 49.38 1022 THR A O 1
ATOM 7800 N N . PRO A 1 1023 ? -30.988 9.191 7.625 1.00 50.03 1023 PRO A N 1
ATOM 7801 C CA . PRO A 1 1023 ? -31.834 9.497 8.783 1.00 50.03 1023 PRO A CA 1
ATOM 7802 C C . PRO A 1 1023 ? -32.211 10.980 8.927 1.00 50.03 1023 PRO A C 1
ATOM 7804 O O . PRO A 1 1023 ? -33.234 11.278 9.541 1.00 50.03 1023 PRO A O 1
ATOM 7807 N N . LEU A 1 1024 ? -31.407 11.898 8.372 1.00 54.16 1024 LEU A N 1
ATOM 7808 C CA . LEU A 1 1024 ? -31.661 13.340 8.423 1.00 54.16 1024 LEU A CA 1
ATOM 7809 C C . LEU A 1 1024 ? -32.757 13.743 7.429 1.00 54.16 1024 LEU A C 1
ATOM 7811 O O . LEU A 1 1024 ? -33.751 14.336 7.827 1.00 54.16 1024 LEU A O 1
ATOM 7815 N N . THR A 1 1025 ? -32.653 13.346 6.160 1.00 55.72 1025 THR A N 1
ATOM 7816 C CA . THR A 1 1025 ? -33.720 13.599 5.172 1.00 55.72 1025 THR A CA 1
ATOM 7817 C C . THR A 1 1025 ? -35.043 12.987 5.611 1.00 55.72 1025 THR A C 1
ATOM 7819 O O . THR A 1 1025 ? -36.096 13.611 5.501 1.00 55.72 1025 THR A O 1
ATOM 7822 N N . LYS A 1 1026 ? -34.988 11.755 6.135 1.00 56.78 1026 LYS A N 1
ATOM 7823 C CA . LYS A 1 1026 ? -36.182 11.025 6.554 1.00 56.78 1026 LYS A CA 1
ATOM 7824 C C . LYS A 1 1026 ? -36.928 11.739 7.685 1.00 56.78 1026 LYS A C 1
ATOM 7826 O O . LYS A 1 1026 ? -38.151 11.671 7.708 1.00 56.78 1026 LYS A O 1
ATOM 7831 N N . SER A 1 1027 ? -36.234 12.418 8.602 1.00 56.84 1027 SER A N 1
ATOM 7832 C CA . SER A 1 1027 ? -36.889 13.194 9.665 1.00 56.84 1027 SER A CA 1
ATOM 7833 C C . SER A 1 1027 ? -37.386 14.564 9.189 1.00 56.84 1027 SER A C 1
ATOM 7835 O O . SER A 1 1027 ? -38.405 15.026 9.702 1.00 56.84 1027 SER A O 1
ATOM 7837 N N . LEU A 1 1028 ? -36.740 15.167 8.181 1.00 62.69 1028 LEU A N 1
ATOM 7838 C CA . LEU A 1 1028 ? -37.175 16.416 7.540 1.00 62.69 1028 LEU A CA 1
ATOM 7839 C C . LEU A 1 1028 ? -38.454 16.242 6.694 1.00 62.69 1028 LEU A C 1
ATOM 7841 O O . LEU A 1 1028 ? -39.337 17.093 6.769 1.00 62.69 1028 LEU A O 1
ATOM 7845 N N . ARG A 1 1029 ? -38.582 15.145 5.926 1.00 61.03 1029 ARG A N 1
ATOM 7846 C CA . ARG A 1 1029 ? -39.627 14.946 4.889 1.00 61.03 1029 ARG A CA 1
ATOM 7847 C C . ARG A 1 1029 ? -40.982 14.385 5.339 1.00 61.03 1029 ARG A C 1
ATOM 7849 O O . ARG A 1 1029 ? -41.848 14.188 4.487 1.00 61.03 1029 ARG A O 1
ATOM 7856 N N . VAL A 1 1030 ? -41.207 14.087 6.619 1.00 59.09 1030 VAL A N 1
ATOM 7857 C CA . VAL A 1 1030 ? -42.531 13.583 7.044 1.00 59.09 1030 VAL A CA 1
ATOM 7858 C C . VAL A 1 1030 ? -43.554 14.724 6.997 1.00 59.09 1030 VAL A C 1
ATOM 7860 O O . VAL A 1 1030 ? -43.344 15.773 7.604 1.00 59.09 1030 VAL A O 1
ATOM 7863 N N . ASP A 1 1031 ? -44.659 14.512 6.278 1.00 56.00 1031 ASP A N 1
ATOM 7864 C CA . ASP A 1 1031 ? -45.796 15.437 6.219 1.00 56.00 1031 ASP A CA 1
ATOM 7865 C C . ASP A 1 1031 ? -46.637 15.331 7.500 1.00 56.00 1031 ASP A C 1
ATOM 7867 O O . ASP A 1 1031 ? -47.218 14.286 7.810 1.00 56.00 1031 ASP A O 1
ATOM 7871 N N . ILE A 1 1032 ? -46.748 16.449 8.214 1.00 52.88 1032 ILE A N 1
ATOM 7872 C CA . ILE A 1 1032 ? -47.484 16.610 9.477 1.00 52.88 1032 ILE A CA 1
ATOM 7873 C C . ILE A 1 1032 ? -48.981 16.249 9.349 1.00 52.88 1032 ILE A C 1
ATOM 7875 O O . ILE A 1 1032 ? -49.631 15.924 10.343 1.00 52.88 1032 ILE A O 1
ATOM 7879 N N . CYS A 1 1033 ? -49.537 16.270 8.136 1.00 52.19 1033 CYS A N 1
ATOM 7880 C CA . CYS A 1 1033 ? -50.934 15.953 7.837 1.00 52.19 1033 CYS A CA 1
ATOM 7881 C C . CYS A 1 1033 ? -51.159 14.504 7.360 1.00 52.19 1033 CYS A C 1
ATOM 7883 O O . CYS A 1 1033 ? -52.301 14.148 7.060 1.00 52.19 1033 CYS A O 1
ATOM 7885 N N . SER A 1 1034 ? -50.113 13.672 7.254 1.00 45.28 1034 SER A N 1
ATOM 7886 C CA . SER A 1 1034 ? -50.183 12.421 6.474 1.00 45.28 1034 SER A CA 1
ATOM 7887 C C . SER A 1 1034 ? -50.613 11.156 7.237 1.00 45.28 1034 SER A C 1
ATOM 7889 O O . SER A 1 1034 ? -50.977 10.170 6.591 1.00 45.28 1034 SER A O 1
ATOM 7891 N N . GLU A 1 1035 ? -50.634 11.157 8.578 1.00 43.31 1035 GLU A N 1
ATOM 7892 C CA . GLU A 1 1035 ? -50.954 9.964 9.384 1.00 43.31 1035 GLU A CA 1
ATOM 7893 C C . GLU A 1 1035 ? -52.227 10.062 10.256 1.00 43.31 1035 GLU A C 1
ATOM 7895 O O . GLU A 1 1035 ? -52.787 11.124 10.524 1.00 43.31 1035 GLU A O 1
ATOM 7900 N N . ASN A 1 1036 ? -52.731 8.898 10.692 1.00 43.72 1036 ASN A N 1
ATOM 7901 C CA . ASN A 1 1036 ? -54.060 8.727 11.297 1.00 43.72 1036 ASN A CA 1
ATOM 7902 C C . ASN A 1 1036 ? -54.092 9.079 12.800 1.00 43.72 1036 ASN A C 1
ATOM 7904 O O . ASN A 1 1036 ? -54.278 8.196 13.638 1.00 43.72 1036 ASN A O 1
ATOM 7908 N N . ILE A 1 1037 ? -53.940 10.360 13.146 1.00 42.75 1037 ILE A N 1
ATOM 7909 C CA . ILE A 1 1037 ? -53.865 10.838 14.540 1.00 42.75 1037 ILE A CA 1
ATOM 7910 C C . ILE A 1 1037 ? -55.222 11.432 14.989 1.00 42.75 1037 ILE A C 1
ATOM 7912 O O . ILE A 1 1037 ? -55.555 12.548 14.590 1.00 42.75 1037 ILE A O 1
ATOM 7916 N N . PRO A 1 1038 ? -56.040 10.743 15.821 1.00 40.69 1038 PRO A N 1
ATOM 7917 C CA . PRO A 1 1038 ? -57.453 11.114 16.017 1.00 40.69 1038 PRO A CA 1
ATOM 7918 C C . PRO A 1 1038 ? -57.729 12.389 16.832 1.00 40.69 1038 PRO A C 1
ATOM 7920 O O . PRO A 1 1038 ? -58.888 12.796 16.932 1.00 40.69 1038 PRO A O 1
ATOM 7923 N N . GLU A 1 1039 ? -56.712 12.985 17.461 1.00 46.59 1039 GLU A N 1
ATOM 7924 C CA . GLU A 1 1039 ? -56.884 14.066 18.447 1.00 46.59 1039 GLU A CA 1
ATOM 7925 C C . GLU A 1 1039 ? -56.392 15.445 17.967 1.00 46.59 1039 GLU A C 1
ATOM 7927 O O . GLU A 1 1039 ? -56.769 16.467 18.549 1.00 46.59 1039 GLU A O 1
ATOM 7932 N N . VAL A 1 1040 ? -55.646 15.514 16.856 1.00 43.28 1040 VAL A N 1
ATOM 7933 C CA . VAL A 1 1040 ? -55.331 16.787 16.186 1.00 43.28 1040 VAL A CA 1
ATOM 7934 C C . VAL A 1 1040 ? -56.559 17.229 15.384 1.00 43.28 1040 VAL A C 1
ATOM 7936 O O . VAL A 1 1040 ? -57.066 16.506 14.529 1.00 43.28 1040 VAL A O 1
ATOM 7939 N N . ARG A 1 1041 ? -57.096 18.421 15.675 1.00 41.03 1041 ARG A N 1
ATOM 7940 C CA . ARG A 1 1041 ? -58.332 18.895 15.030 1.00 41.03 1041 ARG A CA 1
ATOM 7941 C C . ARG A 1 1041 ? -58.112 19.204 13.537 1.00 41.03 1041 ARG A C 1
ATOM 7943 O O . ARG A 1 1041 ? -57.246 20.028 13.245 1.00 41.03 1041 ARG A O 1
ATOM 7950 N N . PRO A 1 1042 ? -58.991 18.731 12.624 1.00 45.66 1042 PRO A N 1
ATOM 7951 C CA . PRO A 1 1042 ? -58.919 19.038 11.186 1.00 45.66 1042 PRO A CA 1
ATOM 7952 C C . PRO A 1 1042 ? -58.856 20.532 10.833 1.00 45.66 1042 PRO A C 1
ATOM 7954 O O . PRO A 1 1042 ? -58.290 20.903 9.812 1.00 45.66 1042 PRO A O 1
ATOM 7957 N N . ALA A 1 1043 ? -59.381 21.399 11.705 1.00 44.75 1043 ALA A N 1
ATOM 7958 C CA . ALA A 1 1043 ? -59.372 22.852 11.535 1.00 44.75 1043 ALA A CA 1
ATOM 7959 C C . ALA A 1 1043 ? -57.967 23.494 11.484 1.00 44.75 1043 ALA A C 1
ATOM 7961 O O . ALA A 1 1043 ? -57.871 24.665 11.134 1.00 44.75 1043 ALA A O 1
ATOM 7962 N N . ILE A 1 1044 ? -56.898 22.770 11.847 1.00 48.12 1044 ILE A N 1
ATOM 7963 C CA . ILE A 1 1044 ? -55.516 23.227 11.630 1.00 48.12 1044 ILE A CA 1
ATOM 7964 C C . ILE A 1 1044 ? -55.132 22.973 10.166 1.00 48.12 1044 ILE A C 1
ATOM 7966 O O . ILE A 1 1044 ? -54.837 23.925 9.447 1.00 48.12 1044 ILE A O 1
ATOM 7970 N N . CYS A 1 1045 ? -55.257 21.729 9.696 1.00 50.03 1045 CYS A N 1
ATOM 7971 C CA . CYS A 1 1045 ? -54.957 21.320 8.319 1.00 50.03 1045 CYS A CA 1
ATOM 7972 C C . CYS A 1 1045 ? -55.805 22.063 7.266 1.00 50.03 1045 CYS A C 1
ATOM 7974 O O . CYS A 1 1045 ? -55.301 22.398 6.203 1.00 50.03 1045 CYS A O 1
ATOM 7976 N N . GLU A 1 1046 ? -57.071 22.387 7.560 1.00 43.09 1046 GLU A N 1
ATOM 7977 C CA . GLU A 1 1046 ? -57.926 23.199 6.668 1.00 43.09 1046 GLU A CA 1
ATOM 7978 C C . GLU A 1 1046 ? -57.535 24.693 6.607 1.00 43.09 1046 GLU A C 1
ATOM 7980 O O . GLU A 1 1046 ? -58.084 25.432 5.791 1.00 43.09 1046 GLU A O 1
ATOM 7985 N N . SER A 1 1047 ? -56.619 25.161 7.466 1.00 44.25 1047 SER A N 1
ATOM 7986 C CA . SER A 1 1047 ? -56.208 26.575 7.555 1.00 44.25 1047 SER A CA 1
ATOM 7987 C C . SER A 1 1047 ? -54.806 26.871 7.011 1.00 44.25 1047 SER A C 1
ATOM 7989 O O . SER A 1 1047 ? -54.406 28.034 6.965 1.00 44.25 1047 SER A O 1
ATOM 7991 N N . MET A 1 1048 ? -54.069 25.838 6.595 1.00 45.88 1048 MET A N 1
ATOM 7992 C CA . MET A 1 1048 ? -52.697 25.933 6.097 1.00 45.88 1048 MET A CA 1
ATOM 7993 C C . MET A 1 1048 ? -52.693 25.530 4.618 1.00 45.88 1048 MET A C 1
ATOM 7995 O O . MET A 1 1048 ? -52.861 24.360 4.282 1.00 45.88 1048 MET A O 1
ATOM 7999 N N . GLU A 1 1049 ? -52.573 26.508 3.715 1.00 38.34 1049 GLU A N 1
ATOM 8000 C CA . GLU A 1 1049 ? -52.420 26.215 2.286 1.00 38.34 1049 GLU A CA 1
ATOM 8001 C C . GLU A 1 1049 ? -51.028 25.609 2.043 1.00 38.34 1049 GLU A C 1
ATOM 8003 O O . GLU A 1 1049 ? -50.021 26.223 2.386 1.00 38.34 1049 GLU A O 1
ATOM 8008 N N . SER A 1 1050 ? -50.997 24.426 1.416 1.00 43.34 1050 SER A N 1
ATOM 8009 C CA . SER A 1 1050 ? -49.853 23.498 1.292 1.00 43.34 1050 SER A CA 1
ATOM 8010 C C . SER A 1 1050 ? -49.437 22.782 2.589 1.00 43.34 1050 SER A C 1
ATOM 8012 O O . SER A 1 1050 ? -49.509 23.325 3.689 1.00 43.34 1050 SER A O 1
ATOM 8014 N N . ALA A 1 1051 ? -49.052 21.510 2.442 1.00 50.75 1051 ALA A N 1
ATOM 8015 C CA . ALA A 1 1051 ? -48.615 20.657 3.541 1.00 50.75 1051 ALA A CA 1
ATOM 8016 C C . ALA A 1 1051 ? -47.176 21.010 3.940 1.00 50.75 1051 ALA A C 1
ATOM 8018 O O . ALA A 1 1051 ? -46.285 21.007 3.093 1.00 50.75 1051 ALA A O 1
ATOM 8019 N N . LEU A 1 1052 ? -46.967 21.312 5.222 1.00 56.19 1052 LEU A N 1
ATOM 8020 C CA . LEU A 1 1052 ? -45.654 21.637 5.776 1.00 56.19 1052 LEU A CA 1
ATOM 8021 C C . LEU A 1 1052 ? -44.896 20.370 6.168 1.00 56.19 1052 LEU A C 1
ATOM 8023 O O . LEU A 1 1052 ? -45.431 19.484 6.840 1.00 56.19 1052 LEU A O 1
ATOM 8027 N N . LEU A 1 1053 ? -43.629 20.336 5.771 1.00 66.88 1053 LEU A N 1
ATOM 8028 C CA . LEU A 1 1053 ? -42.683 19.296 6.140 1.00 66.88 1053 LEU A CA 1
ATOM 8029 C C . LEU A 1 1053 ? -42.133 19.558 7.552 1.00 66.88 1053 LEU A C 1
ATOM 8031 O O . LEU A 1 1053 ? -42.091 20.696 8.030 1.00 66.88 1053 LEU A O 1
ATOM 8035 N N . ASN A 1 1054 ? -41.710 18.494 8.235 1.00 66.31 1054 ASN A N 1
ATOM 8036 C CA . ASN A 1 1054 ? -41.146 18.574 9.585 1.00 66.31 1054 ASN A CA 1
ATOM 8037 C C . ASN A 1 1054 ? -39.959 19.549 9.691 1.00 66.31 1054 ASN A C 1
ATOM 8039 O O . ASN A 1 1054 ? -39.830 20.227 10.711 1.00 66.31 1054 ASN A O 1
ATOM 8043 N N . GLY A 1 1055 ? -39.107 19.619 8.661 1.00 67.56 1055 GLY A N 1
ATOM 8044 C CA . GLY A 1 1055 ? -37.967 20.542 8.600 1.00 67.56 1055 GLY A CA 1
ATOM 8045 C C . GLY A 1 1055 ? -38.399 22.006 8.677 1.00 67.56 1055 GLY A C 1
ATOM 8046 O O . GLY A 1 1055 ? -38.075 22.700 9.644 1.00 67.56 1055 GLY A O 1
ATOM 8047 N N . ASP A 1 1056 ? -39.219 22.431 7.718 1.00 70.88 1056 ASP A N 1
ATOM 8048 C CA . ASP A 1 1056 ? -39.856 23.751 7.674 1.00 70.88 1056 ASP A CA 1
ATOM 8049 C C . ASP A 1 1056 ? -40.585 24.100 8.986 1.00 70.88 1056 ASP A C 1
ATOM 8051 O O . ASP A 1 1056 ? -40.418 25.193 9.534 1.00 70.88 1056 ASP A O 1
ATOM 8055 N N . TYR A 1 1057 ? -41.344 23.158 9.561 1.00 68.62 1057 TYR A N 1
ATOM 8056 C CA . TYR A 1 1057 ? -42.019 23.359 10.848 1.00 68.62 1057 TYR A CA 1
ATOM 8057 C C . TYR A 1 1057 ? -41.038 23.557 12.014 1.00 68.62 1057 TYR A C 1
ATOM 8059 O O . TYR A 1 1057 ? -41.268 24.414 12.878 1.00 68.62 1057 TYR A O 1
ATOM 8067 N N . ALA A 1 1058 ? -39.935 22.804 12.049 1.00 67.56 1058 ALA A N 1
ATOM 8068 C CA . ALA A 1 1058 ? -38.894 22.970 13.053 1.00 67.56 1058 ALA A CA 1
ATOM 8069 C C . ALA A 1 1058 ? -38.221 24.343 12.923 1.00 67.56 1058 ALA A C 1
ATOM 8071 O O . ALA A 1 1058 ? -38.187 25.087 13.906 1.00 67.56 1058 ALA A O 1
ATOM 8072 N N . ILE A 1 1059 ? -37.775 24.722 11.721 1.00 78.06 1059 ILE A N 1
ATOM 8073 C CA . ILE A 1 1059 ? -37.167 26.031 11.445 1.00 78.06 1059 ILE A CA 1
ATOM 8074 C C . ILE A 1 1059 ? -38.129 27.170 11.809 1.00 78.06 1059 ILE A C 1
ATOM 8076 O O . ILE A 1 1059 ? -37.762 28.052 12.587 1.00 78.06 1059 ILE A O 1
ATOM 8080 N N . ALA A 1 1060 ? -39.382 27.128 11.345 1.00 71.88 1060 ALA A N 1
ATOM 8081 C CA . ALA A 1 1060 ? -40.391 28.142 11.651 1.00 71.88 1060 ALA A CA 1
ATOM 8082 C C . ALA A 1 1060 ? -40.669 28.255 13.161 1.00 71.88 1060 ALA A C 1
ATOM 8084 O O . ALA A 1 1060 ? -40.787 29.362 13.693 1.00 71.88 1060 ALA A O 1
ATOM 8085 N N . THR A 1 1061 ? -40.713 27.131 13.883 1.00 69.56 1061 THR A N 1
ATOM 8086 C CA . THR A 1 1061 ? -40.912 27.126 15.340 1.00 69.56 1061 THR A CA 1
ATOM 8087 C C . THR A 1 1061 ? -39.716 27.737 16.080 1.00 69.56 1061 THR A C 1
ATOM 8089 O O . THR A 1 1061 ? -39.904 28.536 17.003 1.00 69.56 1061 THR A O 1
ATOM 8092 N N . LEU A 1 1062 ? -38.487 27.407 15.675 1.00 76.25 1062 LEU A N 1
ATOM 8093 C CA . LEU A 1 1062 ? -37.252 27.915 16.285 1.00 76.25 1062 LEU A CA 1
ATOM 8094 C C . LEU A 1 1062 ? -37.074 29.420 15.999 1.00 76.25 1062 LEU A C 1
ATOM 8096 O O . LEU A 1 1062 ? -36.811 30.187 16.925 1.00 76.25 1062 LEU A O 1
ATOM 8100 N N . ASN A 1 1063 ? -37.363 29.856 14.769 1.00 77.88 1063 ASN A N 1
ATOM 8101 C CA . ASN A 1 1063 ? -37.423 31.263 14.358 1.00 77.88 1063 ASN A CA 1
ATOM 8102 C C . ASN A 1 1063 ? -38.484 32.045 15.160 1.00 77.88 1063 ASN A C 1
ATOM 8104 O O . ASN A 1 1063 ? -38.186 33.075 15.761 1.00 77.88 1063 ASN A O 1
ATOM 8108 N N . SER A 1 1064 ? -39.704 31.505 15.303 1.00 74.69 1064 SER A N 1
ATOM 8109 C CA . SER A 1 1064 ? -40.765 32.128 16.120 1.00 74.69 1064 SER A CA 1
ATOM 8110 C C . SER A 1 1064 ? -40.431 32.227 17.618 1.00 74.69 1064 SER A C 1
ATOM 8112 O O . SER A 1 1064 ? -41.046 33.015 18.337 1.00 74.69 1064 SER A O 1
ATOM 8114 N N . SER A 1 1065 ? -39.440 31.457 18.082 1.00 76.00 1065 SER A N 1
ATOM 8115 C CA . SER A 1 1065 ? -38.897 31.525 19.444 1.00 76.00 1065 SER A CA 1
ATOM 8116 C C . SER A 1 1065 ? -37.804 32.598 19.602 1.00 76.00 1065 SER A C 1
ATOM 8118 O O . SER A 1 1065 ? -37.303 32.784 20.707 1.00 76.00 1065 SER A O 1
ATOM 8120 N N . GLY A 1 1066 ? -37.429 33.299 18.524 1.00 78.00 1066 GLY A N 1
ATOM 8121 C CA . GLY A 1 1066 ? -36.433 34.374 18.523 1.00 78.00 1066 GLY A CA 1
ATOM 8122 C C . GLY A 1 1066 ? -34.974 33.911 18.573 1.00 78.00 1066 GLY A C 1
ATOM 8123 O O . GLY A 1 1066 ? -34.115 34.702 18.951 1.00 78.00 1066 GLY A O 1
ATOM 8124 N N . MET A 1 1067 ? -34.682 32.649 18.238 1.00 78.69 1067 MET A N 1
ATOM 8125 C CA . MET A 1 1067 ? -33.321 32.103 18.306 1.00 78.69 1067 MET A CA 1
ATOM 8126 C C . MET A 1 1067 ? -32.531 32.348 17.014 1.00 78.69 1067 MET A C 1
ATOM 8128 O O . MET A 1 1067 ? -33.017 32.069 15.922 1.00 78.69 1067 MET A O 1
ATOM 8132 N N . SER A 1 1068 ? -31.292 32.821 17.163 1.00 84.25 1068 SER A N 1
ATOM 8133 C CA . SER A 1 1068 ? -30.283 32.961 16.101 1.00 84.25 1068 SER A CA 1
ATOM 8134 C C . SER A 1 1068 ? -29.590 31.631 15.774 1.00 84.25 1068 SER A C 1
ATOM 8136 O O . SER A 1 1068 ? -29.268 31.365 14.623 1.00 84.25 1068 SER A O 1
ATOM 8138 N N . HIS A 1 1069 ? -29.379 30.790 16.789 1.00 87.12 1069 HIS A N 1
ATOM 8139 C CA . HIS A 1 1069 ? -28.614 29.548 16.707 1.00 87.12 1069 HIS A CA 1
ATOM 8140 C C . HIS A 1 1069 ? -29.414 28.378 17.272 1.00 87.12 1069 HIS A C 1
ATOM 8142 O O . HIS A 1 1069 ? -30.152 28.514 18.252 1.00 87.12 1069 HIS A O 1
ATOM 8148 N N . VAL A 1 1070 ? -29.243 27.202 16.672 1.00 76.69 1070 VAL A N 1
ATOM 8149 C CA . VAL A 1 1070 ? -29.906 25.967 17.089 1.00 76.69 1070 VAL A CA 1
ATOM 8150 C C . VAL A 1 1070 ? -28.895 24.996 17.683 1.00 76.69 1070 VAL A C 1
ATOM 8152 O O . VAL A 1 1070 ? -27.828 24.754 17.125 1.00 76.69 1070 VAL A O 1
ATOM 8155 N N . ARG A 1 1071 ? -29.243 24.414 18.831 1.00 74.19 1071 ARG A N 1
ATOM 8156 C CA . ARG A 1 1071 ? -28.565 23.225 19.359 1.00 74.19 1071 ARG A CA 1
ATOM 8157 C C . ARG A 1 1071 ? -29.102 21.987 18.647 1.00 74.19 1071 ARG A C 1
ATOM 8159 O O . ARG A 1 1071 ? -30.301 21.939 18.354 1.00 74.19 1071 ARG A O 1
ATOM 8166 N N . LEU A 1 1072 ? -28.262 20.971 18.447 1.00 64.50 1072 LEU A N 1
ATOM 8167 C CA . LEU A 1 1072 ? -28.655 19.704 17.811 1.00 64.50 1072 LEU A CA 1
ATOM 8168 C C . LEU A 1 1072 ? -29.899 19.069 18.474 1.00 64.50 1072 LEU A C 1
ATOM 8170 O O . LEU A 1 1072 ? -30.852 18.700 17.786 1.00 64.50 1072 LEU A O 1
ATOM 8174 N N . PHE A 1 1073 ? -29.939 19.048 19.810 1.00 59.84 1073 PHE A N 1
ATOM 8175 C CA . PHE A 1 1073 ? -31.067 18.564 20.616 1.00 59.84 1073 PHE A CA 1
ATOM 8176 C C . PHE A 1 1073 ? -32.350 19.382 20.404 1.00 59.84 1073 PHE A C 1
ATOM 8178 O O . PHE A 1 1073 ? -33.431 18.824 20.207 1.00 59.84 1073 PHE A O 1
ATOM 8185 N N . ASN A 1 1074 ? -32.243 20.715 20.386 1.00 61.78 1074 ASN A N 1
ATOM 8186 C CA . ASN A 1 1074 ? -33.384 21.606 20.155 1.00 61.78 1074 ASN A CA 1
ATOM 8187 C C . ASN A 1 1074 ? -33.972 21.441 18.749 1.00 61.78 1074 ASN A C 1
ATOM 8189 O O . ASN A 1 1074 ? -35.190 21.504 18.601 1.00 61.78 1074 ASN A O 1
ATOM 8193 N N . PHE A 1 1075 ? -33.135 21.212 17.734 1.00 65.06 1075 PHE A N 1
ATOM 8194 C CA . PHE A 1 1075 ? -33.591 20.914 16.377 1.00 65.06 1075 PHE A CA 1
ATOM 8195 C C . PHE A 1 1075 ? -34.289 19.545 16.323 1.00 65.06 1075 PHE A C 1
ATOM 8197 O O . PHE A 1 1075 ? -35.455 19.463 15.933 1.00 65.06 1075 PHE A O 1
ATOM 8204 N N . GLY A 1 1076 ? -33.638 18.491 16.835 1.00 59.88 1076 GLY A N 1
ATOM 8205 C CA . GLY A 1 1076 ? -34.196 17.135 16.897 1.00 59.88 1076 GLY A CA 1
ATOM 8206 C C . GLY A 1 1076 ? -35.549 17.058 17.615 1.00 59.88 1076 GLY A C 1
ATOM 8207 O O . GLY A 1 1076 ? -36.497 16.478 17.090 1.00 59.88 1076 GLY A O 1
ATOM 8208 N N . ASN A 1 1077 ? -35.697 17.721 18.765 1.00 58.16 1077 ASN A N 1
ATOM 8209 C CA . ASN A 1 1077 ? -36.958 17.740 19.517 1.00 58.16 1077 ASN A CA 1
ATOM 8210 C C . ASN A 1 1077 ? -38.127 18.407 18.771 1.00 58.16 1077 ASN A C 1
ATOM 8212 O O . ASN A 1 1077 ? -39.283 18.099 19.063 1.00 58.16 1077 ASN A O 1
ATOM 8216 N N . ARG A 1 1078 ? -37.870 19.316 17.818 1.00 61.12 1078 ARG A N 1
ATOM 8217 C CA . ARG A 1 1078 ? -38.936 19.927 17.004 1.00 61.12 1078 ARG A CA 1
ATOM 8218 C C . ARG A 1 1078 ? -39.375 19.036 15.841 1.00 61.12 1078 ARG A C 1
ATOM 8220 O O . ARG A 1 1078 ? -40.562 19.033 15.527 1.00 61.12 1078 ARG A O 1
ATOM 8227 N N . LEU A 1 1079 ? -38.467 18.231 15.284 1.00 58.38 1079 LEU A N 1
ATOM 8228 C CA . LEU A 1 1079 ? -38.773 17.243 14.238 1.00 58.38 1079 LEU A CA 1
ATOM 8229 C C . LEU A 1 1079 ? -39.632 16.067 14.748 1.00 58.38 1079 LEU A C 1
ATOM 8231 O O . LEU A 1 1079 ? -40.379 15.468 13.983 1.00 58.38 1079 LEU A O 1
ATOM 8235 N N . VAL A 1 1080 ? -39.534 15.710 16.034 1.00 49.91 1080 VAL A N 1
ATOM 8236 C CA . VAL A 1 1080 ? -40.034 14.421 16.572 1.00 49.91 1080 VAL A CA 1
ATOM 8237 C C . VAL A 1 1080 ? -41.391 14.549 17.297 1.00 49.91 1080 VAL A C 1
ATOM 8239 O O . VAL A 1 1080 ? -41.800 13.677 18.057 1.00 49.91 1080 VAL A O 1
ATOM 8242 N N . SER A 1 1081 ? -42.155 15.619 17.054 1.00 45.12 1081 SER A N 1
ATOM 8243 C CA . SER A 1 1081 ? -43.376 15.912 17.832 1.00 45.12 1081 SER A CA 1
ATOM 8244 C C . SER A 1 1081 ? -44.572 14.951 17.643 1.00 45.12 1081 SER A C 1
ATOM 8246 O O . SER A 1 1081 ? -45.574 15.132 18.335 1.00 45.12 1081 SER A O 1
ATOM 8248 N N . HIS A 1 1082 ? -44.483 13.922 16.781 1.00 42.81 1082 HIS A N 1
ATOM 8249 C CA . HIS A 1 1082 ? -45.590 12.978 16.527 1.00 42.81 1082 HIS A CA 1
ATOM 8250 C C . HIS A 1 1082 ? -45.271 11.470 16.375 1.00 42.81 1082 HIS A C 1
ATOM 8252 O O . HIS A 1 1082 ? -46.226 10.699 16.298 1.00 42.81 1082 HIS A O 1
ATOM 8258 N N . ASP A 1 1083 ? -44.014 11.001 16.418 1.00 37.00 1083 ASP A N 1
ATOM 8259 C CA . ASP A 1 1083 ? -43.705 9.550 16.445 1.00 37.00 1083 ASP A CA 1
ATOM 8260 C C . ASP A 1 1083 ? -42.828 9.177 17.653 1.00 37.00 1083 ASP A C 1
ATOM 8262 O O . ASP A 1 1083 ? -41.658 9.552 17.755 1.00 37.00 1083 ASP A O 1
ATOM 8266 N N . GLN A 1 1084 ? -43.397 8.399 18.580 1.00 38.38 1084 GLN A N 1
ATOM 8267 C CA . GLN A 1 1084 ? -42.708 7.959 19.799 1.00 38.38 1084 GLN A CA 1
ATOM 8268 C C . GLN A 1 1084 ? -41.711 6.810 19.573 1.00 38.38 1084 GLN A C 1
ATOM 8270 O O . GLN A 1 1084 ? -40.958 6.478 20.488 1.00 38.38 1084 GLN A O 1
ATOM 8275 N N . SER A 1 1085 ? -41.645 6.238 18.368 1.00 38.47 1085 SER A N 1
ATOM 8276 C CA . SER A 1 1085 ? -40.692 5.177 18.012 1.00 38.47 1085 SER A CA 1
ATOM 8277 C C . SER A 1 1085 ? -39.236 5.660 18.001 1.00 38.47 1085 SER A C 1
ATOM 8279 O O . SER A 1 1085 ? -38.321 4.875 18.239 1.00 38.47 1085 SER A O 1
ATOM 8281 N N . PHE A 1 1086 ? -39.012 6.947 17.714 1.00 38.97 1086 PHE A N 1
ATOM 8282 C CA . PHE A 1 1086 ? -37.692 7.488 17.364 1.00 38.97 1086 PHE A CA 1
ATOM 8283 C C . PHE A 1 1086 ? -36.920 8.103 18.547 1.00 38.97 1086 PHE A C 1
ATOM 8285 O O . PHE A 1 1086 ? -35.698 8.249 18.488 1.00 38.97 1086 PHE A O 1
ATOM 8292 N N . LEU A 1 1087 ? -37.612 8.437 19.645 1.00 35.72 1087 LEU A N 1
ATOM 8293 C CA . LEU A 1 1087 ? -37.029 9.153 20.790 1.00 35.72 1087 LEU A CA 1
ATOM 8294 C C . LEU A 1 1087 ? -35.909 8.367 21.491 1.00 35.72 1087 LEU A C 1
ATOM 8296 O O . LEU A 1 1087 ? -34.899 8.959 21.861 1.00 35.72 1087 LEU A O 1
ATOM 8300 N N . ILE A 1 1088 ? -36.040 7.045 21.628 1.00 36.56 1088 ILE A N 1
ATOM 8301 C CA . ILE A 1 1088 ? -35.043 6.207 22.324 1.00 36.56 1088 ILE A CA 1
ATOM 8302 C C . ILE A 1 1088 ? -33.717 6.139 21.539 1.00 36.56 1088 ILE A C 1
ATOM 8304 O O . ILE A 1 1088 ? -32.648 6.039 22.129 1.00 36.56 1088 ILE A O 1
ATOM 8308 N N . SER A 1 1089 ? -33.764 6.257 20.210 1.00 35.59 1089 SER A N 1
ATOM 8309 C CA . SER A 1 1089 ? -32.587 6.205 19.328 1.00 35.59 1089 SER A CA 1
ATOM 8310 C C . SER A 1 1089 ? -31.931 7.562 19.039 1.00 35.59 1089 SER A C 1
ATOM 8312 O O . SER A 1 1089 ? -30.919 7.593 18.345 1.00 35.59 1089 SER A O 1
ATOM 8314 N N . LEU A 1 1090 ? -32.483 8.675 19.539 1.00 33.72 1090 LEU A N 1
ATOM 8315 C CA . LEU A 1 1090 ? -31.892 10.010 19.359 1.00 33.72 1090 LEU A CA 1
ATOM 8316 C C . LEU A 1 1090 ? -31.721 10.763 20.686 1.00 33.72 1090 LEU A C 1
ATOM 8318 O O . LEU A 1 1090 ? -30.653 11.299 20.952 1.00 33.72 1090 LEU A O 1
ATOM 8322 N N . VAL A 1 1091 ? -32.738 10.781 21.552 1.00 33.62 1091 VAL A N 1
ATOM 8323 C CA . VAL A 1 1091 ? -32.714 11.549 22.812 1.00 33.62 1091 VAL A CA 1
ATOM 8324 C C . VAL A 1 1091 ? -31.947 10.821 23.917 1.00 33.62 1091 VAL A C 1
ATOM 8326 O O . VAL A 1 1091 ? -31.214 11.462 24.663 1.00 33.62 1091 VAL A O 1
ATOM 8329 N N . THR A 1 1092 ? -32.008 9.487 23.985 1.00 33.97 1092 THR A N 1
ATOM 8330 C CA . THR A 1 1092 ? -31.186 8.697 24.930 1.00 33.97 1092 THR A CA 1
ATOM 8331 C C . THR A 1 1092 ? -29.690 8.686 24.559 1.00 33.97 1092 THR A C 1
ATOM 8333 O O . THR A 1 1092 ? -28.872 8.226 25.345 1.00 33.97 1092 THR A O 1
ATOM 8336 N N . LEU A 1 1093 ? -29.324 9.234 23.393 1.00 34.50 1093 LEU A N 1
ATOM 8337 C CA . LEU A 1 1093 ? -27.954 9.304 22.866 1.00 34.50 1093 LEU A CA 1
ATOM 8338 C C . LEU A 1 1093 ? -27.364 10.729 22.830 1.00 34.50 1093 LEU A C 1
ATOM 8340 O O . LEU A 1 1093 ? -26.263 10.913 22.328 1.00 34.50 1093 LEU A O 1
ATOM 8344 N N . MET A 1 1094 ? -28.058 11.740 23.372 1.00 34.59 1094 MET A N 1
ATOM 8345 C CA . MET A 1 1094 ? -27.578 13.138 23.386 1.00 34.59 1094 MET A CA 1
ATOM 8346 C C . MET A 1 1094 ? -27.145 13.666 24.764 1.00 34.59 1094 MET A C 1
ATOM 8348 O O . MET A 1 1094 ? -26.660 14.793 24.850 1.00 34.59 1094 MET A O 1
ATOM 8352 N N . ASN A 1 1095 ? -27.252 12.877 25.839 1.00 30.92 1095 ASN A N 1
ATOM 8353 C CA . ASN A 1 1095 ? -26.780 13.277 27.173 1.00 30.92 1095 ASN A CA 1
ATOM 8354 C C . ASN A 1 1095 ? -25.250 13.161 27.282 1.00 30.92 1095 ASN A C 1
ATOM 8356 O O . ASN A 1 1095 ? -24.730 12.302 27.991 1.00 30.92 1095 ASN A O 1
ATOM 8360 N N . ALA A 1 1096 ? -24.534 14.028 26.561 1.00 27.77 1096 ALA A N 1
ATOM 8361 C CA . ALA A 1 1096 ? -23.080 14.042 26.544 1.00 27.77 1096 ALA A CA 1
ATOM 8362 C C . ALA A 1 1096 ? -22.478 15.465 26.558 1.00 27.77 1096 ALA A C 1
ATOM 8364 O O . ALA A 1 1096 ? -22.009 15.966 25.544 1.00 27.77 1096 ALA A O 1
ATOM 8365 N N . PHE A 1 1097 ? -22.465 16.079 27.747 1.00 33.12 1097 PHE A N 1
ATOM 8366 C CA . PHE A 1 1097 ? -21.526 17.129 28.176 1.00 33.12 1097 PHE A CA 1
ATOM 8367 C C . PHE A 1 1097 ? -21.219 18.271 27.140 1.00 33.12 1097 PHE A C 1
ATOM 8369 O O . PHE A 1 1097 ? -20.153 18.296 26.527 1.00 33.12 1097 PHE A O 1
ATOM 8376 N N . SER A 1 1098 ? -22.109 19.281 27.035 1.00 39.94 1098 SER A N 1
ATOM 8377 C CA . SER A 1 1098 ? -22.062 20.521 26.196 1.00 39.94 1098 SER A CA 1
ATOM 8378 C C . SER A 1 1098 ? -22.392 20.406 24.685 1.00 39.94 1098 SER A C 1
ATOM 8380 O O . SER A 1 1098 ? -21.528 20.299 23.823 1.00 39.94 1098 SER A O 1
ATOM 8382 N N . GLU A 1 1099 ? -23.685 20.515 24.347 1.00 54.25 1099 GLU A N 1
ATOM 8383 C CA . GLU A 1 1099 ? -24.189 20.433 22.962 1.00 54.25 1099 GLU A CA 1
ATOM 8384 C C . GLU A 1 1099 ? -23.634 21.524 22.015 1.00 54.25 1099 GLU A C 1
ATOM 8386 O O . GLU A 1 1099 ? -23.775 22.716 22.327 1.00 54.25 1099 GLU A O 1
ATOM 8391 N N . PRO A 1 1100 ? -23.128 21.162 20.817 1.00 60.47 1100 PRO A N 1
ATOM 8392 C CA . PRO A 1 1100 ? -22.732 22.133 19.804 1.00 60.47 1100 PRO A CA 1
ATOM 8393 C C . PRO A 1 1100 ? -23.949 22.869 19.225 1.00 60.47 1100 PRO A C 1
ATOM 8395 O O . PRO A 1 1100 ? -25.028 22.299 19.014 1.00 60.47 1100 PRO A O 1
ATOM 8398 N N . LYS A 1 1101 ? -23.747 24.158 18.948 1.00 75.44 1101 LYS A N 1
ATOM 8399 C CA . LYS A 1 1101 ? -24.697 25.027 18.249 1.00 75.44 1101 LYS A CA 1
ATOM 8400 C C . LYS A 1 1101 ? -24.300 25.182 16.784 1.00 75.44 1101 LYS A C 1
ATOM 8402 O O . LYS A 1 1101 ? -23.156 24.921 16.417 1.00 75.44 1101 LYS A O 1
ATOM 8407 N N . ILE A 1 1102 ? -25.259 25.613 15.976 1.00 83.25 1102 ILE A N 1
ATOM 8408 C CA . ILE A 1 1102 ? -25.056 26.019 14.587 1.00 83.25 1102 ILE A CA 1
ATOM 8409 C C . ILE A 1 1102 ? -26.025 27.154 14.224 1.00 83.25 1102 ILE A C 1
ATOM 8411 O O . ILE A 1 1102 ? -27.113 27.239 14.806 1.00 83.25 1102 ILE A O 1
ATOM 8415 N N . SER A 1 1103 ? -25.657 28.017 13.276 1.00 89.62 1103 SER A N 1
ATOM 8416 C CA . SER A 1 1103 ? -26.539 29.056 12.718 1.00 89.62 1103 SER A CA 1
ATOM 8417 C C . SER A 1 1103 ? -27.900 28.495 12.268 1.00 89.62 1103 SER A C 1
ATOM 8419 O O . SER A 1 1103 ? -27.977 27.462 11.590 1.00 89.62 1103 SER A O 1
ATOM 8421 N N . LEU A 1 1104 ? -28.990 29.197 12.609 1.00 86.94 1104 LEU A N 1
ATOM 8422 C CA . LEU A 1 1104 ? -30.332 28.860 12.128 1.00 86.94 1104 LEU A CA 1
ATOM 8423 C C . LEU A 1 1104 ? -30.434 29.051 10.607 1.00 86.94 1104 LEU A C 1
ATOM 8425 O O . LEU A 1 1104 ? -31.043 28.214 9.950 1.00 86.94 1104 LEU A O 1
ATOM 8429 N N . SER A 1 1105 ? -29.809 30.089 10.039 1.00 90.12 1105 SER A N 1
ATOM 8430 C CA . SER A 1 1105 ? -29.782 30.333 8.586 1.00 90.12 1105 SER A CA 1
ATOM 8431 C C . SER A 1 1105 ? -29.072 29.213 7.812 1.00 90.12 1105 SER A C 1
ATOM 8433 O O . SER A 1 1105 ? -29.496 28.850 6.714 1.00 90.12 1105 SER A O 1
ATOM 8435 N N . LEU A 1 1106 ? -28.012 28.623 8.378 1.00 89.06 1106 LEU A N 1
ATOM 8436 C CA . LEU A 1 1106 ? -27.334 27.477 7.763 1.00 89.06 1106 LEU A CA 1
ATOM 8437 C C . LEU A 1 1106 ? -28.190 26.201 7.849 1.00 89.06 1106 LEU A C 1
ATOM 8439 O O . LEU A 1 1106 ? -28.254 25.430 6.890 1.00 89.06 1106 LEU A O 1
ATOM 8443 N N . MET A 1 1107 ? -28.884 25.979 8.968 1.00 83.69 1107 MET A N 1
ATOM 8444 C CA . MET A 1 1107 ? -29.795 24.835 9.106 1.00 83.69 1107 MET A CA 1
ATOM 8445 C C . MET A 1 1107 ? -31.077 24.978 8.283 1.00 83.69 1107 MET A C 1
ATOM 8447 O O . MET A 1 1107 ? -31.612 23.973 7.834 1.00 83.69 1107 MET A O 1
ATOM 8451 N N . ASP A 1 1108 ? -31.534 26.200 8.024 1.00 84.31 1108 ASP A N 1
ATOM 8452 C CA . ASP A 1 1108 ? -32.625 26.522 7.100 1.00 84.31 1108 ASP A CA 1
ATOM 8453 C C . ASP A 1 1108 ? -32.255 26.163 5.642 1.00 84.31 1108 ASP A C 1
ATOM 8455 O O . ASP A 1 1108 ? -33.041 25.539 4.925 1.00 84.31 1108 ASP A O 1
ATOM 8459 N N . PHE A 1 1109 ? -31.008 26.429 5.228 1.00 85.75 1109 PHE A N 1
ATOM 8460 C CA . PHE A 1 1109 ? -30.458 25.912 3.967 1.00 85.75 1109 PHE A CA 1
ATOM 8461 C C . PHE A 1 1109 ? -30.435 24.373 3.928 1.00 85.75 1109 PHE A C 1
ATOM 8463 O O . PHE A 1 1109 ? -30.936 23.780 2.971 1.00 85.75 1109 PHE A O 1
ATOM 8470 N N . TYR A 1 1110 ? -29.908 23.710 4.965 1.00 78.12 1110 TYR A N 1
ATOM 8471 C CA . TYR A 1 1110 ? -29.862 22.241 5.009 1.00 78.12 1110 TYR A CA 1
ATOM 8472 C C . TYR A 1 1110 ? -31.242 21.581 5.154 1.00 78.12 1110 TYR A C 1
ATOM 8474 O O . TYR A 1 1110 ? -31.413 20.455 4.688 1.00 78.12 1110 TYR A O 1
ATOM 8482 N N . SER A 1 1111 ? -32.229 22.279 5.726 1.00 75.31 1111 SER A N 1
ATOM 8483 C CA . SER A 1 1111 ? -33.631 21.854 5.746 1.00 75.31 1111 SER A CA 1
ATOM 8484 C C . SER A 1 1111 ? -34.170 21.769 4.320 1.00 75.31 1111 SER A C 1
ATOM 8486 O O . SER A 1 1111 ? -34.520 20.677 3.886 1.00 75.31 1111 SER A O 1
ATOM 8488 N N . ARG A 1 1112 ? -34.115 22.869 3.551 1.00 76.31 1112 ARG A N 1
ATOM 8489 C CA . ARG A 1 1112 ? -34.553 22.903 2.140 1.00 76.31 1112 ARG A CA 1
ATOM 8490 C C . ARG A 1 1112 ? -33.783 21.930 1.244 1.00 76.31 1112 ARG A C 1
ATOM 8492 O O . ARG A 1 1112 ? -34.378 21.246 0.417 1.00 76.31 1112 ARG A O 1
ATOM 8499 N N . LEU A 1 1113 ? -32.472 21.784 1.448 1.00 73.25 1113 LEU A N 1
ATOM 8500 C CA . LEU A 1 1113 ? -31.669 20.772 0.746 1.00 73.25 1113 LEU A CA 1
ATOM 8501 C C . LEU A 1 1113 ? -32.133 19.333 1.054 1.00 73.25 1113 LEU A C 1
ATOM 8503 O O . LEU A 1 1113 ? -31.962 18.418 0.247 1.00 73.25 1113 LEU A O 1
ATOM 8507 N N . GLY A 1 1114 ? -32.730 19.139 2.229 1.00 65.00 1114 GLY A N 1
ATOM 8508 C CA . GLY A 1 1114 ? -33.420 17.925 2.635 1.00 65.00 1114 GLY A CA 1
ATOM 8509 C C . GLY A 1 1114 ? -34.811 17.746 2.036 1.00 65.00 1114 GLY A C 1
ATOM 8510 O O . GLY A 1 1114 ? -35.421 16.719 2.298 1.00 65.00 1114 GLY A O 1
ATOM 8511 N N . GLU A 1 1115 ? -35.307 18.650 1.193 1.00 65.00 1115 GLU A N 1
ATOM 8512 C CA . GLU A 1 1115 ? -36.621 18.576 0.528 1.00 65.00 1115 GLU A CA 1
ATOM 8513 C C . GLU A 1 1115 ? -36.475 18.318 -0.983 1.00 65.00 1115 GLU A C 1
ATOM 8515 O O . GLU A 1 1115 ? -37.283 17.594 -1.568 1.00 65.00 1115 GLU A O 1
ATOM 8520 N N . ASP A 1 1116 ? -35.378 18.784 -1.591 1.00 63.03 1116 ASP A N 1
ATOM 8521 C CA . ASP A 1 1116 ? -35.045 18.556 -3.002 1.00 63.03 1116 ASP A CA 1
ATOM 8522 C C . ASP A 1 1116 ? -34.880 17.066 -3.357 1.00 63.03 1116 ASP A C 1
ATOM 8524 O O . ASP A 1 1116 ? -33.996 16.360 -2.860 1.00 63.03 1116 ASP A O 1
ATOM 8528 N N . THR A 1 1117 ? -35.673 16.572 -4.310 1.00 55.28 1117 THR A N 1
ATOM 8529 C CA . THR A 1 1117 ? -35.486 15.222 -4.879 1.00 55.28 1117 THR A CA 1
ATOM 8530 C C . THR A 1 1117 ? -34.232 15.116 -5.755 1.00 55.28 1117 THR A C 1
ATOM 8532 O O . THR A 1 1117 ? -33.718 14.017 -5.965 1.00 55.28 1117 THR A O 1
ATOM 8535 N N . SER A 1 1118 ? -33.718 16.251 -6.234 1.00 58.34 1118 SER A N 1
ATOM 8536 C CA . SER A 1 1118 ? -32.440 16.385 -6.932 1.00 58.34 1118 SER A CA 1
ATOM 8537 C C . SER A 1 1118 ? -31.961 17.836 -6.890 1.00 58.34 1118 SER A C 1
ATOM 8539 O O . SER A 1 1118 ? -32.687 18.715 -7.352 1.00 58.34 1118 SER A O 1
ATOM 8541 N N . SER A 1 1119 ? -30.733 18.078 -6.441 1.00 63.16 1119 SER A N 1
ATOM 8542 C CA . SER A 1 1119 ? -30.058 19.372 -6.547 1.00 63.16 1119 SER A CA 1
ATOM 8543 C C . SER A 1 1119 ? -28.622 19.179 -7.041 1.00 63.16 1119 SER A C 1
ATOM 8545 O O . SER A 1 1119 ? -27.915 18.254 -6.638 1.00 63.16 1119 SER A O 1
ATOM 8547 N N . THR A 1 1120 ? -28.236 20.015 -8.001 1.00 65.19 1120 THR A N 1
ATOM 8548 C CA . THR A 1 1120 ? -26.914 20.037 -8.638 1.00 65.19 1120 THR A CA 1
ATOM 8549 C C . THR A 1 1120 ? -25.977 20.975 -7.890 1.00 65.19 1120 THR A C 1
ATOM 8551 O O . THR A 1 1120 ? -26.417 21.957 -7.290 1.00 65.19 1120 THR A O 1
ATOM 8554 N N . LEU A 1 1121 ? -24.681 20.698 -7.962 1.00 75.94 1121 LEU A N 1
ATOM 8555 C CA . LEU A 1 1121 ? -23.631 21.579 -7.465 1.00 75.94 1121 LEU A CA 1
ATOM 8556 C C . LEU A 1 1121 ? -22.888 22.114 -8.683 1.00 75.94 1121 LEU A C 1
ATOM 8558 O O . LEU A 1 1121 ? -22.278 21.321 -9.396 1.00 75.94 1121 LEU A O 1
ATOM 8562 N N . ASP A 1 1122 ? -22.950 23.424 -8.948 1.00 77.12 1122 ASP A N 1
ATOM 8563 C CA . ASP A 1 1122 ? -22.230 23.942 -10.110 1.00 77.12 1122 ASP A CA 1
ATOM 8564 C C . ASP A 1 1122 ? -20.721 23.773 -9.910 1.00 77.12 1122 ASP A C 1
ATOM 8566 O O . ASP A 1 1122 ? -20.143 24.193 -8.910 1.00 77.12 1122 ASP A O 1
ATOM 8570 N N . LEU A 1 1123 ? -20.109 23.115 -10.888 1.00 80.38 1123 LEU A N 1
ATOM 8571 C CA . LEU A 1 1123 ? -18.674 22.878 -10.998 1.00 80.38 1123 LEU A CA 1
ATOM 8572 C C . LEU A 1 1123 ? -18.189 23.384 -12.366 1.00 80.38 1123 LEU A C 1
ATOM 8574 O O . LEU A 1 1123 ? -17.273 22.810 -12.968 1.00 80.38 1123 LEU A O 1
ATOM 8578 N N . SER A 1 1124 ? -18.845 24.425 -12.899 1.00 80.62 1124 SER A N 1
ATOM 8579 C CA . SER A 1 1124 ? -18.553 25.063 -14.181 1.00 80.62 1124 SER A CA 1
ATOM 8580 C C . SER A 1 1124 ? -17.105 25.535 -14.287 1.00 80.62 1124 SER A C 1
ATOM 8582 O O . SER A 1 1124 ? -16.500 25.295 -15.338 1.00 80.62 1124 SER A O 1
ATOM 8584 N N . ASN A 1 1125 ? -16.540 26.069 -13.198 1.00 81.19 1125 ASN A N 1
ATOM 8585 C CA . ASN A 1 1125 ? -15.194 26.657 -13.154 1.00 81.19 1125 ASN A CA 1
ATOM 8586 C C . ASN A 1 1125 ? -14.169 25.846 -12.327 1.00 81.19 1125 ASN A C 1
ATOM 8588 O O . ASN A 1 1125 ? -13.033 26.285 -12.151 1.00 81.19 1125 ASN A O 1
ATOM 8592 N N . VAL A 1 1126 ? -14.540 24.660 -11.828 1.00 83.12 1126 VAL A N 1
ATOM 8593 C CA . VAL A 1 1126 ? -13.675 23.810 -10.984 1.00 83.12 1126 VAL A CA 1
ATOM 8594 C C . VAL A 1 1126 ? -12.816 22.858 -11.832 1.00 83.12 1126 VAL A C 1
ATOM 8596 O O . VAL A 1 1126 ? -13.308 22.230 -12.774 1.00 83.12 1126 VAL A O 1
ATOM 8599 N N . GLU A 1 1127 ? -11.535 22.696 -11.475 1.00 83.25 1127 GLU A N 1
ATOM 8600 C CA . GLU A 1 1127 ? -10.609 21.734 -12.098 1.00 83.25 1127 GLU A CA 1
ATOM 8601 C C . GLU A 1 1127 ? -10.948 20.284 -11.716 1.00 83.25 1127 GLU A C 1
ATOM 8603 O O . GLU A 1 1127 ? -10.303 19.655 -10.877 1.00 83.25 1127 GLU A O 1
ATOM 8608 N N . VAL A 1 1128 ? -11.976 19.726 -12.361 1.00 76.25 1128 VAL A N 1
ATOM 8609 C CA . VAL A 1 1128 ? -12.493 18.377 -12.069 1.00 76.25 1128 VAL A CA 1
ATOM 8610 C C . VAL A 1 1128 ? -11.409 17.290 -12.052 1.00 76.25 1128 VAL A C 1
ATOM 8612 O O . VAL A 1 1128 ? -11.487 16.367 -11.251 1.00 76.25 1128 VAL A O 1
ATOM 8615 N N . ASN A 1 1129 ? -10.355 17.391 -12.866 1.00 75.19 1129 ASN A N 1
ATOM 8616 C CA . ASN A 1 1129 ? -9.270 16.402 -12.907 1.00 75.19 1129 ASN A CA 1
ATOM 8617 C C . ASN A 1 1129 ? -8.367 16.376 -11.655 1.00 75.19 1129 ASN A C 1
ATOM 8619 O O . ASN A 1 1129 ? -7.511 15.495 -11.569 1.00 75.19 1129 ASN A O 1
ATOM 8623 N N . LYS A 1 1130 ? -8.539 17.311 -10.711 1.00 82.56 1130 LYS A N 1
ATOM 8624 C CA . LYS A 1 1130 ? -7.885 17.320 -9.390 1.00 82.56 1130 LYS A CA 1
ATOM 8625 C C . LYS A 1 1130 ? -8.870 17.110 -8.228 1.00 82.56 1130 LYS A C 1
ATOM 8627 O O . LYS A 1 1130 ? -8.490 17.239 -7.065 1.00 82.56 1130 LYS A O 1
ATOM 8632 N N . LEU A 1 1131 ? -10.128 16.792 -8.542 1.00 81.38 1131 LEU A N 1
ATOM 8633 C CA . LEU A 1 1131 ? -11.212 16.590 -7.587 1.00 81.38 1131 LEU A CA 1
ATOM 8634 C C . LEU A 1 1131 ? -11.357 15.104 -7.231 1.00 81.38 1131 LEU A C 1
ATOM 8636 O O . LEU A 1 1131 ? -11.620 14.267 -8.093 1.00 81.38 1131 LEU A O 1
ATOM 8640 N N . TYR A 1 1132 ? -11.217 14.797 -5.945 1.00 79.00 1132 TYR A N 1
ATOM 8641 C CA . TYR A 1 1132 ? -11.322 13.470 -5.347 1.00 79.00 1132 TYR A CA 1
ATOM 8642 C C . TYR A 1 1132 ? -12.476 13.459 -4.347 1.00 79.00 1132 TYR A C 1
ATOM 8644 O O . TYR A 1 1132 ? -12.589 14.345 -3.501 1.00 79.00 1132 TYR A O 1
ATOM 8652 N N . LEU A 1 1133 ? -13.364 12.474 -4.461 1.00 73.56 1133 LEU A N 1
ATOM 8653 C CA . LEU A 1 1133 ? -14.653 12.469 -3.770 1.00 73.56 1133 LEU A CA 1
ATOM 8654 C C . LEU A 1 1133 ? -14.945 11.085 -3.181 1.00 73.56 1133 LEU A C 1
ATOM 8656 O O . LEU A 1 1133 ? -14.913 10.086 -3.904 1.00 73.56 1133 LEU A O 1
ATOM 8660 N N . PHE A 1 1134 ? -15.218 11.049 -1.872 1.00 70.06 1134 PHE A N 1
ATOM 8661 C CA . PHE A 1 1134 ? -15.273 9.839 -1.048 1.00 70.06 1134 PHE A CA 1
ATOM 8662 C C . PHE A 1 1134 ? -16.599 9.714 -0.284 1.00 70.06 1134 PHE A C 1
ATOM 8664 O O . PHE A 1 1134 ? -16.908 10.512 0.606 1.00 70.06 1134 PHE A O 1
ATOM 8671 N N . ASN A 1 1135 ? -17.369 8.678 -0.620 1.00 58.28 1135 ASN A N 1
ATOM 8672 C CA . ASN A 1 1135 ? -18.630 8.323 0.032 1.00 58.28 1135 ASN A CA 1
ATOM 8673 C C . ASN A 1 1135 ? -18.412 7.811 1.466 1.00 58.28 1135 ASN A C 1
ATOM 8675 O O . ASN A 1 1135 ? -17.635 6.881 1.675 1.00 58.28 1135 ASN A O 1
ATOM 8679 N N . ALA A 1 1136 ? -19.167 8.342 2.434 1.00 53.19 1136 ALA A N 1
ATOM 8680 C CA . ALA A 1 1136 ? -19.232 7.799 3.795 1.00 53.19 1136 ALA A CA 1
ATOM 8681 C C . ALA A 1 1136 ? -20.319 6.715 3.952 1.00 53.19 1136 ALA A C 1
ATOM 8683 O O . ALA A 1 1136 ? -20.332 5.985 4.940 1.00 53.19 1136 ALA A O 1
ATOM 8684 N N . LYS A 1 1137 ? -21.211 6.560 2.965 1.00 51.25 1137 LYS A N 1
ATOM 8685 C CA . LYS A 1 1137 ? -22.145 5.438 2.786 1.00 51.25 1137 LYS A CA 1
ATOM 8686 C C . LYS A 1 1137 ? -22.341 5.132 1.292 1.00 51.25 1137 LYS A C 1
ATOM 8688 O O . LYS A 1 1137 ? -22.228 6.039 0.467 1.00 51.25 1137 LYS A O 1
ATOM 8693 N N . PRO A 1 1138 ? -22.748 3.905 0.911 1.00 42.19 1138 PRO A N 1
ATOM 8694 C CA . PRO A 1 1138 ? -23.043 3.548 -0.485 1.00 42.19 1138 PRO A CA 1
ATOM 8695 C C . PRO A 1 1138 ? -24.162 4.372 -1.139 1.00 42.19 1138 PRO A C 1
ATOM 8697 O O . PRO A 1 1138 ? -24.294 4.348 -2.359 1.00 42.19 1138 PRO A O 1
ATOM 8700 N N . ASN A 1 1139 ? -24.975 5.060 -0.335 1.00 46.19 1139 ASN A N 1
ATOM 8701 C CA . ASN A 1 1139 ? -26.125 5.859 -0.747 1.00 46.19 1139 ASN A CA 1
ATOM 8702 C C . ASN A 1 1139 ? -25.988 7.361 -0.430 1.00 46.19 1139 ASN A C 1
ATOM 8704 O O . ASN A 1 1139 ? -26.947 8.104 -0.637 1.00 46.19 1139 ASN A O 1
ATOM 8708 N N . ASP A 1 1140 ? -24.819 7.829 0.027 1.00 49.84 1140 ASP A N 1
ATOM 8709 C CA . ASP A 1 1140 ? -24.545 9.268 0.087 1.00 49.84 1140 ASP A CA 1
ATOM 8710 C C . ASP A 1 1140 ? -24.427 9.823 -1.347 1.00 49.84 1140 ASP A C 1
ATOM 8712 O O . ASP A 1 1140 ? -23.752 9.241 -2.202 1.00 49.84 1140 ASP A O 1
ATOM 8716 N N . VAL A 1 1141 ? -25.079 10.959 -1.619 1.00 56.06 1141 VAL A N 1
ATOM 8717 C CA . VAL A 1 1141 ? -25.081 11.601 -2.943 1.00 56.06 1141 VAL A CA 1
ATOM 8718 C C . VAL A 1 1141 ? -24.119 12.782 -2.924 1.00 56.06 1141 VAL A C 1
ATOM 8720 O O . VAL A 1 1141 ? -24.469 13.902 -2.543 1.00 56.06 1141 VAL A O 1
ATOM 8723 N N . ILE A 1 1142 ? -22.883 12.512 -3.346 1.00 61.50 1142 ILE A N 1
ATOM 8724 C CA . ILE A 1 1142 ? -21.802 13.506 -3.375 1.00 61.50 1142 ILE A CA 1
ATOM 8725 C C . ILE A 1 1142 ? -21.847 14.430 -4.600 1.00 61.50 1142 ILE A C 1
ATOM 8727 O O . ILE A 1 1142 ? -21.229 15.490 -4.602 1.00 61.50 1142 ILE A O 1
ATOM 8731 N N . LEU A 1 1143 ? -22.608 14.068 -5.631 1.00 61.66 1143 LEU A N 1
ATOM 8732 C CA . LEU A 1 1143 ? -22.798 14.873 -6.836 1.00 61.66 1143 LEU A CA 1
ATOM 8733 C C . LEU A 1 1143 ? -24.224 14.714 -7.366 1.00 61.66 1143 LEU A C 1
ATOM 8735 O O . LEU A 1 1143 ? -24.752 13.595 -7.374 1.00 61.66 1143 LEU A O 1
ATOM 8739 N N . GLY A 1 1144 ? -24.804 15.792 -7.901 1.00 58.62 1144 GLY A N 1
ATOM 8740 C CA . GLY A 1 1144 ? -26.021 15.718 -8.707 1.00 58.62 1144 GLY A CA 1
ATOM 8741 C C . GLY A 1 1144 ? -25.804 14.845 -9.949 1.00 58.62 1144 GLY A C 1
ATOM 8742 O O . GLY A 1 1144 ? -24.680 14.685 -10.422 1.00 58.62 1144 GLY A O 1
ATOM 8743 N N . VAL A 1 1145 ? -26.868 14.252 -10.498 1.00 58.88 1145 VAL A N 1
ATOM 8744 C CA . VAL A 1 1145 ? -26.759 13.284 -11.616 1.00 58.88 1145 VAL A CA 1
ATOM 8745 C C . VAL A 1 1145 ? -26.080 13.893 -12.855 1.00 58.88 1145 VAL A C 1
ATOM 8747 O O . VAL A 1 1145 ? -25.346 13.203 -13.563 1.00 58.88 1145 VAL A O 1
ATOM 8750 N N . GLU A 1 1146 ? -26.279 15.189 -13.098 1.00 59.97 1146 GLU A N 1
ATOM 8751 C CA . GLU A 1 1146 ? -25.633 15.915 -14.199 1.00 59.97 1146 GLU A CA 1
ATOM 8752 C C . GLU A 1 1146 ? -24.132 16.145 -13.925 1.00 59.97 1146 GLU A C 1
ATOM 8754 O O . GLU A 1 1146 ? -23.298 15.938 -14.811 1.00 59.97 1146 GLU A O 1
ATOM 8759 N N . ASP A 1 1147 ? -23.773 16.445 -12.674 1.00 62.38 1147 ASP A N 1
ATOM 8760 C CA . ASP A 1 1147 ? -22.399 16.705 -12.222 1.00 62.38 1147 ASP A CA 1
ATOM 8761 C C . ASP A 1 1147 ? -21.561 15.415 -12.164 1.00 62.38 1147 ASP A C 1
ATOM 8763 O O . ASP A 1 1147 ? -20.394 15.404 -12.567 1.00 62.38 1147 ASP A O 1
ATOM 8767 N N . GLN A 1 1148 ? -22.179 14.290 -11.774 1.00 62.44 1148 GLN A N 1
ATOM 8768 C CA . GLN A 1 1148 ? -21.613 12.944 -11.944 1.00 62.44 1148 GLN A CA 1
ATOM 8769 C C . GLN A 1 1148 ? -21.256 12.702 -13.413 1.00 62.44 1148 GLN A C 1
ATOM 8771 O O . GLN A 1 1148 ? -20.145 12.276 -13.723 1.00 62.44 1148 GLN A O 1
ATOM 8776 N N . GLY A 1 1149 ? -22.177 13.018 -14.331 1.00 56.03 1149 GLY A N 1
ATOM 8777 C CA . GLY A 1 1149 ? -21.945 12.921 -15.770 1.00 56.03 1149 GLY A CA 1
ATOM 8778 C C . GLY A 1 1149 ? -20.805 13.821 -16.252 1.00 56.03 1149 GLY A C 1
ATOM 8779 O O . GLY A 1 1149 ? -20.000 13.392 -17.078 1.00 56.03 1149 GLY A O 1
ATOM 8780 N N . ARG A 1 1150 ? -20.687 15.045 -15.726 1.00 60.38 1150 ARG A N 1
ATOM 8781 C CA . ARG A 1 1150 ? -19.591 15.973 -16.044 1.00 60.38 1150 ARG A CA 1
ATOM 8782 C C . ARG A 1 1150 ? -18.233 15.421 -15.602 1.00 60.38 1150 ARG A C 1
ATOM 8784 O O . ARG A 1 1150 ? -17.300 15.407 -16.403 1.00 60.38 1150 ARG A O 1
ATOM 8791 N N . ILE A 1 1151 ? -18.125 14.933 -14.366 1.00 58.72 1151 ILE A N 1
ATOM 8792 C CA . ILE A 1 1151 ? -16.860 14.434 -13.810 1.00 58.72 1151 ILE A CA 1
ATOM 8793 C C . ILE A 1 1151 ? -16.467 13.095 -14.448 1.00 58.72 1151 ILE A C 1
ATOM 8795 O O . ILE A 1 1151 ? -15.346 12.984 -14.931 1.00 58.72 1151 ILE A O 1
ATOM 8799 N N . LEU A 1 1152 ? -17.386 12.133 -14.602 1.00 55.97 1152 LEU A N 1
ATOM 8800 C CA . LEU A 1 1152 ? -17.109 10.840 -15.259 1.00 55.97 1152 LEU A CA 1
ATOM 8801 C C . LEU A 1 1152 ? -16.687 10.950 -16.739 1.00 55.97 1152 LEU A C 1
ATOM 8803 O O . LEU A 1 1152 ? -16.132 10.000 -17.284 1.00 55.97 1152 LEU A O 1
ATOM 8807 N N . ASN A 1 1153 ? -16.965 12.075 -17.408 1.00 51.25 1153 ASN A N 1
ATOM 8808 C CA . ASN A 1 1153 ? -16.489 12.344 -18.773 1.00 51.25 1153 ASN A CA 1
ATOM 8809 C C . ASN A 1 1153 ? -15.202 13.192 -18.819 1.00 51.25 1153 ASN A C 1
ATOM 8811 O O . ASN A 1 1153 ? -14.567 13.262 -19.871 1.00 51.25 1153 ASN A O 1
ATOM 8815 N N . GLY A 1 1154 ? -14.828 13.852 -17.717 1.00 42.84 1154 GLY A N 1
ATOM 8816 C CA . GLY A 1 1154 ? -13.620 14.679 -17.607 1.00 42.84 1154 GLY A CA 1
ATOM 8817 C C . GLY A 1 1154 ? -12.470 14.029 -16.829 1.00 42.84 1154 GLY A C 1
ATOM 8818 O O . GLY A 1 1154 ? -11.340 14.506 -16.917 1.00 42.84 1154 GLY A O 1
ATOM 8819 N N . THR A 1 1155 ? -12.739 12.973 -16.055 1.00 43.78 1155 THR A N 1
ATOM 8820 C CA . THR A 1 1155 ? -11.793 12.346 -15.121 1.00 43.78 1155 THR A CA 1
ATOM 8821 C C . THR A 1 1155 ? -12.069 10.843 -14.987 1.00 43.78 1155 THR A C 1
ATOM 8823 O O . THR A 1 1155 ? -13.212 10.398 -15.067 1.00 43.78 1155 THR A O 1
ATOM 8826 N N . ASP A 1 1156 ? -11.023 10.056 -14.717 1.00 36.00 1156 ASP A N 1
ATOM 8827 C CA . ASP A 1 1156 ? -11.137 8.624 -14.391 1.00 36.00 1156 ASP A CA 1
ATOM 8828 C C . ASP A 1 1156 ? -11.507 8.367 -12.905 1.00 36.00 1156 ASP A C 1
ATOM 8830 O O . ASP A 1 1156 ? -11.408 7.233 -12.433 1.00 36.00 1156 ASP A O 1
ATOM 8834 N N . ARG A 1 1157 ? -11.832 9.406 -12.113 1.00 49.81 1157 ARG A N 1
ATOM 8835 C CA . ARG A 1 1157 ? -11.705 9.381 -10.640 1.00 49.81 1157 ARG A CA 1
ATOM 8836 C C . ARG A 1 1157 ? -12.897 9.973 -9.874 1.00 49.81 1157 ARG A C 1
ATOM 8838 O O . ARG A 1 1157 ? -12.749 10.931 -9.124 1.00 49.81 1157 ARG A O 1
ATOM 8845 N N . ILE A 1 1158 ? -14.057 9.322 -9.960 1.00 44.91 1158 ILE A N 1
ATOM 8846 C CA . ILE A 1 1158 ? -14.964 9.264 -8.800 1.00 44.91 1158 ILE A CA 1
ATOM 8847 C C . ILE A 1 1158 ? -14.737 7.911 -8.129 1.00 44.91 1158 ILE A C 1
ATOM 8849 O O . ILE A 1 1158 ? -14.932 6.875 -8.770 1.00 44.91 1158 ILE A O 1
ATOM 8853 N N . TYR A 1 1159 ? -14.379 7.893 -6.843 1.00 48.47 1159 TYR A N 1
ATOM 8854 C CA . TYR A 1 1159 ? -14.312 6.656 -6.063 1.00 48.47 1159 TYR A CA 1
ATOM 8855 C C . TYR A 1 1159 ? -15.724 6.212 -5.648 1.00 48.47 1159 TYR A C 1
ATOM 8857 O O . TYR A 1 1159 ? -16.101 6.233 -4.479 1.00 48.47 1159 TYR A O 1
ATOM 8865 N N . LEU A 1 1160 ? -16.518 5.803 -6.647 1.00 40.19 1160 LEU A N 1
ATOM 8866 C CA . LEU A 1 1160 ? -17.842 5.207 -6.472 1.00 40.19 1160 LEU A CA 1
ATOM 8867 C C . LEU A 1 1160 ? -17.706 3.876 -5.723 1.00 40.19 1160 LEU A C 1
ATOM 8869 O O . LEU A 1 1160 ? -17.496 2.810 -6.312 1.00 40.19 1160 LEU A O 1
ATOM 8873 N N . SER A 1 1161 ? -17.812 3.949 -4.399 1.00 37.97 1161 SER A N 1
ATOM 8874 C CA . SER A 1 1161 ? -17.658 2.818 -3.498 1.00 37.97 1161 SER A CA 1
ATOM 8875 C C . SER A 1 1161 ? -18.800 1.814 -3.683 1.00 37.97 1161 SER A C 1
ATOM 8877 O O . SER A 1 1161 ? -19.856 1.912 -3.065 1.00 37.97 1161 SER A O 1
ATOM 8879 N N . SER A 1 1162 ? -18.543 0.778 -4.481 1.00 32.16 1162 SER A N 1
ATOM 8880 C CA . SER A 1 1162 ? -19.298 -0.484 -4.426 1.00 32.16 1162 SER A CA 1
ATOM 8881 C C . SER A 1 1162 ? -18.946 -1.335 -3.188 1.00 32.16 1162 SER A C 1
ATOM 8883 O O . SER A 1 1162 ? -19.515 -2.412 -3.000 1.00 32.16 1162 SER A O 1
ATOM 8885 N N . LYS A 1 1163 ? -18.044 -0.841 -2.319 1.00 33.16 1163 LYS A N 1
ATOM 8886 C CA . LYS A 1 1163 ? -17.852 -1.318 -0.940 1.00 33.16 1163 LYS A CA 1
ATOM 8887 C C . LYS A 1 1163 ? -19.166 -1.109 -0.160 1.00 33.16 1163 LYS A C 1
ATOM 8889 O O . LYS A 1 1163 ? -19.773 -0.045 -0.247 1.00 33.16 1163 LYS A O 1
ATOM 8894 N N . GLN A 1 1164 ? -19.643 -2.148 0.529 1.00 25.83 1164 GLN A N 1
ATOM 8895 C CA . GLN A 1 1164 ? -20.970 -2.161 1.168 1.00 25.83 1164 GLN A CA 1
ATOM 8896 C C . GLN A 1 1164 ? -21.025 -1.310 2.456 1.00 25.83 1164 GLN A C 1
ATOM 8898 O O . GLN A 1 1164 ? -20.013 -0.803 2.925 1.00 25.83 1164 GLN A O 1
ATOM 8903 N N . GLY A 1 1165 ? -22.237 -1.127 2.992 1.00 26.97 1165 GLY A N 1
ATOM 8904 C CA . GLY A 1 1165 ? -22.589 -0.094 3.971 1.00 26.97 1165 GLY A CA 1
ATOM 8905 C C . GLY A 1 1165 ? -21.687 0.067 5.196 1.00 26.97 1165 GLY A C 1
ATOM 8906 O O . GLY A 1 1165 ? -21.603 -0.832 6.029 1.00 26.97 1165 GLY A O 1
ATOM 8907 N N . PHE A 1 1166 ? -21.180 1.289 5.387 1.00 28.73 1166 PHE A N 1
ATOM 8908 C CA . PHE A 1 1166 ? -20.910 1.819 6.722 1.00 28.73 1166 PHE A CA 1
ATOM 8909 C C . PHE A 1 1166 ? -22.189 1.755 7.566 1.00 28.73 1166 PHE A C 1
ATOM 8911 O O . PHE A 1 1166 ? -23.216 2.333 7.194 1.00 28.73 1166 PHE A O 1
ATOM 8918 N N . ASN A 1 1167 ? -22.120 1.135 8.745 1.00 29.05 1167 ASN A N 1
ATOM 8919 C CA . ASN A 1 1167 ? -23.179 1.254 9.745 1.00 29.05 1167 ASN A CA 1
ATOM 8920 C C . ASN A 1 1167 ? -23.053 2.587 10.504 1.00 29.05 1167 ASN A C 1
ATOM 8922 O O . ASN A 1 1167 ? -22.737 2.628 11.691 1.00 29.05 1167 ASN A O 1
ATOM 8926 N N . TYR A 1 1168 ? -23.337 3.692 9.814 1.00 31.03 1168 TYR A N 1
ATOM 8927 C CA . TYR A 1 1168 ? -23.302 5.034 10.405 1.00 31.03 1168 TYR A CA 1
ATOM 8928 C C . TYR A 1 1168 ? -24.337 5.220 11.537 1.00 31.03 1168 TYR A C 1
ATOM 8930 O O . TYR A 1 1168 ? -24.170 6.106 12.374 1.00 31.03 1168 TYR A O 1
ATOM 8938 N N . SER A 1 1169 ? -25.367 4.361 11.639 1.00 27.05 1169 SER A N 1
ATOM 8939 C CA . SER A 1 1169 ? -26.271 4.339 12.805 1.00 27.05 1169 SER A CA 1
ATOM 8940 C C . SER A 1 1169 ? -25.639 3.775 14.085 1.00 27.05 1169 SER A C 1
ATOM 8942 O O . SER A 1 1169 ? -26.264 3.844 15.137 1.00 27.05 1169 SER A O 1
ATOM 8944 N N . GLY A 1 1170 ? -24.403 3.267 14.019 1.00 26.12 1170 GLY A N 1
ATOM 8945 C CA . GLY A 1 1170 ? -23.586 2.941 15.189 1.00 26.12 1170 GLY A CA 1
ATOM 8946 C C . GLY A 1 1170 ? -22.708 4.089 15.709 1.00 26.12 1170 GLY A C 1
ATOM 8947 O O . GLY A 1 1170 ? -22.201 3.964 16.820 1.00 26.12 1170 GLY A O 1
ATOM 8948 N N . GLN A 1 1171 ? -22.520 5.185 14.949 1.00 28.64 1171 GLN A N 1
ATOM 8949 C CA . GLN A 1 1171 ? -21.613 6.289 15.332 1.00 28.64 1171 GLN A CA 1
ATOM 8950 C C . GLN A 1 1171 ? -22.152 7.726 15.155 1.00 28.64 1171 GLN A C 1
ATOM 8952 O O . GLN A 1 1171 ? -21.614 8.633 15.795 1.00 28.64 1171 GLN A O 1
ATOM 8957 N N . MET A 1 1172 ? -23.269 7.968 14.442 1.00 30.11 1172 MET A N 1
ATOM 8958 C CA . MET A 1 1172 ? -24.021 9.237 14.623 1.00 30.11 1172 MET A CA 1
ATOM 8959 C C . MET A 1 1172 ? -24.499 9.426 16.074 1.00 30.11 1172 MET A C 1
ATOM 8961 O O . MET A 1 1172 ? -24.777 10.542 16.496 1.00 30.11 1172 MET A O 1
ATOM 8965 N N . SER A 1 1173 ? -24.574 8.325 16.818 1.00 31.48 1173 SER A N 1
ATOM 8966 C CA . SER A 1 1173 ? -24.845 8.201 18.248 1.00 31.48 1173 SER A CA 1
ATOM 8967 C C . SER A 1 1173 ? -23.807 8.856 19.167 1.00 31.48 1173 SER A C 1
ATOM 8969 O O . SER A 1 1173 ? -24.124 9.048 20.334 1.00 31.48 1173 SER A O 1
ATOM 8971 N N . TYR A 1 1174 ? -22.596 9.178 18.689 1.00 28.83 1174 TYR A N 1
ATOM 8972 C CA . TYR A 1 1174 ? -21.532 9.734 19.541 1.00 28.83 1174 TYR A CA 1
ATOM 8973 C C . TYR A 1 1174 ? -20.845 10.977 18.962 1.00 28.83 1174 TYR A C 1
ATOM 8975 O O . TYR A 1 1174 ? -20.689 11.967 19.678 1.00 28.83 1174 TYR A O 1
ATOM 8983 N N . HIS A 1 1175 ? -20.423 10.970 17.690 1.00 36.62 1175 HIS A N 1
ATOM 8984 C CA . HIS A 1 1175 ? -19.454 11.968 17.211 1.00 36.62 1175 HIS A CA 1
ATOM 8985 C C . HIS A 1 1175 ? -19.706 12.499 15.789 1.00 36.62 1175 HIS A C 1
ATOM 8987 O O . HIS A 1 1175 ? -18.867 12.364 14.908 1.00 36.62 1175 HIS A O 1
ATOM 8993 N N . HIS A 1 1176 ? -20.786 13.259 15.572 1.00 36.56 1176 HIS A N 1
ATOM 8994 C CA . HIS A 1 1176 ? -20.860 14.133 14.379 1.00 36.56 1176 HIS A CA 1
ATOM 8995 C C . HIS A 1 1176 ? -19.841 15.306 14.427 1.00 36.56 1176 HIS A C 1
ATOM 8997 O O . HIS A 1 1176 ? -19.655 16.031 13.447 1.00 36.56 1176 HIS A O 1
ATOM 9003 N N . ALA A 1 1177 ? -19.177 15.472 15.580 1.00 31.98 1177 ALA A N 1
ATOM 9004 C CA . ALA A 1 1177 ? -18.174 16.489 15.879 1.00 31.98 1177 ALA A CA 1
ATOM 9005 C C . ALA A 1 1177 ? -16.712 15.984 15.868 1.00 31.98 1177 ALA A C 1
ATOM 9007 O O . ALA A 1 1177 ? -15.807 16.805 15.990 1.00 31.98 1177 ALA A O 1
ATOM 9008 N N . ARG A 1 1178 ? -16.445 14.676 15.718 1.00 41.56 1178 ARG A N 1
ATOM 9009 C CA . ARG A 1 1178 ? -15.079 14.121 15.591 1.00 41.56 1178 ARG A CA 1
ATOM 9010 C C . ARG A 1 1178 ? -15.001 13.202 14.382 1.00 41.56 1178 ARG A C 1
ATOM 9012 O O . ARG A 1 1178 ? -15.898 12.397 14.165 1.00 41.56 1178 ARG A O 1
ATOM 9019 N N . ILE A 1 1179 ? -13.934 13.324 13.603 1.00 48.22 1179 ILE A N 1
ATOM 9020 C CA . ILE A 1 1179 ? -13.746 12.612 12.340 1.00 48.22 1179 ILE A CA 1
ATOM 9021 C C . ILE A 1 1179 ? -12.629 11.589 12.549 1.00 48.22 1179 ILE A C 1
ATOM 9023 O O . ILE A 1 1179 ? -11.511 11.743 12.065 1.00 48.22 1179 ILE A O 1
ATOM 9027 N N . VAL A 1 1180 ? -12.954 10.534 13.300 1.00 41.41 1180 VAL A N 1
ATOM 9028 C CA . VAL A 1 1180 ? -12.165 9.297 13.300 1.00 41.41 1180 VAL A CA 1
ATOM 9029 C C . VAL A 1 1180 ? -12.512 8.586 11.996 1.00 41.41 1180 VAL A C 1
ATOM 9031 O O . VAL A 1 1180 ? -13.604 8.028 11.867 1.00 41.41 1180 VAL A O 1
ATOM 9034 N N . SER A 1 1181 ? -11.650 8.699 10.985 1.00 40.84 1181 SER A N 1
ATOM 9035 C CA . SER A 1 1181 ? -11.914 8.087 9.684 1.00 40.84 1181 SER A CA 1
ATOM 9036 C C . SER A 1 1181 ? -11.471 6.621 9.689 1.00 40.84 1181 SER A C 1
ATOM 9038 O O . SER A 1 1181 ? -10.564 6.238 10.420 1.00 40.84 1181 SER A O 1
ATOM 9040 N N . ALA A 1 1182 ? -12.155 5.764 8.928 1.00 43.59 1182 ALA A N 1
ATOM 9041 C CA . ALA A 1 1182 ? -11.762 4.359 8.840 1.00 43.59 1182 ALA A CA 1
ATOM 9042 C C . ALA A 1 1182 ? -10.434 4.234 8.078 1.00 43.59 1182 ALA A C 1
ATOM 9044 O O . ALA A 1 1182 ? -10.275 4.905 7.060 1.00 43.59 1182 ALA A O 1
ATOM 9045 N N . ASP A 1 1183 ? -9.550 3.322 8.495 1.00 49.06 1183 ASP A N 1
ATOM 9046 C CA . ASP A 1 1183 ? -8.201 3.091 7.946 1.00 49.06 1183 ASP A CA 1
ATOM 9047 C C . ASP A 1 1183 ? -8.152 3.073 6.405 1.00 49.06 1183 ASP A C 1
ATOM 9049 O O . ASP A 1 1183 ? -7.202 3.557 5.794 1.00 49.06 1183 ASP A O 1
ATOM 9053 N N . ASP A 1 1184 ? -9.196 2.530 5.769 1.00 48.84 1184 ASP A N 1
ATOM 9054 C CA . ASP A 1 1184 ? -9.393 2.523 4.317 1.00 48.84 1184 ASP A CA 1
ATOM 9055 C C . ASP A 1 1184 ? -9.503 3.938 3.720 1.00 48.84 1184 ASP A C 1
ATOM 9057 O O . ASP A 1 1184 ? -8.812 4.252 2.758 1.00 48.84 1184 ASP A O 1
ATOM 9061 N N . VAL A 1 1185 ? -10.354 4.797 4.288 1.00 56.28 1185 VAL A N 1
ATOM 9062 C CA . VAL A 1 1185 ? -10.529 6.193 3.848 1.00 56.28 1185 VAL A CA 1
ATOM 9063 C C . VAL A 1 1185 ? -9.303 7.017 4.232 1.00 56.28 1185 VAL A C 1
ATOM 9065 O O . VAL A 1 1185 ? -8.836 7.830 3.439 1.00 56.28 1185 VAL A O 1
ATOM 9068 N N . GLU A 1 1186 ? -8.741 6.775 5.415 1.00 63.09 1186 GLU A N 1
ATOM 9069 C CA . GLU A 1 1186 ? -7.557 7.482 5.899 1.00 63.09 1186 GLU A CA 1
ATOM 9070 C C . GLU A 1 1186 ? -6.333 7.207 5.007 1.00 63.09 1186 GLU A C 1
ATOM 9072 O O . GLU A 1 1186 ? -5.603 8.130 4.635 1.00 63.09 1186 GLU A O 1
ATOM 9077 N N . ARG A 1 1187 ? -6.159 5.952 4.569 1.00 64.31 1187 ARG A N 1
ATOM 9078 C CA . ARG A 1 1187 ? -5.188 5.551 3.541 1.00 64.31 1187 ARG A CA 1
ATOM 9079 C C . ARG A 1 1187 ? -5.514 6.159 2.180 1.00 64.31 1187 ARG A C 1
ATOM 9081 O O . ARG A 1 1187 ? -4.619 6.730 1.567 1.00 64.31 1187 ARG A O 1
ATOM 9088 N N . ASP A 1 1188 ? -6.749 6.047 1.694 1.00 64.38 1188 ASP A N 1
ATOM 9089 C CA . ASP A 1 1188 ? -7.095 6.506 0.344 1.00 64.38 1188 ASP A CA 1
ATOM 9090 C C . ASP A 1 1188 ? -6.930 8.042 0.207 1.00 64.38 1188 ASP A C 1
ATOM 9092 O O . ASP A 1 1188 ? -6.551 8.528 -0.859 1.00 64.38 1188 ASP A O 1
ATOM 9096 N N . ILE A 1 1189 ? -7.108 8.816 1.290 1.00 72.75 1189 ILE A N 1
ATOM 9097 C CA . ILE A 1 1189 ? -6.760 10.250 1.337 1.00 72.75 1189 ILE A CA 1
ATOM 9098 C C . ILE A 1 1189 ? -5.234 10.453 1.296 1.00 72.75 1189 ILE A C 1
ATOM 9100 O O . ILE A 1 1189 ? -4.753 11.314 0.559 1.00 72.75 1189 ILE A O 1
ATOM 9104 N N . ARG A 1 1190 ? -4.447 9.650 2.026 1.00 74.69 1190 ARG A N 1
ATOM 9105 C CA . ARG A 1 1190 ? -2.971 9.699 1.966 1.00 74.69 1190 ARG A CA 1
ATOM 9106 C C . ARG A 1 1190 ? -2.432 9.375 0.572 1.00 74.69 1190 ARG A C 1
ATOM 9108 O O . ARG A 1 1190 ? -1.535 10.072 0.114 1.00 74.69 1190 ARG A O 1
ATOM 9115 N N . GLU A 1 1191 ? -3.000 8.382 -0.115 1.00 73.00 1191 GLU A N 1
ATOM 9116 C CA . GLU A 1 1191 ? -2.641 8.025 -1.499 1.00 73.00 1191 GLU A CA 1
ATOM 9117 C C . GLU A 1 1191 ? -2.991 9.123 -2.520 1.00 73.00 1191 GLU A C 1
ATOM 9119 O O . GLU A 1 1191 ? -2.402 9.166 -3.599 1.00 73.00 1191 GLU A O 1
ATOM 9124 N N . VAL A 1 1192 ? -3.930 10.021 -2.196 1.00 74.56 1192 VAL A N 1
ATOM 9125 C CA . VAL A 1 1192 ? -4.225 11.213 -3.008 1.00 74.56 1192 VAL A CA 1
ATOM 9126 C C . VAL A 1 1192 ? -3.257 12.357 -2.712 1.00 74.56 1192 VAL A C 1
ATOM 9128 O O . VAL A 1 1192 ? -2.882 13.068 -3.640 1.00 74.56 1192 VAL A O 1
ATOM 9131 N N . LEU A 1 1193 ? -2.872 12.554 -1.447 1.00 76.88 1193 LEU A N 1
ATOM 9132 C CA . LEU A 1 1193 ? -2.008 13.658 -1.013 1.00 76.88 1193 LEU A CA 1
ATOM 9133 C C . LEU A 1 1193 ? -0.514 13.436 -1.310 1.00 76.88 1193 LEU A C 1
ATOM 9135 O O . LEU A 1 1193 ? 0.234 14.416 -1.325 1.00 76.88 1193 LEU A O 1
ATOM 9139 N N . GLN A 1 1194 ? -0.081 12.187 -1.510 1.00 66.81 1194 GLN A N 1
ATOM 9140 C CA . GLN A 1 1194 ? 1.279 11.818 -1.941 1.00 66.81 1194 GLN A CA 1
ATOM 9141 C C . GLN A 1 1194 ? 1.481 11.966 -3.470 1.00 66.81 1194 GLN A C 1
ATOM 9143 O O . GLN A 1 1194 ? 2.569 11.573 -3.939 1.00 66.81 1194 GLN A O 1
#

pLDDT: mean 76.72, std 18.6, range [25.83, 97.94]

Secondary structure (DSSP, 8-state):
----------------------------------PPPBP-SS--TT-EE-S-EEPPSSEEE-TT-EEEEPPSSSS--EEE-TT-EEE--SSSEEEEEE--SSS-----EEES-EEESSSEEEEEE--TTSPPEES-EEES-EEES-S-SEEEESSEES-EEES-EEES-S-SEEE--TT--S-EE-S-EEES--EEESEE-S-B-EETTEE-EEETT----BTTBBPP-TT-EE-S-EEBPSSEEE-TT-EEE---TT-S-EEEE-TT-EEE--SSSEEEEE---TT-SSB-EEEES-EEES-SEEEEE---SS---BS-EEES-EEES-S-SEEE-STT--S-EEES-EEES--EEESS----B--BTTB--EEETT-----SS-B---TT-EE-S-EEBPSSEEE-TT-EEEEE-TTPPPEEEE-TT-EEE-SSSSEEEEEEESSS-PPPEEEES-EEESSSEEEEE-----SS------S-EEES-EEES-SEEEEEESS---S-EEES-EE-S-S-SEEEESSS--B--S-B-S-S-HHHHHHTEE-SSS-TTS------------SSS-EEEEEEEEEE-SSSPEEEEEEEEE-SS-PPPEEEEEEEEETTTEEEEEEEEEEPS-SEEEEEEEEE---TTEEEEEEEPPPTT-S--SSSEEEEEE--PPEEEEEE--SSHHHHHHHHHHHHHH-SSSEE-S-TTT-SEEEEES--HHHHHHIIIIIS-EESSSSEEETTEEE-STT-EEEEEEEETTEEEEEEEESSHHHHHHHHHHHHHTHHHHHTS-EEEEE-TT-HHHHHHHHHHTSTTTGGGTT-SSHHHHHHHHHHHH-SEEEEEEEEEESSTT--EEEEEEEEE-S-HHHHHHHH-TT--PEEEE--TT--TTTTTGGG-HHHHHHHTT--EEEE-SSS-TTTSSTTS----HHHIIIIIHHHHHHHHHHHHT-S-EEEEEETHHHHHHHHHHHHHTTT-EEEEEEEEPTTSSSEEEEEEPSS-EEEEEEES--SB--TTSHHHHHHS-BTTSS--TTS-TTTGGGSSSPPBHHHHHHHHHHHTT-SEEEHHHHHHHHTTT-TTSGGGTTTT--SSSPPEEEHHHHHHHHHHTT-S------SSS-GGGEEEE-SSTT-B-S-HHHHHHHHHH-S--B---SPPP-GGGTTTT-TT-----HHHHHHHHHHH-

Foldseek 3Di:
DDDDDDDDDDDDDDDDDDDDDDDDDDDDDPPDPPDAADQALDGDARHEHPAAHEHDAEEAEHQQAYEYEADQDPQTYEYHPQQHEYEHQLEHEHYEYDYDQPHAGENYEYENYEAENYLEDYELDDDPNGHEHEHYEYAHYEYAHYCEDYEYPDQYAHYEYAHYEYEHHVADYEYEDQNHAHYEHFHYEYAPEYYDYQEDHHYHQDDPQTGYHYYNPYDFDGPQFTDDDAQREYAAAGEAHADEAEHQNAYEYEHDPDDAEHEYHPQQHEYEHQQEAENYEYDYPDDDQAHEYEYENYEAYRYQEPYEFDDDPPHGYAAYEYAHYEYANYLADYEQEDDANEHYEYFHYEYANHYHDHQEDYHYHQADPQTHYHYHNPYAAAGPQFTDDAAAREYEAAGEAHADEYEHAQAYEYEYEPPDEEHEYHDLQYEYEHQLEHEHYEYDYPDAAGHEYEYANYEYANYLEDYEDDPDDDDDHFHAAENYEYEHYEFAHYLESHEYDGAHYYHYEYANYEQEHHQASYAYCYDYAYEDEHYHYVDPDVVVNLSRHHYNPSDSPRYDYDDDDDAADFQFQFWELLQWAWEDDPDLKIKTKTKTAHHDDFAAKKKKKKFWAALNHRTDDIDIDIDGTDHGIDIDIDIGNDDQRTKIKMAIDGGPPGDDRPRSIYMYGDHPAFEEEEAEPAQQPLLSVLLVVLCCNQADRYHYYPDPVRGLEYEYQEDDPVVQVVCCVPVVWDDPDLWTDDPRDIARDQLKWKWWWDADPSHIYIYTYGSHSLVSLVSSQVCSVPVVQHRPDGDMDIRHPPRLLSVLLVQLCCDPVNVVCRSHNDPSVSVSSNCSNPAQWDWDKFWWFWPPPQRFIWIKIKGAGSGDPVQLCVQANPPAFEEEEEAAVQAAQCQQPPPNHLQRVCSRSNHTYMTTGLWQDPQAFDQPHALDALVCSQQARVFRRLLQVCVVVVHQAHAYAAEASGQQSVLSNCLVAQQPWAWQSIWGADPVNPDTDRGIGDHNRYQAYEYELHAQADDCPDPVLVLQADFPPPDDDPPPDCVVVVVDDDTHTLLNQLLVVCVVVVTQKDFPVSSVVSSCPPDPPCCCLAVVLPPHYDTTIGRSNHSNVVSVSSVDPFGARDNVRPPLQNYAYHYLFLPRDNGTPVVCVVSVVNYPHHCNDPPHGDPCSVPVSDPSHHPPDDPVVSVVVVVSSD